Protein 1X6M (pdb70)

InterPro domains:
  IPR006913 CENP-V/GFA domain [PF04828] (30-122)
  IPR006913 CENP-V/GFA domain [PS51891] (24-171)
  IPR011057 Mss4-like superfamily [SSF51316] (2-192)
  IPR014185 Glutathione-dependent formaldehyde-activating enzyme [MF_00723] (1-194)
  IPR014185 Glutathione-dependent formaldehyde-activating enzyme [PIRSF033318] (7-192)
  IPR014185 Glutathione-dependent formaldehyde-activating enzyme [TIGR02820] (8-188)

Sequence (780 aa):
GHMVDTSGVKIHPAVDNGIKPAQPGFAGGTLHCKCSTNPVRVAVRAQTAHNHVCGCTKCWKPEGAIFSQVAVVGRDALEVLEGAEKLEIVNAEAPIQRHRCRDCGVHMYGRIENRDHPFYGLDFVHTELSDEDGWSAPEFAAFVSSIIESGVDPSRMEAIRARLRELGLEPYDALSPPLMDAIATHIAKRSGALAAGHMVDTSGVKIHPAVDNGIKPAQPGFAGGTLHCKCSTNPVRVAVRAQTAHNHVCGCTKCWKPEGAIFSQVAVVGRDALEVLEGAEKLEIVNAEAPIQRHRCRDCGVHMYGRIENRDHPFYGLDFVHTELSDEDGWSAPEFAAFVSSIIESGVDPSRMEAIRARLRELGLEPYDALSPPLMDAIATHIAKRSGALAAMVDTSGVKIHPAVDNGIKPAQPGFAGGTLHCKCSTNPVRVAVRAQTAHNHVCGCTKCWKPEGAIFSQVAVVGRDALEVLEGAEKLEIVNAEAPIQRHRCRDCGVHMYGRIENRDHPFYGLDFVHTELSDEDGWSAPEFAAFVSSIIESGVDPSRMEAIRARLRELGLEPYDALSPPLMDAIATHIAKRSGALAAMVDTSGVKIHPAVDNGIKPAQPGFAGGTLHCKCSTNPVRVAVRAQTAHNHVCGCTKCWKPEGAIFSQVAVVGRDALEVLEGAEKLEIVNAEAPIQRHRCRDCGVHMYGRIENRDHPFYGLDFVHTELSDEDGWSAPEFAAFVSSIIESGVDPSRMEAIRARLRELGLEPYDALSPPLMDAIATHIAKRSGALAA

Foldseek 3Di:
DDDDDQPPDAAAPCLRPDPFAADPPDQWAWFWDDDPPQTWIKTQGGAWPQWAWEQAPPDDGPPPHRTATKTKDFPVRMGTDTCPVQWDFPDPPDQWTWTARVPRGHTAKTAGPDPLALRHRMIMGRCVSGPDGNHHTHQAYALLVNSVVVPDDPVCSVSNQVVRVVSNHHYDNHGDVVVVVSRVVSVCPVVVNDDD/DDDDDLPPDAAAPCQRPDHFAADPPDQWAWFWAPDPPFTWIKTQGGAWPQWAWEQAPPADGDPPHNIATKTKHFCVRMGTDTDPVQWDFPDPPDQWTFIAGNPRGHTAKTAGPDPLQLRHRIIMGRCVSGPDTNHHTHQAYALLVNSVVVPDDVVCSVSNQRNCVVSNHHYDNHGDPVVVVSRVVSVCCVVVVDPD/DQDQPPDAAAPCAPVFKFAADPVDQFAWFWDDDPPFTWIKTQGHAWPQWAWEQADPADGPPPHNTATKTKHQPVSIDTDTDPVQWDFPDPVDQWTFTARNPRGHGAKTAGDDPLQLQHRMIMGRCVRGPDHRHHMHQAYALLVNSVVVVPDPVCRVNNQVVRVVSNHHYDNHGPPVVVVSRVVSVCCVVVVDDD/DDDQPPDAAAVCDPVFKAAAAPPDQWFWFWDDDPPQTWIKTQGHAWAQWAWEQAPPADGPPPHRTATKTKGQPVRIDTDTDPVQWDFPDPPDQFTFTAGNPRGHGAKTAHPDPLQLCHRMIMGRCVSGPDDRHHIHQAYALLVNSVVVPDDPVCSVNNQVNCVVSNHHDDNHGPPVVVVSRVVSVCCVVVVDPD

Solvent-accessible surface area: 36746 Å² total; per-residue (Å²): 132,110,187,43,104,20,95,66,12,125,0,1,80,33,1,28,134,52,56,134,80,52,93,132,81,37,78,15,20,41,0,54,0,116,25,116,105,122,15,0,82,0,4,0,145,34,59,6,46,75,2,11,0,5,0,27,60,139,9,30,41,19,190,74,18,35,0,0,10,4,0,12,5,20,71,134,14,18,86,47,78,93,15,67,137,29,16,52,73,63,73,62,158,32,87,31,26,27,23,72,0,137,99,44,28,3,17,0,21,3,38,2,87,76,184,90,41,41,34,84,21,58,1,20,0,6,8,46,2,12,120,70,88,2,17,18,31,13,98,10,0,0,67,0,2,19,1,0,48,67,27,12,68,42,95,90,5,122,25,0,26,18,49,0,126,72,39,56,2,72,13,60,14,10,17,10,30,96,22,33,18,53,36,3,24,56,51,0,108,128,78,57,48,18,87,131,132,109,184,41,110,20,97,74,9,120,0,1,82,30,0,23,128,54,56,132,83,47,97,129,84,36,74,17,20,42,0,60,2,120,22,124,95,107,15,0,84,0,4,0,140,36,59,8,46,72,4,9,0,5,0,20,68,131,9,32,39,18,177,79,20,39,0,0,10,3,0,13,6,28,66,147,16,19,84,45,82,86,12,68,138,29,17,52,78,67,79,61,160,20,83,30,24,27,24,72,0,142,101,45,28,2,15,0,21,1,44,1,87,91,195,81,39,40,29,84,25,57,0,22,0,5,7,50,3,14,116,68,88,2,18,17,29,13,98,10,0,0,70,0,7,17,1,0,53,64,31,15,63,46,93,89,5,126,22,0,24,14,48,0,127,73,36,54,2,73,12,62,20,12,21,10,29,96,19,33,21,54,40,3,23,43,68,0,104,132,84,58,50,22,100,120,221,53,106,22,95,65,24,132,0,1,81,18,0,27,151,25,56,104,104,45,97,60,77,24,80,16,17,37,0,42,7,126,24,124,101,107,34,0,84,0,8,1,133,39,59,6,40,72,2,11,0,5,0,20,72,136,11,31,39,14,184,75,18,26,0,0,12,4,0,6,4,34,72,144,12,20,85,38,84,77,9,61,135,24,27,48,68,65,76,77,163,23,90,29,20,30,27,66,0,127,100,46,30,4,18,0,18,3,44,2,98,87,189,72,35,41,23,88,30,59,1,24,0,6,7,55,8,12,125,73,99,6,19,19,26,12,95,8,0,0,64,0,3,18,0,0,57,58,29,4,64,45,97,119,5,122,21,2,26,18,40,0,122,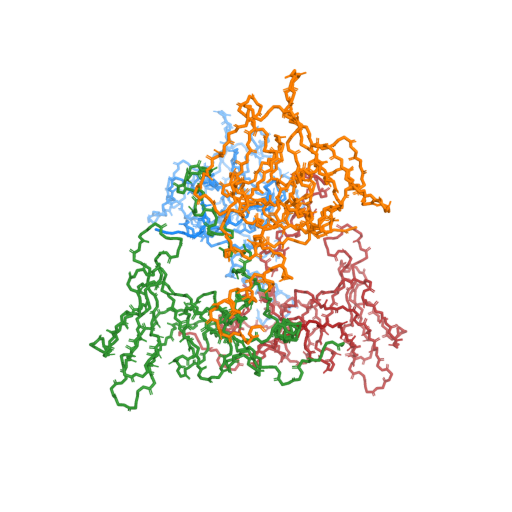79,23,41,1,69,15,60,17,13,22,11,30,96,18,29,18,58,32,3,25,57,55,0,93,124,80,63,41,24,96,119,230,55,112,24,88,71,22,122,0,1,74,19,0,21,146,27,59,102,107,45,96,63,78,23,82,17,19,46,0,67,2,131,25,119,112,82,31,0,94,0,7,0,129,37,59,6,42,67,4,10,0,6,0,22,72,116,13,28,44,18,178,83,17,35,0,0,11,8,1,8,3,33,62,143,12,17,84,39,72,58,11,60,115,20,23,53,72,60,68,69,153,10,83,25,23,35,26,66,0,128,99,48,28,2,17,0,20,2,37,2,100,90,189,69,38,41,26,90,27,60,0,35,0,6,9,55,6,15,124,67,104,8,20,17,23,12,92,9,0,0,69,0,4,19,0,0,50,62,31,10,60,40,96,116,5,103,21,4,26,20,44,0,111,74,22,40,1,76,16,60,18,9,20,10,28,97,17,35,18,54,37,3,24,58,54,0,84,125,81,60,39,25,92,121

B-factor: mean 38.04, std 10.77, range [8.4, 84.96]

Secondary structure (DSSP, 8-state):
--SS--TT----HHHHTB-PPP-TT---EEEE-S-SSS--EEEE-S--EEEEEE--SSS---TT-SSEEEEEEEGGGEEEEE-GGGEEES-TTSSEEEEEETTT--EEEEEE--TTSTTTTEEEE-GGGBS---PPPP-EEESGGGGGGGT--GGGHHHHHHHHHHHT-EE-SSS-HHHHHHHHHHHHHHHSSS--/--SS--TT----HHHHTB-PPP-TT---EEEE-S-SSS--EEEE-S--EEEEEE--SSS---TT-SSEEEEEEEGGGEEEEE-GGGEEES-TTSSSEEEEETTT--EEEEE---TTSTTTTEEEE-GGGBS---PPPP-EEESGGGGGGGT--GGGHHHHHHHHHHTT-EE-SSS-HHHHHHHHHHHHHHTTSS--/----TT--S-TTTTT-PPPPPTT---EEEE-S-SSS--EEEE-S--EEEEEE--SSS---TT-SSEEEEEEEGGGEEEEE-GGGEEES-SSSSEEEEEETTT--EEEEEE--TTSTTTTEEEE-GGGBS---PPPEEEEE-GGGGTTTT--GGGHHHHHHHHHHTT-EE-SSS-HHHHHHHHHHHHHHHTSS--/----TT--S-HHHHT-PPPPPTT---EEEE-S-SSS--EEEE-S--EEEEEE--TTS---TT-SSEEEEEEEGGGEEEEE-GGGEEES-TTSSEEEEEETTT--EEEEEE--TTSTTTTEEEE-GGGSS---PPPP-EEESGGGGGGGT--GGGHHHHHHHHHHHT-EE-SSS-HHHHHHHHHHHHHHHTSS--

Nearest PDB structures (foldseek):
  1xa8-assembly1_A  TM=1.003E+00  e=2.327E-39  Paracoccus denitrificans
  8ajq-assembly2_C  TM=7.511E-01  e=5.308E-05  Pseudomonas aeruginosa PAO1
  2kv1-assembly1_A  TM=3.961E-01  e=2.934E-01  Mus musculus
  4wac-assembly1_A  TM=6.730E-01  e=8.372E+00  Staphylococcus aureus
  1xa8-assembly1_A  TM=9.984E-01  e=4.823E-39  Paracoccus denitrificans

Structure (mmCIF, N/CA/C/O backbone):
data_1X6M
#
_entry.id   1X6M
#
_cell.length_a   53.360
_cell.length_b   118.860
_cell.length_c   95.990
_cell.angle_alpha   90.00
_cell.angle_beta   97.48
_cell.angle_gamma   90.00
#
_symmetry.space_group_name_H-M   'P 1 21 1'
#
loop_
_entity.id
_entity.type
_entity.pdbx_description
1 polymer 'Glutathione-dependent formaldehyde-activating enzyme'
2 non-polymer 'ZINC ION'
3 non-polymer 'SULFATE ION'
4 non-polymer GLYCEROL
5 water water
#
loop_
_atom_site.group_PDB
_atom_site.id
_atom_site.type_symbol
_atom_site.label_atom_id
_atom_site.label_alt_id
_atom_site.label_comp_id
_atom_site.label_asym_id
_atom_site.label_entity_id
_atom_site.label_seq_id
_atom_site.pdbx_PDB_ins_code
_atom_site.Cartn_x
_atom_site.Cartn_y
_atom_site.Cartn_z
_atom_site.occupancy
_atom_site.B_iso_or_equiv
_atom_site.auth_seq_id
_atom_site.auth_comp_id
_atom_site.auth_asym_id
_atom_site.auth_atom_id
_atom_site.pdbx_PDB_model_num
ATOM 1 N N . GLY A 1 1 ? 4.616 88.424 -14.755 1.00 46.86 1 GLY A N 1
ATOM 2 C CA . GLY A 1 1 ? 3.170 88.312 -15.147 1.00 47.90 1 GLY A CA 1
ATOM 3 C C . GLY A 1 1 ? 2.907 86.854 -15.456 1.00 48.51 1 GLY A C 1
ATOM 4 O O . GLY A 1 1 ? 3.907 86.121 -15.610 1.00 49.40 1 GLY A O 1
ATOM 5 N N . HIS A 1 2 ? 1.611 86.459 -15.620 1.00 47.60 2 HIS A N 1
ATOM 6 C CA . HIS A 1 2 ? 1.058 85.112 -15.270 1.00 46.18 2 HIS A CA 1
ATOM 7 C C . HIS A 1 2 ? -0.472 84.959 -15.577 1.00 45.79 2 HIS A C 1
ATOM 8 O O . HIS A 1 2 ? -1.262 85.906 -15.328 1.00 45.38 2 HIS A O 1
ATOM 15 N N . MET A 1 3 ? -0.893 83.764 -16.029 1.00 43.63 3 MET A N 1
ATOM 16 C CA . MET A 1 3 ? -2.278 83.508 -16.449 1.00 43.20 3 MET A CA 1
ATOM 17 C C . MET A 1 3 ? -3.186 82.687 -15.469 1.00 41.18 3 MET A C 1
ATOM 18 O O . MET A 1 3 ? -4.392 82.977 -15.306 1.00 39.50 3 MET A O 1
ATOM 23 N N . VAL A 1 4 ? -2.582 81.698 -14.809 1.00 38.67 4 VAL A N 1
ATOM 24 C CA . VAL A 1 4 ? -3.251 80.886 -13.818 1.00 36.34 4 VAL A CA 1
ATOM 25 C C . VAL A 1 4 ? -2.575 81.116 -12.496 1.00 36.31 4 VAL A C 1
ATOM 26 O O . VAL A 1 4 ? -1.362 81.154 -12.431 1.00 36.13 4 VAL A O 1
ATOM 30 N N . ASP A 1 5 ? -3.369 81.246 -11.438 1.00 36.03 5 ASP A N 1
ATOM 31 C CA . ASP A 1 5 ? -2.888 81.407 -10.080 1.00 36.00 5 ASP A CA 1
ATOM 32 C C . ASP A 1 5 ? -2.477 80.075 -9.480 1.00 35.64 5 ASP A C 1
ATOM 33 O O . ASP A 1 5 ? -3.270 79.157 -9.278 1.00 35.99 5 ASP A O 1
ATOM 38 N N . THR A 1 6 ? -1.241 80.043 -9.047 1.00 34.89 6 THR A N 1
ATOM 39 C CA . THR A 1 6 ? -0.558 78.820 -8.765 1.00 33.99 6 THR A CA 1
ATOM 40 C C . THR A 1 6 ? -0.147 78.865 -7.283 1.00 33.58 6 THR A C 1
ATOM 41 O O . THR A 1 6 ? 0.505 77.957 -6.773 1.00 33.72 6 THR A O 1
ATOM 45 N N . SER A 1 7 ? -0.530 79.924 -6.581 1.00 33.03 7 SER A N 1
ATOM 46 C CA . SER A 1 7 ? -0.075 80.093 -5.182 1.00 33.72 7 SER A CA 1
ATOM 47 C C . SER A 1 7 ? -0.742 79.080 -4.242 1.00 32.92 7 SER A C 1
ATOM 48 O O . SER A 1 7 ? -1.908 78.728 -4.453 1.00 32.23 7 SER A O 1
ATOM 51 N N . GLY A 1 8 ? 0.010 78.598 -3.241 1.00 31.36 8 GLY A N 1
ATOM 52 C CA . GLY A 1 8 ? -0.484 77.535 -2.407 1.00 30.79 8 GLY A CA 1
ATOM 53 C C . GLY A 1 8 ? -0.397 76.093 -2.947 1.00 30.07 8 GLY A C 1
ATOM 54 O O . GLY A 1 8 ? -0.610 75.155 -2.174 1.00 30.27 8 GLY A O 1
ATOM 55 N N . VAL A 1 9 ? -0.130 75.897 -4.251 1.00 28.59 9 VAL A N 1
ATOM 56 C CA . VAL A 1 9 ? 0.000 74.546 -4.843 1.00 26.46 9 VAL A CA 1
ATOM 57 C C . VAL A 1 9 ? 1.319 73.865 -4.393 1.00 26.82 9 VAL A C 1
ATOM 58 O O . VAL A 1 9 ? 2.437 74.320 -4.702 1.00 26.48 9 VAL A O 1
ATOM 62 N N . LYS A 1 10 ? 1.157 72.775 -3.644 1.00 26.97 10 LYS A N 1
ATOM 63 C CA . LYS A 1 10 ? 2.224 71.928 -3.184 1.00 26.52 10 LYS A CA 1
ATOM 64 C C . LYS A 1 10 ? 2.160 70.632 -4.017 1.00 27.63 10 LYS A C 1
ATOM 65 O O . LYS A 1 10 ? 1.093 70.027 -4.166 1.00 29.53 10 LYS A O 1
ATOM 74 N N . ILE A 1 11 ? 3.305 70.209 -4.564 1.00 27.68 11 ILE A N 1
ATOM 75 C CA . ILE A 1 11 ? 3.449 68.995 -5.395 1.00 24.87 11 ILE A CA 1
ATOM 76 C C . ILE A 1 11 ? 4.132 67.868 -4.590 1.00 25.69 11 ILE A C 1
ATOM 77 O O . ILE A 1 11 ? 3.510 66.871 -4.239 1.00 26.19 11 ILE A O 1
ATOM 82 N N . HIS A 1 12 ? 5.411 68.069 -4.271 1.00 25.81 12 HIS A N 1
ATOM 83 C CA . HIS A 1 12 ? 6.255 67.161 -3.496 1.00 24.37 12 HIS A CA 1
ATOM 84 C C . HIS A 1 12 ? 7.359 68.076 -2.862 1.00 24.36 12 HIS A C 1
ATOM 85 O O . HIS A 1 12 ? 7.896 68.948 -3.536 1.00 22.88 12 HIS A O 1
ATOM 92 N N . PRO A 1 13 ? 7.670 67.902 -1.554 1.00 24.27 13 PRO A N 1
ATOM 93 C CA . PRO A 1 13 ? 8.688 68.682 -0.835 1.00 23.92 13 PRO A CA 1
ATOM 94 C C . PRO A 1 13 ? 10.019 68.854 -1.592 1.00 24.92 13 PRO A C 1
ATOM 95 O O . PRO A 1 13 ? 10.750 69.872 -1.371 1.00 23.99 13 PRO A O 1
ATOM 99 N N . ALA A 1 14 ? 10.347 67.848 -2.403 1.00 23.93 14 ALA A N 1
ATOM 100 C CA . ALA A 1 14 ? 11.589 67.773 -3.156 1.00 25.62 14 ALA A CA 1
ATOM 101 C C . ALA A 1 14 ? 11.593 68.662 -4.413 1.00 26.09 14 ALA A C 1
ATOM 102 O O . ALA A 1 14 ? 12.654 68.819 -5.051 1.00 26.57 14 ALA A O 1
ATOM 104 N N . VAL A 1 15 ? 10.408 69.160 -4.806 1.00 26.09 15 VAL A N 1
ATOM 105 C CA . VAL A 1 15 ? 10.244 70.146 -5.901 1.00 26.07 15 VAL A CA 1
ATOM 106 C C . VAL A 1 15 ? 9.622 71.471 -5.445 1.00 26.90 15 VAL A C 1
ATOM 107 O O . VAL A 1 15 ? 9.671 72.446 -6.195 1.00 27.75 15 VAL A O 1
ATOM 111 N N . ASP A 1 16 ? 9.062 71.529 -4.232 1.00 27.92 16 ASP A N 1
ATOM 112 C CA . ASP A 1 16 ? 8.283 72.694 -3.823 1.00 29.80 16 ASP A CA 1
ATOM 113 C C . ASP A 1 16 ? 9.181 73.878 -3.538 1.00 29.84 16 ASP A C 1
ATOM 114 O O . ASP A 1 16 ? 8.806 75.011 -3.762 1.00 29.74 16 ASP A O 1
ATOM 119 N N . ASN A 1 17 ? 10.361 73.607 -2.998 1.00 30.38 17 ASN A N 1
ATOM 120 C CA . ASN A 1 17 ? 11.232 74.681 -2.538 1.00 29.38 17 ASN A CA 1
ATOM 121 C C . ASN A 1 17 ? 12.606 74.529 -3.102 1.00 28.24 17 ASN A C 1
ATOM 122 O O . ASN A 1 17 ? 13.573 74.571 -2.348 1.00 27.44 17 ASN A O 1
ATOM 127 N N . GLY A 1 18 ? 12.686 74.379 -4.423 1.00 27.48 18 GLY A N 1
ATOM 128 C CA . GLY A 1 18 ? 13.945 74.218 -5.105 1.00 27.29 18 GLY A CA 1
ATOM 129 C C . GLY A 1 18 ? 14.090 72.775 -5.558 1.00 27.89 18 GLY A C 1
ATOM 130 O O . GLY A 1 18 ? 13.711 71.851 -4.841 1.00 28.85 18 GLY A O 1
ATOM 131 N N . ILE A 1 19 ? 14.574 72.574 -6.773 1.00 27.30 19 ILE A N 1
ATOM 132 C CA . ILE A 1 19 ? 14.855 71.248 -7.270 1.00 27.62 19 ILE A CA 1
ATOM 133 C C . ILE A 1 19 ? 16.365 71.131 -7.326 1.00 28.55 19 ILE A C 1
ATOM 134 O O . ILE A 1 19 ? 17.003 71.797 -8.164 1.00 29.68 19 ILE A O 1
ATOM 139 N N . LYS A 1 20 ? 16.922 70.277 -6.470 1.00 28.58 20 LYS A N 1
ATOM 140 C CA . LYS A 1 20 ? 18.346 69.973 -6.459 1.00 29.07 20 LYS A CA 1
ATOM 141 C C . LYS A 1 20 ? 18.786 69.322 -7.763 1.00 28.24 20 LYS A C 1
ATOM 142 O O . LYS A 1 20 ? 18.139 68.444 -8.245 1.00 29.37 20 LYS A O 1
ATOM 148 N N . PRO A 1 21 ? 19.871 69.815 -8.374 1.00 28.04 21 PRO A N 1
ATOM 149 C CA . PRO A 1 21 ? 20.304 69.198 -9.616 1.00 27.67 21 PRO A CA 1
ATOM 150 C C . PRO A 1 21 ? 21.175 67.899 -9.443 1.00 26.85 21 PRO A C 1
ATOM 151 O O . PRO A 1 21 ? 21.719 67.624 -8.385 1.00 26.74 21 PRO A O 1
ATOM 155 N N . ALA A 1 22 ? 21.310 67.145 -10.517 1.00 27.58 22 ALA A N 1
ATOM 156 C CA . ALA A 1 22 ? 22.327 66.108 -10.648 1.00 28.65 22 ALA A CA 1
ATOM 157 C C . ALA A 1 22 ? 23.704 66.737 -10.399 1.00 29.09 22 ALA A C 1
ATOM 158 O O . ALA A 1 22 ? 23.829 67.960 -10.483 1.00 30.51 22 ALA A O 1
ATOM 160 N N . GLN A 1 23 ? 24.697 65.962 -9.959 1.00 29.65 23 GLN A N 1
ATOM 161 C CA . GLN A 1 23 ? 26.073 66.496 -9.764 1.00 29.70 23 GLN A CA 1
ATOM 162 C C . GLN A 1 23 ? 27.006 65.535 -10.488 1.00 30.91 23 GLN A C 1
ATOM 163 O O . GLN A 1 23 ? 26.673 64.372 -10.598 1.00 30.81 23 GLN A O 1
ATOM 169 N N . PRO A 1 24 ? 28.147 66.025 -11.041 1.00 32.59 24 PRO A N 1
ATOM 170 C CA . PRO A 1 24 ? 28.793 65.177 -12.043 1.00 33.65 24 PRO A CA 1
ATOM 171 C C . PRO A 1 24 ? 29.492 63.935 -11.477 1.00 34.02 24 PRO A C 1
ATOM 172 O O . PRO A 1 24 ? 29.958 63.941 -10.338 1.00 33.79 24 PRO A O 1
ATOM 176 N N . GLY A 1 25 ? 29.476 62.860 -12.274 1.00 34.48 25 GLY A N 1
ATOM 177 C CA . GLY A 1 25 ? 29.961 61.553 -11.841 1.00 34.52 25 GLY A CA 1
ATOM 178 C C . GLY A 1 25 ? 29.363 61.067 -10.526 1.00 34.73 25 GLY A C 1
ATOM 179 O O . GLY A 1 25 ? 30.043 60.324 -9.767 1.00 36.00 25 GLY A O 1
ATOM 180 N N . PHE A 1 26 ? 28.123 61.484 -10.219 1.00 32.77 26 PHE A N 1
ATOM 181 C CA . PHE A 1 26 ? 27.392 60.897 -9.099 1.00 31.07 26 PHE A CA 1
ATOM 182 C C . PHE A 1 26 ? 27.306 59.399 -9.278 1.00 30.85 26 PHE A C 1
ATOM 183 O O . PHE A 1 26 ? 26.982 58.909 -10.357 1.00 31.86 26 PHE A O 1
ATOM 191 N N . ALA A 1 27 ? 27.636 58.662 -8.237 1.00 29.98 27 ALA A N 1
ATOM 192 C CA . ALA A 1 27 ? 27.783 57.234 -8.366 1.00 29.52 27 ALA A CA 1
ATOM 193 C C . ALA A 1 27 ? 26.793 56.523 -7.497 1.00 29.29 27 ALA A C 1
ATOM 194 O O . ALA A 1 27 ? 26.904 55.318 -7.372 1.00 29.59 27 ALA A O 1
ATOM 196 N N . GLY A 1 28 ? 25.857 57.225 -6.846 1.00 27.87 28 GLY A N 1
ATOM 197 C CA . GLY A 1 28 ? 24.887 56.519 -6.030 1.00 27.11 28 GLY A CA 1
ATOM 198 C C . GLY A 1 28 ? 24.909 56.845 -4.559 1.00 27.44 28 GLY A C 1
ATOM 199 O O . GLY A 1 28 ? 25.502 57.835 -4.126 1.00 27.69 28 GLY A O 1
ATOM 200 N N . GLY A 1 29 ? 24.243 56.018 -3.774 1.00 26.55 29 GLY A N 1
ATOM 201 C CA . GLY A 1 29 ? 24.173 56.235 -2.337 1.00 25.89 29 GLY A CA 1
ATOM 202 C C . GLY A 1 29 ? 23.283 55.198 -1.680 1.00 26.12 29 GLY A C 1
ATOM 203 O O . GLY A 1 29 ? 23.133 54.091 -2.196 1.00 26.36 29 GLY A O 1
ATOM 204 N N . THR A 1 30 ? 22.673 55.584 -0.561 1.00 26.91 30 THR A N 1
ATOM 205 C CA . THR A 1 30 ? 21.893 54.700 0.326 1.00 27.15 30 THR A CA 1
ATOM 206 C C . THR A 1 30 ? 20.543 55.316 0.622 1.00 27.48 30 THR A C 1
ATOM 207 O O . THR A 1 30 ? 20.453 56.471 1.028 1.00 26.70 30 THR A O 1
ATOM 211 N N . LEU A 1 31 ? 19.501 54.496 0.479 1.00 27.75 31 LEU A N 1
ATOM 212 C CA . LEU A 1 31 ? 18.132 54.899 0.788 1.00 28.39 31 LEU A CA 1
ATOM 213 C C . LEU A 1 31 ? 17.850 54.377 2.169 1.00 28.84 31 LEU A C 1
ATOM 214 O O . LEU A 1 31 ? 18.233 53.275 2.458 1.00 29.93 31 LEU A O 1
ATOM 219 N N . HIS A 1 32 ? 17.271 55.171 3.053 1.00 29.13 32 HIS A N 1
ATOM 220 C CA . HIS A 1 32 ? 16.878 54.657 4.342 1.00 30.50 32 HIS A CA 1
ATOM 221 C C . HIS A 1 32 ? 15.350 54.845 4.554 1.00 31.42 32 HIS A C 1
ATOM 222 O O . HIS A 1 32 ? 14.786 55.822 4.120 1.00 31.74 32 HIS A O 1
ATOM 235 N N . CYS A 1 33 ? 14.679 53.911 5.209 1.00 32.33 33 CYS A N 1
ATOM 236 C CA . CYS A 1 33 ? 13.273 54.131 5.559 1.00 33.87 33 CYS A CA 1
ATOM 237 C C . CYS A 1 33 ? 13.179 55.167 6.692 1.00 35.00 33 CYS A C 1
ATOM 238 O O . CYS A 1 33 ? 14.192 55.758 7.082 1.00 36.29 33 CYS A O 1
ATOM 241 N N . LYS A 1 34 ? 11.991 55.401 7.211 1.00 36.41 34 LYS A N 1
ATOM 242 C CA . LYS A 1 34 ? 11.769 56.450 8.196 1.00 38.30 34 LYS A CA 1
ATOM 243 C C . LYS A 1 34 ? 11.696 56.003 9.682 1.00 39.12 34 LYS A C 1
ATOM 244 O O . LYS A 1 34 ? 11.353 56.791 10.572 1.00 38.86 34 LYS A O 1
ATOM 250 N N . CYS A 1 35 ? 12.050 54.745 9.936 1.00 40.12 35 CYS A N 1
ATOM 251 C CA . CYS A 1 35 ? 12.184 54.197 11.276 1.00 40.83 35 CYS A CA 1
ATOM 252 C C . CYS A 1 35 ? 13.308 54.839 12.013 1.00 42.61 35 CYS A C 1
ATOM 253 O O . CYS A 1 35 ? 14.429 54.899 11.520 1.00 42.77 35 CYS A O 1
ATOM 256 N N . SER A 1 36 ? 13.002 55.325 13.207 1.00 45.10 36 SER A N 1
ATOM 257 C CA . SER A 1 36 ? 13.986 56.098 13.974 1.00 47.29 36 SER A CA 1
ATOM 258 C C . SER A 1 36 ? 15.162 55.227 14.426 1.00 48.02 36 SER A C 1
ATOM 259 O O . SER A 1 36 ? 16.282 55.729 14.671 1.00 49.37 36 SER A O 1
ATOM 262 N N . THR A 1 37 ? 14.931 53.923 14.503 1.00 47.71 37 THR A N 1
ATOM 263 C CA . THR A 1 37 ? 16.006 53.027 14.878 1.00 47.37 37 THR A CA 1
ATOM 264 C C . THR A 1 37 ? 15.879 51.722 14.120 1.00 46.80 37 THR A C 1
ATOM 265 O O . THR A 1 37 ? 14.780 51.187 13.962 1.00 46.50 37 THR A O 1
ATOM 269 N N . ASN A 1 38 ? 17.025 51.205 13.677 1.00 46.24 38 ASN A N 1
ATOM 270 C CA . ASN A 1 38 ? 17.087 50.030 12.827 1.00 45.40 38 ASN A CA 1
ATOM 271 C C . ASN A 1 38 ? 16.332 50.183 11.494 1.00 43.38 38 ASN A C 1
ATOM 272 O O . ASN A 1 38 ? 15.634 49.267 11.094 1.00 43.85 38 ASN A O 1
ATOM 277 N N . PRO A 1 39 ? 16.498 51.315 10.789 1.00 41.26 39 PRO A N 1
ATOM 278 C CA . PRO A 1 39 ? 15.802 51.441 9.493 1.00 39.59 39 PRO A CA 1
ATOM 279 C C . PRO A 1 39 ? 16.193 50.402 8.452 1.00 36.83 39 PRO A C 1
ATOM 280 O O . PRO A 1 39 ? 17.261 49.877 8.502 1.00 38.26 39 PRO A O 1
ATOM 284 N N . VAL A 1 40 ? 15.302 50.051 7.545 1.00 34.96 40 VAL A N 1
ATOM 285 C CA . VAL A 1 40 ? 15.735 49.431 6.295 1.00 31.70 40 VAL A CA 1
ATOM 286 C C . VAL A 1 40 ? 16.722 50.377 5.609 1.00 30.89 40 VAL A C 1
ATOM 287 O O . VAL A 1 40 ? 16.469 51.578 5.503 1.00 30.78 40 VAL A O 1
ATOM 291 N N . ARG A 1 41 ? 17.854 49.836 5.165 1.00 29.67 41 ARG A N 1
ATOM 292 C CA . ARG A 1 41 ? 18.807 50.564 4.346 1.00 28.57 41 ARG A CA 1
ATOM 293 C C . ARG A 1 41 ? 18.966 49.816 3.055 1.00 27.49 41 ARG A C 1
ATOM 294 O O . ARG A 1 41 ? 19.159 48.613 3.067 1.00 27.87 41 ARG A O 1
ATOM 302 N N . VAL A 1 42 ? 18.856 50.524 1.940 1.00 26.92 42 VAL A N 1
ATOM 303 C CA . VAL A 1 42 ? 19.197 49.993 0.625 1.00 26.39 42 VAL A CA 1
ATOM 304 C C . VAL A 1 42 ? 20.254 50.811 -0.101 1.00 26.76 42 VAL A C 1
ATOM 305 O O . VAL A 1 42 ? 20.180 52.014 -0.110 1.00 27.53 42 VAL A O 1
ATOM 309 N N . ALA A 1 43 ? 21.288 50.152 -0.612 1.00 26.60 43 ALA A N 1
ATOM 310 C CA . ALA A 1 43 ? 22.294 50.793 -1.423 1.00 26.81 43 ALA A CA 1
ATOM 311 C C . ALA A 1 43 ? 21.804 50.924 -2.842 1.00 27.21 43 ALA A C 1
ATOM 312 O O . ALA A 1 43 ? 21.269 49.936 -3.387 1.00 27.93 43 ALA A O 1
ATOM 314 N N . VAL A 1 44 ? 21.996 52.120 -3.446 1.00 27.25 44 VAL A N 1
ATOM 315 C CA . VAL A 1 44 ? 21.802 52.308 -4.904 1.00 27.00 44 VAL A CA 1
ATOM 316 C C . VAL A 1 44 ? 23.136 52.778 -5.467 1.00 28.15 44 VAL A C 1
ATOM 317 O O . VAL A 1 44 ? 23.553 53.928 -5.303 1.00 28.19 44 VAL A O 1
ATOM 321 N N . ARG A 1 45 ? 23.828 51.858 -6.128 1.00 29.73 45 ARG A N 1
ATOM 322 C CA . ARG A 1 45 ? 25.229 52.044 -6.465 1.00 30.12 45 ARG A CA 1
ATOM 323 C C . ARG A 1 45 ? 25.372 52.508 -7.896 1.00 29.51 45 ARG A C 1
ATOM 324 O O . ARG A 1 45 ? 26.311 52.139 -8.582 1.00 30.46 45 ARG A O 1
ATOM 332 N N . ALA A 1 46 ? 24.426 53.297 -8.351 1.00 29.20 46 ALA A N 1
ATOM 333 C CA . ALA A 1 46 ? 24.504 53.962 -9.658 1.00 29.63 46 ALA A CA 1
ATOM 334 C C . ALA A 1 46 ? 23.646 55.220 -9.584 1.00 29.52 46 ALA A C 1
ATOM 335 O O . ALA A 1 46 ? 22.916 55.442 -8.635 1.00 30.85 46 ALA A O 1
ATOM 337 N N . GLN A 1 47 ? 23.790 56.042 -10.589 1.00 29.78 47 GLN A N 1
ATOM 338 C CA . GLN A 1 47 ? 23.017 57.223 -10.766 1.00 29.79 47 GLN A CA 1
ATOM 339 C C . GLN A 1 47 ? 21.711 56.722 -11.365 1.00 29.55 47 GLN A C 1
ATOM 340 O O . GLN A 1 47 ? 21.716 55.801 -12.186 1.00 30.53 47 GLN A O 1
ATOM 346 N N . THR A 1 48 ? 20.591 57.321 -10.971 1.00 28.42 48 THR A N 1
ATOM 347 C CA . THR A 1 48 ? 19.299 56.965 -11.535 1.00 26.82 48 THR A CA 1
ATOM 348 C C . THR A 1 48 ? 19.011 57.612 -12.905 1.00 27.34 48 THR A C 1
ATOM 349 O O . THR A 1 48 ? 19.771 58.441 -13.400 1.00 28.19 48 THR A O 1
ATOM 353 N N . ALA A 1 49 ? 17.913 57.225 -13.540 1.00 27.30 49 ALA A N 1
ATOM 354 C CA . ALA A 1 49 ? 17.489 57.889 -14.776 1.00 27.52 49 ALA A CA 1
ATOM 355 C C . ALA A 1 49 ? 15.982 58.078 -14.656 1.00 27.65 49 ALA A C 1
ATOM 356 O O . ALA A 1 49 ? 15.346 57.475 -13.794 1.00 28.87 49 ALA A O 1
ATOM 358 N N . HIS A 1 50 ? 15.432 58.969 -15.460 1.00 27.80 50 HIS A N 1
ATOM 359 C CA . HIS A 1 50 ? 13.979 59.133 -15.598 1.00 28.86 50 HIS A CA 1
ATOM 360 C C . HIS A 1 50 ? 13.263 59.392 -14.269 1.00 27.85 50 HIS A C 1
ATOM 361 O O . HIS A 1 50 ? 12.247 58.757 -13.979 1.00 27.63 50 HIS A O 1
ATOM 368 N N . ASN A 1 51 ? 13.822 60.282 -13.465 1.00 26.94 51 ASN A N 1
ATOM 369 C CA . ASN A 1 51 ? 13.205 60.670 -12.228 1.00 26.30 51 ASN A CA 1
ATOM 370 C C . ASN A 1 51 ? 12.071 61.576 -12.667 1.00 26.18 51 ASN A C 1
ATOM 371 O O . ASN A 1 51 ? 12.189 62.306 -13.618 1.00 25.49 51 ASN A O 1
ATOM 376 N N . HIS A 1 52 ? 10.932 61.458 -12.019 1.00 25.99 52 HIS A N 1
ATOM 377 C CA . HIS A 1 52 ? 9.786 62.186 -12.441 1.00 26.17 52 HIS A CA 1
ATOM 378 C C . HIS A 1 52 ? 8.949 62.246 -11.191 1.00 25.82 52 HIS A C 1
ATOM 379 O O . HIS A 1 52 ? 9.261 61.568 -10.233 1.00 26.96 52 HIS A O 1
ATOM 386 N N . VAL A 1 53 ? 7.984 63.157 -11.135 1.00 25.48 53 VAL A N 1
ATOM 387 C CA . VAL A 1 53 ? 6.948 63.064 -10.097 1.00 23.43 53 VAL A CA 1
ATOM 388 C C . VAL A 1 53 ? 5.742 62.337 -10.745 1.00 22.73 53 VAL A C 1
ATOM 389 O O . VAL A 1 53 ? 5.537 62.380 -11.956 1.00 22.38 53 VAL A O 1
ATOM 393 N N . CYS A 1 54 ? 4.961 61.661 -9.944 1.00 22.92 54 CYS A N 1
ATOM 394 C CA . CYS A 1 54 ? 3.960 60.734 -10.431 1.00 21.80 54 CYS A CA 1
ATOM 395 C C . CYS A 1 54 ? 2.735 60.834 -9.539 1.00 20.93 54 CYS A C 1
ATOM 396 O O . CYS A 1 54 ? 2.821 60.923 -8.273 1.00 18.15 54 CYS A O 1
ATOM 399 N N . GLY A 1 55 ? 1.601 60.961 -10.196 1.00 20.52 55 GLY A N 1
ATOM 400 C CA . GLY A 1 55 ? 0.356 61.058 -9.489 1.00 21.74 55 GLY A CA 1
ATOM 401 C C . GLY A 1 55 ? -0.371 59.739 -9.260 1.00 23.05 55 GLY A C 1
ATOM 402 O O . GLY A 1 55 ? -1.380 59.710 -8.583 1.00 24.51 55 GLY A O 1
ATOM 403 N N . CYS A 1 56 ? 0.092 58.621 -9.789 1.00 23.74 56 CYS A N 1
ATOM 404 C CA . CYS A 1 56 ? -0.641 57.389 -9.529 1.00 25.51 56 CYS A CA 1
ATOM 405 C C . CYS A 1 56 ? -0.807 57.083 -8.028 1.00 26.04 56 CYS A C 1
ATOM 406 O O . CYS A 1 56 ? -0.086 57.592 -7.179 1.00 25.64 56 CYS A O 1
ATOM 409 N N . THR A 1 57 ? -1.761 56.208 -7.756 1.00 28.57 57 THR A N 1
ATOM 410 C CA . THR A 1 57 ? -2.275 55.881 -6.425 1.00 31.45 57 THR A CA 1
ATOM 411 C C . THR A 1 57 ? -1.436 54.778 -5.725 1.00 31.99 57 THR A C 1
ATOM 412 O O . THR A 1 57 ? -1.507 54.635 -4.516 1.00 33.26 57 THR A O 1
ATOM 416 N N . LYS A 1 58 ? -0.633 54.062 -6.504 1.00 32.15 58 LYS A N 1
ATOM 417 C CA . LYS A 1 58 ? 0.258 52.977 -6.063 1.00 32.50 58 LYS A CA 1
ATOM 418 C C . LYS A 1 58 ? 1.656 53.374 -5.543 1.00 32.39 58 LYS A C 1
ATOM 419 O O . LYS A 1 58 ? 2.291 52.563 -4.837 1.00 33.47 58 LYS A O 1
ATOM 425 N N . CYS A 1 59 ? 2.158 54.561 -5.896 1.00 31.54 59 CYS A N 1
ATOM 426 C CA . CYS A 1 59 ? 3.490 55.028 -5.442 1.00 30.97 59 CYS A CA 1
ATOM 427 C C . CYS A 1 59 ? 3.496 55.651 -4.074 1.00 30.01 59 CYS A C 1
ATOM 428 O O . CYS A 1 59 ? 2.594 56.436 -3.739 1.00 30.51 59 CYS A O 1
ATOM 431 N N . TRP A 1 60 ? 4.589 55.450 -3.351 1.00 27.58 60 TRP A N 1
ATOM 432 C CA . TRP A 1 60 ? 4.767 56.102 -2.085 1.00 25.89 60 TRP A CA 1
ATOM 433 C C . TRP A 1 60 ? 5.047 57.620 -2.192 1.00 26.44 60 TRP A C 1
ATOM 434 O O . TRP A 1 60 ? 5.793 58.083 -3.066 1.00 25.71 60 TRP A O 1
ATOM 445 N N . LYS A 1 61 ? 4.439 58.367 -1.253 1.00 26.11 61 LYS A N 1
ATOM 446 C CA . LYS A 1 61 ? 4.447 59.811 -1.218 1.00 26.09 61 LYS A CA 1
ATOM 447 C C . LYS A 1 61 ? 4.662 60.165 0.219 1.00 26.67 61 LYS A C 1
ATOM 448 O O . LYS A 1 61 ? 4.022 59.597 1.075 1.00 27.17 61 LYS A O 1
ATOM 458 N N . PRO A 1 62 ? 5.547 61.126 0.504 1.00 28.32 62 PRO A N 1
ATOM 459 C CA . PRO A 1 62 ? 5.657 61.563 1.875 1.00 29.93 62 PRO A CA 1
ATOM 460 C C . PRO A 1 62 ? 4.371 62.230 2.409 1.00 32.65 62 PRO A C 1
ATOM 461 O O . PRO A 1 62 ? 3.576 62.771 1.646 1.00 32.50 62 PRO A O 1
ATOM 465 N N . GLU A 1 63 ? 4.148 62.142 3.715 1.00 36.47 63 GLU A N 1
ATOM 466 C CA . GLU A 1 63 ? 2.971 62.758 4.331 1.00 39.97 63 GLU A CA 1
ATOM 467 C C . GLU A 1 63 ? 2.730 64.180 3.855 1.00 39.88 63 GLU A C 1
ATOM 468 O O . GLU A 1 63 ? 3.647 65.042 3.868 1.00 40.41 63 GLU A O 1
ATOM 474 N N . GLY A 1 64 ? 1.495 64.392 3.391 1.00 39.87 64 GLY A N 1
ATOM 475 C CA . GLY A 1 64 ? 1.071 65.676 2.841 1.00 38.68 64 GLY A CA 1
ATOM 476 C C . GLY A 1 64 ? 1.075 65.700 1.318 1.00 37.52 64 GLY A C 1
ATOM 477 O O . GLY A 1 64 ? 0.168 66.290 0.715 1.00 38.50 64 GLY A O 1
ATOM 478 N N . ALA A 1 65 ? 2.086 65.069 0.711 1.00 34.85 65 ALA A N 1
ATOM 479 C CA . ALA A 1 65 ? 2.382 65.233 -0.694 1.00 32.72 65 ALA A CA 1
ATOM 480 C C . ALA A 1 65 ? 1.291 64.628 -1.604 1.00 31.37 65 ALA A C 1
ATOM 481 O O . ALA A 1 65 ? 0.719 63.554 -1.346 1.00 32.50 65 ALA A O 1
ATOM 483 N N . ILE A 1 66 ? 1.040 65.316 -2.690 1.00 29.49 66 ILE A N 1
ATOM 484 C CA . ILE A 1 66 ? 0.090 64.898 -3.687 1.00 28.66 66 ILE A CA 1
ATOM 485 C C . ILE A 1 66 ? 0.749 64.120 -4.812 1.00 26.80 66 ILE A C 1
ATOM 486 O O . ILE A 1 66 ? 0.095 63.342 -5.506 1.00 28.51 66 ILE A O 1
ATOM 491 N N . PHE A 1 67 ? 2.052 64.291 -5.019 1.00 26.01 67 PHE A N 1
ATOM 492 C CA . PHE A 1 67 ? 2.791 63.439 -5.973 1.00 23.46 67 PHE A CA 1
ATOM 493 C C . PHE A 1 67 ? 3.855 62.641 -5.234 1.00 23.57 67 PHE A C 1
ATOM 494 O O . PHE A 1 67 ? 4.238 62.970 -4.149 1.00 24.93 67 PHE A O 1
ATOM 502 N N . SER A 1 68 ? 4.281 61.532 -5.792 1.00 24.46 68 SER A N 1
ATOM 503 C CA . SER A 1 68 ? 5.494 60.872 -5.338 1.00 24.66 68 SER A CA 1
ATOM 504 C C . SER A 1 68 ? 6.616 61.295 -6.289 1.00 24.05 68 SER A C 1
ATOM 505 O O . SER A 1 68 ? 6.362 61.806 -7.364 1.00 25.33 68 SER A O 1
ATOM 508 N N . GLN A 1 69 ? 7.855 61.115 -5.882 1.00 24.24 69 GLN A N 1
ATOM 509 C CA . GLN A 1 69 ? 8.973 61.298 -6.778 1.00 24.12 69 GLN A CA 1
ATOM 510 C C . GLN A 1 69 ? 9.662 59.940 -6.920 1.00 24.14 69 GLN A C 1
ATOM 511 O O . GLN A 1 69 ? 10.052 59.360 -5.928 1.00 24.28 69 GLN A O 1
ATOM 517 N N . VAL A 1 70 ? 9.797 59.426 -8.141 1.00 24.36 70 VAL A N 1
ATOM 518 C CA . VAL A 1 70 ? 10.285 58.088 -8.313 1.00 25.27 70 VAL A CA 1
ATOM 519 C C . VAL A 1 70 ? 11.207 58.029 -9.527 1.00 26.55 70 VAL A C 1
ATOM 520 O O . VAL A 1 70 ? 10.932 58.634 -10.530 1.00 25.29 70 VAL A O 1
ATOM 524 N N . ALA A 1 71 ? 12.303 57.271 -9.410 1.00 27.50 71 ALA A N 1
ATOM 525 C CA . ALA A 1 71 ? 13.334 57.183 -10.437 1.00 28.23 71 ALA A CA 1
ATOM 526 C C . ALA A 1 71 ? 13.580 55.734 -10.706 1.00 29.61 71 ALA A C 1
ATOM 527 O O . ALA A 1 71 ? 13.042 54.853 -10.022 1.00 30.37 71 ALA A O 1
ATOM 529 N N . VAL A 1 72 ? 14.415 55.483 -11.694 1.00 30.42 72 VAL A N 1
ATOM 530 C CA . VAL A 1 72 ? 14.612 54.146 -12.175 1.00 31.11 72 VAL A CA 1
ATOM 531 C C . VAL A 1 72 ? 16.120 53.861 -12.191 1.00 31.52 72 VAL A C 1
ATOM 532 O O . VAL A 1 72 ? 16.952 54.722 -12.510 1.00 31.96 72 VAL A O 1
ATOM 536 N N . VAL A 1 73 ? 16.489 52.666 -11.751 1.00 32.33 73 VAL A N 1
ATOM 537 C CA . VAL A 1 73 ? 17.882 52.218 -11.763 1.00 29.89 73 VAL A CA 1
ATOM 538 C C . VAL A 1 73 ? 17.954 50.757 -12.202 1.00 30.33 73 VAL A C 1
ATOM 539 O O . VAL A 1 73 ? 17.039 49.994 -11.940 1.00 30.21 73 VAL A O 1
ATOM 543 N N . GLY A 1 74 ? 19.012 50.360 -12.908 1.00 31.27 74 GLY A N 1
ATOM 544 C CA . GLY A 1 74 ? 19.275 48.915 -13.150 1.00 31.25 74 GLY A CA 1
ATOM 545 C C . GLY A 1 74 ? 19.204 48.084 -11.864 1.00 31.85 74 GLY A C 1
ATOM 546 O O . GLY A 1 74 ? 19.730 48.492 -10.820 1.00 30.78 74 GLY A O 1
ATOM 547 N N . ARG A 1 75 ? 18.539 46.928 -11.918 1.00 32.72 75 ARG A N 1
ATOM 548 C CA . ARG A 1 75 ? 18.337 46.141 -10.712 1.00 34.32 75 ARG A CA 1
ATOM 549 C C . ARG A 1 75 ? 19.658 45.617 -10.101 1.00 35.53 75 ARG A C 1
ATOM 550 O O . ARG A 1 75 ? 19.782 45.472 -8.842 1.00 35.54 75 ARG A O 1
ATOM 558 N N . ASP A 1 76 ? 20.620 45.392 -10.999 1.00 35.59 76 ASP A N 1
ATOM 559 C CA . ASP A 1 76 ? 22.046 45.154 -10.733 1.00 37.61 76 ASP A CA 1
ATOM 560 C C . ASP A 1 76 ? 22.726 46.109 -9.727 1.00 36.65 76 ASP A C 1
ATOM 561 O O . ASP A 1 76 ? 23.723 45.792 -9.127 1.00 36.94 76 ASP A O 1
ATOM 566 N N . ALA A 1 77 ? 22.212 47.308 -9.566 1.00 36.23 77 ALA A N 1
ATOM 567 C CA . ALA A 1 77 ? 22.886 48.290 -8.759 1.00 35.02 77 ALA A CA 1
ATOM 568 C C . ALA A 1 77 ? 22.223 48.465 -7.396 1.00 34.57 77 ALA A C 1
ATOM 569 O O . ALA A 1 77 ? 22.584 49.354 -6.662 1.00 35.11 77 ALA A O 1
ATOM 571 N N . LEU A 1 78 ? 21.242 47.625 -7.078 1.00 34.63 78 LEU A N 1
ATOM 572 C CA . LEU A 1 78 ? 20.357 47.841 -5.925 1.00 34.49 78 LEU A CA 1
ATOM 573 C C . LEU A 1 78 ? 20.503 46.663 -4.962 1.00 33.54 78 LEU A C 1
ATOM 574 O O . LEU A 1 78 ? 20.452 45.505 -5.374 1.00 32.64 78 LEU A O 1
ATOM 579 N N . GLU A 1 79 ? 20.737 46.973 -3.687 1.00 32.71 79 GLU A N 1
ATOM 580 C CA . GLU A 1 79 ? 21.018 45.959 -2.681 1.00 32.56 79 GLU A CA 1
ATOM 581 C C . GLU A 1 79 ? 20.411 46.329 -1.324 1.00 30.97 79 GLU A C 1
ATOM 582 O O . GLU A 1 79 ? 20.633 47.397 -0.823 1.00 31.04 79 GLU A O 1
ATOM 588 N N . VAL A 1 80 ? 19.653 45.446 -0.712 1.00 31.02 80 VAL A N 1
ATOM 589 C CA . VAL A 1 80 ? 19.141 45.693 0.632 1.00 30.04 80 VAL A CA 1
ATOM 590 C C . VAL A 1 80 ? 20.234 45.372 1.640 1.00 31.51 80 VAL A C 1
ATOM 591 O O . VAL A 1 80 ? 20.712 44.227 1.703 1.00 31.84 80 VAL A O 1
ATOM 595 N N . LEU A 1 81 ? 20.585 46.361 2.459 1.00 31.75 81 LEU A N 1
ATOM 596 C CA . LEU A 1 81 ? 21.694 46.259 3.376 1.00 33.06 81 LEU A CA 1
ATOM 597 C C . LEU A 1 81 ? 21.315 45.894 4.825 1.00 34.85 81 LEU A C 1
ATOM 598 O O . LEU A 1 81 ? 22.006 45.124 5.472 1.00 35.31 81 LEU A O 1
ATOM 603 N N . GLU A 1 82 ? 20.258 46.503 5.355 1.00 36.04 82 GLU A N 1
ATOM 604 C CA . GLU A 1 82 ? 19.809 46.210 6.710 1.00 37.32 82 GLU A CA 1
ATOM 605 C C . GLU A 1 82 ? 18.293 46.086 6.590 1.00 35.52 82 GLU A C 1
ATOM 606 O O . GLU A 1 82 ? 17.744 46.641 5.675 1.00 35.15 82 GLU A O 1
ATOM 612 N N . GLY A 1 83 ? 17.645 45.275 7.422 1.00 34.37 83 GLY A N 1
ATOM 613 C CA . GLY A 1 83 ? 16.199 45.254 7.523 1.00 32.46 83 GLY A CA 1
ATOM 614 C C . GLY A 1 83 ? 15.377 44.562 6.429 1.00 32.84 83 GLY A C 1
ATOM 615 O O . GLY A 1 83 ? 14.235 44.928 6.211 1.00 32.29 83 GLY A O 1
ATOM 616 N N . ALA A 1 84 ? 15.901 43.529 5.778 1.00 32.85 84 ALA A N 1
ATOM 617 C CA . ALA A 1 84 ? 15.082 42.753 4.858 1.00 33.44 84 ALA A CA 1
ATOM 618 C C . ALA A 1 84 ? 13.831 42.161 5.530 1.00 33.50 84 ALA A C 1
ATOM 619 O O . ALA A 1 84 ? 12.798 42.047 4.870 1.00 34.21 84 ALA A O 1
ATOM 621 N N . GLU A 1 85 ? 13.916 41.814 6.820 1.00 32.93 85 GLU A N 1
ATOM 622 C CA . GLU A 1 85 ? 12.776 41.275 7.582 1.00 33.09 85 GLU A CA 1
ATOM 623 C C . GLU A 1 85 ? 11.637 42.284 7.895 1.00 32.54 85 GLU A C 1
ATOM 624 O O . GLU A 1 85 ? 10.520 41.900 8.232 1.00 31.80 85 GLU A O 1
ATOM 630 N N . LYS A 1 86 ? 11.932 43.577 7.800 1.00 32.67 86 LYS A N 1
ATOM 631 C CA . LYS A 1 86 ? 10.915 44.601 7.983 1.00 31.84 86 LYS A CA 1
ATOM 632 C C . LYS A 1 86 ? 10.192 44.938 6.674 1.00 31.01 86 LYS A C 1
ATOM 633 O O . LYS A 1 86 ? 9.181 45.628 6.693 1.00 32.11 86 LYS A O 1
ATOM 639 N N . LEU A 1 87 ? 10.660 44.406 5.560 1.00 29.51 87 LEU A N 1
ATOM 640 C CA . LEU A 1 87 ? 10.003 44.634 4.297 1.00 28.99 87 LEU A CA 1
ATOM 641 C C . LEU A 1 87 ? 8.886 43.646 4.028 1.00 29.48 87 LEU A C 1
ATOM 642 O O . LEU A 1 87 ? 8.997 42.488 4.378 1.00 30.81 87 LEU A O 1
ATOM 647 N N . GLU A 1 88 ? 7.826 44.089 3.349 1.00 29.76 88 GLU A N 1
ATOM 648 C CA . GLU A 1 88 ? 6.758 43.229 2.877 1.00 29.57 88 GLU A CA 1
ATOM 649 C C . GLU A 1 88 ? 6.402 43.703 1.470 1.00 30.22 88 GLU A C 1
ATOM 650 O O . GLU A 1 88 ? 6.533 44.883 1.178 1.00 31.81 88 GLU A O 1
ATOM 656 N N . ILE A 1 89 ? 5.979 42.817 0.588 1.00 30.61 89 ILE A N 1
ATOM 657 C CA . ILE A 1 89 ? 5.477 43.214 -0.763 1.00 30.98 89 ILE A CA 1
ATOM 658 C C . ILE A 1 89 ? 4.043 43.768 -0.610 1.00 31.62 89 ILE A C 1
ATOM 659 O O . ILE A 1 89 ? 3.203 43.128 0.014 1.00 30.92 89 ILE A O 1
ATOM 664 N N . VAL A 1 90 ? 3.792 44.979 -1.126 1.00 31.73 90 VAL A N 1
ATOM 665 C CA . VAL A 1 90 ? 2.485 45.611 -0.982 1.00 31.95 90 VAL A CA 1
ATOM 666 C C . VAL A 1 90 ? 1.405 44.763 -1.677 1.00 32.21 90 VAL A C 1
ATOM 667 O O . VAL A 1 90 ? 0.412 44.388 -1.055 1.00 32.34 90 VAL A O 1
ATOM 671 N N . ASN A 1 91 ? 1.654 44.436 -2.945 1.00 32.30 91 ASN A N 1
ATOM 672 C CA . ASN A 1 91 ? 0.734 43.661 -3.799 1.00 32.87 91 ASN A CA 1
ATOM 673 C C . ASN A 1 91 ? 1.630 42.831 -4.697 1.00 33.49 91 ASN A C 1
ATOM 674 O O . ASN A 1 91 ? 2.255 43.338 -5.588 1.00 32.65 91 ASN A O 1
ATOM 679 N N . ALA A 1 92 ? 1.702 41.540 -4.417 1.00 35.28 92 ALA A N 1
ATOM 680 C CA . ALA A 1 92 ? 2.598 40.686 -5.149 1.00 36.91 92 ALA A CA 1
ATOM 681 C C . ALA A 1 92 ? 2.068 40.424 -6.537 1.00 37.61 92 ALA A C 1
ATOM 682 O O . ALA A 1 92 ? 2.773 39.862 -7.342 1.00 38.73 92 ALA A O 1
ATOM 684 N N . GLU A 1 93 ? 0.838 40.845 -6.819 1.00 38.78 93 GLU A N 1
ATOM 685 C CA . GLU A 1 93 ? 0.255 40.727 -8.174 1.00 39.93 93 GLU A CA 1
ATOM 686 C C . GLU A 1 93 ? 0.443 41.926 -9.085 1.00 38.70 93 GLU A C 1
ATOM 687 O O . GLU A 1 93 ? 0.110 41.832 -10.260 1.00 38.56 93 GLU A O 1
ATOM 693 N N . ALA A 1 94 ? 0.916 43.060 -8.563 1.00 37.21 94 ALA A N 1
ATOM 694 C CA . ALA A 1 94 ? 1.162 44.205 -9.447 1.00 36.68 94 ALA A CA 1
ATOM 695 C C . ALA A 1 94 ? 2.344 43.907 -10.411 1.00 36.24 94 ALA A C 1
ATOM 696 O O . ALA A 1 94 ? 3.181 43.061 -10.121 1.00 36.30 94 ALA A O 1
ATOM 698 N N . PRO A 1 95 ? 2.390 44.549 -11.595 1.00 36.38 95 PRO A N 1
ATOM 699 C CA . PRO A 1 95 ? 3.626 44.417 -12.394 1.00 35.35 95 PRO A CA 1
ATOM 700 C C . PRO A 1 95 ? 4.922 44.926 -11.654 1.00 34.73 95 PRO A C 1
ATOM 701 O O . PRO A 1 95 ? 6.009 44.318 -11.760 1.00 34.03 95 PRO A O 1
ATOM 705 N N . ILE A 1 96 ? 4.777 46.004 -10.885 1.00 32.67 96 ILE A N 1
ATOM 706 C CA . ILE A 1 96 ? 5.831 46.460 -10.043 1.00 30.87 96 ILE A CA 1
ATOM 707 C C . ILE A 1 96 ? 5.545 46.028 -8.581 1.00 31.13 96 ILE A C 1
ATOM 708 O O . ILE A 1 96 ? 4.573 46.468 -7.963 1.00 31.15 96 ILE A O 1
ATOM 713 N N . GLN A 1 97 ? 6.368 45.135 -8.051 1.00 29.54 97 GLN A N 1
ATOM 714 C CA . GLN A 1 97 ? 6.209 44.737 -6.674 1.00 29.92 97 GLN A CA 1
ATOM 715 C C . GLN A 1 97 ? 6.934 45.735 -5.804 1.00 30.36 97 GLN A C 1
ATOM 716 O O . GLN A 1 97 ? 8.164 45.915 -5.947 1.00 31.01 97 GLN A O 1
ATOM 722 N N . ARG A 1 98 ? 6.183 46.385 -4.919 1.00 28.94 98 ARG A N 1
ATOM 723 C CA . ARG A 1 98 ? 6.723 47.434 -4.118 1.00 28.44 98 ARG A CA 1
ATOM 724 C C . ARG A 1 98 ? 7.006 46.877 -2.755 1.00 27.70 98 ARG A C 1
ATOM 725 O O . ARG A 1 98 ? 6.154 46.257 -2.138 1.00 27.15 98 ARG A O 1
ATOM 733 N N . HIS A 1 99 ? 8.240 47.062 -2.305 1.00 26.93 99 HIS A N 1
ATOM 734 C CA . HIS A 1 99 ? 8.687 46.528 -1.031 1.00 26.61 99 HIS A CA 1
ATOM 735 C C . HIS A 1 99 ? 8.700 47.633 -0.028 1.00 26.66 99 HIS A C 1
ATOM 736 O O . HIS A 1 99 ? 9.410 48.586 -0.176 1.00 27.74 99 HIS A O 1
ATOM 743 N N . ARG A 1 100 ? 7.920 47.499 1.011 1.00 27.62 100 ARG A N 1
ATOM 744 C CA . ARG A 1 100 ? 7.613 48.635 1.841 1.00 28.85 100 ARG A CA 1
ATOM 745 C C . ARG A 1 100 ? 7.976 48.249 3.258 1.00 29.22 100 ARG A C 1
ATOM 746 O O . ARG A 1 100 ? 7.774 47.120 3.647 1.00 29.81 100 ARG A O 1
ATOM 754 N N . CYS A 1 101 ? 8.549 49.155 4.031 1.00 30.87 101 CYS A N 1
ATOM 755 C CA . CYS A 1 101 ? 8.818 48.809 5.413 1.00 32.00 101 CYS A CA 1
ATOM 756 C C . CYS A 1 101 ? 7.468 48.651 6.122 1.00 33.70 101 CYS A C 1
ATOM 757 O O . CYS A 1 101 ? 6.660 49.602 6.189 1.00 33.40 101 CYS A O 1
ATOM 760 N N . ARG A 1 102 ? 7.221 47.446 6.649 1.00 35.23 102 ARG A N 1
ATOM 761 C CA . ARG A 1 102 ? 6.019 47.231 7.462 1.00 36.34 102 ARG A CA 1
ATOM 762 C C . ARG A 1 102 ? 5.877 48.168 8.653 1.00 37.08 102 ARG A C 1
ATOM 763 O O . ARG A 1 102 ? 4.759 48.365 9.132 1.00 38.39 102 ARG A O 1
ATOM 771 N N . ASP A 1 103 ? 6.956 48.805 9.113 1.00 37.65 103 ASP A N 1
ATOM 772 C CA . ASP A 1 103 ? 6.793 49.734 10.267 1.00 38.09 103 ASP A CA 1
ATOM 773 C C . ASP A 1 103 ? 6.527 51.194 9.967 1.00 36.97 103 ASP A C 1
ATOM 774 O O . ASP A 1 103 ? 5.711 51.818 10.644 1.00 37.55 103 ASP A O 1
ATOM 779 N N . CYS A 1 104 ? 7.208 51.768 8.998 1.00 34.71 104 CYS A N 1
ATOM 780 C CA . CYS A 1 104 ? 6.976 53.175 8.768 1.00 33.33 104 CYS A CA 1
ATOM 781 C C . CYS A 1 104 ? 6.157 53.414 7.504 1.00 32.14 104 CYS A C 1
ATOM 782 O O . CYS A 1 104 ? 5.649 54.521 7.356 1.00 31.99 104 CYS A O 1
ATOM 785 N N . GLY A 1 105 ? 6.067 52.420 6.608 1.00 28.94 105 GLY A N 1
ATOM 786 C CA . GLY A 1 105 ? 5.147 52.497 5.496 1.00 27.64 105 GLY A CA 1
ATOM 787 C C . GLY A 1 105 ? 5.861 52.908 4.222 1.00 26.80 105 GLY A C 1
ATOM 788 O O . GLY A 1 105 ? 5.281 52.934 3.138 1.00 25.74 105 GLY A O 1
ATOM 789 N N . VAL A 1 106 ? 7.151 53.194 4.360 1.00 26.86 106 VAL A N 1
ATOM 790 C CA . VAL A 1 106 ? 7.969 53.725 3.257 1.00 25.89 106 VAL A CA 1
ATOM 791 C C . VAL A 1 106 ? 8.318 52.580 2.338 1.00 25.49 106 VAL A C 1
ATOM 792 O O . VAL A 1 106 ? 8.687 51.523 2.808 1.00 25.27 106 VAL A O 1
ATOM 796 N N . HIS A 1 107 ? 8.153 52.793 1.030 1.00 25.88 107 HIS A N 1
ATOM 797 C CA . HIS A 1 107 ? 8.548 51.828 0.002 1.00 26.12 107 HIS A CA 1
ATOM 798 C C . HIS A 1 107 ? 10.016 51.983 -0.272 1.00 27.26 107 HIS A C 1
ATOM 799 O O . HIS A 1 107 ? 10.482 53.046 -0.707 1.00 28.96 107 HIS A O 1
ATOM 806 N N . MET A 1 108 ? 10.746 50.903 -0.104 1.00 27.46 108 MET A N 1
ATOM 807 C CA . MET A 1 108 ? 12.185 50.967 -0.247 1.00 27.02 108 MET A CA 1
ATOM 808 C C . MET A 1 108 ? 12.638 50.712 -1.662 1.00 26.99 108 MET A C 1
ATOM 809 O O . MET A 1 108 ? 13.678 51.255 -2.060 1.00 27.60 108 MET A O 1
ATOM 814 N N . TYR A 1 109 ? 11.872 49.910 -2.418 1.00 26.79 109 TYR A N 1
ATOM 815 C CA . TYR A 1 109 ? 12.096 49.749 -3.861 1.00 27.12 109 TYR A CA 1
ATOM 816 C C . TYR A 1 109 ? 10.954 49.099 -4.586 1.00 27.71 109 TYR A C 1
ATOM 817 O O . TYR A 1 109 ? 10.181 48.428 -3.984 1.00 29.98 109 TYR A O 1
ATOM 826 N N . GLY A 1 110 ? 10.869 49.238 -5.893 1.00 28.38 110 GLY A N 1
ATOM 827 C CA . GLY A 1 110 ? 9.869 48.534 -6.654 1.00 29.05 110 GLY A CA 1
ATOM 828 C C . GLY A 1 110 ? 10.553 47.707 -7.704 1.00 30.14 110 GLY A C 1
ATOM 829 O O . GLY A 1 110 ? 11.377 48.207 -8.420 1.00 30.35 110 GLY A O 1
ATOM 830 N N . ARG A 1 111 ? 10.195 46.430 -7.817 1.00 31.67 111 ARG A N 1
ATOM 831 C CA . ARG A 1 111 ? 10.918 45.507 -8.677 1.00 31.77 111 ARG A CA 1
ATOM 832 C C . ARG A 1 111 ? 9.934 44.830 -9.602 1.00 32.68 111 ARG A C 1
ATOM 833 O O . ARG A 1 111 ? 8.841 44.430 -9.173 1.00 32.56 111 ARG A O 1
ATOM 841 N N . ILE A 1 112 ? 10.303 44.735 -10.873 1.00 33.36 112 ILE A N 1
ATOM 842 C CA . ILE A 1 112 ? 9.521 44.023 -11.862 1.00 35.08 112 ILE A CA 1
ATOM 843 C C . ILE A 1 112 ? 10.017 42.554 -11.986 1.00 37.31 112 ILE A C 1
ATOM 844 O O . ILE A 1 112 ? 11.183 42.293 -12.324 1.00 37.37 112 ILE A O 1
ATOM 849 N N . GLU A 1 113 ? 9.138 41.604 -11.681 1.00 40.35 113 GLU A N 1
ATOM 850 C CA . GLU A 1 113 ? 9.485 40.182 -11.752 1.00 43.56 113 GLU A CA 1
ATOM 851 C C . GLU A 1 113 ? 9.112 39.478 -13.078 1.00 45.35 113 GLU A C 1
ATOM 852 O O . GLU A 1 113 ? 9.674 38.424 -13.378 1.00 46.06 113 GLU A O 1
ATOM 858 N N . ASN A 1 114 ? 8.209 40.070 -13.867 1.00 47.16 114 ASN A N 1
ATOM 859 C CA . ASN A 1 114 ? 7.879 39.595 -15.238 1.00 49.17 114 ASN A CA 1
ATOM 860 C C . ASN A 1 114 ? 8.943 39.917 -16.272 1.00 49.76 114 ASN A C 1
ATOM 861 O O . ASN A 1 114 ? 9.161 41.093 -16.606 1.00 50.20 114 ASN A O 1
ATOM 866 N N . ARG A 1 115 ? 9.572 38.874 -16.806 1.00 50.33 115 ARG A N 1
ATOM 867 C CA . ARG A 1 115 ? 10.651 39.016 -17.786 1.00 52.06 115 ARG A CA 1
ATOM 868 C C . ARG A 1 115 ? 10.220 39.676 -19.105 1.00 51.05 115 ARG A C 1
ATOM 869 O O . ARG A 1 115 ? 11.070 40.150 -19.855 1.00 51.06 115 ARG A O 1
ATOM 877 N N . ASP A 1 116 ? 8.910 39.722 -19.370 1.00 50.49 116 ASP A N 1
ATOM 878 C CA . ASP A 1 116 ? 8.361 40.268 -20.629 1.00 50.19 116 ASP A CA 1
ATOM 879 C C . ASP A 1 116 ? 7.961 41.736 -20.553 1.00 48.54 116 ASP A C 1
ATOM 880 O O . ASP A 1 116 ? 7.664 42.357 -21.568 1.00 48.64 116 ASP A O 1
ATOM 885 N N . HIS A 1 117 ? 7.950 42.278 -19.344 1.00 46.25 117 HIS A N 1
ATOM 886 C CA . HIS A 1 117 ? 7.591 43.661 -19.100 1.00 43.66 117 HIS A CA 1
ATOM 887 C C . HIS A 1 117 ? 8.603 44.662 -19.723 1.00 42.90 117 HIS A C 1
ATOM 888 O O . HIS A 1 117 ? 9.813 44.412 -19.689 1.00 42.73 117 HIS A O 1
ATOM 895 N N . PRO A 1 118 ? 8.120 45.795 -20.298 1.00 42.21 118 PRO A N 1
ATOM 896 C CA . PRO A 1 118 ? 9.025 46.788 -20.956 1.00 41.70 118 PRO A CA 1
ATOM 897 C C . PRO A 1 118 ? 10.182 47.283 -20.118 1.00 41.28 118 PRO A C 1
ATOM 898 O O . PRO A 1 118 ? 11.234 47.630 -20.651 1.00 40.99 118 PRO A O 1
ATOM 902 N N . PHE A 1 119 ? 9.968 47.331 -18.812 1.00 41.26 119 PHE A N 1
ATOM 903 C CA . PHE A 1 119 ? 10.912 47.888 -17.861 1.00 41.33 119 PHE A CA 1
ATOM 904 C C . PHE A 1 119 ? 11.646 46.833 -17.054 1.00 39.68 119 PHE A C 1
ATOM 905 O O . PHE A 1 119 ? 12.276 47.166 -16.066 1.00 39.70 119 PHE A O 1
ATOM 913 N N . TYR A 1 120 ? 11.547 45.562 -17.432 1.00 39.02 120 TYR A N 1
ATOM 914 C CA . TYR A 1 120 ? 12.247 44.496 -16.687 1.00 38.12 120 TYR A CA 1
ATOM 915 C C . TYR A 1 120 ? 13.771 44.779 -16.559 1.00 36.80 120 TYR A C 1
ATOM 916 O O . TYR A 1 120 ? 14.438 45.174 -17.538 1.00 36.47 120 TYR A O 1
ATOM 925 N N . GLY A 1 121 ? 14.314 44.617 -15.358 1.00 34.73 121 GLY A N 1
ATOM 926 C CA . GLY A 1 121 ? 15.736 44.880 -15.150 1.00 34.02 121 GLY A CA 1
ATOM 927 C C . GLY A 1 121 ? 16.016 46.258 -14.593 1.00 33.96 121 GLY A C 1
ATOM 928 O O . GLY A 1 121 ? 17.179 46.610 -14.367 1.00 33.98 121 GLY A O 1
ATOM 929 N N . LEU A 1 122 ? 14.937 47.024 -14.364 1.00 33.65 122 LEU A N 1
ATOM 930 C CA . LEU A 1 122 ? 14.942 48.366 -13.793 1.00 32.59 122 LEU A CA 1
ATOM 931 C C . LEU A 1 122 ? 14.187 48.305 -12.450 1.00 32.07 122 LEU A C 1
ATOM 932 O O . LEU A 1 122 ? 13.043 47.856 -12.395 1.00 31.82 122 LEU A O 1
ATOM 937 N N . ASP A 1 123 ? 14.829 48.697 -11.358 1.00 30.44 123 ASP A N 1
ATOM 938 C CA . ASP A 1 123 ? 14.101 48.937 -10.121 1.00 28.90 123 ASP A CA 1
ATOM 939 C C . ASP A 1 123 ? 13.654 50.421 -10.045 1.00 27.51 123 ASP A C 1
ATOM 940 O O . ASP A 1 123 ? 14.318 51.317 -10.592 1.00 26.99 123 ASP A O 1
ATOM 945 N N . PHE A 1 124 ? 12.572 50.647 -9.304 1.00 25.51 124 PHE A N 1
ATOM 946 C CA . PHE A 1 124 ? 12.005 51.942 -8.996 1.00 25.59 124 PHE A CA 1
ATOM 947 C C . PHE A 1 124 ? 12.375 52.318 -7.572 1.00 25.23 124 PHE A C 1
ATOM 948 O O . PHE A 1 124 ? 12.292 51.494 -6.686 1.00 25.30 124 PHE A O 1
ATOM 956 N N . VAL A 1 125 ? 12.820 53.553 -7.371 1.00 23.97 125 VAL A N 1
ATOM 957 C CA . VAL A 1 125 ? 13.395 53.983 -6.105 1.00 23.58 125 VAL A CA 1
ATOM 958 C C . VAL A 1 125 ? 12.976 55.443 -5.813 1.00 23.85 125 VAL A C 1
ATOM 959 O O . VAL A 1 125 ? 12.854 56.280 -6.713 1.00 24.16 125 VAL A O 1
ATOM 963 N N . HIS A 1 126 ? 12.684 55.722 -4.563 1.00 23.47 126 HIS A N 1
ATOM 964 C CA . HIS A 1 126 ? 12.448 57.094 -4.129 1.00 23.78 126 HIS A CA 1
ATOM 965 C C . HIS A 1 126 ? 13.743 57.702 -3.567 1.00 23.22 126 HIS A C 1
ATOM 966 O O . HIS A 1 126 ? 14.023 57.603 -2.404 1.00 22.56 126 HIS A O 1
ATOM 973 N N . THR A 1 127 ? 14.514 58.355 -4.417 1.00 24.45 127 THR A N 1
ATOM 974 C CA . THR A 1 127 ? 15.837 58.904 -4.050 1.00 24.24 127 THR A CA 1
ATOM 975 C C . THR A 1 127 ? 15.779 60.034 -3.031 1.00 25.89 127 THR A C 1
ATOM 976 O O . THR A 1 127 ? 16.819 60.393 -2.496 1.00 25.35 127 THR A O 1
ATOM 980 N N . GLU A 1 128 ? 14.563 60.532 -2.707 1.00 25.83 128 GLU A N 1
ATOM 981 C CA . GLU A 1 128 ? 14.407 61.441 -1.583 1.00 25.97 128 GLU A CA 1
ATOM 982 C C . GLU A 1 128 ? 14.715 60.758 -0.263 1.00 25.87 128 GLU A C 1
ATOM 983 O O . GLU A 1 128 ? 14.866 61.425 0.779 1.00 26.07 128 GLU A O 1
ATOM 989 N N . LEU A 1 129 ? 14.726 59.422 -0.274 1.00 26.36 129 LEU A N 1
ATOM 990 C CA . LEU A 1 129 ? 15.096 58.633 0.897 1.00 26.75 129 LEU A CA 1
ATOM 991 C C . LEU A 1 129 ? 16.626 58.586 1.097 1.00 27.63 129 LEU A C 1
ATOM 992 O O . LEU A 1 129 ? 17.112 57.973 2.027 1.00 28.13 129 LEU A O 1
ATOM 997 N N . SER A 1 130 ? 17.373 59.222 0.207 1.00 29.56 130 SER A N 1
ATOM 998 C CA . SER A 1 130 ? 18.796 59.368 0.366 1.00 32.51 130 SER A CA 1
ATOM 999 C C . SER A 1 130 ? 19.094 60.729 0.970 1.00 34.72 130 SER A C 1
ATOM 1000 O O . SER A 1 130 ? 18.505 61.743 0.607 1.00 33.49 130 SER A O 1
ATOM 1003 N N . ASP A 1 131 ? 20.035 60.730 1.901 1.00 38.10 131 ASP A N 1
ATOM 1004 C CA . ASP A 1 131 ? 20.522 61.960 2.540 1.00 40.68 131 ASP A CA 1
ATOM 1005 C C . ASP A 1 131 ? 21.645 62.585 1.702 1.00 40.46 131 ASP A C 1
ATOM 1006 O O . ASP A 1 131 ? 22.087 63.654 2.030 1.00 41.70 131 ASP A O 1
ATOM 1011 N N . GLU A 1 132 ? 22.098 61.913 0.635 1.00 41.01 132 GLU A N 1
ATOM 1012 C CA . GLU A 1 132 ? 23.008 62.496 -0.390 1.00 40.61 132 GLU A CA 1
ATOM 1013 C C . GLU A 1 132 ? 22.245 63.306 -1.504 1.00 40.43 132 GLU A C 1
ATOM 1014 O O . GLU A 1 132 ? 21.156 62.933 -1.952 1.00 39.79 132 GLU A O 1
ATOM 1020 N N . ASP A 1 133 ? 22.843 64.398 -1.970 1.00 40.48 133 ASP A N 1
ATOM 1021 C CA . ASP A 1 133 ? 22.368 65.166 -3.141 1.00 39.94 133 ASP A CA 1
ATOM 1022 C C . ASP A 1 133 ? 23.173 64.735 -4.362 1.00 37.77 133 ASP A C 1
ATOM 1023 O O . ASP A 1 133 ? 24.278 64.245 -4.226 1.00 39.34 133 ASP A O 1
ATOM 1028 N N . GLY A 1 134 ? 22.656 64.926 -5.562 1.00 35.03 134 GLY A N 1
ATOM 1029 C CA . GLY A 1 134 ? 23.425 64.577 -6.724 1.00 30.02 134 GLY A CA 1
ATOM 1030 C C . GLY A 1 134 ? 22.692 63.640 -7.610 1.00 28.20 134 GLY A C 1
ATOM 1031 O O . GLY A 1 134 ? 23.138 63.385 -8.723 1.00 27.60 134 GLY A O 1
ATOM 1032 N N . TRP A 1 135 ? 21.529 63.174 -7.142 1.00 26.75 135 TRP A N 1
ATOM 1033 C CA . TRP A 1 135 ? 20.650 62.295 -7.919 1.00 24.40 135 TRP A CA 1
ATOM 1034 C C . TRP A 1 135 ? 20.098 62.970 -9.151 1.00 24.62 135 TRP A C 1
ATOM 1035 O O . TRP A 1 135 ? 19.917 64.194 -9.180 1.00 24.50 135 TRP A O 1
ATOM 1046 N N . SER A 1 136 ? 19.803 62.196 -10.176 1.00 25.09 136 SER A N 1
ATOM 1047 C CA . SER A 1 136 ? 19.032 62.757 -11.282 1.00 27.15 136 SER A CA 1
ATOM 1048 C C . SER A 1 136 ? 17.739 63.467 -10.777 1.00 28.73 136 SER A C 1
ATOM 1049 O O . SER A 1 136 ? 16.979 62.942 -9.893 1.00 28.90 136 SER A O 1
ATOM 1052 N N . ALA A 1 137 ? 17.550 64.665 -11.328 1.00 28.68 137 ALA A N 1
ATOM 1053 C CA . ALA A 1 137 ? 16.432 65.555 -11.044 1.00 28.55 137 ALA A CA 1
ATOM 1054 C C . ALA A 1 137 ? 15.190 65.095 -11.781 1.00 27.43 137 ALA A C 1
ATOM 1055 O O . ALA A 1 137 ? 15.302 64.563 -12.888 1.00 26.26 137 ALA A O 1
ATOM 1057 N N . PRO A 1 138 ? 13.986 65.370 -11.209 1.00 27.34 138 PRO A N 1
ATOM 1058 C CA . PRO A 1 138 ? 12.716 64.982 -11.861 1.00 26.82 138 PRO A CA 1
ATOM 1059 C C . PRO A 1 138 ? 12.628 65.658 -13.186 1.00 25.79 138 PRO A C 1
ATOM 1060 O O . PRO A 1 138 ? 13.089 66.760 -13.299 1.00 25.29 138 PRO A O 1
ATOM 1064 N N . GLU A 1 139 ? 12.034 65.011 -14.171 1.00 26.63 139 GLU A N 1
ATOM 1065 C CA . GLU A 1 139 ? 12.068 65.495 -15.562 1.00 28.01 139 GLU A CA 1
ATOM 1066 C C . GLU A 1 139 ? 10.709 65.841 -16.085 1.00 27.34 139 GLU A C 1
ATOM 1067 O O . GLU A 1 139 ? 10.590 66.665 -17.012 1.00 27.36 139 GLU A O 1
ATOM 1073 N N . PHE A 1 140 ? 9.673 65.235 -15.502 1.00 25.81 140 PHE A N 1
ATOM 1074 C CA . PHE A 1 140 ? 8.297 65.492 -15.941 1.00 24.63 140 PHE A CA 1
ATOM 1075 C C . PHE A 1 140 ? 7.397 65.056 -14.821 1.00 24.67 140 PHE A C 1
ATOM 1076 O O . PHE A 1 140 ? 7.901 64.612 -13.763 1.00 23.93 140 PHE A O 1
ATOM 1084 N N . ALA A 1 141 ? 6.087 65.127 -15.085 1.00 24.07 141 ALA A N 1
ATOM 1085 C CA . ALA A 1 141 ? 5.037 64.647 -14.179 1.00 23.93 141 ALA A CA 1
ATOM 1086 C C . ALA A 1 141 ? 4.224 63.616 -14.912 1.00 23.58 141 ALA A C 1
ATOM 1087 O O . ALA A 1 141 ? 3.790 63.867 -16.031 1.00 23.93 141 ALA A O 1
ATOM 1089 N N . ALA A 1 142 ? 4.000 62.468 -14.293 1.00 22.93 142 ALA A N 1
ATOM 1090 C CA . ALA A 1 142 ? 3.287 61.413 -14.945 1.00 23.07 142 ALA A CA 1
ATOM 1091 C C . ALA A 1 142 ? 2.004 61.081 -14.182 1.00 23.78 142 ALA A C 1
ATOM 1092 O O . ALA A 1 142 ? 1.899 61.359 -12.954 1.00 22.23 142 ALA A O 1
ATOM 1094 N N . PHE A 1 143 ? 1.038 60.494 -14.914 1.00 22.21 143 PHE A N 1
ATOM 1095 C CA . PHE A 1 143 ? -0.215 60.054 -14.325 1.00 22.77 143 PHE A CA 1
ATOM 1096 C C . PHE A 1 143 ? -0.872 61.195 -13.525 1.00 23.31 143 PHE A C 1
ATOM 1097 O O . PHE A 1 143 ? -1.349 60.992 -12.425 1.00 24.51 143 PHE A O 1
ATOM 1105 N N . VAL A 1 144 ? -0.909 62.387 -14.110 1.00 23.27 144 VAL A N 1
ATOM 1106 C CA . VAL A 1 144 ? -1.368 63.583 -13.419 1.00 23.66 144 VAL A CA 1
ATOM 1107 C C . VAL A 1 144 ? -2.822 63.541 -12.968 1.00 24.73 144 VAL A C 1
ATOM 1108 O O . VAL A 1 144 ? -3.123 63.896 -11.787 1.00 25.19 144 VAL A O 1
ATOM 1112 N N . SER A 1 145 ? -3.719 63.124 -13.872 1.00 24.70 145 SER A N 1
ATOM 1113 C CA . SER A 1 145 ? -5.163 63.053 -13.560 1.00 25.84 145 SER A CA 1
ATOM 1114 C C . SER A 1 145 ? -5.465 62.030 -12.440 1.00 26.19 145 SER A C 1
ATOM 1115 O O . SER A 1 145 ? -6.477 62.135 -11.745 1.00 27.25 145 SER A O 1
ATOM 1118 N N . SER A 1 146 ? -4.550 61.084 -12.235 1.00 25.93 146 SER A N 1
ATOM 1119 C CA . SER A 1 146 ? -4.677 60.028 -11.227 1.00 25.79 146 SER A CA 1
ATOM 1120 C C . SER A 1 146 ? -4.659 60.529 -9.745 1.00 26.11 146 SER A C 1
ATOM 1121 O O . SER A 1 146 ? -5.108 59.816 -8.816 1.00 27.02 146 SER A O 1
ATOM 1124 N N . ILE A 1 147 ? -4.265 61.776 -9.541 1.00 25.67 147 ILE A N 1
ATOM 1125 C CA . ILE A 1 147 ? -4.242 62.382 -8.208 1.00 25.53 147 ILE A CA 1
ATOM 1126 C C . ILE A 1 147 ? -5.685 62.597 -7.761 1.00 26.64 147 ILE A C 1
ATOM 1127 O O . ILE A 1 147 ? -5.960 62.642 -6.565 1.00 27.38 147 ILE A O 1
ATOM 1132 N N . ILE A 1 148 ? -6.613 62.681 -8.712 1.00 26.98 148 ILE A N 1
ATOM 1133 C CA . ILE A 1 148 ? -8.066 62.700 -8.361 1.00 27.40 148 ILE A CA 1
ATOM 1134 C C . ILE A 1 148 ? -8.553 61.434 -7.621 1.00 28.46 148 ILE A C 1
ATOM 1135 O O . ILE A 1 148 ? -9.349 61.527 -6.655 1.00 28.06 148 ILE A O 1
ATOM 1140 N N . GLU A 1 149 ? -8.028 60.269 -8.022 1.00 29.11 149 GLU A N 1
ATOM 1141 C CA . GLU A 1 149 ? -8.293 59.012 -7.339 1.00 30.24 149 GLU A CA 1
ATOM 1142 C C . GLU A 1 149 ? -7.839 58.905 -5.855 1.00 32.06 149 GLU A C 1
ATOM 1143 O O . GLU A 1 149 ? -8.390 58.062 -5.098 1.00 31.35 149 GLU A O 1
ATOM 1149 N N . SER A 1 150 ? -6.892 59.775 -5.449 1.00 32.44 150 SER A N 1
ATOM 1150 C CA . SER A 1 150 ? -6.433 59.908 -4.072 1.00 33.87 150 SER A CA 1
ATOM 1151 C C . SER A 1 150 ? -7.166 61.043 -3.366 1.00 34.74 150 SER A C 1
ATOM 1152 O O . SER A 1 150 ? -6.823 61.413 -2.229 1.00 35.38 150 SER A O 1
ATOM 1155 N N . GLY A 1 151 ? -8.154 61.637 -4.030 1.00 34.43 151 GLY A N 1
ATOM 1156 C CA . GLY A 1 151 ? -8.986 62.611 -3.342 1.00 33.66 151 GLY A CA 1
ATOM 1157 C C . GLY A 1 151 ? -8.779 64.085 -3.573 1.00 33.93 151 GLY A C 1
ATOM 1158 O O . GLY A 1 151 ? -9.501 64.873 -2.979 1.00 35.96 151 GLY A O 1
ATOM 1159 N N . VAL A 1 152 ? -7.830 64.474 -4.421 1.00 33.20 152 VAL A N 1
ATOM 1160 C CA . VAL A 1 152 ? -7.704 65.846 -4.895 1.00 32.48 152 VAL A CA 1
ATOM 1161 C C . VAL A 1 152 ? -8.957 66.264 -5.666 1.00 33.91 152 VAL A C 1
ATOM 1162 O O . VAL A 1 152 ? -9.359 65.573 -6.611 1.00 34.52 152 VAL A O 1
ATOM 1166 N N . ASP A 1 153 ? -9.573 67.394 -5.306 1.00 34.15 153 ASP A N 1
ATOM 1167 C CA . ASP A 1 153 ? -10.727 67.865 -6.066 1.00 34.47 153 ASP A CA 1
ATOM 1168 C C . ASP A 1 153 ? -10.346 68.216 -7.498 1.00 33.60 153 ASP A C 1
ATOM 1169 O O . ASP A 1 153 ? -9.378 68.958 -7.679 1.00 33.99 153 ASP A O 1
ATOM 1174 N N . PRO A 1 154 ? -11.117 67.718 -8.511 1.00 32.56 154 PRO A N 1
ATOM 1175 C CA . PRO A 1 154 ? -10.849 68.073 -9.921 1.00 31.85 154 PRO A CA 1
ATOM 1176 C C . PRO A 1 154 ? -10.835 69.576 -10.255 1.00 32.11 154 PRO A C 1
ATOM 1177 O O . PRO A 1 154 ? -10.260 69.996 -11.284 1.00 32.24 154 PRO A O 1
ATOM 1181 N N . SER A 1 155 ? -11.431 70.399 -9.403 1.00 32.55 155 SER A N 1
ATOM 1182 C CA . SER A 1 155 ? -11.357 71.859 -9.587 1.00 32.86 155 SER A CA 1
ATOM 1183 C C . SER A 1 155 ? -9.903 72.373 -9.410 1.00 33.05 155 SER A C 1
ATOM 1184 O O . SER A 1 155 ? -9.545 73.460 -9.898 1.00 31.55 155 SER A O 1
ATOM 1187 N N . ARG A 1 156 ? -9.068 71.569 -8.735 1.00 33.47 156 ARG A N 1
ATOM 1188 C CA . ARG A 1 156 ? -7.657 71.922 -8.481 1.00 34.62 156 ARG A CA 1
ATOM 1189 C C . ARG A 1 156 ? -6.735 71.668 -9.642 1.00 34.00 156 ARG A C 1
ATOM 1190 O O . ARG A 1 156 ? -5.681 72.254 -9.722 1.00 35.18 156 ARG A O 1
ATOM 1198 N N . MET A 1 157 ? -7.182 70.879 -10.601 1.00 33.59 157 MET A N 1
ATOM 1199 C CA . MET A 1 157 ? -6.332 70.371 -11.667 1.00 32.48 157 MET A CA 1
ATOM 1200 C C . MET A 1 157 ? -5.583 71.434 -12.497 1.00 32.42 157 MET A C 1
ATOM 1201 O O . MET A 1 157 ? -4.389 71.255 -12.858 1.00 31.43 157 MET A O 1
ATOM 1206 N N . GLU A 1 158 ? -6.277 72.519 -12.811 1.00 32.45 158 GLU A N 1
ATOM 1207 C CA . GLU A 1 158 ? -5.712 73.559 -13.675 1.00 34.10 158 GLU A CA 1
ATOM 1208 C C . GLU A 1 158 ? -4.539 74.287 -12.994 1.00 32.10 158 GLU A C 1
ATOM 1209 O O . GLU A 1 158 ? -3.538 74.597 -13.655 1.00 32.74 158 GLU A O 1
ATOM 1215 N N . ALA A 1 159 ? -4.698 74.589 -11.699 1.00 30.20 159 ALA A N 1
ATOM 1216 C CA . ALA A 1 159 ? -3.650 75.224 -10.873 1.00 27.86 159 ALA A CA 1
ATOM 1217 C C . ALA A 1 159 ? -2.462 74.262 -10.662 1.00 26.15 159 ALA A C 1
ATOM 1218 O O . ALA A 1 159 ? -1.303 74.653 -10.787 1.00 27.58 159 ALA A O 1
ATOM 1220 N N . ILE A 1 160 ? -2.769 73.015 -10.328 1.00 24.33 160 ILE A N 1
ATOM 1221 C CA . ILE A 1 160 ? -1.818 71.942 -10.251 1.00 23.32 160 ILE A CA 1
ATOM 1222 C C . ILE A 1 160 ? -1.032 71.748 -11.534 1.00 24.04 160 ILE A C 1
ATOM 1223 O O . ILE A 1 160 ? 0.167 71.643 -11.456 1.00 25.88 160 ILE A O 1
ATOM 1228 N N . ARG A 1 161 ? -1.672 71.718 -12.707 1.00 24.12 161 ARG A N 1
ATOM 1229 C CA . ARG A 1 161 ? -0.944 71.604 -13.991 1.00 23.83 161 ARG A CA 1
ATOM 1230 C C . ARG A 1 161 ? -0.114 72.784 -14.354 1.00 24.61 161 ARG A C 1
ATOM 1231 O O . ARG A 1 161 ? 0.904 72.622 -14.993 1.00 26.13 161 ARG A O 1
ATOM 1239 N N . ALA A 1 162 ? -0.576 73.985 -13.996 1.00 25.20 162 ALA A N 1
ATOM 1240 C CA . ALA A 1 162 ? 0.101 75.202 -14.312 1.00 24.13 162 ALA A CA 1
ATOM 1241 C C . ALA A 1 162 ? 1.379 75.232 -13.499 1.00 24.50 162 ALA A C 1
ATOM 1242 O O . ALA A 1 162 ? 2.391 75.666 -14.005 1.00 24.83 162 ALA A O 1
ATOM 1244 N N . ARG A 1 163 ? 1.289 74.816 -12.231 1.00 24.13 163 ARG A N 1
ATOM 1245 C CA . ARG A 1 163 ? 2.376 74.815 -11.299 1.00 24.24 163 ARG A CA 1
ATOM 1246 C C . ARG A 1 163 ? 3.437 73.795 -11.659 1.00 24.86 163 ARG A C 1
ATOM 1247 O O . ARG A 1 163 ? 4.635 74.083 -11.523 1.00 25.49 163 ARG A O 1
ATOM 1255 N N . LEU A 1 164 ? 3.020 72.616 -12.127 1.00 24.83 164 LEU A N 1
ATOM 1256 C CA . LEU A 1 164 ? 3.975 71.664 -12.689 1.00 24.98 164 LEU A CA 1
ATOM 1257 C C . LEU A 1 164 ? 4.753 72.316 -13.849 1.00 26.21 164 LEU A C 1
ATOM 1258 O O . LEU A 1 164 ? 5.990 72.257 -13.850 1.00 26.89 164 LEU A O 1
ATOM 1263 N N . ARG A 1 165 ? 4.061 72.925 -14.816 1.00 26.13 165 ARG A N 1
ATOM 1264 C CA . ARG A 1 165 ? 4.755 73.599 -15.949 1.00 27.03 165 ARG A CA 1
ATOM 1265 C C . ARG A 1 165 ? 5.749 74.727 -15.528 1.00 27.81 165 ARG A C 1
ATOM 1266 O O . ARG A 1 165 ? 6.724 75.001 -16.240 1.00 28.77 165 ARG A O 1
ATOM 1274 N N . GLU A 1 166 ? 5.452 75.406 -14.429 1.00 27.78 166 GLU A N 1
ATOM 1275 C CA . GLU A 1 166 ? 6.346 76.414 -13.827 1.00 29.45 166 GLU A CA 1
ATOM 1276 C C . GLU A 1 166 ? 7.602 75.819 -13.265 1.00 28.81 166 GLU A C 1
ATOM 1277 O O . GLU A 1 166 ? 8.620 76.487 -13.213 1.00 30.43 166 GLU A O 1
ATOM 1283 N N . LEU A 1 167 ? 7.507 74.594 -12.778 1.00 29.05 167 LEU A N 1
ATOM 1284 C CA . LEU A 1 167 ? 8.689 73.817 -12.353 1.00 28.14 167 LEU A CA 1
ATOM 1285 C C . LEU A 1 167 ? 9.473 73.143 -13.493 1.00 28.00 167 LEU A C 1
ATOM 1286 O O . LEU A 1 167 ? 10.548 72.621 -13.280 1.00 28.60 167 LEU A O 1
ATOM 1291 N N . GLY A 1 168 ? 8.932 73.138 -14.702 1.00 29.00 168 GLY A N 1
ATOM 1292 C CA . GLY A 1 168 ? 9.575 72.454 -15.823 1.00 28.91 168 GLY A CA 1
ATOM 1293 C C . GLY A 1 168 ? 9.205 70.986 -15.841 1.00 29.78 168 GLY A C 1
ATOM 1294 O O . GLY A 1 168 ? 9.880 70.155 -16.494 1.00 30.79 168 GLY A O 1
ATOM 1295 N N . LEU A 1 169 ? 8.130 70.637 -15.145 1.00 28.63 169 LEU A N 1
ATOM 1296 C CA . LEU A 1 169 ? 7.709 69.246 -15.109 1.00 27.30 169 LEU A CA 1
ATOM 1297 C C . LEU A 1 169 ? 6.502 69.091 -16.014 1.00 27.61 169 LEU A C 1
ATOM 1298 O O . LEU A 1 169 ? 5.379 69.213 -15.572 1.00 28.54 169 LEU A O 1
ATOM 1303 N N . GLU A 1 170 ? 6.722 68.863 -17.300 1.00 27.54 170 GLU A N 1
ATOM 1304 C CA . GLU A 1 170 ? 5.594 68.795 -18.203 1.00 28.32 170 GLU A CA 1
ATOM 1305 C C . GLU A 1 170 ? 4.611 67.751 -17.696 1.00 27.72 170 GLU A C 1
ATOM 1306 O O . GLU A 1 170 ? 5.023 66.619 -17.421 1.00 29.33 170 GLU A O 1
ATOM 1312 N N . PRO A 1 171 ? 3.327 68.128 -17.511 1.00 27.62 171 PRO A N 1
ATOM 1313 C CA . PRO A 1 171 ? 2.345 67.118 -17.029 1.00 26.32 171 PRO A CA 1
ATOM 1314 C C . PRO A 1 171 ? 1.793 66.255 -18.135 1.00 25.78 171 PRO A C 1
ATOM 1315 O O . PRO A 1 171 ? 1.370 66.752 -19.158 1.00 26.61 171 PRO A O 1
ATOM 1319 N N . TYR A 1 172 ? 1.761 64.952 -17.904 1.00 26.24 172 TYR A N 1
ATOM 1320 C CA . TYR A 1 172 ? 1.146 63.970 -18.793 1.00 24.81 172 TYR A CA 1
ATOM 1321 C C . TYR A 1 172 ? 0.244 63.145 -17.939 1.00 24.62 172 TYR A C 1
ATOM 1322 O O . TYR A 1 172 ? 0.487 62.961 -16.740 1.00 22.68 172 TYR A O 1
ATOM 1331 N N . ASP A 1 173 ? -0.806 62.630 -18.570 1.00 25.52 173 ASP A N 1
ATOM 1332 C CA . ASP A 1 173 ? -1.732 61.736 -17.866 1.00 26.77 173 ASP A CA 1
ATOM 1333 C C . ASP A 1 173 ? -1.308 60.283 -17.950 1.00 26.87 173 ASP A C 1
ATOM 1334 O O . ASP A 1 173 ? -1.917 59.439 -17.317 1.00 27.08 173 ASP A O 1
ATOM 1339 N N . ALA A 1 174 ? -0.242 60.024 -18.702 1.00 26.35 174 ALA A N 1
ATOM 1340 C CA . ALA A 1 174 ? 0.443 58.756 -18.690 1.00 26.60 174 ALA A CA 1
ATOM 1341 C C . ALA A 1 174 ? 1.927 59.033 -18.365 1.00 26.01 174 ALA A C 1
ATOM 1342 O O . ALA A 1 174 ? 2.254 59.912 -17.574 1.00 25.54 174 ALA A O 1
ATOM 1344 N N . LEU A 1 175 ? 2.843 58.318 -18.991 1.00 27.55 175 LEU A N 1
ATOM 1345 C CA . LEU A 1 175 ? 4.265 58.641 -18.888 1.00 27.25 175 LEU A CA 1
ATOM 1346 C C . LEU A 1 175 ? 4.561 59.685 -19.942 1.00 27.99 175 LEU A C 1
ATOM 1347 O O . LEU A 1 175 ? 3.648 60.139 -20.622 1.00 28.79 175 LEU A O 1
ATOM 1352 N N . SER A 1 176 ? 5.823 60.046 -20.134 1.00 28.42 176 SER A N 1
ATOM 1353 C CA . SER A 1 176 ? 6.162 61.023 -21.153 1.00 28.75 176 SER A CA 1
ATOM 1354 C C . SER A 1 176 ? 6.148 60.361 -22.543 1.00 29.83 176 SER A C 1
ATOM 1355 O O . SER A 1 176 ? 6.263 59.138 -22.634 1.00 30.12 176 SER A O 1
ATOM 1358 N N . PRO A 1 177 ? 6.046 61.159 -23.627 1.00 30.28 177 PRO A N 1
ATOM 1359 C CA . PRO A 1 177 ? 6.003 60.495 -24.933 1.00 31.09 177 PRO A CA 1
ATOM 1360 C C . PRO A 1 177 ? 7.205 59.580 -25.228 1.00 31.77 177 PRO A C 1
ATOM 1361 O O . PRO A 1 177 ? 6.980 58.475 -25.674 1.00 33.17 177 PRO A O 1
ATOM 1365 N N . PRO A 1 178 ? 8.454 59.983 -24.907 1.00 32.80 178 PRO A N 1
ATOM 1366 C CA . PRO A 1 178 ? 9.537 59.002 -25.171 1.00 33.38 178 PRO A CA 1
ATOM 1367 C C . PRO A 1 178 ? 9.357 57.636 -24.457 1.00 33.54 178 PRO A C 1
ATOM 1368 O O . PRO A 1 178 ? 9.563 56.596 -25.077 1.00 34.34 178 PRO A O 1
ATOM 1372 N N . LEU A 1 179 ? 8.959 57.645 -23.179 1.00 33.88 179 LEU A N 1
ATOM 1373 C CA . LEU A 1 179 ? 8.746 56.445 -22.399 1.00 33.22 179 LEU A CA 1
ATOM 1374 C C . LEU A 1 179 ? 7.555 55.699 -22.937 1.00 34.21 179 LEU A C 1
ATOM 1375 O O . LEU A 1 179 ? 7.548 54.438 -22.990 1.00 34.49 179 LEU A O 1
ATOM 1380 N N . MET A 1 180 ? 6.551 56.459 -23.382 1.00 34.11 180 MET A N 1
ATOM 1381 C CA . MET A 1 180 ? 5.364 55.829 -23.961 1.00 34.11 180 MET A CA 1
ATOM 1382 C C . MET A 1 180 ? 5.626 55.165 -25.293 1.00 34.32 180 MET A C 1
ATOM 1383 O O . MET A 1 180 ? 5.082 54.101 -25.538 1.00 35.30 180 MET A O 1
ATOM 1388 N N . ASP A 1 181 ? 6.437 55.788 -26.137 1.00 35.56 181 ASP A N 1
ATOM 1389 C CA . ASP A 1 181 ? 6.858 55.204 -27.407 1.00 37.56 181 ASP A CA 1
ATOM 1390 C C . ASP A 1 181 ? 7.793 54.014 -27.202 1.00 38.25 181 ASP A C 1
ATOM 1391 O O . ASP A 1 181 ? 7.714 53.063 -27.966 1.00 39.23 181 ASP A O 1
ATOM 1396 N N . ALA A 1 182 ? 8.644 54.050 -26.170 1.00 38.90 182 ALA A N 1
ATOM 1397 C CA . ALA A 1 182 ? 9.487 52.898 -25.795 1.00 38.27 182 ALA A CA 1
ATOM 1398 C C . ALA A 1 182 ? 8.661 51.726 -25.339 1.00 37.71 182 ALA A C 1
ATOM 1399 O O . ALA A 1 182 ? 8.994 50.609 -25.648 1.00 39.35 182 ALA A O 1
ATOM 1401 N N . ILE A 1 183 ? 7.587 51.952 -24.600 1.00 37.22 183 ILE A N 1
ATOM 1402 C CA . ILE A 1 183 ? 6.748 50.839 -24.094 1.00 35.99 183 ILE A CA 1
ATOM 1403 C C . ILE A 1 183 ? 6.010 50.207 -25.266 1.00 36.38 183 ILE A C 1
ATOM 1404 O O . ILE A 1 183 ? 5.813 48.990 -25.344 1.00 36.89 183 ILE A O 1
ATOM 1409 N N . ALA A 1 184 ? 5.601 51.066 -26.185 1.00 36.27 184 ALA A N 1
ATOM 1410 C CA . ALA A 1 184 ? 4.896 50.657 -27.360 1.00 35.58 184 ALA A CA 1
ATOM 1411 C C . ALA A 1 184 ? 5.813 49.832 -28.278 1.00 35.29 184 ALA A C 1
ATOM 1412 O O . ALA A 1 184 ? 5.393 48.777 -28.754 1.00 34.18 184 ALA A O 1
ATOM 1414 N N . THR A 1 185 ? 7.026 50.347 -28.546 1.00 35.93 185 THR A N 1
ATOM 1415 C CA . THR A 1 185 ? 8.081 49.648 -29.325 1.00 36.64 185 THR A CA 1
ATOM 1416 C C . THR A 1 185 ? 8.389 48.253 -28.753 1.00 37.25 185 THR A C 1
ATOM 1417 O O . THR A 1 185 ? 8.336 47.272 -29.468 1.00 37.78 185 THR A O 1
ATOM 1421 N N . HIS A 1 186 ? 8.660 48.163 -27.455 1.00 38.22 186 HIS A N 1
ATOM 1422 C CA . HIS A 1 186 ? 8.673 46.878 -26.772 1.00 38.84 186 HIS A CA 1
ATOM 1423 C C . HIS A 1 186 ? 7.479 45.975 -27.162 1.00 39.41 186 HIS A C 1
ATOM 1424 O O . HIS A 1 186 ? 7.687 44.888 -27.717 1.00 38.91 186 HIS A O 1
ATOM 1431 N N . ILE A 1 187 ? 6.249 46.421 -26.888 1.00 39.84 187 ILE A N 1
ATOM 1432 C CA . ILE A 1 187 ? 5.033 45.615 -27.148 1.00 40.62 187 ILE A CA 1
ATOM 1433 C C . ILE A 1 187 ? 4.875 45.164 -28.622 1.00 42.28 187 ILE A C 1
ATOM 1434 O O . ILE A 1 187 ? 4.421 44.029 -28.901 1.00 41.56 187 ILE A O 1
ATOM 1439 N N . ALA A 1 188 ? 5.236 46.054 -29.548 1.00 43.06 188 ALA A N 1
ATOM 1440 C CA . ALA A 1 188 ? 5.089 45.778 -30.959 1.00 44.26 188 ALA A CA 1
ATOM 1441 C C . ALA A 1 188 ? 6.074 44.679 -31.389 1.00 45.58 188 ALA A C 1
ATOM 1442 O O . ALA A 1 188 ? 5.658 43.692 -31.987 1.00 45.49 188 ALA A O 1
ATOM 1444 N N . LYS A 1 189 ? 7.362 44.862 -31.068 1.00 47.33 189 LYS A N 1
ATOM 1445 C CA . LYS A 1 189 ? 8.455 43.880 -31.327 1.00 48.81 189 LYS A CA 1
ATOM 1446 C C . LYS A 1 189 ? 8.223 42.423 -30.850 1.00 50.45 189 LYS A C 1
ATOM 1447 O O . LYS A 1 189 ? 8.673 41.463 -31.507 1.00 51.02 189 LYS A O 1
ATOM 1453 N N . ARG A 1 190 ? 7.540 42.288 -29.716 1.00 51.75 190 ARG A N 1
ATOM 1454 C CA . ARG A 1 190 ? 7.112 41.025 -29.172 1.00 53.45 190 ARG A CA 1
ATOM 1455 C C . ARG A 1 190 ? 5.914 40.454 -29.919 1.00 54.05 190 ARG A C 1
ATOM 1456 O O . ARG A 1 190 ? 5.785 39.248 -30.041 1.00 54.99 190 ARG A O 1
ATOM 1464 N N . SER A 1 191 ? 5.008 41.300 -30.385 1.00 54.85 191 SER A N 1
ATOM 1465 C CA . SER A 1 191 ? 3.710 40.820 -30.853 1.00 55.34 191 SER A CA 1
ATOM 1466 C C . SER A 1 191 ? 3.761 40.430 -32.327 1.00 56.37 191 SER A C 1
ATOM 1467 O O . SER A 1 191 ? 2.791 39.865 -32.868 1.00 56.62 191 SER A O 1
ATOM 1470 N N . GLY A 1 192 ? 4.892 40.726 -32.965 1.00 56.96 192 GLY A N 1
ATOM 1471 C CA . GLY A 1 192 ? 5.021 40.557 -34.388 1.00 58.06 192 GLY A CA 1
ATOM 1472 C C . GLY A 1 192 ? 5.120 41.909 -35.049 1.00 59.10 192 GLY A C 1
ATOM 1473 O O . GLY A 1 192 ? 6.083 42.162 -35.763 1.00 59.02 192 GLY A O 1
ATOM 1474 N N . ALA A 1 193 ? 4.149 42.784 -34.735 1.00 60.33 193 ALA A N 1
ATOM 1475 C CA . ALA A 1 193 ? 3.850 44.064 -35.430 1.00 60.92 193 ALA A CA 1
ATOM 1476 C C . ALA A 1 193 ? 5.011 44.941 -35.837 1.00 61.59 193 ALA A C 1
ATOM 1477 O O . ALA A 1 193 ? 4.882 45.738 -36.757 1.00 61.46 193 ALA A O 1
ATOM 1479 N N . LEU A 1 194 ? 6.150 44.807 -35.176 1.00 63.52 194 LEU A N 1
ATOM 1480 C CA . LEU A 1 194 ? 7.304 45.628 -35.544 1.00 65.21 194 LEU A CA 1
ATOM 1481 C C . LEU A 1 194 ? 8.574 44.769 -35.652 1.00 66.90 194 LEU A C 1
ATOM 1482 O O . LEU A 1 194 ? 8.830 43.908 -34.810 1.00 66.80 194 LEU A O 1
ATOM 1487 N N . ALA A 1 195 ? 9.339 45.010 -36.719 1.00 69.05 195 ALA A N 1
ATOM 1488 C CA . ALA A 1 195 ? 10.401 44.104 -37.167 1.00 70.92 195 ALA A CA 1
ATOM 1489 C C . ALA A 1 195 ? 11.558 43.842 -36.168 1.00 72.04 195 ALA A C 1
ATOM 1490 O O . ALA A 1 195 ? 11.935 44.725 -35.367 1.00 72.17 195 ALA A O 1
ATOM 1492 N N . ALA A 1 196 ? 12.088 42.609 -36.239 1.00 72.97 196 ALA A N 1
ATOM 1493 C CA . ALA A 1 196 ? 13.332 42.158 -35.569 1.00 73.60 196 ALA A CA 1
ATOM 1494 C C . ALA A 1 196 ? 13.305 42.232 -34.032 1.00 73.80 196 ALA A C 1
ATOM 1495 O O . ALA A 1 196 ? 12.945 43.257 -33.451 1.00 73.88 196 ALA A O 1
ATOM 1497 N N . GLY B 1 1 ? -31.063 63.270 -14.385 1.00 50.51 1 GLY B N 1
ATOM 1498 C CA . GLY B 1 1 ? -29.614 63.384 -14.732 1.00 51.24 1 GLY B CA 1
ATOM 1499 C C . GLY B 1 1 ? -29.369 64.818 -15.156 1.00 51.78 1 GLY B C 1
ATOM 1500 O O . GLY B 1 1 ? -30.317 65.464 -15.632 1.00 52.72 1 GLY B O 1
ATOM 1501 N N . HIS B 1 2 ? -28.107 65.276 -15.024 1.00 51.63 2 HIS B N 1
ATOM 1502 C CA . HIS B 1 2 ? -27.672 66.695 -14.918 1.00 51.03 2 HIS B CA 1
ATOM 1503 C C . HIS B 1 2 ? -26.215 66.884 -15.452 1.00 51.20 2 HIS B C 1
ATOM 1504 O O . HIS B 1 2 ? -25.371 65.987 -15.290 1.00 51.69 2 HIS B O 1
ATOM 1511 N N . MET B 1 3 ? -25.912 68.056 -16.024 1.00 50.21 3 MET B N 1
ATOM 1512 C CA . MET B 1 3 ? -24.541 68.438 -16.446 1.00 49.24 3 MET B CA 1
ATOM 1513 C C . MET B 1 3 ? -23.675 69.248 -15.428 1.00 46.25 3 MET B C 1
ATOM 1514 O O . MET B 1 3 ? -22.482 69.027 -15.320 1.00 45.27 3 MET B O 1
ATOM 1519 N N . VAL B 1 4 ? -24.250 70.214 -14.724 1.00 43.03 4 VAL B N 1
ATOM 1520 C CA . VAL B 1 4 ? -23.478 70.926 -13.716 1.00 39.77 4 VAL B CA 1
ATOM 1521 C C . VAL B 1 4 ? -24.131 70.838 -12.364 1.00 38.30 4 VAL B C 1
ATOM 1522 O O . VAL B 1 4 ? -25.349 70.933 -12.278 1.00 36.98 4 VAL B O 1
ATOM 1526 N N . ASP B 1 5 ? -23.301 70.578 -11.334 1.00 36.86 5 ASP B N 1
ATOM 1527 C CA . ASP B 1 5 ? -23.727 70.491 -9.920 1.00 36.01 5 ASP B CA 1
ATOM 1528 C C . ASP B 1 5 ? -24.141 71.829 -9.351 1.00 34.96 5 ASP B C 1
ATOM 1529 O O . ASP B 1 5 ? -23.341 72.774 -9.225 1.00 35.84 5 ASP B O 1
ATOM 1534 N N . THR B 1 6 ? -25.393 71.873 -8.954 1.00 33.51 6 THR B N 1
ATOM 1535 C CA . THR B 1 6 ? -26.098 73.093 -8.720 1.00 32.67 6 THR B CA 1
ATOM 1536 C C . THR B 1 6 ? -26.462 73.058 -7.239 1.00 32.27 6 THR B C 1
ATOM 1537 O O . THR B 1 6 ? -27.102 73.940 -6.729 1.00 32.26 6 THR B O 1
ATOM 1541 N N . SER B 1 7 ? -25.969 72.036 -6.548 1.00 32.52 7 SER B N 1
ATOM 1542 C CA . SER B 1 7 ? -26.297 71.772 -5.134 1.00 33.90 7 SER B CA 1
ATOM 1543 C C . SER B 1 7 ? -25.857 72.947 -4.302 1.00 33.36 7 SER B C 1
ATOM 1544 O O . SER B 1 7 ? -24.700 73.356 -4.408 1.00 33.41 7 SER B O 1
ATOM 1547 N N . GLY B 1 8 ? -26.748 73.430 -3.440 1.00 32.57 8 GLY B N 1
ATOM 1548 C CA . GLY B 1 8 ? -26.395 74.461 -2.472 1.00 31.06 8 GLY B CA 1
ATOM 1549 C C . GLY B 1 8 ? -26.336 75.886 -2.971 1.00 29.97 8 GLY B C 1
ATOM 1550 O O . GLY B 1 8 ? -26.068 76.793 -2.181 1.00 29.73 8 GLY B O 1
ATOM 1551 N N . VAL B 1 9 ? -26.579 76.073 -4.282 1.00 30.29 9 VAL B N 1
ATOM 1552 C CA . VAL B 1 9 ? -26.671 77.391 -4.926 1.00 28.52 9 VAL B CA 1
ATOM 1553 C C . VAL B 1 9 ? -28.001 78.053 -4.543 1.00 29.09 9 VAL B C 1
ATOM 1554 O O . VAL B 1 9 ? -29.116 77.636 -4.902 1.00 29.06 9 VAL B O 1
ATOM 1558 N N . LYS B 1 10 ? -27.837 79.114 -3.803 1.00 29.20 10 LYS B N 1
ATOM 1559 C CA . LYS B 1 10 ? -28.912 79.975 -3.377 1.00 28.54 10 LYS B CA 1
ATOM 1560 C C . LYS B 1 10 ? -28.866 81.257 -4.255 1.00 28.62 10 LYS B C 1
ATOM 1561 O O . LYS B 1 10 ? -27.783 81.809 -4.510 1.00 29.81 10 LYS B O 1
ATOM 1572 N N . ILE B 1 11 ? -30.030 81.690 -4.755 1.00 27.83 11 ILE B N 1
ATOM 1573 C CA . ILE B 1 11 ? -30.176 82.921 -5.575 1.00 24.50 11 ILE B CA 1
ATOM 1574 C C . ILE B 1 11 ? -30.810 84.112 -4.800 1.00 24.67 11 ILE B C 1
ATOM 1575 O O . ILE B 1 11 ? -30.215 85.202 -4.697 1.00 24.07 11 ILE B O 1
ATOM 1580 N N . HIS B 1 12 ? -31.982 83.868 -4.206 1.00 24.89 12 HIS B N 1
ATOM 1581 C CA . HIS B 1 12 ? -32.846 84.859 -3.541 1.00 24.14 12 HIS B CA 1
ATOM 1582 C C . HIS B 1 12 ? -33.966 84.020 -2.971 1.00 25.37 12 HIS B C 1
ATOM 1583 O O . HIS B 1 12 ? -34.485 83.141 -3.683 1.00 25.24 12 HIS B O 1
ATOM 1590 N N . PRO B 1 13 ? -34.344 84.264 -1.679 1.00 25.83 13 PRO B N 1
ATOM 1591 C CA . PRO B 1 13 ? -35.392 83.485 -0.992 1.00 25.55 13 PRO B CA 1
ATOM 1592 C C . PRO B 1 13 ? -36.729 83.388 -1.736 1.00 25.94 13 PRO B C 1
ATOM 1593 O O . PRO B 1 13 ? -37.465 82.439 -1.514 1.00 27.52 13 PRO B O 1
ATOM 1597 N N . ALA B 1 14 ? -37.049 84.347 -2.588 1.00 26.05 14 ALA B N 1
ATOM 1598 C CA . ALA B 1 14 ? -38.272 84.326 -3.405 1.00 26.46 14 ALA B CA 1
ATOM 1599 C C . ALA B 1 14 ? -38.241 83.362 -4.580 1.00 27.12 14 ALA B C 1
ATOM 1600 O O . ALA B 1 14 ? -39.276 83.181 -5.284 1.00 27.53 14 ALA B O 1
ATOM 1602 N N . VAL B 1 15 ? -37.050 82.833 -4.878 1.00 27.03 15 VAL B N 1
ATOM 1603 C CA . VAL B 1 15 ? -36.915 81.861 -5.974 1.00 26.22 15 VAL B CA 1
ATOM 1604 C C . VAL B 1 15 ? -36.281 80.521 -5.561 1.00 26.53 15 VAL B C 1
ATOM 1605 O O . VAL B 1 15 ? -36.306 79.594 -6.337 1.00 27.43 15 VAL B O 1
ATOM 1609 N N . ASP B 1 16 ? -35.740 80.428 -4.346 1.00 27.85 16 ASP B N 1
ATOM 1610 C CA . ASP B 1 16 ? -34.919 79.282 -3.876 1.00 28.87 16 ASP B CA 1
ATOM 1611 C C . ASP B 1 16 ? -35.801 78.105 -3.461 1.00 30.09 16 ASP B C 1
ATOM 1612 O O . ASP B 1 16 ? -35.383 76.965 -3.527 1.00 31.52 16 ASP B O 1
ATOM 1617 N N . ASN B 1 17 ? -37.007 78.385 -2.972 1.00 30.27 17 ASN B N 1
ATOM 1618 C CA . ASN B 1 17 ? -37.922 77.337 -2.561 1.00 29.65 17 ASN B CA 1
ATOM 1619 C C . ASN B 1 17 ? -39.308 77.482 -3.177 1.00 29.35 17 ASN B C 1
ATOM 1620 O O . ASN B 1 17 ? -40.312 77.405 -2.468 1.00 28.66 17 ASN B O 1
ATOM 1625 N N . GLY B 1 18 ? -39.355 77.612 -4.508 1.00 29.31 18 GLY B N 1
ATOM 1626 C CA . GLY B 1 18 ? -40.613 77.787 -5.217 1.00 29.69 18 GLY B CA 1
ATOM 1627 C C . GLY B 1 18 ? -40.797 79.267 -5.546 1.00 30.79 18 GLY B C 1
ATOM 1628 O O . GLY B 1 18 ? -40.492 80.134 -4.740 1.00 31.89 18 GLY B O 1
ATOM 1629 N N . ILE B 1 19 ? -41.247 79.551 -6.757 1.00 29.81 19 ILE B N 1
ATOM 1630 C CA . ILE B 1 19 ? -41.535 80.883 -7.187 1.00 30.39 19 ILE B CA 1
ATOM 1631 C C . ILE B 1 19 ? -43.085 80.931 -7.146 1.00 30.44 19 ILE B C 1
ATOM 1632 O O . ILE B 1 19 ? -43.750 80.043 -7.639 1.00 31.66 19 ILE B O 1
ATOM 1637 N N . LYS B 1 20 ? -43.665 81.930 -6.511 1.00 29.89 20 LYS B N 1
ATOM 1638 C CA . LYS B 1 20 ? -45.108 82.116 -6.559 1.00 28.68 20 LYS B CA 1
ATOM 1639 C C . LYS B 1 20 ? -45.522 82.731 -7.895 1.00 28.57 20 LYS B C 1
ATOM 1640 O O . LYS B 1 20 ? -44.913 83.679 -8.323 1.00 29.60 20 LYS B O 1
ATOM 1646 N N . PRO B 1 21 ? -46.506 82.136 -8.619 1.00 28.44 21 PRO B N 1
ATOM 1647 C CA . PRO B 1 21 ? -46.989 82.798 -9.833 1.00 28.32 21 PRO B CA 1
ATOM 1648 C C . PRO B 1 21 ? -47.857 84.052 -9.523 1.00 27.90 21 PRO B C 1
ATOM 1649 O O . PRO B 1 21 ? -48.279 84.281 -8.378 1.00 27.35 21 PRO B O 1
ATOM 1653 N N . ALA B 1 22 ? -48.032 84.865 -10.549 1.00 27.51 22 ALA B N 1
ATOM 1654 C CA . ALA B 1 22 ? -49.024 85.848 -10.628 1.00 29.70 22 ALA B CA 1
ATOM 1655 C C . ALA B 1 22 ? -50.399 85.175 -10.431 1.00 31.58 22 ALA B C 1
ATOM 1656 O O . ALA B 1 22 ? -50.563 83.957 -10.683 1.00 32.84 22 ALA B O 1
ATOM 1658 N N . GLN B 1 23 ? -51.375 85.936 -9.944 1.00 32.44 23 GLN B N 1
ATOM 1659 C CA . GLN B 1 23 ? -52.769 85.488 -9.933 1.00 32.72 23 GLN B CA 1
ATOM 1660 C C . GLN B 1 23 ? -53.597 86.488 -10.787 1.00 34.55 23 GLN B C 1
ATOM 1661 O O . GLN B 1 23 ? -53.112 87.597 -11.051 1.00 34.30 23 GLN B O 1
ATOM 1667 N N . PRO B 1 24 ? -54.814 86.079 -11.274 1.00 36.60 24 PRO B N 1
ATOM 1668 C CA . PRO B 1 24 ? -55.567 86.910 -12.222 1.00 36.69 24 PRO B CA 1
ATOM 1669 C C . PRO B 1 24 ? -56.269 88.092 -11.549 1.00 37.34 24 PRO B C 1
ATOM 1670 O O . PRO B 1 24 ? -56.710 88.003 -10.374 1.00 37.21 24 PRO B O 1
ATOM 1674 N N . GLY B 1 25 ? -56.367 89.206 -12.273 1.00 37.37 25 GLY B N 1
ATOM 1675 C CA . GLY B 1 25 ? -56.997 90.391 -11.682 1.00 37.08 25 GLY B CA 1
ATOM 1676 C C . GLY B 1 25 ? -56.295 90.957 -10.446 1.00 36.68 25 GLY B C 1
ATOM 1677 O O . GLY B 1 25 ? -56.869 91.812 -9.762 1.00 36.44 25 GLY B O 1
ATOM 1678 N N . PHE B 1 26 ? -55.061 90.492 -10.172 1.00 35.28 26 PHE B N 1
ATOM 1679 C CA . PHE B 1 26 ? -54.179 91.123 -9.182 1.00 33.86 26 PHE B CA 1
ATOM 1680 C C . PHE B 1 26 ? -53.977 92.633 -9.431 1.00 34.80 26 PHE B C 1
ATOM 1681 O O . PHE B 1 26 ? -53.511 93.073 -10.513 1.00 35.29 26 PHE B O 1
ATOM 1689 N N . ALA B 1 27 ? -54.324 93.440 -8.435 1.00 35.04 27 ALA B N 1
ATOM 1690 C CA . ALA B 1 27 ? -54.293 94.895 -8.661 1.00 35.06 27 ALA B CA 1
ATOM 1691 C C . ALA B 1 27 ? -53.419 95.605 -7.631 1.00 34.49 27 ALA B C 1
ATOM 1692 O O . ALA B 1 27 ? -53.568 96.820 -7.412 1.00 34.67 27 ALA B O 1
ATOM 1694 N N . GLY B 1 28 ? -52.535 94.846 -6.984 1.00 32.35 28 GLY B N 1
ATOM 1695 C CA . GLY B 1 28 ? -51.514 95.471 -6.183 1.00 30.93 28 GLY B CA 1
ATOM 1696 C C . GLY B 1 28 ? -51.649 95.266 -4.687 1.00 29.47 28 GLY B C 1
ATOM 1697 O O . GLY B 1 28 ? -52.320 94.352 -4.211 1.00 28.82 28 GLY B O 1
ATOM 1698 N N . GLY B 1 29 ? -50.982 96.127 -3.948 1.00 27.90 29 GLY B N 1
ATOM 1699 C CA . GLY B 1 29 ? -50.862 95.920 -2.522 1.00 27.75 29 GLY B CA 1
ATOM 1700 C C . GLY B 1 29 ? -49.938 96.927 -1.893 1.00 26.74 29 GLY B C 1
ATOM 1701 O O . GLY B 1 29 ? -49.733 98.031 -2.417 1.00 26.47 29 GLY B O 1
ATOM 1702 N N . THR B 1 30 ? -49.372 96.501 -0.786 1.00 27.44 30 THR B N 1
ATOM 1703 C CA . THR B 1 30 ? -48.586 97.331 0.103 1.00 28.82 30 THR B CA 1
ATOM 1704 C C . THR B 1 30 ? -47.217 96.733 0.367 1.00 28.53 30 THR B C 1
ATOM 1705 O O . THR B 1 30 ? -47.084 95.592 0.774 1.00 28.20 30 THR B O 1
ATOM 1709 N N . LEU B 1 31 ? -46.196 97.552 0.158 1.00 28.80 31 LEU B N 1
ATOM 1710 C CA . LEU B 1 31 ? -44.852 97.166 0.480 1.00 27.88 31 LEU B CA 1
ATOM 1711 C C . LEU B 1 31 ? -44.542 97.760 1.838 1.00 28.27 31 LEU B C 1
ATOM 1712 O O . LEU B 1 31 ? -44.890 98.906 2.095 1.00 28.94 31 LEU B O 1
ATOM 1717 N N . HIS B 1 32 ? -43.965 96.963 2.728 1.00 28.43 32 HIS B N 1
ATOM 1718 C CA . HIS B 1 32 ? -43.560 97.426 4.048 1.00 29.36 32 HIS B CA 1
ATOM 1719 C C . HIS B 1 32 ? -42.027 97.237 4.302 1.00 30.24 32 HIS B C 1
ATOM 1720 O O . HIS B 1 32 ? -41.408 96.262 3.887 1.00 30.58 32 HIS B O 1
ATOM 1733 N N . CYS B 1 33 ? -41.392 98.177 4.966 1.00 30.83 33 CYS B N 1
ATOM 1734 C CA . CYS B 1 33 ? -39.985 97.977 5.291 1.00 31.82 33 CYS B CA 1
ATOM 1735 C C . CYS B 1 33 ? -39.862 96.979 6.493 1.00 31.76 33 CYS B C 1
ATOM 1736 O O . CYS B 1 33 ? -40.876 96.512 6.988 1.00 32.19 33 CYS B O 1
ATOM 1739 N N . LYS B 1 34 ? -38.650 96.667 6.962 1.00 32.11 34 LYS B N 1
ATOM 1740 C CA . LYS B 1 34 ? -38.453 95.649 8.012 1.00 33.91 34 LYS B CA 1
ATOM 1741 C C . LYS B 1 34 ? -38.372 96.120 9.483 1.00 34.90 34 LYS B C 1
ATOM 1742 O O . LYS B 1 34 ? -37.939 95.384 10.362 1.00 36.19 34 LYS B O 1
ATOM 1748 N N . CYS B 1 35 ? -38.841 97.324 9.754 1.00 36.78 35 CYS B N 1
ATOM 1749 C CA . CYS B 1 35 ? -38.866 97.874 11.081 1.00 38.22 35 CYS B CA 1
ATOM 1750 C C . CYS B 1 35 ? -40.013 97.266 11.903 1.00 40.87 35 CYS B C 1
ATOM 1751 O O . CYS B 1 35 ? -41.156 97.231 11.466 1.00 40.78 35 CYS B O 1
ATOM 1754 N N . SER B 1 36 ? -39.693 96.806 13.108 1.00 43.43 36 SER B N 1
ATOM 1755 C CA . SER B 1 36 ? -40.688 96.349 14.083 1.00 45.48 36 SER B CA 1
ATOM 1756 C C . SER B 1 36 ? -41.835 97.318 14.380 1.00 46.48 36 SER B C 1
ATOM 1757 O O . SER B 1 36 ? -42.961 96.887 14.689 1.00 47.17 36 SER B O 1
ATOM 1760 N N . THR B 1 37 ? -41.537 98.616 14.325 1.00 47.12 37 THR B N 1
ATOM 1761 C CA . THR B 1 37 ? -42.421 99.662 14.838 1.00 47.24 37 THR B CA 1
ATOM 1762 C C . THR B 1 37 ? -42.391 100.744 13.819 1.00 46.46 37 THR B C 1
ATOM 1763 O O . THR B 1 37 ? -41.321 101.186 13.420 1.00 46.81 37 THR B O 1
ATOM 1767 N N . ASN B 1 38 ? -43.576 101.169 13.407 1.00 45.76 38 ASN B N 1
ATOM 1768 C CA . ASN B 1 38 ? -43.737 102.259 12.478 1.00 44.39 38 ASN B CA 1
ATOM 1769 C C . ASN B 1 38 ? -43.038 102.028 11.117 1.00 42.05 38 ASN B C 1
ATOM 1770 O O . ASN B 1 38 ? -42.238 102.857 10.683 1.00 42.51 38 ASN B O 1
ATOM 1775 N N . PRO B 1 39 ? -43.301 100.886 10.454 1.00 40.06 39 PRO B N 1
ATOM 1776 C CA . PRO B 1 39 ? -42.626 100.721 9.137 1.00 38.16 39 PRO B CA 1
ATOM 1777 C C . PRO B 1 39 ? -42.965 101.761 8.055 1.00 35.86 39 PRO B C 1
ATOM 1778 O O . PRO B 1 39 ? -44.040 102.341 8.043 1.00 35.73 39 PRO B O 1
ATOM 1782 N N . VAL B 1 40 ? -42.042 102.001 7.143 1.00 33.71 40 VAL B N 1
ATOM 1783 C CA . VAL B 1 40 ? -42.450 102.693 5.936 1.00 31.56 40 VAL B CA 1
ATOM 1784 C C . VAL B 1 40 ? -43.503 101.806 5.252 1.00 30.38 40 VAL B C 1
ATOM 1785 O O . VAL B 1 40 ? -43.322 100.611 5.202 1.00 30.40 40 VAL B O 1
ATOM 1789 N N . ARG B 1 41 ? -44.613 102.366 4.790 1.00 29.30 41 ARG B N 1
ATOM 1790 C CA . ARG B 1 41 ? -45.559 101.585 4.024 1.00 29.44 41 ARG B CA 1
ATOM 1791 C C . ARG B 1 41 ? -45.701 102.291 2.705 1.00 29.56 41 ARG B C 1
ATOM 1792 O O . ARG B 1 41 ? -45.814 103.512 2.669 1.00 30.42 41 ARG B O 1
ATOM 1800 N N . VAL B 1 42 ? -45.596 101.558 1.606 1.00 29.81 42 VAL B N 1
ATOM 1801 C CA . VAL B 1 42 ? -45.853 102.136 0.286 1.00 29.76 42 VAL B CA 1
ATOM 1802 C C . VAL B 1 42 ? -46.861 101.270 -0.474 1.00 29.98 42 VAL B C 1
ATOM 1803 O O . VAL B 1 42 ? -46.709 100.057 -0.571 1.00 30.47 42 VAL B O 1
ATOM 1807 N N . ALA B 1 43 ? -47.929 101.901 -0.917 1.00 29.84 43 ALA B N 1
ATOM 1808 C CA . ALA B 1 43 ? -48.961 101.266 -1.716 1.00 30.96 43 ALA B CA 1
ATOM 1809 C C . ALA B 1 43 ? -48.473 101.164 -3.135 1.00 30.66 43 ALA B C 1
ATOM 1810 O O . ALA B 1 43 ? -47.882 102.118 -3.660 1.00 32.25 43 ALA B O 1
ATOM 1812 N N . VAL B 1 44 ? -48.750 100.032 -3.760 1.00 29.89 44 VAL B N 1
ATOM 1813 C CA . VAL B 1 44 ? -48.437 99.811 -5.181 1.00 29.28 44 VAL B CA 1
ATOM 1814 C C . VAL B 1 44 ? -49.748 99.262 -5.742 1.00 29.39 44 VAL B C 1
ATOM 1815 O O . VAL B 1 44 ? -50.239 98.193 -5.354 1.00 29.09 44 VAL B O 1
ATOM 1819 N N . ARG B 1 45 ? -50.365 100.044 -6.604 1.00 30.23 45 ARG B N 1
ATOM 1820 C CA . ARG B 1 45 ? -51.803 99.876 -6.837 1.00 29.97 45 ARG B CA 1
ATOM 1821 C C . ARG B 1 45 ? -51.971 99.454 -8.247 1.00 30.35 45 ARG B C 1
ATOM 1822 O O . ARG B 1 45 ? -52.897 99.890 -8.893 1.00 31.48 45 ARG B O 1
ATOM 1830 N N . ALA B 1 46 ? -51.030 98.672 -8.759 1.00 30.40 46 ALA B N 1
ATOM 1831 C CA . ALA B 1 46 ? -51.225 97.961 -10.004 1.00 29.99 46 ALA B CA 1
ATOM 1832 C C . ALA B 1 46 ? -50.334 96.712 -9.981 1.00 30.34 46 ALA B C 1
ATOM 1833 O O . ALA B 1 46 ? -49.463 96.575 -9.134 1.00 30.97 46 ALA B O 1
ATOM 1835 N N . GLN B 1 47 ? -50.581 95.793 -10.901 1.00 29.53 47 GLN B N 1
ATOM 1836 C CA . GLN B 1 47 ? -49.737 94.640 -11.106 1.00 29.17 47 GLN B CA 1
ATOM 1837 C C . GLN B 1 47 ? -48.416 95.222 -11.578 1.00 28.44 47 GLN B C 1
ATOM 1838 O O . GLN B 1 47 ? -48.421 96.296 -12.114 1.00 28.50 47 GLN B O 1
ATOM 1844 N N . THR B 1 48 ? -47.293 94.549 -11.319 1.00 27.85 48 THR B N 1
ATOM 1845 C CA . THR B 1 48 ? -45.983 94.985 -11.797 1.00 26.77 48 THR B CA 1
ATOM 1846 C C . THR B 1 48 ? -45.682 94.308 -13.142 1.00 26.79 48 THR B C 1
ATOM 1847 O O . THR B 1 48 ? -46.459 93.489 -13.580 1.00 26.54 48 THR B O 1
ATOM 1851 N N . ALA B 1 49 ? -44.597 94.693 -13.820 1.00 26.54 49 ALA B N 1
ATOM 1852 C CA . ALA B 1 49 ? -44.182 94.048 -15.056 1.00 26.89 49 ALA B CA 1
ATOM 1853 C C . ALA B 1 49 ? -42.700 93.860 -14.893 1.00 27.22 49 ALA B C 1
ATOM 1854 O O . ALA B 1 49 ? -42.127 94.503 -14.034 1.00 28.95 49 ALA B O 1
ATOM 1856 N N . HIS B 1 50 ? -42.096 92.963 -15.667 1.00 26.74 50 HIS B N 1
ATOM 1857 C CA . HIS B 1 50 ? -40.643 92.770 -15.702 1.00 27.21 50 HIS B CA 1
ATOM 1858 C C . HIS B 1 50 ? -39.982 92.506 -14.353 1.00 26.25 50 HIS B C 1
ATOM 1859 O O . HIS B 1 50 ? -38.934 93.097 -14.042 1.00 25.78 50 HIS B O 1
ATOM 1866 N N . ASN B 1 51 ? -40.627 91.674 -13.543 1.00 24.57 51 ASN B N 1
ATOM 1867 C CA . ASN B 1 51 ? -39.995 91.165 -12.356 1.00 24.21 51 ASN B CA 1
ATOM 1868 C C . ASN B 1 51 ? -38.836 90.274 -12.827 1.00 25.17 51 ASN B C 1
ATOM 1869 O O . ASN B 1 51 ? -38.847 89.674 -13.946 1.00 25.09 51 ASN B O 1
ATOM 1874 N N . HIS B 1 52 ? -37.798 90.258 -11.999 1.00 24.36 52 HIS B N 1
ATOM 1875 C CA . HIS B 1 52 ? -36.557 89.731 -12.422 1.00 23.41 52 HIS B CA 1
ATOM 1876 C C . HIS B 1 52 ? -35.650 89.694 -11.246 1.00 22.63 52 HIS B C 1
ATOM 1877 O O . HIS B 1 52 ? -35.832 90.436 -10.332 1.00 24.01 52 HIS B O 1
ATOM 1884 N N . VAL B 1 53 ? -34.752 88.716 -11.218 1.00 22.82 53 VAL B N 1
ATOM 1885 C CA . VAL B 1 53 ? -33.633 88.783 -10.310 1.00 21.93 53 VAL B CA 1
ATOM 1886 C C . VAL B 1 53 ? -32.475 89.599 -10.953 1.00 22.69 53 VAL B C 1
ATOM 1887 O O . VAL B 1 53 ? -32.289 89.646 -12.210 1.00 22.65 53 VAL B O 1
ATOM 1891 N N . CYS B 1 54 ? -31.770 90.319 -10.104 1.00 23.03 54 CYS B N 1
ATOM 1892 C CA . CYS B 1 54 ? -30.762 91.255 -10.557 1.00 23.38 54 CYS B CA 1
ATOM 1893 C C . CYS B 1 54 ? -29.521 91.150 -9.688 1.00 23.01 54 CYS B C 1
ATOM 1894 O O . CYS B 1 54 ? -29.609 91.165 -8.461 1.00 21.88 54 CYS B O 1
ATOM 1897 N N . GLY B 1 55 ? -28.372 90.943 -10.306 1.00 23.45 55 GLY B N 1
ATOM 1898 C CA . GLY B 1 55 ? -27.158 90.923 -9.504 1.00 25.35 55 GLY B CA 1
ATOM 1899 C C . GLY B 1 55 ? -26.325 92.191 -9.378 1.00 26.69 55 GLY B C 1
ATOM 1900 O O . GLY B 1 55 ? -25.222 92.169 -8.837 1.00 27.71 55 GLY B O 1
ATOM 1901 N N . CYS B 1 56 ? -26.824 93.316 -9.838 1.00 28.57 56 CYS B N 1
ATOM 1902 C CA . CYS B 1 56 ? -26.091 94.562 -9.627 1.00 30.91 56 CYS B CA 1
ATOM 1903 C C . CYS B 1 56 ? -25.898 94.943 -8.159 1.00 30.95 56 CYS B C 1
ATOM 1904 O O . CYS B 1 56 ? -26.572 94.458 -7.257 1.00 31.94 56 CYS B O 1
ATOM 1907 N N . THR B 1 57 ? -24.889 95.762 -7.931 1.00 32.09 57 THR B N 1
ATOM 1908 C CA . THR B 1 57 ? -24.457 96.176 -6.612 1.00 32.90 57 THR B CA 1
ATOM 1909 C C . THR B 1 57 ? -25.389 97.279 -6.041 1.00 33.23 57 THR B C 1
ATOM 1910 O O . THR B 1 57 ? -25.409 97.532 -4.861 1.00 33.80 57 THR B O 1
ATOM 1914 N N . LYS B 1 58 ? -26.182 97.904 -6.895 1.00 33.63 58 LYS B N 1
ATOM 1915 C CA . LYS B 1 58 ? -27.115 98.929 -6.458 1.00 33.38 58 LYS B CA 1
ATOM 1916 C C . LYS B 1 58 ? -28.450 98.481 -5.892 1.00 33.18 58 LYS B C 1
ATOM 1917 O O . LYS B 1 58 ? -29.047 99.254 -5.156 1.00 33.52 58 LYS B O 1
ATOM 1923 N N . CYS B 1 59 ? -28.963 97.288 -6.226 1.00 32.84 59 CYS B N 1
ATOM 1924 C CA . CYS B 1 59 ? -30.311 96.906 -5.664 1.00 31.35 59 CYS B CA 1
ATOM 1925 C C . CYS B 1 59 ? -30.201 96.376 -4.290 1.00 29.51 59 CYS B C 1
ATOM 1926 O O . CYS B 1 59 ? -29.201 95.776 -3.948 1.00 30.94 59 CYS B O 1
ATOM 1929 N N . TRP B 1 60 ? -31.265 96.555 -3.526 1.00 27.67 60 TRP B N 1
ATOM 1930 C CA . TRP B 1 60 ? -31.414 95.972 -2.200 1.00 26.03 60 TRP B CA 1
ATOM 1931 C C . TRP B 1 60 ? -31.729 94.463 -2.320 1.00 25.76 60 TRP B C 1
ATOM 1932 O O . TRP B 1 60 ? -32.409 94.040 -3.277 1.00 26.38 60 TRP B O 1
ATOM 1943 N N . LYS B 1 61 ? -31.186 93.684 -1.368 1.00 25.45 61 LYS B N 1
ATOM 1944 C CA . LYS B 1 61 ? -31.196 92.227 -1.337 1.00 26.06 61 LYS B CA 1
ATOM 1945 C C . LYS B 1 61 ? -31.403 91.864 0.105 1.00 27.36 61 LYS B C 1
ATOM 1946 O O . LYS B 1 61 ? -30.755 92.426 0.985 1.00 27.24 61 LYS B O 1
ATOM 1952 N N . PRO B 1 62 ? -32.313 90.914 0.372 1.00 28.73 62 PRO B N 1
ATOM 1953 C CA . PRO B 1 62 ? -32.442 90.484 1.742 1.00 30.30 62 PRO B CA 1
ATOM 1954 C C . PRO B 1 62 ? -31.102 89.889 2.132 1.00 32.90 62 PRO B C 1
ATOM 1955 O O . PRO B 1 62 ? -30.318 89.478 1.271 1.00 32.96 62 PRO B O 1
ATOM 1959 N N . GLU B 1 63 ? -30.786 89.857 3.411 1.00 35.70 63 GLU B N 1
ATOM 1960 C CA . GLU B 1 63 ? -29.467 89.389 3.765 1.00 37.93 63 GLU B CA 1
ATOM 1961 C C . GLU B 1 63 ? -29.366 87.882 3.525 1.00 38.15 63 GLU B C 1
ATOM 1962 O O . GLU B 1 63 ? -30.352 87.137 3.625 1.00 38.46 63 GLU B O 1
ATOM 1968 N N . GLY B 1 64 ? -28.175 87.434 3.155 1.00 37.86 64 GLY B N 1
ATOM 1969 C CA . GLY B 1 64 ? -28.074 86.103 2.584 1.00 37.01 64 GLY B CA 1
ATOM 1970 C C . GLY B 1 64 ? -27.977 86.218 1.061 1.00 35.76 64 GLY B C 1
ATOM 1971 O O . GLY B 1 64 ? -27.028 85.735 0.475 1.00 35.89 64 GLY B O 1
ATOM 1972 N N . ALA B 1 65 ? -28.947 86.898 0.449 1.00 33.98 65 ALA B N 1
ATOM 1973 C CA . ALA B 1 65 ? -29.229 86.796 -0.967 1.00 31.73 65 ALA B CA 1
ATOM 1974 C C . ALA B 1 65 ? -28.038 87.348 -1.764 1.00 31.34 65 ALA B C 1
ATOM 1975 O O . ALA B 1 65 ? -27.518 88.443 -1.451 1.00 32.10 65 ALA B O 1
ATOM 1977 N N . ILE B 1 66 ? -27.594 86.614 -2.780 1.00 30.15 66 ILE B N 1
ATOM 1978 C CA . ILE B 1 66 ? -26.660 87.228 -3.736 1.00 30.35 66 ILE B CA 1
ATOM 1979 C C . ILE B 1 66 ? -27.394 87.942 -4.865 1.00 29.16 66 ILE B C 1
ATOM 1980 O O . ILE B 1 66 ? -26.810 88.695 -5.634 1.00 30.21 66 ILE B O 1
ATOM 1985 N N . PHE B 1 67 ? -28.674 87.683 -5.026 1.00 28.87 67 PHE B N 1
ATOM 1986 C CA . PHE B 1 67 ? -29.404 88.419 -6.090 1.00 27.19 67 PHE B CA 1
ATOM 1987 C C . PHE B 1 67 ? -30.474 89.242 -5.416 1.00 26.97 67 PHE B C 1
ATOM 1988 O O . PHE B 1 67 ? -30.908 88.979 -4.301 1.00 26.44 67 PHE B O 1
ATOM 1996 N N . SER B 1 68 ? -30.894 90.252 -6.123 1.00 27.26 68 SER B N 1
ATOM 1997 C CA . SER B 1 68 ? -32.016 91.078 -5.712 1.00 27.09 68 SER B CA 1
ATOM 1998 C C . SER B 1 68 ? -33.224 90.671 -6.600 1.00 27.27 68 SER B C 1
ATOM 1999 O O . SER B 1 68 ? -33.040 90.187 -7.762 1.00 28.80 68 SER B O 1
ATOM 2002 N N . GLN B 1 69 ? -34.427 90.796 -6.063 1.00 24.90 69 GLN B N 1
ATOM 2003 C CA . GLN B 1 69 ? -35.632 90.640 -6.856 1.00 24.06 69 GLN B CA 1
ATOM 2004 C C . GLN B 1 69 ? -36.333 91.995 -7.051 1.00 22.80 69 GLN B C 1
ATOM 2005 O O . GLN B 1 69 ? -36.726 92.598 -6.106 1.00 22.56 69 GLN B O 1
ATOM 2011 N N . VAL B 1 70 ? -36.511 92.452 -8.281 1.00 22.53 70 VAL B N 1
ATOM 2012 C CA . VAL B 1 70 ? -36.968 93.782 -8.508 1.00 23.75 70 VAL B CA 1
ATOM 2013 C C . VAL B 1 70 ? -37.878 93.894 -9.766 1.00 25.24 70 VAL B C 1
ATOM 2014 O O . VAL B 1 70 ? -37.558 93.370 -10.834 1.00 24.60 70 VAL B O 1
ATOM 2018 N N . ALA B 1 71 ? -39.023 94.586 -9.626 1.00 26.18 71 ALA B N 1
ATOM 2019 C CA . ALA B 1 71 ? -39.980 94.773 -10.722 1.00 25.78 71 ALA B CA 1
ATOM 2020 C C . ALA B 1 71 ? -40.215 96.240 -10.939 1.00 27.67 71 ALA B C 1
ATOM 2021 O O . ALA B 1 71 ? -39.688 97.082 -10.210 1.00 28.34 71 ALA B O 1
ATOM 2023 N N . VAL B 1 72 ? -41.077 96.544 -11.900 1.00 28.34 72 VAL B N 1
ATOM 2024 C CA . VAL B 1 72 ? -41.315 97.891 -12.366 1.00 28.41 72 VAL B CA 1
ATOM 2025 C C . VAL B 1 72 ? -42.850 98.105 -12.358 1.00 28.95 72 VAL B C 1
ATOM 2026 O O . VAL B 1 72 ? -43.634 97.180 -12.632 1.00 29.25 72 VAL B O 1
ATOM 2030 N N . VAL B 1 73 ? -43.275 99.320 -12.026 1.00 28.09 73 VAL B N 1
ATOM 2031 C CA . VAL B 1 73 ? -44.663 99.702 -12.002 1.00 27.21 73 VAL B CA 1
ATOM 2032 C C . VAL B 1 73 ? -44.684 101.174 -12.478 1.00 28.27 73 VAL B C 1
ATOM 2033 O O . VAL B 1 73 ? -43.730 101.915 -12.262 1.00 28.26 73 VAL B O 1
ATOM 2037 N N . GLY B 1 74 ? -45.721 101.585 -13.203 1.00 29.14 74 GLY B N 1
ATOM 2038 C CA . GLY B 1 74 ? -45.906 103.024 -13.519 1.00 29.25 74 GLY B CA 1
ATOM 2039 C C . GLY B 1 74 ? -45.932 103.825 -12.242 1.00 29.53 74 GLY B C 1
ATOM 2040 O O . GLY B 1 74 ? -46.612 103.458 -11.288 1.00 28.34 74 GLY B O 1
ATOM 2041 N N . ARG B 1 75 ? -45.172 104.905 -12.208 1.00 31.50 75 ARG B N 1
ATOM 2042 C CA . ARG B 1 75 ? -45.030 105.708 -10.969 1.00 34.17 75 ARG B CA 1
ATOM 2043 C C . ARG B 1 75 ? -46.361 106.281 -10.440 1.00 35.69 75 ARG B C 1
ATOM 2044 O O . ARG B 1 75 ? -46.527 106.492 -9.227 1.00 36.91 75 ARG B O 1
ATOM 2052 N N . ASP B 1 76 ? -47.322 106.504 -11.330 1.00 36.79 76 ASP B N 1
ATOM 2053 C CA . ASP B 1 76 ? -48.591 107.034 -10.880 1.00 38.84 76 ASP B CA 1
ATOM 2054 C C . ASP B 1 76 ? -49.411 105.987 -10.068 1.00 37.93 76 ASP B C 1
ATOM 2055 O O . ASP B 1 76 ? -50.405 106.325 -9.421 1.00 37.61 76 ASP B O 1
ATOM 2060 N N . ALA B 1 77 ? -48.953 104.729 -10.071 1.00 37.18 77 ALA B N 1
ATOM 2061 C CA . ALA B 1 77 ? -49.524 103.680 -9.230 1.00 36.15 77 ALA B CA 1
ATOM 2062 C C . ALA B 1 77 ? -48.845 103.560 -7.861 1.00 36.23 77 ALA B C 1
ATOM 2063 O O . ALA B 1 77 ? -49.273 102.776 -7.037 1.00 36.77 77 ALA B O 1
ATOM 2065 N N . LEU B 1 78 ? -47.820 104.360 -7.596 1.00 36.43 78 LEU B N 1
ATOM 2066 C CA . LEU B 1 78 ? -47.013 104.183 -6.383 1.00 36.49 78 LEU B CA 1
ATOM 2067 C C . LEU B 1 78 ? -47.269 105.302 -5.351 1.00 35.33 78 LEU B C 1
ATOM 2068 O O . LEU B 1 78 ? -47.240 106.473 -5.691 1.00 33.62 78 LEU B O 1
ATOM 2073 N N . GLU B 1 79 ? -47.483 104.946 -4.086 1.00 34.73 79 GLU B N 1
ATOM 2074 C CA . GLU B 1 79 ? -47.695 105.987 -3.079 1.00 35.61 79 GLU B CA 1
ATOM 2075 C C . GLU B 1 79 ? -47.125 105.659 -1.711 1.00 34.12 79 GLU B C 1
ATOM 2076 O O . GLU B 1 79 ? -47.411 104.621 -1.193 1.00 34.89 79 GLU B O 1
ATOM 2082 N N . VAL B 1 80 ? -46.346 106.554 -1.106 1.00 34.05 80 VAL B N 1
ATOM 2083 C CA . VAL B 1 80 ? -45.882 106.356 0.276 1.00 33.50 80 VAL B CA 1
ATOM 2084 C C . VAL B 1 80 ? -47.011 106.686 1.266 1.00 33.95 80 VAL B C 1
ATOM 2085 O O . VAL B 1 80 ? -47.590 107.752 1.210 1.00 34.21 80 VAL B O 1
ATOM 2089 N N . LEU B 1 81 ? -47.300 105.782 2.184 1.00 34.05 81 LEU B N 1
ATOM 2090 C CA . LEU B 1 81 ? -48.480 105.907 3.015 1.00 34.81 81 LEU B CA 1
ATOM 2091 C C . LEU B 1 81 ? -48.140 106.294 4.446 1.00 36.84 81 LEU B C 1
ATOM 2092 O O . LEU B 1 81 ? -48.890 107.049 5.060 1.00 37.31 81 LEU B O 1
ATOM 2097 N N . GLU B 1 82 ? -47.048 105.726 4.970 1.00 38.09 82 GLU B N 1
ATOM 2098 C CA . GLU B 1 82 ? -46.452 106.089 6.244 1.00 40.65 82 GLU B CA 1
ATOM 2099 C C . GLU B 1 82 ? -44.931 106.139 6.132 1.00 39.09 82 GLU B C 1
ATOM 2100 O O . GLU B 1 82 ? -44.375 105.664 5.185 1.00 38.86 82 GLU B O 1
ATOM 2106 N N . GLY B 1 83 ? -44.272 106.722 7.122 1.00 38.96 83 GLY B N 1
ATOM 2107 C CA . GLY B 1 83 ? -42.828 106.696 7.227 1.00 38.06 83 GLY B CA 1
ATOM 2108 C C . GLY B 1 83 ? -42.087 107.440 6.134 1.00 37.79 83 GLY B C 1
ATOM 2109 O O . GLY B 1 83 ? -40.988 107.052 5.781 1.00 39.09 83 GLY B O 1
ATOM 2110 N N . ALA B 1 84 ? -42.625 108.526 5.594 1.00 36.85 84 ALA B N 1
ATOM 2111 C CA . ALA B 1 84 ? -41.842 109.272 4.569 1.00 35.57 84 ALA B CA 1
ATOM 2112 C C . ALA B 1 84 ? -40.633 109.965 5.185 1.00 34.60 84 ALA B C 1
ATOM 2113 O O . ALA B 1 84 ? -39.652 110.163 4.518 1.00 34.29 84 ALA B O 1
ATOM 2115 N N . GLU B 1 85 ? -40.726 110.346 6.459 1.00 33.86 85 GLU B N 1
ATOM 2116 C CA . GLU B 1 85 ? -39.584 110.894 7.192 1.00 32.93 85 GLU B CA 1
ATOM 2117 C C . GLU B 1 85 ? -38.419 109.885 7.417 1.00 31.78 85 GLU B C 1
ATOM 2118 O O . GLU B 1 85 ? -37.289 110.274 7.590 1.00 31.98 85 GLU B O 1
ATOM 2124 N N . LYS B 1 86 ? -38.716 108.596 7.428 1.00 30.79 86 LYS B N 1
ATOM 2125 C CA . LYS B 1 86 ? -37.732 107.573 7.599 1.00 29.57 86 LYS B CA 1
ATOM 2126 C C . LYS B 1 86 ? -37.009 107.278 6.321 1.00 29.15 86 LYS B C 1
ATOM 2127 O O . LYS B 1 86 ? -36.049 106.568 6.329 1.00 30.56 86 LYS B O 1
ATOM 2133 N N . LEU B 1 87 ? -37.462 107.766 5.191 1.00 28.77 87 LEU B N 1
ATOM 2134 C CA . LEU B 1 87 ? -36.733 107.470 3.997 1.00 28.60 87 LEU B CA 1
ATOM 2135 C C . LEU B 1 87 ? -35.633 108.455 3.713 1.00 28.95 87 LEU B C 1
ATOM 2136 O O . LEU B 1 87 ? -35.745 109.636 4.018 1.00 29.36 87 LEU B O 1
ATOM 2141 N N . GLU B 1 88 ? -34.587 107.967 3.045 1.00 29.69 88 GLU B N 1
ATOM 2142 C CA . GLU B 1 88 ? -33.495 108.795 2.542 1.00 29.20 88 GLU B CA 1
ATOM 2143 C C . GLU B 1 88 ? -33.179 108.308 1.109 1.00 28.79 88 GLU B C 1
ATOM 2144 O O . GLU B 1 88 ? -33.411 107.159 0.816 1.00 29.56 88 GLU B O 1
ATOM 2150 N N . ILE B 1 89 ? -32.706 109.168 0.214 1.00 29.15 89 ILE B N 1
ATOM 2151 C CA . ILE B 1 89 ? -32.294 108.763 -1.149 1.00 30.69 89 ILE B CA 1
ATOM 2152 C C . ILE B 1 89 ? -30.856 108.313 -1.013 1.00 31.16 89 ILE B C 1
ATOM 2153 O O . ILE B 1 89 ? -30.077 109.005 -0.403 1.00 32.06 89 ILE B O 1
ATOM 2158 N N . VAL B 1 90 ? -30.523 107.126 -1.504 1.00 30.97 90 VAL B N 1
ATOM 2159 C CA . VAL B 1 90 ? -29.198 106.538 -1.298 1.00 30.82 90 VAL B CA 1
ATOM 2160 C C . VAL B 1 90 ? -28.095 107.394 -2.022 1.00 31.67 90 VAL B C 1
ATOM 2161 O O . VAL B 1 90 ? -27.117 107.871 -1.396 1.00 30.46 90 VAL B O 1
ATOM 2165 N N . ASN B 1 91 ? -28.341 107.588 -3.320 1.00 31.30 91 ASN B N 1
ATOM 2166 C CA . ASN B 1 91 ? -27.509 108.305 -4.236 1.00 32.17 91 ASN B CA 1
ATOM 2167 C C . ASN B 1 91 ? -28.424 109.057 -5.216 1.00 33.27 91 ASN B C 1
ATOM 2168 O O . ASN B 1 91 ? -29.040 108.450 -6.108 1.00 33.97 91 ASN B O 1
ATOM 2173 N N . ALA B 1 92 ? -28.515 110.379 -5.012 1.00 35.42 92 ALA B N 1
ATOM 2174 C CA . ALA B 1 92 ? -29.316 111.329 -5.802 1.00 37.03 92 ALA B CA 1
ATOM 2175 C C . ALA B 1 92 ? -28.801 111.582 -7.197 1.00 38.76 92 ALA B C 1
ATOM 2176 O O . ALA B 1 92 ? -29.505 112.210 -8.002 1.00 39.96 92 ALA B O 1
ATOM 2178 N N . GLU B 1 93 ? -27.580 111.136 -7.493 1.00 39.95 93 GLU B N 1
ATOM 2179 C CA . GLU B 1 93 ? -27.031 111.291 -8.851 1.00 41.14 93 GLU B CA 1
ATOM 2180 C C . GLU B 1 93 ? -27.134 110.004 -9.649 1.00 40.42 93 GLU B C 1
ATOM 2181 O O . GLU B 1 93 ? -26.716 109.963 -10.803 1.00 40.75 93 GLU B O 1
ATOM 2187 N N . ALA B 1 94 ? -27.665 108.937 -9.059 1.00 39.16 94 ALA B N 1
ATOM 2188 C CA . ALA B 1 94 ? -27.866 107.760 -9.859 1.00 37.87 94 ALA B CA 1
ATOM 2189 C C . ALA B 1 94 ? -29.064 108.039 -10.729 1.00 37.19 94 ALA B C 1
ATOM 2190 O O . ALA B 1 94 ? -29.983 108.755 -10.299 1.00 37.13 94 ALA B O 1
ATOM 2192 N N . PRO B 1 95 ? -29.075 107.462 -11.956 1.00 36.12 95 PRO B N 1
ATOM 2193 C CA . PRO B 1 95 ? -30.258 107.524 -12.835 1.00 34.52 95 PRO B CA 1
ATOM 2194 C C . PRO B 1 95 ? -31.567 107.012 -12.141 1.00 32.81 95 PRO B C 1
ATOM 2195 O O . PRO B 1 95 ? -32.628 107.551 -12.398 1.00 32.22 95 PRO B O 1
ATOM 2199 N N . ILE B 1 96 ? -31.455 105.989 -11.278 1.00 31.78 96 ILE B N 1
ATOM 2200 C CA . ILE B 1 96 ? -32.525 105.489 -10.421 1.00 29.42 96 ILE B CA 1
ATOM 2201 C C . ILE B 1 96 ? -32.164 105.836 -9.001 1.00 29.63 96 ILE B C 1
ATOM 2202 O O . ILE B 1 96 ? -31.124 105.392 -8.481 1.00 29.26 96 ILE B O 1
ATOM 2207 N N . GLN B 1 97 ? -33.035 106.628 -8.372 1.00 28.62 97 GLN B N 1
ATOM 2208 C CA . GLN B 1 97 ? -32.827 107.146 -7.064 1.00 28.41 97 GLN B CA 1
ATOM 2209 C C . GLN B 1 97 ? -33.506 106.191 -6.131 1.00 28.42 97 GLN B C 1
ATOM 2210 O O . GLN B 1 97 ? -34.737 106.073 -6.136 1.00 29.36 97 GLN B O 1
ATOM 2216 N N . ARG B 1 98 ? -32.723 105.523 -5.308 1.00 26.79 98 ARG B N 1
ATOM 2217 C CA . ARG B 1 98 ? -33.282 104.526 -4.466 1.00 26.70 98 ARG B CA 1
ATOM 2218 C C . ARG B 1 98 ? -33.649 105.158 -3.127 1.00 26.48 98 ARG B C 1
ATOM 2219 O O . ARG B 1 98 ? -32.843 105.847 -2.528 1.00 24.29 98 ARG B O 1
ATOM 2227 N N . HIS B 1 99 ? -34.904 104.945 -2.708 1.00 26.30 99 HIS B N 1
ATOM 2228 C CA . HIS B 1 99 ? -35.395 105.504 -1.452 1.00 26.14 99 HIS B CA 1
ATOM 2229 C C . HIS B 1 99 ? -35.357 104.384 -0.471 1.00 26.05 99 HIS B C 1
ATOM 2230 O O . HIS B 1 99 ? -35.932 103.378 -0.702 1.00 26.32 99 HIS B O 1
ATOM 2237 N N . ARG B 1 100 ? -34.693 104.590 0.645 1.00 26.47 100 ARG B N 1
ATOM 2238 C CA . ARG B 1 100 ? -34.332 103.513 1.522 1.00 27.74 100 ARG B CA 1
ATOM 2239 C C . ARG B 1 100 ? -34.648 103.931 2.927 1.00 28.55 100 ARG B C 1
ATOM 2240 O O . ARG B 1 100 ? -34.441 105.085 3.292 1.00 29.73 100 ARG B O 1
ATOM 2248 N N . CYS B 1 101 ? -35.126 103.007 3.742 1.00 29.07 101 CYS B N 1
ATOM 2249 C CA . CYS B 1 101 ? -35.369 103.350 5.126 1.00 30.09 101 CYS B CA 1
ATOM 2250 C C . CYS B 1 101 ? -34.085 103.510 5.898 1.00 30.91 101 CYS B C 1
ATOM 2251 O O . CYS B 1 101 ? -33.251 102.599 5.942 1.00 30.58 101 CYS B O 1
ATOM 2254 N N . ARG B 1 102 ? -33.934 104.663 6.531 1.00 32.36 102 ARG B N 1
ATOM 2255 C CA . ARG B 1 102 ? -32.773 104.874 7.400 1.00 34.29 102 ARG B CA 1
ATOM 2256 C C . ARG B 1 102 ? -32.570 103.913 8.547 1.00 34.65 102 ARG B C 1
ATOM 2257 O O . ARG B 1 102 ? -31.419 103.675 8.898 1.00 35.46 102 ARG B O 1
ATOM 2265 N N . ASP B 1 103 ? -33.632 103.339 9.116 1.00 35.08 103 ASP B N 1
ATOM 2266 C CA . ASP B 1 103 ? -33.486 102.479 10.307 1.00 35.26 103 ASP B CA 1
ATOM 2267 C C . ASP B 1 103 ? -33.255 100.989 10.051 1.00 34.60 103 ASP B C 1
ATOM 2268 O O . ASP B 1 103 ? -32.585 100.327 10.872 1.00 35.40 103 ASP B O 1
ATOM 2273 N N . CYS B 1 104 ? -33.810 100.462 8.961 1.00 31.60 104 CYS B N 1
ATOM 2274 C CA . CYS B 1 104 ? -33.646 99.061 8.637 1.00 30.82 104 CYS B CA 1
ATOM 2275 C C . CYS B 1 104 ? -32.883 98.849 7.325 1.00 30.44 104 CYS B C 1
ATOM 2276 O O . CYS B 1 104 ? -32.458 97.717 7.077 1.00 30.62 104 CYS B O 1
ATOM 2279 N N . GLY B 1 105 ? -32.739 99.888 6.487 1.00 28.69 105 GLY B N 1
ATOM 2280 C CA . GLY B 1 105 ? -31.909 99.783 5.260 1.00 27.95 105 GLY B CA 1
ATOM 2281 C C . GLY B 1 105 ? -32.599 99.284 3.998 1.00 26.63 105 GLY B C 1
ATOM 2282 O O . GLY B 1 105 ? -32.032 99.253 2.921 1.00 27.61 105 GLY B O 1
ATOM 2283 N N . VAL B 1 106 ? -33.844 98.896 4.138 1.00 25.89 106 VAL B N 1
ATOM 2284 C CA . VAL B 1 106 ? -34.675 98.378 3.058 1.00 25.34 106 VAL B CA 1
ATOM 2285 C C . VAL B 1 106 ? -35.058 99.472 2.092 1.00 25.22 106 VAL B C 1
ATOM 2286 O O . VAL B 1 106 ? -35.461 100.523 2.547 1.00 25.81 106 VAL B O 1
ATOM 2290 N N . HIS B 1 107 ? -34.953 99.210 0.782 1.00 24.31 107 HIS B N 1
ATOM 2291 C CA . HIS B 1 107 ? -35.282 100.181 -0.274 1.00 25.72 107 HIS B CA 1
ATOM 2292 C C . HIS B 1 107 ? -36.734 99.993 -0.582 1.00 26.14 107 HIS B C 1
ATOM 2293 O O . HIS B 1 107 ? -37.142 98.881 -0.913 1.00 27.45 107 HIS B O 1
ATOM 2300 N N . MET B 1 108 ? -37.501 101.072 -0.526 1.00 26.46 108 MET B N 1
ATOM 2301 C CA . MET B 1 108 ? -38.964 101.031 -0.670 1.00 25.16 108 MET B CA 1
ATOM 2302 C C . MET B 1 108 ? -39.398 101.307 -2.080 1.00 25.54 108 MET B C 1
ATOM 2303 O O . MET B 1 108 ? -40.348 100.696 -2.560 1.00 26.69 108 MET B O 1
ATOM 2308 N N . TYR B 1 109 ? -38.649 102.141 -2.782 1.00 24.97 109 TYR B N 1
ATOM 2309 C CA . TYR B 1 109 ? -38.750 102.208 -4.213 1.00 24.34 109 TYR B CA 1
ATOM 2310 C C . TYR B 1 109 ? -37.539 102.905 -4.798 1.00 24.16 109 TYR B C 1
ATOM 2311 O O . TYR B 1 109 ? -36.644 103.294 -4.087 1.00 24.16 109 TYR B O 1
ATOM 2320 N N . GLY B 1 110 ? -37.562 103.097 -6.105 1.00 24.55 110 GLY B N 1
ATOM 2321 C CA . GLY B 1 110 ? -36.514 103.686 -6.865 1.00 25.67 110 GLY B CA 1
ATOM 2322 C C . GLY B 1 110 ? -37.204 104.423 -8.007 1.00 27.51 110 GLY B C 1
ATOM 2323 O O . GLY B 1 110 ? -37.946 103.838 -8.786 1.00 26.94 110 GLY B O 1
ATOM 2324 N N . ARG B 1 111 ? -36.927 105.710 -8.115 1.00 28.56 111 ARG B N 1
ATOM 2325 C CA . ARG B 1 111 ? -37.602 106.569 -9.045 1.00 30.41 111 ARG B CA 1
ATOM 2326 C C . ARG B 1 111 ? -36.656 107.179 -10.097 1.00 30.43 111 ARG B C 1
ATOM 2327 O O . ARG B 1 111 ? -35.566 107.601 -9.768 1.00 31.29 111 ARG B O 1
ATOM 2335 N N . ILE B 1 112 ? -37.081 107.242 -11.348 1.00 31.44 112 ILE B N 1
ATOM 2336 C CA . ILE B 1 112 ? -36.297 107.866 -12.406 1.00 32.49 112 ILE B CA 1
ATOM 2337 C C . ILE B 1 112 ? -36.724 109.346 -12.593 1.00 34.61 112 ILE B C 1
ATOM 2338 O O . ILE B 1 112 ? -37.818 109.616 -13.090 1.00 36.14 112 ILE B O 1
ATOM 2343 N N . GLU B 1 113 ? -35.884 110.299 -12.211 1.00 36.27 113 GLU B N 1
ATOM 2344 C CA . GLU B 1 113 ? -36.245 111.721 -12.291 1.00 38.81 113 GLU B CA 1
ATOM 2345 C C . GLU B 1 113 ? -35.975 112.373 -13.654 1.00 39.66 113 GLU B C 1
ATOM 2346 O O . GLU B 1 113 ? -36.658 113.327 -14.038 1.00 40.30 113 GLU B O 1
ATOM 2352 N N . ASN B 1 114 ? -34.997 111.855 -14.380 1.00 40.36 114 ASN B N 1
ATOM 2353 C CA . ASN B 1 114 ? -34.641 112.364 -15.691 1.00 41.46 114 ASN B CA 1
ATOM 2354 C C . ASN B 1 114 ? -35.680 111.933 -16.736 1.00 42.24 114 ASN B C 1
ATOM 2355 O O . ASN B 1 114 ? -35.847 110.717 -17.038 1.00 41.54 114 ASN B O 1
ATOM 2360 N N . ARG B 1 115 ? -36.402 112.928 -17.256 1.00 42.71 115 ARG B N 1
ATOM 2361 C CA . ARG B 1 115 ? -37.390 112.732 -18.316 1.00 44.47 115 ARG B CA 1
ATOM 2362 C C . ARG B 1 115 ? -36.865 112.059 -19.614 1.00 44.01 115 ARG B C 1
ATOM 2363 O O . ARG B 1 115 ? -37.656 111.514 -20.372 1.00 44.12 115 ARG B O 1
ATOM 2371 N N . ASP B 1 116 ? -35.555 112.055 -19.853 1.00 44.10 116 ASP B N 1
ATOM 2372 C CA . ASP B 1 116 ? -35.018 111.408 -21.057 1.00 44.97 116 ASP B CA 1
ATOM 2373 C C . ASP B 1 116 ? -34.461 109.968 -20.874 1.00 44.22 116 ASP B C 1
ATOM 2374 O O . ASP B 1 116 ? -34.113 109.289 -21.839 1.00 44.65 116 ASP B O 1
ATOM 2379 N N . HIS B 1 117 ? -34.417 109.495 -19.639 1.00 43.34 117 HIS B N 1
ATOM 2380 C CA . HIS B 1 117 ? -34.175 108.082 -19.347 1.00 42.24 117 HIS B CA 1
ATOM 2381 C C . HIS B 1 117 ? -35.236 107.169 -20.027 1.00 41.82 117 HIS B C 1
ATOM 2382 O O . HIS B 1 117 ? -36.436 107.424 -19.886 1.00 41.28 117 HIS B O 1
ATOM 2389 N N . PRO B 1 118 ? -34.795 106.114 -20.781 1.00 41.57 118 PRO B N 1
ATOM 2390 C CA . PRO B 1 118 ? -35.759 105.188 -21.433 1.00 41.00 118 PRO B CA 1
ATOM 2391 C C . PRO B 1 118 ? -36.855 104.596 -20.529 1.00 40.31 118 PRO B C 1
ATOM 2392 O O . PRO B 1 118 ? -37.910 104.204 -21.052 1.00 41.19 118 PRO B O 1
ATOM 2396 N N . PHE B 1 119 ? -36.620 104.557 -19.212 1.00 39.28 119 PHE B N 1
ATOM 2397 C CA . PHE B 1 119 ? -37.564 104.024 -18.217 1.00 38.82 119 PHE B CA 1
ATOM 2398 C C . PHE B 1 119 ? -38.216 105.100 -17.385 1.00 37.49 119 PHE B C 1
ATOM 2399 O O . PHE B 1 119 ? -38.812 104.793 -16.349 1.00 36.15 119 PHE B O 1
ATOM 2407 N N . TYR B 1 120 ? -38.058 106.359 -17.803 1.00 37.02 120 TYR B N 1
ATOM 2408 C CA . TYR B 1 120 ? -38.788 107.463 -17.196 1.00 36.40 120 TYR B CA 1
ATOM 2409 C C . TYR B 1 120 ? -40.265 107.099 -17.083 1.00 35.06 120 TYR B C 1
ATOM 2410 O O . TYR B 1 120 ? -40.866 106.724 -18.057 1.00 34.18 120 TYR B O 1
ATOM 2419 N N . GLY B 1 121 ? -40.848 107.212 -15.892 1.00 34.92 121 GLY B N 1
ATOM 2420 C CA . GLY B 1 121 ? -42.267 106.910 -15.732 1.00 34.64 121 GLY B CA 1
ATOM 2421 C C . GLY B 1 121 ? -42.532 105.526 -15.147 1.00 34.70 121 GLY B C 1
ATOM 2422 O O . GLY B 1 121 ? -43.679 105.196 -14.849 1.00 34.60 121 GLY B O 1
ATOM 2423 N N . LEU B 1 122 ? -41.484 104.711 -15.008 1.00 34.56 122 LEU B N 1
ATOM 2424 C CA . LEU B 1 122 ? -41.561 103.473 -14.226 1.00 34.46 122 LEU B CA 1
ATOM 2425 C C . LEU B 1 122 ? -40.813 103.657 -12.881 1.00 34.01 122 LEU B C 1
ATOM 2426 O O . LEU B 1 122 ? -39.703 104.215 -12.853 1.00 32.88 122 LEU B O 1
ATOM 2431 N N . ASP B 1 123 ? -41.449 103.247 -11.774 1.00 33.50 123 ASP B N 1
ATOM 2432 C CA . ASP B 1 123 ? -40.756 102.992 -10.504 1.00 32.49 123 ASP B CA 1
ATOM 2433 C C . ASP B 1 123 ? -40.296 101.517 -10.410 1.00 31.24 123 ASP B C 1
ATOM 2434 O O . ASP B 1 123 ? -40.868 100.642 -11.065 1.00 31.29 123 ASP B O 1
ATOM 2439 N N . PHE B 1 124 ? -39.280 101.271 -9.572 1.00 28.99 124 PHE B N 1
ATOM 2440 C CA . PHE B 1 124 ? -38.703 99.969 -9.319 1.00 27.27 124 PHE B CA 1
ATOM 2441 C C . PHE B 1 124 ? -39.046 99.638 -7.906 1.00 26.28 124 PHE B C 1
ATOM 2442 O O . PHE B 1 124 ? -38.883 100.485 -7.042 1.00 25.03 124 PHE B O 1
ATOM 2450 N N . VAL B 1 125 ? -39.564 98.422 -7.686 1.00 24.25 125 VAL B N 1
ATOM 2451 C CA . VAL B 1 125 ? -40.015 97.997 -6.367 1.00 23.04 125 VAL B CA 1
ATOM 2452 C C . VAL B 1 125 ? -39.657 96.531 -6.114 1.00 22.80 125 VAL B C 1
ATOM 2453 O O . VAL B 1 125 ? -39.593 95.703 -7.067 1.00 21.26 125 VAL B O 1
ATOM 2457 N N . HIS B 1 126 ? -39.413 96.235 -4.832 1.00 22.03 126 HIS B N 1
ATOM 2458 C CA . HIS B 1 126 ? -39.172 94.897 -4.313 1.00 22.29 126 HIS B CA 1
ATOM 2459 C C . HIS B 1 126 ? -40.453 94.242 -3.773 1.00 22.37 126 HIS B C 1
ATOM 2460 O O . HIS B 1 126 ? -40.755 94.288 -2.585 1.00 23.09 126 HIS B O 1
ATOM 2467 N N . THR B 1 127 ? -41.177 93.568 -4.644 1.00 23.34 127 THR B N 1
ATOM 2468 C CA . THR B 1 127 ? -42.525 93.088 -4.291 1.00 23.96 127 THR B CA 1
ATOM 2469 C C . THR B 1 127 ? -42.439 92.029 -3.244 1.00 25.09 127 THR B C 1
ATOM 2470 O O . THR B 1 127 ? -43.437 91.726 -2.603 1.00 27.11 127 THR B O 1
ATOM 2474 N N . GLU B 1 128 ? -41.242 91.511 -2.990 1.00 25.01 128 GLU B N 1
ATOM 2475 C CA . GLU B 1 128 ? -41.043 90.697 -1.786 1.00 26.14 128 GLU B CA 1
ATOM 2476 C C . GLU B 1 128 ? -41.362 91.377 -0.440 1.00 26.60 128 GLU B C 1
ATOM 2477 O O . GLU B 1 128 ? -41.448 90.704 0.594 1.00 27.00 128 GLU B O 1
ATOM 2483 N N . LEU B 1 129 ? -41.429 92.708 -0.429 1.00 27.79 129 LEU B N 1
ATOM 2484 C CA . LEU B 1 129 ? -41.736 93.481 0.783 1.00 28.31 129 LEU B CA 1
ATOM 2485 C C . LEU B 1 129 ? -43.262 93.495 1.058 1.00 30.63 129 LEU B C 1
ATOM 2486 O O . LEU B 1 129 ? -43.714 94.015 2.087 1.00 29.69 129 LEU B O 1
ATOM 2491 N N . SER B 1 130 ? -44.050 92.942 0.122 1.00 32.97 130 SER B N 1
ATOM 2492 C CA . SER B 1 130 ? -45.472 92.823 0.326 1.00 35.51 130 SER B CA 1
ATOM 2493 C C . SER B 1 130 ? -45.810 91.504 0.962 1.00 37.69 130 SER B C 1
ATOM 2494 O O . SER B 1 130 ? -45.144 90.499 0.751 1.00 37.49 130 SER B O 1
ATOM 2497 N N . ASP B 1 131 ? -46.871 91.520 1.756 1.00 40.76 131 ASP B N 1
ATOM 2498 C CA . ASP B 1 131 ? -47.415 90.314 2.377 1.00 42.75 131 ASP B CA 1
ATOM 2499 C C . ASP B 1 131 ? -48.406 89.545 1.497 1.00 42.58 131 ASP B C 1
ATOM 2500 O O . ASP B 1 131 ? -48.661 88.373 1.728 1.00 43.54 131 ASP B O 1
ATOM 2505 N N . GLU B 1 132 ? -48.913 90.202 0.461 1.00 42.45 132 GLU B N 1
ATOM 2506 C CA . GLU B 1 132 ? -49.763 89.573 -0.544 1.00 41.20 132 GLU B CA 1
ATOM 2507 C C . GLU B 1 132 ? -48.920 88.806 -1.593 1.00 40.21 132 GLU B C 1
ATOM 2508 O O . GLU B 1 132 ? -47.787 89.172 -1.907 1.00 39.53 132 GLU B O 1
ATOM 2514 N N . ASP B 1 133 ? -49.495 87.741 -2.143 1.00 39.39 133 ASP B N 1
ATOM 2515 C CA . ASP B 1 133 ? -48.948 87.024 -3.292 1.00 38.09 133 ASP B CA 1
ATOM 2516 C C . ASP B 1 133 ? -49.814 87.335 -4.513 1.00 35.90 133 ASP B C 1
ATOM 2517 O O . ASP B 1 133 ? -50.892 87.843 -4.365 1.00 37.10 133 ASP B O 1
ATOM 2522 N N . GLY B 1 134 ? -49.321 87.094 -5.713 1.00 33.36 134 GLY B N 1
ATOM 2523 C CA . GLY B 1 134 ? -50.084 87.285 -6.919 1.00 29.79 134 GLY B CA 1
ATOM 2524 C C . GLY B 1 134 ? -49.363 88.286 -7.751 1.00 29.10 134 GLY B C 1
ATOM 2525 O O . GLY B 1 134 ? -49.763 88.586 -8.875 1.00 27.08 134 GLY B O 1
ATOM 2526 N N . TRP B 1 135 ? -48.273 88.808 -7.176 1.00 28.68 135 TRP B N 1
ATOM 2527 C CA . TRP B 1 135 ? -47.356 89.718 -7.870 1.00 27.50 135 TRP B CA 1
ATOM 2528 C C . TRP B 1 135 ? -46.804 89.012 -9.052 1.00 28.59 135 TRP B C 1
ATOM 2529 O O . TRP B 1 135 ? -46.630 87.788 -9.034 1.00 29.74 135 TRP B O 1
ATOM 2540 N N . SER B 1 136 ? -46.552 89.763 -10.109 1.00 28.49 136 SER B N 1
ATOM 2541 C CA . SER B 1 136 ? -46.048 89.177 -11.303 1.00 29.69 136 SER B CA 1
ATOM 2542 C C . SER B 1 136 ? -44.637 88.559 -11.005 1.00 30.20 136 SER B C 1
ATOM 2543 O O . SER B 1 136 ? -43.908 89.047 -10.092 1.00 30.36 136 SER B O 1
ATOM 2546 N N . ALA B 1 137 ? -44.286 87.459 -11.690 1.00 29.04 137 ALA B N 1
ATOM 2547 C CA . ALA B 1 137 ? -43.197 86.580 -11.230 1.00 28.34 137 ALA B CA 1
ATOM 2548 C C . ALA B 1 137 ? -41.887 86.889 -11.960 1.00 27.59 137 ALA B C 1
ATOM 2549 O O . ALA B 1 137 ? -41.922 87.358 -13.083 1.00 26.33 137 ALA B O 1
ATOM 2551 N N . PRO B 1 138 ? -40.718 86.589 -11.344 1.00 28.57 138 PRO B N 1
ATOM 2552 C CA . PRO B 1 138 ? -39.437 86.925 -12.062 1.00 29.14 138 PRO B CA 1
ATOM 2553 C C . PRO B 1 138 ? -39.335 86.173 -13.372 1.00 29.93 138 PRO B C 1
ATOM 2554 O O . PRO B 1 138 ? -39.783 85.043 -13.443 1.00 31.48 138 PRO B O 1
ATOM 2558 N N . GLU B 1 139 ? -38.742 86.767 -14.395 1.00 30.56 139 GLU B N 1
ATOM 2559 C CA . GLU B 1 139 ? -38.778 86.163 -15.725 1.00 31.51 139 GLU B CA 1
ATOM 2560 C C . GLU B 1 139 ? -37.386 85.877 -16.235 1.00 30.02 139 GLU B C 1
ATOM 2561 O O . GLU B 1 139 ? -37.213 85.095 -17.186 1.00 30.08 139 GLU B O 1
ATOM 2567 N N . PHE B 1 140 ? -36.397 86.522 -15.621 1.00 27.75 140 PHE B N 1
ATOM 2568 C CA . PHE B 1 140 ? -35.035 86.400 -16.079 1.00 24.89 140 PHE B CA 1
ATOM 2569 C C . PHE B 1 140 ? -34.123 86.890 -15.015 1.00 23.71 140 PHE B C 1
ATOM 2570 O O . PHE B 1 140 ? -34.574 87.365 -13.938 1.00 22.75 140 PHE B O 1
ATOM 2578 N N . ALA B 1 141 ? -32.826 86.762 -15.310 1.00 23.35 141 ALA B N 1
ATOM 2579 C CA . ALA B 1 141 ? -31.779 87.241 -14.434 1.00 23.75 141 ALA B CA 1
ATOM 2580 C C . ALA B 1 141 ? -30.979 88.281 -15.137 1.00 23.66 141 ALA B C 1
ATOM 2581 O O . ALA B 1 141 ? -30.503 88.071 -16.266 1.00 24.21 141 ALA B O 1
ATOM 2583 N N . ALA B 1 142 ? -30.799 89.407 -14.465 1.00 24.44 142 ALA B N 1
ATOM 2584 C CA . ALA B 1 142 ? -30.089 90.538 -15.060 1.00 25.53 142 ALA B CA 1
ATOM 2585 C C . ALA B 1 142 ? -28.769 90.759 -14.350 1.00 25.35 142 ALA B C 1
ATOM 2586 O O . ALA B 1 142 ? -28.608 90.407 -13.181 1.00 25.69 142 ALA B O 1
ATOM 2588 N N . PHE B 1 143 ? -27.835 91.374 -15.053 1.00 25.91 143 PHE B N 1
ATOM 2589 C CA . PHE B 1 143 ? -26.532 91.785 -14.460 1.00 26.32 143 PHE B CA 1
ATOM 2590 C C . PHE B 1 143 ? -25.855 90.684 -13.624 1.00 26.12 143 PHE B C 1
ATOM 2591 O O . PHE B 1 143 ? -25.380 90.896 -12.534 1.00 28.07 143 PHE B O 1
ATOM 2599 N N . VAL B 1 144 ? -25.843 89.494 -14.174 1.00 25.95 144 VAL B N 1
ATOM 2600 C CA . VAL B 1 144 ? -25.376 88.323 -13.480 1.00 25.27 144 VAL B CA 1
ATOM 2601 C C . VAL B 1 144 ? -23.902 88.387 -13.084 1.00 25.38 144 VAL B C 1
ATOM 2602 O O . VAL B 1 144 ? -23.591 88.073 -11.938 1.00 24.77 144 VAL B O 1
ATOM 2606 N N . SER B 1 145 ? -23.030 88.821 -14.009 1.00 25.66 145 SER B N 1
ATOM 2607 C CA . SER B 1 145 ? -21.578 88.913 -13.778 1.00 26.23 145 SER B CA 1
ATOM 2608 C C . SER B 1 145 ? -21.264 89.911 -12.652 1.00 27.46 145 SER B C 1
ATOM 2609 O O . SER B 1 145 ? -20.187 89.836 -12.037 1.00 26.88 145 SER B O 1
ATOM 2612 N N . SER B 1 146 ? -22.241 90.796 -12.358 1.00 27.34 146 SER B N 1
ATOM 2613 C CA . SER B 1 146 ? -22.053 91.895 -11.426 1.00 27.48 146 SER B CA 1
ATOM 2614 C C . SER B 1 146 ? -22.027 91.432 -10.009 1.00 27.02 146 SER B C 1
ATOM 2615 O O . SER B 1 146 ? -21.687 92.196 -9.105 1.00 27.94 146 SER B O 1
ATOM 2618 N N . ILE B 1 147 ? -22.356 90.162 -9.812 1.00 26.66 147 ILE B N 1
ATOM 2619 C CA . ILE B 1 147 ? -22.448 89.624 -8.466 1.00 24.63 147 ILE B CA 1
ATOM 2620 C C . ILE B 1 147 ? -21.040 89.434 -7.988 1.00 25.38 147 ILE B C 1
ATOM 2621 O O . ILE B 1 147 ? -20.827 89.361 -6.791 1.00 25.54 147 ILE B O 1
ATOM 2626 N N . ILE B 1 148 ? -20.084 89.337 -8.927 1.00 25.36 148 ILE B N 1
ATOM 2627 C CA . ILE B 1 148 ? -18.687 89.272 -8.569 1.00 25.16 148 ILE B CA 1
ATOM 2628 C C . ILE B 1 148 ? -18.179 90.533 -7.892 1.00 27.81 148 ILE B C 1
ATOM 2629 O O . ILE B 1 148 ? -17.371 90.455 -6.937 1.00 28.54 148 ILE B O 1
ATOM 2634 N N . GLU B 1 149 ? -18.649 91.694 -8.360 1.00 29.36 149 GLU B N 1
ATOM 2635 C CA . GLU B 1 149 ? -18.367 92.956 -7.712 1.00 30.25 149 GLU B CA 1
ATOM 2636 C C . GLU B 1 149 ? -18.918 93.071 -6.294 1.00 31.04 149 GLU B C 1
ATOM 2637 O O . GLU B 1 149 ? -18.529 93.964 -5.582 1.00 31.65 149 GLU B O 1
ATOM 2643 N N . SER B 1 150 ? -19.840 92.208 -5.895 1.00 31.97 150 SER B N 1
ATOM 2644 C CA . SER B 1 150 ? -20.304 92.120 -4.518 1.00 33.66 150 SER B CA 1
ATOM 2645 C C . SER B 1 150 ? -19.579 91.036 -3.702 1.00 33.73 150 SER B C 1
ATOM 2646 O O . SER B 1 150 ? -20.021 90.689 -2.598 1.00 34.82 150 SER B O 1
ATOM 2649 N N . GLY B 1 151 ? -18.503 90.463 -4.243 1.00 33.13 151 GLY B N 1
ATOM 2650 C CA . GLY B 1 151 ? -17.702 89.568 -3.471 1.00 32.18 151 GLY B CA 1
ATOM 2651 C C . GLY B 1 151 ? -17.932 88.111 -3.752 1.00 33.49 151 GLY B C 1
ATOM 2652 O O . GLY B 1 151 ? -17.346 87.269 -3.051 1.00 34.87 151 GLY B O 1
ATOM 2653 N N . VAL B 1 152 ? -18.729 87.771 -4.778 1.00 32.33 152 VAL B N 1
ATOM 2654 C CA . VAL B 1 152 ? -18.881 86.363 -5.185 1.00 30.69 152 VAL B CA 1
ATOM 2655 C C . VAL B 1 152 ? -17.662 85.834 -6.013 1.00 31.61 152 VAL B C 1
ATOM 2656 O O . VAL B 1 152 ? -17.215 86.487 -6.955 1.00 29.23 152 VAL B O 1
ATOM 2660 N N . ASP B 1 153 ? -17.146 84.654 -5.662 1.00 31.43 153 ASP B N 1
ATOM 2661 C CA . ASP B 1 153 ? -15.997 84.150 -6.351 1.00 32.86 153 ASP B CA 1
ATOM 2662 C C . ASP B 1 153 ? -16.367 83.813 -7.790 1.00 32.54 153 ASP B C 1
ATOM 2663 O O . ASP B 1 153 ? -17.432 83.250 -7.972 1.00 33.89 153 ASP B O 1
ATOM 2668 N N . PRO B 1 154 ? -15.539 84.213 -8.801 1.00 31.14 154 PRO B N 1
ATOM 2669 C CA . PRO B 1 154 ? -15.848 83.878 -10.192 1.00 31.34 154 PRO B CA 1
ATOM 2670 C C . PRO B 1 154 ? -15.912 82.388 -10.453 1.00 32.24 154 PRO B C 1
ATOM 2671 O O . PRO B 1 154 ? -16.452 81.953 -11.496 1.00 32.49 154 PRO B O 1
ATOM 2675 N N . SER B 1 155 ? -15.343 81.606 -9.540 1.00 32.36 155 SER B N 1
ATOM 2676 C CA . SER B 1 155 ? -15.394 80.149 -9.671 1.00 32.71 155 SER B CA 1
ATOM 2677 C C . SER B 1 155 ? -16.789 79.608 -9.349 1.00 32.26 155 SER B C 1
ATOM 2678 O O . SER B 1 155 ? -17.102 78.478 -9.682 1.00 31.96 155 SER B O 1
ATOM 2681 N N . ARG B 1 156 ? -17.624 80.413 -8.701 1.00 32.05 156 ARG B N 1
ATOM 2682 C CA . ARG B 1 156 ? -19.019 80.035 -8.459 1.00 33.78 156 ARG B CA 1
ATOM 2683 C C . ARG B 1 156 ? -19.945 80.253 -9.698 1.00 32.28 156 ARG B C 1
ATOM 2684 O O . ARG B 1 156 ? -21.077 79.816 -9.723 1.00 32.76 156 ARG B O 1
ATOM 2692 N N . MET B 1 157 ? -19.444 80.901 -10.738 1.00 31.19 157 MET B N 1
ATOM 2693 C CA . MET B 1 157 ? -20.309 81.466 -11.734 1.00 29.76 157 MET B CA 1
ATOM 2694 C C . MET B 1 157 ? -21.059 80.476 -12.593 1.00 29.13 157 MET B C 1
ATOM 2695 O O . MET B 1 157 ? -22.200 80.700 -12.980 1.00 29.18 157 MET B O 1
ATOM 2700 N N . GLU B 1 158 ? -20.412 79.361 -12.856 1.00 29.01 158 GLU B N 1
ATOM 2701 C CA . GLU B 1 158 ? -20.969 78.274 -13.622 1.00 29.02 158 GLU B CA 1
ATOM 2702 C C . GLU B 1 158 ? -22.182 77.588 -13.012 1.00 26.88 158 GLU B C 1
ATOM 2703 O O . GLU B 1 158 ? -23.131 77.302 -13.709 1.00 25.85 158 GLU B O 1
ATOM 2709 N N . ALA B 1 159 ? -22.074 77.236 -11.738 1.00 25.43 159 ALA B N 1
ATOM 2710 C CA . ALA B 1 159 ? -23.168 76.676 -10.974 1.00 24.69 159 ALA B CA 1
ATOM 2711 C C . ALA B 1 159 ? -24.281 77.718 -10.786 1.00 23.13 159 ALA B C 1
ATOM 2712 O O . ALA B 1 159 ? -25.457 77.387 -10.881 1.00 22.81 159 ALA B O 1
ATOM 2714 N N . ILE B 1 160 ? -23.906 78.984 -10.593 1.00 23.22 160 ILE B N 1
ATOM 2715 C CA . ILE B 1 160 ? -24.874 80.050 -10.454 1.00 22.46 160 ILE B CA 1
ATOM 2716 C C . ILE B 1 160 ? -25.717 80.238 -11.692 1.00 24.18 160 ILE B C 1
ATOM 2717 O O . ILE B 1 160 ? -26.922 80.260 -11.548 1.00 27.62 160 ILE B O 1
ATOM 2722 N N . ARG B 1 161 ? -25.132 80.354 -12.881 1.00 23.02 161 ARG B N 1
ATOM 2723 C CA . ARG B 1 161 ? -25.887 80.391 -14.146 1.00 22.56 161 ARG B CA 1
ATOM 2724 C C . ARG B 1 161 ? -26.687 79.159 -14.497 1.00 22.48 161 ARG B C 1
ATOM 2725 O O . ARG B 1 161 ? -27.699 79.264 -15.210 1.00 22.57 161 ARG B O 1
ATOM 2733 N N . ALA B 1 162 ? -26.155 77.993 -14.118 1.00 22.13 162 ALA B N 1
ATOM 2734 C CA . ALA B 1 162 ? -26.804 76.718 -14.272 1.00 22.00 162 ALA B CA 1
ATOM 2735 C C . ALA B 1 162 ? -28.068 76.704 -13.428 1.00 22.83 162 ALA B C 1
ATOM 2736 O O . ALA B 1 162 ? -29.154 76.395 -13.946 1.00 24.49 162 ALA B O 1
ATOM 2738 N N . ARG B 1 163 ? -27.912 77.023 -12.143 1.00 22.55 163 ARG B N 1
ATOM 2739 C CA . ARG B 1 163 ? -29.014 77.131 -11.221 1.00 23.72 163 ARG B CA 1
ATOM 2740 C C . ARG B 1 163 ? -30.089 78.123 -11.675 1.00 24.07 163 ARG B C 1
ATOM 2741 O O . ARG B 1 163 ? -31.287 77.854 -11.490 1.00 25.05 163 ARG B O 1
ATOM 2749 N N . LEU B 1 164 ? -29.688 79.259 -12.253 1.00 23.19 164 LEU B N 1
ATOM 2750 C CA . LEU B 1 164 ? -30.661 80.201 -12.819 1.00 22.98 164 LEU B CA 1
ATOM 2751 C C . LEU B 1 164 ? -31.431 79.633 -14.041 1.00 23.60 164 LEU B C 1
ATOM 2752 O O . LEU B 1 164 ? -32.615 79.865 -14.204 1.00 22.25 164 LEU B O 1
ATOM 2757 N N . ARG B 1 165 ? -30.767 78.913 -14.918 1.00 24.90 165 ARG B N 1
ATOM 2758 C CA . ARG B 1 165 ? -31.520 78.281 -16.006 1.00 27.54 165 ARG B CA 1
ATOM 2759 C C . ARG B 1 165 ? -32.453 77.196 -15.449 1.00 27.98 165 ARG B C 1
ATOM 2760 O O . ARG B 1 165 ? -33.525 77.016 -15.982 1.00 28.94 165 ARG B O 1
ATOM 2768 N N . GLU B 1 166 ? -32.056 76.479 -14.386 1.00 28.46 166 GLU B N 1
ATOM 2769 C CA . GLU B 1 166 ? -32.934 75.451 -13.815 1.00 29.15 166 GLU B CA 1
ATOM 2770 C C . GLU B 1 166 ? -34.180 76.054 -13.271 1.00 28.07 166 GLU B C 1
ATOM 2771 O O . GLU B 1 166 ? -35.178 75.376 -13.228 1.00 28.70 166 GLU B O 1
ATOM 2777 N N . LEU B 1 167 ? -34.095 77.281 -12.774 1.00 26.98 167 LEU B N 1
ATOM 2778 C CA . LEU B 1 167 ? -35.241 78.007 -12.259 1.00 26.03 167 LEU B CA 1
ATOM 2779 C C . LEU B 1 167 ? -36.038 78.712 -13.358 1.00 25.94 167 LEU B C 1
ATOM 2780 O O . LEU B 1 167 ? -37.083 79.275 -13.077 1.00 25.83 167 LEU B O 1
ATOM 2785 N N . GLY B 1 168 ? -35.544 78.689 -14.596 1.00 25.66 168 GLY B N 1
ATOM 2786 C CA . GLY B 1 168 ? -36.222 79.357 -15.683 1.00 26.54 168 GLY B CA 1
ATOM 2787 C C . GLY B 1 168 ? -35.894 80.837 -15.781 1.00 27.34 168 GLY B C 1
ATOM 2788 O O . GLY B 1 168 ? -36.566 81.588 -16.507 1.00 28.52 168 GLY B O 1
ATOM 2789 N N . LEU B 1 169 ? -34.864 81.273 -15.065 1.00 27.02 169 LEU B N 1
ATOM 2790 C CA . LEU B 1 169 ? -34.454 82.677 -15.071 1.00 26.05 169 LEU B CA 1
ATOM 2791 C C . LEU B 1 169 ? -33.201 82.764 -15.957 1.00 25.94 169 LEU B C 1
ATOM 2792 O O . LEU B 1 169 ? -32.095 82.597 -15.471 1.00 27.21 169 LEU B O 1
ATOM 2797 N N . GLU B 1 170 ? -33.369 82.981 -17.254 1.00 25.80 170 GLU B N 1
ATOM 2798 C CA . GLU B 1 170 ? -32.246 82.917 -18.200 1.00 26.57 170 GLU B CA 1
ATOM 2799 C C . GLU B 1 170 ? -31.238 83.999 -17.797 1.00 26.12 170 GLU B C 1
ATOM 2800 O O . GLU B 1 170 ? -31.628 85.140 -17.680 1.00 27.25 170 GLU B O 1
ATOM 2806 N N . PRO B 1 171 ? -29.979 83.634 -17.501 1.00 26.12 171 PRO B N 1
ATOM 2807 C CA . PRO B 1 171 ? -28.990 84.666 -17.048 1.00 25.77 171 PRO B CA 1
ATOM 2808 C C . PRO B 1 171 ? -28.493 85.575 -18.163 1.00 25.38 171 PRO B C 1
ATOM 2809 O O . PRO B 1 171 ? -28.015 85.092 -19.164 1.00 26.37 171 PRO B O 1
ATOM 2813 N N . TYR B 1 172 ? -28.575 86.885 -17.963 1.00 25.75 172 TYR B N 1
ATOM 2814 C CA . TYR B 1 172 ? -27.975 87.875 -18.865 1.00 25.19 172 TYR B CA 1
ATOM 2815 C C . TYR B 1 172 ? -27.005 88.733 -18.042 1.00 25.73 172 TYR B C 1
ATOM 2816 O O . TYR B 1 172 ? -27.188 88.895 -16.817 1.00 26.29 172 TYR B O 1
ATOM 2825 N N . ASP B 1 173 ? -25.974 89.269 -18.691 1.00 26.63 173 ASP B N 1
ATOM 2826 C CA . ASP B 1 173 ? -24.989 90.170 -18.038 1.00 28.59 173 ASP B CA 1
ATOM 2827 C C . ASP B 1 173 ? -25.342 91.633 -18.076 1.00 29.28 173 ASP B C 1
ATOM 2828 O O . ASP B 1 173 ? -24.643 92.437 -17.421 1.00 29.02 173 ASP B O 1
ATOM 2833 N N . ALA B 1 174 ? -26.421 91.941 -18.828 1.00 29.54 174 ALA B N 1
ATOM 2834 C CA . ALA B 1 174 ? -27.135 93.217 -18.816 1.00 29.85 174 ALA B CA 1
ATOM 2835 C C . ALA B 1 174 ? -28.619 92.903 -18.523 1.00 30.07 174 ALA B C 1
ATOM 2836 O O . ALA B 1 174 ? -28.885 92.139 -17.568 1.00 30.82 174 ALA B O 1
ATOM 2838 N N . LEU B 1 175 ? -29.571 93.478 -19.289 1.00 28.78 175 LEU B N 1
ATOM 2839 C CA . LEU B 1 175 ? -30.995 93.139 -19.130 1.00 28.61 175 LEU B CA 1
ATOM 2840 C C . LEU B 1 175 ? -31.365 92.133 -20.176 1.00 29.03 175 LEU B C 1
ATOM 2841 O O . LEU B 1 175 ? -30.498 91.702 -20.923 1.00 30.42 175 LEU B O 1
ATOM 2846 N N . SER B 1 176 ? -32.642 91.775 -20.274 1.00 28.80 176 SER B N 1
ATOM 2847 C CA . SER B 1 176 ? -33.078 90.768 -21.259 1.00 29.44 176 SER B CA 1
ATOM 2848 C C . SER B 1 176 ? -32.969 91.403 -22.611 1.00 29.99 176 SER B C 1
ATOM 2849 O O . SER B 1 176 ? -32.938 92.637 -22.682 1.00 29.77 176 SER B O 1
ATOM 2852 N N . PRO B 1 177 ? -32.882 90.583 -23.689 1.00 30.86 177 PRO B N 1
ATOM 2853 C CA . PRO B 1 177 ? -32.832 91.198 -24.997 1.00 31.17 177 PRO B CA 1
ATOM 2854 C C . PRO B 1 177 ? -34.007 92.167 -25.313 1.00 32.35 177 PRO B C 1
ATOM 2855 O O . PRO B 1 177 ? -33.719 93.264 -25.817 1.00 32.84 177 PRO B O 1
ATOM 2859 N N . PRO B 1 178 ? -35.302 91.790 -25.047 1.00 32.72 178 PRO B N 1
ATOM 2860 C CA . PRO B 1 178 ? -36.406 92.752 -25.224 1.00 33.03 178 PRO B CA 1
ATOM 2861 C C . PRO B 1 178 ? -36.169 94.154 -24.644 1.00 33.68 178 PRO B C 1
ATOM 2862 O O . PRO B 1 178 ? -36.333 95.154 -25.373 1.00 34.59 178 PRO B O 1
ATOM 2866 N N . LEU B 1 179 ? -35.786 94.197 -23.361 1.00 32.79 179 LEU B N 1
ATOM 2867 C CA . LEU B 1 179 ? -35.470 95.403 -22.628 1.00 32.25 179 LEU B CA 1
ATOM 2868 C C . LEU B 1 179 ? -34.250 96.090 -23.152 1.00 32.68 179 LEU B C 1
ATOM 2869 O O . LEU B 1 179 ? -34.272 97.278 -23.235 1.00 33.63 179 LEU B O 1
ATOM 2874 N N . MET B 1 180 ? -33.187 95.382 -23.523 1.00 32.89 180 MET B N 1
ATOM 2875 C CA . MET B 1 180 ? -32.071 96.043 -24.194 1.00 32.87 180 MET B CA 1
ATOM 2876 C C . MET B 1 180 ? -32.416 96.655 -25.545 1.00 34.07 180 MET B C 1
ATOM 2877 O O . MET B 1 180 ? -31.871 97.705 -25.884 1.00 35.13 180 MET B O 1
ATOM 2882 N N . ASP B 1 181 ? -33.265 95.996 -26.341 1.00 34.93 181 ASP B N 1
ATOM 2883 C CA . ASP B 1 181 ? -33.734 96.558 -27.625 1.00 35.55 181 ASP B CA 1
ATOM 2884 C C . ASP B 1 181 ? -34.636 97.777 -27.363 1.00 35.78 181 ASP B C 1
ATOM 2885 O O . ASP B 1 181 ? -34.443 98.819 -28.018 1.00 35.72 181 ASP B O 1
ATOM 2890 N N . ALA B 1 182 ? -35.572 97.666 -26.393 1.00 34.94 182 ALA B N 1
ATOM 2891 C CA . ALA B 1 182 ? -36.358 98.825 -25.933 1.00 33.89 182 ALA B CA 1
ATOM 2892 C C . ALA B 1 182 ? -35.479 100.003 -25.545 1.00 34.16 182 ALA B C 1
ATOM 2893 O O . ALA B 1 182 ? -35.702 101.114 -26.050 1.00 35.39 182 ALA B O 1
ATOM 2895 N N . ILE B 1 183 ? -34.461 99.797 -24.699 1.00 32.91 183 ILE B N 1
ATOM 2896 C CA . ILE B 1 183 ? -33.507 100.880 -24.397 1.00 33.22 183 ILE B CA 1
ATOM 2897 C C . ILE B 1 183 ? -32.810 101.455 -25.671 1.00 33.69 183 ILE B C 1
ATOM 2898 O O . ILE B 1 183 ? -32.651 102.653 -25.775 1.00 33.84 183 ILE B O 1
ATOM 2903 N N . ALA B 1 184 ? -32.397 100.609 -26.618 1.00 33.98 184 ALA B N 1
ATOM 2904 C CA . ALA B 1 184 ? -31.643 101.080 -27.802 1.00 34.22 184 ALA B CA 1
ATOM 2905 C C . ALA B 1 184 ? -32.514 101.921 -28.778 1.00 34.56 184 ALA B C 1
ATOM 2906 O O . ALA B 1 184 ? -32.049 102.915 -29.302 1.00 33.56 184 ALA B O 1
ATOM 2908 N N . THR B 1 185 ? -33.738 101.446 -29.030 1.00 36.31 185 THR B N 1
ATOM 2909 C CA . THR B 1 185 ? -34.872 102.176 -29.626 1.00 38.15 185 THR B CA 1
ATOM 2910 C C . THR B 1 185 ? -35.080 103.631 -29.086 1.00 39.37 185 THR B C 1
ATOM 2911 O O . THR B 1 185 ? -35.051 104.594 -29.854 1.00 40.54 185 THR B O 1
ATOM 2915 N N . HIS B 1 186 ? -35.253 103.781 -27.780 1.00 40.74 186 HIS B N 1
ATOM 2916 C CA . HIS B 1 186 ? -35.312 105.080 -27.149 1.00 41.52 186 HIS B CA 1
ATOM 2917 C C . HIS B 1 186 ? -34.120 105.942 -27.526 1.00 42.30 186 HIS B C 1
ATOM 2918 O O . HIS B 1 186 ? -34.283 107.045 -28.048 1.00 42.95 186 HIS B O 1
ATOM 2925 N N . ILE B 1 187 ? -32.922 105.444 -27.253 1.00 43.03 187 ILE B N 1
ATOM 2926 C CA . ILE B 1 187 ? -31.703 106.116 -27.674 1.00 43.43 187 ILE B CA 1
ATOM 2927 C C . ILE B 1 187 ? -31.725 106.493 -29.164 1.00 44.35 187 ILE B C 1
ATOM 2928 O O . ILE B 1 187 ? -31.397 107.623 -29.503 1.00 44.35 187 ILE B O 1
ATOM 2933 N N . ALA B 1 188 ? -32.114 105.567 -30.040 1.00 45.39 188 ALA B N 1
ATOM 2934 C CA . ALA B 1 188 ? -32.048 105.791 -31.492 1.00 47.19 188 ALA B CA 1
ATOM 2935 C C . ALA B 1 188 ? -33.106 106.795 -31.988 1.00 48.22 188 ALA B C 1
ATOM 2936 O O . ALA B 1 188 ? -32.818 107.592 -32.862 1.00 47.56 188 ALA B O 1
ATOM 2938 N N . LYS B 1 189 ? -34.322 106.733 -31.435 1.00 50.00 189 LYS B N 1
ATOM 2939 C CA . LYS B 1 189 ? -35.368 107.755 -31.679 1.00 51.42 189 LYS B CA 1
ATOM 2940 C C . LYS B 1 189 ? -34.963 109.165 -31.134 1.00 52.45 189 LYS B C 1
ATOM 2941 O O . LYS B 1 189 ? -35.158 110.173 -31.798 1.00 52.37 189 LYS B O 1
ATOM 2947 N N . ARG B 1 190 ? -34.371 109.208 -29.941 1.00 53.63 190 ARG B N 1
ATOM 2948 C CA . ARG B 1 190 ? -33.899 110.445 -29.343 1.00 55.42 190 ARG B CA 1
ATOM 2949 C C . ARG B 1 190 ? -32.712 111.069 -30.095 1.00 55.27 190 ARG B C 1
ATOM 2950 O O . ARG B 1 190 ? -32.563 112.276 -30.088 1.00 56.81 190 ARG B O 1
ATOM 2958 N N . SER B 1 191 ? -31.856 110.277 -30.738 1.00 55.37 191 SER B N 1
ATOM 2959 C CA . SER B 1 191 ? -30.676 110.823 -31.456 1.00 54.17 191 SER B CA 1
ATOM 2960 C C . SER B 1 191 ? -30.993 110.974 -32.940 1.00 54.18 191 SER B C 1
ATOM 2961 O O . SER B 1 191 ? -30.157 111.411 -33.751 1.00 53.49 191 SER B O 1
ATOM 2964 N N . GLY B 1 192 ? -32.208 110.579 -33.298 1.00 54.25 192 GLY B N 1
ATOM 2965 C CA . GLY B 1 192 ? -32.668 110.718 -34.663 1.00 54.50 192 GLY B CA 1
ATOM 2966 C C . GLY B 1 192 ? -32.143 109.673 -35.610 1.00 54.65 192 GLY B C 1
ATOM 2967 O O . GLY B 1 192 ? -32.477 109.710 -36.782 1.00 55.53 192 GLY B O 1
ATOM 2968 N N . ALA B 1 193 ? -31.342 108.729 -35.109 1.00 54.83 193 ALA B N 1
ATOM 2969 C CA . ALA B 1 193 ? -30.797 107.641 -35.930 1.00 54.61 193 ALA B CA 1
ATOM 2970 C C . ALA B 1 193 ? -31.911 106.705 -36.447 1.00 54.36 193 ALA B C 1
ATOM 2971 O O . ALA B 1 193 ? -31.770 106.090 -37.499 1.00 54.09 193 ALA B O 1
ATOM 2973 N N . LEU B 1 194 ? -33.015 106.661 -35.712 1.00 54.43 194 LEU B N 1
ATOM 2974 C CA . LEU B 1 194 ? -34.240 105.958 -36.077 1.00 56.01 194 LEU B CA 1
ATOM 2975 C C . LEU B 1 194 ? -35.413 106.949 -36.183 1.00 57.15 194 LEU B C 1
ATOM 2976 O O . LEU B 1 194 ? -35.610 107.824 -35.313 1.00 56.42 194 LEU B O 1
ATOM 2981 N N . ALA B 1 195 ? -36.201 106.775 -37.243 1.00 58.63 195 ALA B N 1
ATOM 2982 C CA . ALA B 1 195 ? -37.366 107.619 -37.491 1.00 59.91 195 ALA B CA 1
ATOM 2983 C C . ALA B 1 195 ? -38.385 107.550 -36.326 1.00 60.39 195 ALA B C 1
ATOM 2984 O O . ALA B 1 195 ? -38.977 106.491 -36.059 1.00 60.30 195 ALA B O 1
ATOM 2986 N N . ALA B 1 196 ? -38.550 108.688 -35.634 1.00 61.09 196 ALA B N 1
ATOM 2987 C CA . ALA B 1 196 ? -39.362 108.823 -34.396 1.00 61.38 196 ALA B CA 1
ATOM 2988 C C . ALA B 1 196 ? -40.512 107.812 -34.174 1.00 61.75 196 ALA B C 1
ATOM 2989 O O . ALA B 1 196 ? -41.428 107.667 -34.999 1.00 61.62 196 ALA B O 1
ATOM 2991 N N . MET C 1 3 ? -38.140 78.399 -39.082 1.00 73.04 3 MET C N 1
ATOM 2992 C CA . MET C 1 3 ? -39.249 79.278 -38.610 1.00 73.33 3 MET C CA 1
ATOM 2993 C C . MET C 1 3 ? -38.969 80.762 -38.959 1.00 72.19 3 MET C C 1
ATOM 2994 O O . MET C 1 3 ? -39.644 81.349 -39.842 1.00 72.21 3 MET C O 1
ATOM 2999 N N . VAL C 1 4 ? -37.984 81.344 -38.256 1.00 70.21 4 VAL C N 1
ATOM 3000 C CA . VAL C 1 4 ? -37.504 82.718 -38.472 1.00 67.94 4 VAL C CA 1
ATOM 3001 C C . VAL C 1 4 ? -36.718 82.783 -39.788 1.00 66.46 4 VAL C C 1
ATOM 3002 O O . VAL C 1 4 ? -35.823 81.970 -40.025 1.00 66.27 4 VAL C O 1
ATOM 3006 N N . ASP C 1 5 ? -37.069 83.713 -40.666 1.00 64.49 5 ASP C N 1
ATOM 3007 C CA . ASP C 1 5 ? -36.399 83.742 -41.969 1.00 63.00 5 ASP C CA 1
ATOM 3008 C C . ASP C 1 5 ? -35.111 84.559 -41.876 1.00 61.30 5 ASP C C 1
ATOM 3009 O O . ASP C 1 5 ? -35.117 85.713 -41.446 1.00 60.90 5 ASP C O 1
ATOM 3014 N N . THR C 1 6 ? -34.016 83.943 -42.296 1.00 59.54 6 THR C N 1
ATOM 3015 C CA . THR C 1 6 ? -32.674 84.488 -42.129 1.00 57.48 6 THR C CA 1
ATOM 3016 C C . THR C 1 6 ? -32.085 84.985 -43.462 1.00 57.27 6 THR C C 1
ATOM 3017 O O . THR C 1 6 ? -31.058 85.682 -43.479 1.00 56.90 6 THR C O 1
ATOM 3021 N N . SER C 1 7 ? -32.769 84.649 -44.568 1.00 56.81 7 SER C N 1
ATOM 3022 C CA . SER C 1 7 ? -32.415 85.099 -45.938 1.00 55.97 7 SER C CA 1
ATOM 3023 C C . SER C 1 7 ? -31.997 86.551 -46.028 1.00 55.05 7 SER C C 1
ATOM 3024 O O . SER C 1 7 ? -32.678 87.460 -45.506 1.00 54.66 7 SER C O 1
ATOM 3027 N N . GLY C 1 8 ? -30.853 86.753 -46.673 1.00 53.61 8 GLY C N 1
ATOM 3028 C CA . GLY C 1 8 ? -30.344 88.085 -46.916 1.00 52.12 8 GLY C CA 1
ATOM 3029 C C . GLY C 1 8 ? -29.951 88.890 -45.698 1.00 51.41 8 GLY C C 1
ATOM 3030 O O . GLY C 1 8 ? -29.811 90.103 -45.815 1.00 51.53 8 GLY C O 1
ATOM 3031 N N . VAL C 1 9 ? -29.780 88.243 -44.534 1.00 50.07 9 VAL C N 1
ATOM 3032 C CA . VAL C 1 9 ? -29.234 88.939 -43.355 1.00 48.64 9 VAL C CA 1
ATOM 3033 C C . VAL C 1 9 ? -27.716 88.982 -43.401 1.00 47.69 9 VAL C C 1
ATOM 3034 O O . VAL C 1 9 ? -27.056 87.937 -43.422 1.00 47.19 9 VAL C O 1
ATOM 3038 N N . LYS C 1 10 ? -27.189 90.214 -43.426 1.00 46.86 10 LYS C N 1
ATOM 3039 C CA . LYS C 1 10 ? -25.752 90.511 -43.414 1.00 45.64 10 LYS C CA 1
ATOM 3040 C C . LYS C 1 10 ? -25.315 91.043 -42.028 1.00 43.82 10 LYS C C 1
ATOM 3041 O O . LYS C 1 10 ? -25.908 91.967 -41.482 1.00 43.72 10 LYS C O 1
ATOM 3047 N N . ILE C 1 11 ? -24.251 90.454 -41.487 1.00 41.89 11 ILE C N 1
ATOM 3048 C CA . ILE C 1 11 ? -23.673 90.816 -40.178 1.00 39.37 11 ILE C CA 1
ATOM 3049 C C . ILE C 1 11 ? -22.379 91.597 -40.409 1.00 38.74 11 ILE C C 1
ATOM 3050 O O . ILE C 1 11 ? -22.270 92.770 -40.040 1.00 38.50 11 ILE C O 1
ATOM 3055 N N . HIS C 1 12 ? -21.414 90.934 -41.041 1.00 37.70 12 HIS C N 1
ATOM 3056 C CA . HIS C 1 12 ? -20.143 91.516 -41.384 1.00 37.35 12 HIS C CA 1
ATOM 3057 C C . HIS C 1 12 ? -19.599 90.667 -42.531 1.00 37.57 12 HIS C C 1
ATOM 3058 O O . HIS C 1 12 ? -19.844 89.472 -42.543 1.00 36.67 12 HIS C O 1
ATOM 3065 N N . PRO C 1 13 ? -18.843 91.277 -43.485 1.00 38.24 13 PRO C N 1
ATOM 3066 C CA . PRO C 1 13 ? -18.274 90.556 -44.622 1.00 38.94 13 PRO C CA 1
ATOM 3067 C C . PRO C 1 13 ? -17.254 89.434 -44.288 1.00 39.92 13 PRO C C 1
ATOM 3068 O O . PRO C 1 13 ? -17.075 88.546 -45.092 1.00 40.32 13 PRO C O 1
ATOM 3072 N N . ALA C 1 14 ? -16.569 89.490 -43.145 1.00 40.87 14 ALA C N 1
ATOM 3073 C CA . ALA C 1 14 ? -15.682 88.405 -42.726 1.00 40.91 14 ALA C CA 1
ATOM 3074 C C . ALA C 1 14 ? -16.423 87.116 -42.382 1.00 41.47 14 ALA C C 1
ATOM 3075 O O . ALA C 1 14 ? -15.877 86.021 -42.546 1.00 42.24 14 ALA C O 1
ATOM 3077 N N . VAL C 1 15 ? -17.668 87.247 -41.923 1.00 41.86 15 VAL C N 1
ATOM 3078 C CA . VAL C 1 15 ? -18.471 86.120 -41.436 1.00 42.04 15 VAL C CA 1
ATOM 3079 C C . VAL C 1 15 ? -19.719 85.779 -42.284 1.00 43.14 15 VAL C C 1
ATOM 3080 O O . VAL C 1 15 ? -20.364 84.769 -42.059 1.00 43.17 15 VAL C O 1
ATOM 3084 N N . ASP C 1 16 ? -20.045 86.582 -43.285 1.00 44.60 16 ASP C N 1
ATOM 3085 C CA . ASP C 1 16 ? -21.285 86.348 -44.025 1.00 46.35 16 ASP C CA 1
ATOM 3086 C C . ASP C 1 16 ? -21.375 84.981 -44.716 1.00 46.90 16 ASP C C 1
ATOM 3087 O O . ASP C 1 16 ? -22.423 84.343 -44.677 1.00 47.08 16 ASP C O 1
ATOM 3092 N N . ASN C 1 17 ? -20.275 84.514 -45.299 1.00 48.23 17 ASN C N 1
ATOM 3093 C CA . ASN C 1 17 ? -20.199 83.129 -45.783 1.00 48.96 17 ASN C CA 1
ATOM 3094 C C . ASN C 1 17 ? -19.503 82.227 -44.772 1.00 48.78 17 ASN C C 1
ATOM 3095 O O . ASN C 1 17 ? -18.641 81.415 -45.133 1.00 48.81 17 ASN C O 1
ATOM 3100 N N . GLY C 1 18 ? -19.905 82.351 -43.500 1.00 48.52 18 GLY C N 1
ATOM 3101 C CA . GLY C 1 18 ? -19.283 81.578 -42.409 1.00 47.43 18 GLY C CA 1
ATOM 3102 C C . GLY C 1 18 ? -17.918 82.050 -41.911 1.00 45.76 18 GLY C C 1
ATOM 3103 O O . GLY C 1 18 ? -17.356 83.015 -42.408 1.00 45.64 18 GLY C O 1
ATOM 3104 N N . ILE C 1 19 ? -17.394 81.301 -40.951 1.00 45.05 19 ILE C N 1
ATOM 3105 C CA . ILE C 1 19 ? -16.308 81.685 -40.067 1.00 43.85 19 ILE C CA 1
ATOM 3106 C C . ILE C 1 19 ? -15.020 81.015 -40.499 1.00 43.72 19 ILE C C 1
ATOM 3107 O O . ILE C 1 19 ? -14.953 79.763 -40.628 1.00 43.64 19 ILE C O 1
ATOM 3112 N N . LYS C 1 20 ? -13.986 81.829 -40.731 1.00 42.92 20 LYS C N 1
ATOM 3113 C CA . LYS C 1 20 ? -12.670 81.271 -41.102 1.00 42.00 20 LYS C CA 1
ATOM 3114 C C . LYS C 1 20 ? -11.912 80.828 -39.842 1.00 40.82 20 LYS C C 1
ATOM 3115 O O . LYS C 1 20 ? -11.795 81.575 -38.865 1.00 40.94 20 LYS C O 1
ATOM 3121 N N . PRO C 1 21 ? -11.396 79.603 -39.862 1.00 40.46 21 PRO C N 1
ATOM 3122 C CA . PRO C 1 21 ? -10.717 79.093 -38.691 1.00 40.12 21 PRO C CA 1
ATOM 3123 C C . PRO C 1 21 ? -9.319 79.685 -38.539 1.00 40.11 21 PRO C C 1
ATOM 3124 O O . PRO C 1 21 ? -8.688 80.045 -39.523 1.00 41.06 21 PRO C O 1
ATOM 3128 N N . ALA C 1 22 ? -8.843 79.796 -37.311 1.00 39.17 22 ALA C N 1
ATOM 3129 C CA . ALA C 1 22 ? -7.453 80.112 -37.065 1.00 38.73 22 ALA C CA 1
ATOM 3130 C C . ALA C 1 22 ? -6.524 79.042 -37.650 1.00 39.19 22 ALA C C 1
ATOM 3131 O O . ALA C 1 22 ? -6.907 77.906 -37.846 1.00 40.35 22 ALA C O 1
ATOM 3133 N N . GLN C 1 23 ? -5.288 79.422 -37.923 1.00 39.53 23 GLN C N 1
ATOM 3134 C CA . GLN C 1 23 ? -4.227 78.500 -38.220 1.00 39.88 23 GLN C CA 1
ATOM 3135 C C . GLN C 1 23 ? -3.422 78.243 -36.919 1.00 39.96 23 GLN C C 1
ATOM 3136 O O . GLN C 1 23 ? -2.967 79.209 -36.254 1.00 38.59 23 GLN C O 1
ATOM 3142 N N . PRO C 1 24 ? -3.266 76.953 -36.531 1.00 39.85 24 PRO C N 1
ATOM 3143 C CA . PRO C 1 24 ? -2.355 76.611 -35.429 1.00 39.78 24 PRO C CA 1
ATOM 3144 C C . PRO C 1 24 ? -0.900 76.997 -35.795 1.00 40.54 24 PRO C C 1
ATOM 3145 O O . PRO C 1 24 ? -0.439 76.750 -36.923 1.00 39.74 24 PRO C O 1
ATOM 3149 N N . GLY C 1 25 ? -0.206 77.635 -34.856 1.00 40.52 25 GLY C N 1
ATOM 3150 C CA . GLY C 1 25 ? 1.125 78.149 -35.103 1.00 41.44 25 GLY C CA 1
ATOM 3151 C C . GLY C 1 25 ? 1.190 79.575 -35.635 1.00 42.54 25 GLY C C 1
ATOM 3152 O O . GLY C 1 25 ? 2.297 80.120 -35.805 1.00 42.92 25 GLY C O 1
ATOM 3153 N N . PHE C 1 26 ? 0.025 80.184 -35.904 1.00 42.11 26 PHE C N 1
ATOM 3154 C CA . PHE C 1 26 ? -0.028 81.484 -36.538 1.00 41.68 26 PHE C CA 1
ATOM 3155 C C . PHE C 1 26 ? 0.705 82.415 -35.605 1.00 42.68 26 PHE C C 1
ATOM 3156 O O . PHE C 1 26 ? 0.431 82.436 -34.403 1.00 43.18 26 PHE C O 1
ATOM 3164 N N . ALA C 1 27 ? 1.666 83.143 -36.173 1.00 43.10 27 ALA C N 1
ATOM 3165 C CA . ALA C 1 27 ? 2.565 84.006 -35.445 1.00 43.64 27 ALA C CA 1
ATOM 3166 C C . ALA C 1 27 ? 2.296 85.492 -35.715 1.00 44.18 27 ALA C C 1
ATOM 3167 O O . ALA C 1 27 ? 3.086 86.352 -35.314 1.00 45.05 27 ALA C O 1
ATOM 3169 N N . GLY C 1 28 ? 1.203 85.806 -36.388 1.00 44.48 28 GLY C N 1
ATOM 3170 C CA . GLY C 1 28 ? 0.900 87.198 -36.643 1.00 45.53 28 GLY C CA 1
ATOM 3171 C C . GLY C 1 28 ? 0.967 87.583 -38.109 1.00 45.78 28 GLY C C 1
ATOM 3172 O O . GLY C 1 28 ? 0.990 86.731 -38.989 1.00 46.45 28 GLY C O 1
ATOM 3173 N N . GLY C 1 29 ? 1.012 88.882 -38.371 1.00 45.53 29 GLY C N 1
ATOM 3174 C CA . GLY C 1 29 ? 0.952 89.382 -39.729 1.00 45.10 29 GLY C CA 1
ATOM 3175 C C . GLY C 1 29 ? 0.889 90.889 -39.728 1.00 44.76 29 GLY C C 1
ATOM 3176 O O . GLY C 1 29 ? 1.282 91.522 -38.759 1.00 43.76 29 GLY C O 1
ATOM 3177 N N . THR C 1 30 ? 0.377 91.474 -40.805 1.00 45.34 30 THR C N 1
ATOM 3178 C CA . THR C 1 30 ? 0.406 92.933 -40.894 1.00 46.19 30 THR C CA 1
ATOM 3179 C C . THR C 1 30 ? -0.902 93.615 -41.347 1.00 46.45 30 THR C C 1
ATOM 3180 O O . THR C 1 30 ? -1.473 93.293 -42.383 1.00 47.16 30 THR C O 1
ATOM 3184 N N . LEU C 1 31 ? -1.369 94.544 -40.520 1.00 46.68 31 LEU C N 1
ATOM 3185 C CA . LEU C 1 31 ? -2.543 95.375 -40.815 1.00 47.06 31 LEU C CA 1
ATOM 3186 C C . LEU C 1 31 ? -2.152 96.610 -41.640 1.00 47.89 31 LEU C C 1
ATOM 3187 O O . LEU C 1 31 ? -1.162 97.277 -41.319 1.00 47.73 31 LEU C O 1
ATOM 3192 N N . HIS C 1 32 ? -2.895 96.894 -42.711 1.00 48.89 32 HIS C N 1
ATOM 3193 C CA . HIS C 1 32 ? -2.832 98.231 -43.365 1.00 50.09 32 HIS C CA 1
ATOM 3194 C C . HIS C 1 32 ? -4.190 98.879 -43.558 1.00 49.58 32 HIS C C 1
ATOM 3195 O O . HIS C 1 32 ? -5.186 98.198 -43.832 1.00 49.09 32 HIS C O 1
ATOM 3202 N N . CYS C 1 33 ? -4.200 100.206 -43.411 1.00 49.72 33 CYS C N 1
ATOM 3203 C CA . CYS C 1 33 ? -5.332 101.068 -43.784 1.00 49.95 33 CYS C CA 1
ATOM 3204 C C . CYS C 1 33 ? -5.738 100.977 -45.268 1.00 50.36 33 CYS C C 1
ATOM 3205 O O . CYS C 1 33 ? -5.139 100.241 -46.059 1.00 50.30 33 CYS C O 1
ATOM 3208 N N . LYS C 1 34 ? -6.754 101.747 -45.644 1.00 51.35 34 LYS C N 1
ATOM 3209 C CA . LYS C 1 34 ? -7.389 101.582 -46.951 1.00 52.47 34 LYS C CA 1
ATOM 3210 C C . LYS C 1 34 ? -6.867 102.535 -48.060 1.00 53.17 34 LYS C C 1
ATOM 3211 O O . LYS C 1 34 ? -7.272 102.432 -49.192 1.00 53.47 34 LYS C O 1
ATOM 3217 N N . CYS C 1 35 ? -5.930 103.415 -47.696 1.00 54.47 35 CYS C N 1
ATOM 3218 C CA . CYS C 1 35 ? -5.209 104.331 -48.584 1.00 54.97 35 CYS C CA 1
ATOM 3219 C C . CYS C 1 35 ? -4.463 103.630 -49.686 1.00 56.19 35 CYS C C 1
ATOM 3220 O O . CYS C 1 35 ? -3.771 102.664 -49.438 1.00 56.42 35 CYS C O 1
ATOM 3223 N N . SER C 1 36 ? -4.586 104.177 -50.897 1.00 57.78 36 SER C N 1
ATOM 3224 C CA . SER C 1 36 ? -3.972 103.669 -52.133 1.00 58.49 36 SER C CA 1
ATOM 3225 C C . SER C 1 36 ? -2.463 103.953 -52.208 1.00 58.97 36 SER C C 1
ATOM 3226 O O . SER C 1 36 ? -1.708 103.226 -52.867 1.00 59.03 36 SER C O 1
ATOM 3229 N N . THR C 1 37 ? -2.017 105.014 -51.543 1.00 59.27 37 THR C N 1
ATOM 3230 C CA . THR C 1 37 ? -0.592 105.338 -51.518 1.00 59.48 37 THR C CA 1
ATOM 3231 C C . THR C 1 37 ? -0.126 105.683 -50.107 1.00 59.35 37 THR C C 1
ATOM 3232 O O . THR C 1 37 ? -0.791 106.428 -49.393 1.00 59.55 37 THR C O 1
ATOM 3236 N N . ASN C 1 38 ? 1.027 105.140 -49.725 1.00 59.75 38 ASN C N 1
ATOM 3237 C CA . ASN C 1 38 ? 1.569 105.248 -48.352 1.00 60.09 38 ASN C CA 1
ATOM 3238 C C . ASN C 1 38 ? 0.545 104.888 -47.259 1.00 58.84 38 ASN C C 1
ATOM 3239 O O . ASN C 1 38 ? 0.120 105.759 -46.478 1.00 59.03 38 ASN C O 1
ATOM 3244 N N . PRO C 1 39 ? 0.158 103.599 -47.189 1.00 57.46 39 PRO C N 1
ATOM 3245 C CA . PRO C 1 39 ? -0.853 103.250 -46.194 1.00 55.98 39 PRO C CA 1
ATOM 3246 C C . PRO C 1 39 ? -0.229 103.234 -44.789 1.00 54.68 39 PRO C C 1
ATOM 3247 O O . PRO C 1 39 ? 1.000 103.041 -44.649 1.00 54.17 39 PRO C O 1
ATOM 3251 N N . VAL C 1 40 ? -1.053 103.434 -43.765 1.00 52.69 40 VAL C N 1
ATOM 3252 C CA . VAL C 1 40 ? -0.618 103.077 -42.425 1.00 51.39 40 VAL C CA 1
ATOM 3253 C C . VAL C 1 40 ? -0.380 101.551 -42.386 1.00 50.77 40 VAL C C 1
ATOM 3254 O O . VAL C 1 40 ? -1.244 100.781 -42.827 1.00 49.96 40 VAL C O 1
ATOM 3258 N N . ARG C 1 41 ? 0.818 101.136 -41.942 1.00 49.45 41 ARG C N 1
ATOM 3259 C CA . ARG C 1 41 ? 1.116 99.713 -41.781 1.00 48.69 41 ARG C CA 1
ATOM 3260 C C . ARG C 1 41 ? 1.443 99.372 -40.322 1.00 47.94 41 ARG C C 1
ATOM 3261 O O . ARG C 1 41 ? 2.362 99.951 -39.724 1.00 46.72 41 ARG C O 1
ATOM 3269 N N . VAL C 1 42 ? 0.662 98.437 -39.766 1.00 47.08 42 VAL C N 1
ATOM 3270 C CA . VAL C 1 42 ? 0.820 98.027 -38.377 1.00 47.06 42 VAL C CA 1
ATOM 3271 C C . VAL C 1 42 ? 1.275 96.563 -38.272 1.00 46.57 42 VAL C C 1
ATOM 3272 O O . VAL C 1 42 ? 0.641 95.644 -38.807 1.00 47.11 42 VAL C O 1
ATOM 3276 N N . ALA C 1 43 ? 2.379 96.332 -37.579 1.00 45.51 43 ALA C N 1
ATOM 3277 C CA . ALA C 1 43 ? 2.804 94.957 -37.379 1.00 44.23 43 ALA C CA 1
ATOM 3278 C C . ALA C 1 43 ? 2.135 94.421 -36.110 1.00 43.29 43 ALA C C 1
ATOM 3279 O O . ALA C 1 43 ? 2.042 95.112 -35.093 1.00 43.03 43 ALA C O 1
ATOM 3281 N N . VAL C 1 44 ? 1.615 93.205 -36.222 1.00 42.16 44 VAL C N 1
ATOM 3282 C CA . VAL C 1 44 ? 1.014 92.456 -35.125 1.00 40.38 44 VAL C CA 1
ATOM 3283 C C . VAL C 1 44 ? 1.790 91.139 -35.105 1.00 39.96 44 VAL C C 1
ATOM 3284 O O . VAL C 1 44 ? 1.648 90.309 -36.005 1.00 39.58 44 VAL C O 1
ATOM 3288 N N . ARG C 1 45 ? 2.647 90.975 -34.108 1.00 39.45 45 ARG C N 1
ATOM 3289 C CA . ARG C 1 45 ? 3.558 89.833 -34.104 1.00 40.02 45 ARG C CA 1
ATOM 3290 C C . ARG C 1 45 ? 3.166 88.838 -33.030 1.00 39.77 45 ARG C C 1
ATOM 3291 O O . ARG C 1 45 ? 4.043 88.312 -32.323 1.00 39.89 45 ARG C O 1
ATOM 3299 N N . ALA C 1 46 ? 1.852 88.649 -32.860 1.00 38.92 46 ALA C N 1
ATOM 3300 C CA . ALA C 1 46 ? 1.284 87.533 -32.116 1.00 37.88 46 ALA C CA 1
ATOM 3301 C C . ALA C 1 46 ? -0.128 87.199 -32.664 1.00 38.03 46 ALA C C 1
ATOM 3302 O O . ALA C 1 46 ? -0.733 87.960 -33.435 1.00 38.64 46 ALA C O 1
ATOM 3304 N N . GLN C 1 47 ? -0.596 86.009 -32.332 1.00 37.42 47 GLN C N 1
ATOM 3305 C CA . GLN C 1 47 ? -1.951 85.615 -32.585 1.00 36.44 47 GLN C CA 1
ATOM 3306 C C . GLN C 1 47 ? -2.867 86.506 -31.712 1.00 36.90 47 GLN C C 1
ATOM 3307 O O . GLN C 1 47 ? -2.438 86.982 -30.620 1.00 36.40 47 GLN C O 1
ATOM 3313 N N . THR C 1 48 ? -4.084 86.771 -32.228 1.00 35.59 48 THR C N 1
ATOM 3314 C CA . THR C 1 48 ? -5.070 87.616 -31.534 1.00 34.90 48 THR C CA 1
ATOM 3315 C C . THR C 1 48 ? -5.901 86.763 -30.554 1.00 34.35 48 THR C C 1
ATOM 3316 O O . THR C 1 48 ? -5.748 85.558 -30.531 1.00 33.62 48 THR C O 1
ATOM 3320 N N . ALA C 1 49 ? -6.756 87.370 -29.729 1.00 33.74 49 ALA C N 1
ATOM 3321 C CA . ALA C 1 49 ? -7.667 86.567 -28.903 1.00 33.27 49 ALA C CA 1
ATOM 3322 C C . ALA C 1 49 ? -9.017 87.278 -28.820 1.00 33.27 49 ALA C C 1
ATOM 3323 O O . ALA C 1 49 ? -9.090 88.463 -29.085 1.00 34.17 49 ALA C O 1
ATOM 3325 N N . HIS C 1 50 ? -10.069 86.565 -28.435 1.00 32.08 50 HIS C N 1
ATOM 3326 C CA . HIS C 1 50 ? -11.395 87.122 -28.285 1.00 31.56 50 HIS C CA 1
ATOM 3327 C C . HIS C 1 50 ? -11.893 87.880 -29.505 1.00 32.12 50 HIS C C 1
ATOM 3328 O O . HIS C 1 50 ? -12.454 88.949 -29.359 1.00 32.63 50 HIS C O 1
ATOM 3335 N N . ASN C 1 51 ? -11.656 87.350 -30.701 1.00 31.13 51 ASN C N 1
ATOM 3336 C CA . ASN C 1 51 ? -12.176 87.975 -31.898 1.00 30.99 51 ASN C CA 1
ATOM 3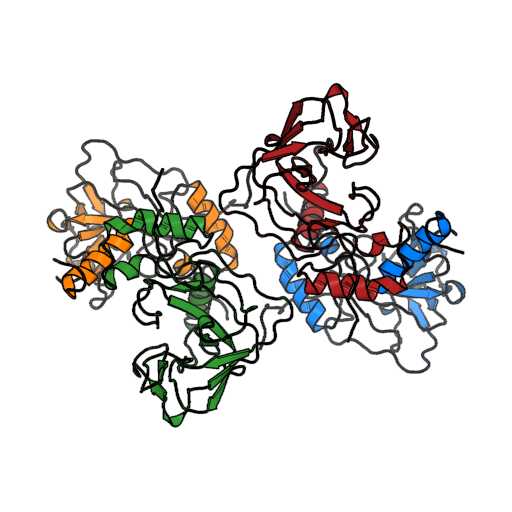337 C C . ASN C 1 51 ? -13.691 87.779 -31.891 1.00 30.99 51 ASN C C 1
ATOM 3338 O O . ASN C 1 51 ? -14.188 86.720 -31.547 1.00 31.45 51 ASN C O 1
ATOM 3343 N N . HIS C 1 52 ? -14.446 88.819 -32.211 1.00 30.79 52 HIS C N 1
ATOM 3344 C CA . HIS C 1 52 ? -15.885 88.718 -32.170 1.00 29.13 52 HIS C CA 1
ATOM 3345 C C . HIS C 1 52 ? -16.434 89.776 -33.129 1.00 29.77 52 HIS C C 1
ATOM 3346 O O . HIS C 1 52 ? -15.662 90.589 -33.642 1.00 28.60 52 HIS C O 1
ATOM 3353 N N . VAL C 1 53 ? -17.740 89.721 -33.417 1.00 29.97 53 VAL C N 1
ATOM 3354 C CA . VAL C 1 53 ? -18.416 90.831 -34.070 1.00 30.51 53 VAL C CA 1
ATOM 3355 C C . VAL C 1 53 ? -19.055 91.724 -33.017 1.00 31.67 53 VAL C C 1
ATOM 3356 O O . VAL C 1 53 ? -19.593 91.263 -32.010 1.00 32.34 53 VAL C O 1
ATOM 3360 N N . CYS C 1 54 ? -18.949 93.019 -33.222 1.00 33.23 54 CYS C N 1
ATOM 3361 C CA . CYS C 1 54 ? -19.370 93.974 -32.197 1.00 34.41 54 CYS C CA 1
ATOM 3362 C C . CYS C 1 54 ? -20.358 94.981 -32.781 1.00 35.34 54 CYS C C 1
ATOM 3363 O O . CYS C 1 54 ? -20.123 95.562 -33.850 1.00 35.75 54 CYS C O 1
ATOM 3366 N N . GLY C 1 55 ? -21.484 95.118 -32.105 1.00 36.00 55 GLY C N 1
ATOM 3367 C CA . GLY C 1 55 ? -22.540 95.959 -32.561 1.00 38.05 55 GLY C CA 1
ATOM 3368 C C . GLY C 1 55 ? -22.524 97.349 -31.971 1.00 39.70 55 GLY C C 1
ATOM 3369 O O . GLY C 1 55 ? -23.390 98.153 -32.286 1.00 41.24 55 GLY C O 1
ATOM 3370 N N . CYS C 1 56 ? -21.569 97.644 -31.105 1.00 40.99 56 CYS C N 1
ATOM 3371 C CA . CYS C 1 56 ? -21.465 98.972 -30.506 1.00 42.76 56 CYS C CA 1
ATOM 3372 C C . CYS C 1 56 ? -21.103 100.017 -31.573 1.00 42.97 56 CYS C C 1
ATOM 3373 O O . CYS C 1 56 ? -20.596 99.678 -32.661 1.00 43.87 56 CYS C O 1
ATOM 3376 N N . THR C 1 57 ? -21.410 101.275 -31.274 1.00 43.48 57 THR C N 1
ATOM 3377 C CA . THR C 1 57 ? -21.284 102.375 -32.232 1.00 43.50 57 THR C CA 1
ATOM 3378 C C . THR C 1 57 ? -19.846 102.910 -32.361 1.00 43.81 57 THR C C 1
ATOM 3379 O O . THR C 1 57 ? -19.469 103.437 -33.411 1.00 44.15 57 THR C O 1
ATOM 3383 N N . LYS C 1 58 ? -19.050 102.761 -31.305 1.00 43.83 58 LYS C N 1
ATOM 3384 C CA . LYS C 1 58 ? -17.692 103.316 -31.251 1.00 44.27 58 LYS C CA 1
ATOM 3385 C C . LYS C 1 58 ? -16.748 102.702 -32.258 1.00 44.01 58 LYS C C 1
ATOM 3386 O O . LYS C 1 58 ? -15.828 103.389 -32.696 1.00 44.46 58 LYS C O 1
ATOM 3392 N N . CYS C 1 59 ? -16.921 101.422 -32.634 1.00 43.72 59 CYS C N 1
ATOM 3393 C CA . CYS C 1 59 ? -15.863 100.834 -33.466 1.00 43.60 59 CYS C CA 1
ATOM 3394 C C . CYS C 1 59 ? -15.943 100.902 -35.014 1.00 42.83 59 CYS C C 1
ATOM 3395 O O . CYS C 1 59 ? -17.005 101.102 -35.558 1.00 43.93 59 CYS C O 1
ATOM 3398 N N . TRP C 1 60 ? -14.804 100.789 -35.698 1.00 41.04 60 TRP C N 1
ATOM 3399 C CA . TRP C 1 60 ? -14.749 100.774 -37.159 1.00 39.75 60 TRP C CA 1
ATOM 3400 C C . TRP C 1 60 ? -15.454 99.582 -37.838 1.00 39.58 60 TRP C C 1
ATOM 3401 O O . TRP C 1 60 ? -15.100 98.421 -37.631 1.00 39.37 60 TRP C O 1
ATOM 3412 N N . LYS C 1 61 ? -16.429 99.878 -38.691 1.00 39.63 61 LYS C N 1
ATOM 3413 C CA . LYS C 1 61 ? -17.050 98.846 -39.517 1.00 39.85 61 LYS C CA 1
ATOM 3414 C C . LYS C 1 61 ? -16.744 99.128 -40.988 1.00 39.91 61 LYS C C 1
ATOM 3415 O O . LYS C 1 61 ? -16.738 100.285 -41.387 1.00 39.89 61 LYS C O 1
ATOM 3421 N N . PRO C 1 62 ? -16.495 98.084 -41.804 1.00 40.46 62 PRO C N 1
ATOM 3422 C CA . PRO C 1 62 ? -16.392 98.342 -43.232 1.00 41.72 62 PRO C CA 1
ATOM 3423 C C . PRO C 1 62 ? -17.738 98.795 -43.823 1.00 43.56 62 PRO C C 1
ATOM 3424 O O . PRO C 1 62 ? -18.811 98.480 -43.278 1.00 43.75 62 PRO C O 1
ATOM 3428 N N . GLU C 1 63 ? -17.683 99.535 -44.924 1.00 45.46 63 GLU C N 1
ATOM 3429 C CA . GLU C 1 63 ? -18.879 100.153 -45.475 1.00 47.39 63 GLU C CA 1
ATOM 3430 C C . GLU C 1 63 ? -20.047 99.195 -45.746 1.00 47.23 63 GLU C C 1
ATOM 3431 O O . GLU C 1 63 ? -19.874 98.131 -46.360 1.00 47.71 63 GLU C O 1
ATOM 3437 N N . GLY C 1 64 ? -21.216 99.579 -45.217 1.00 46.87 64 GLY C N 1
ATOM 3438 C CA . GLY C 1 64 ? -22.403 98.749 -45.224 1.00 46.41 64 GLY C CA 1
ATOM 3439 C C . GLY C 1 64 ? -22.644 97.796 -44.047 1.00 46.52 64 GLY C C 1
ATOM 3440 O O . GLY C 1 64 ? -23.817 97.609 -43.644 1.00 46.81 64 GLY C O 1
ATOM 3441 N N . ALA C 1 65 ? -21.574 97.170 -43.516 1.00 45.61 65 ALA C N 1
ATOM 3442 C CA . ALA C 1 65 ? -21.672 96.153 -42.442 1.00 44.15 65 ALA C CA 1
ATOM 3443 C C . ALA C 1 65 ? -22.297 96.764 -41.188 1.00 43.91 65 ALA C C 1
ATOM 3444 O O . ALA C 1 65 ? -21.839 97.854 -40.759 1.00 45.14 65 ALA C O 1
ATOM 3446 N N . ILE C 1 66 ? -23.327 96.113 -40.607 1.00 42.29 66 ILE C N 1
ATOM 3447 C CA . ILE C 1 66 ? -23.854 96.534 -39.260 1.00 41.08 66 ILE C CA 1
ATOM 3448 C C . ILE C 1 66 ? -22.997 96.193 -38.051 1.00 38.33 66 ILE C C 1
ATOM 3449 O O . ILE C 1 66 ? -23.229 96.723 -36.966 1.00 38.91 66 ILE C O 1
ATOM 3454 N N . PHE C 1 67 ? -22.052 95.282 -38.226 1.00 35.48 67 PHE C N 1
ATOM 3455 C CA . PHE C 1 67 ? -21.210 94.824 -37.140 1.00 33.08 67 PHE C CA 1
ATOM 3456 C C . PHE C 1 67 ? -19.751 95.097 -37.444 1.00 33.24 67 PHE C C 1
ATOM 3457 O O . PHE C 1 67 ? -19.297 95.084 -38.605 1.00 33.24 67 PHE C O 1
ATOM 3465 N N . SER C 1 68 ? -19.025 95.328 -36.359 1.00 33.07 68 SER C N 1
ATOM 3466 C CA . SER C 1 68 ? -17.600 95.406 -36.339 1.00 32.91 68 SER C CA 1
ATOM 3467 C C . SER C 1 68 ? -17.104 93.974 -36.160 1.00 33.43 68 SER C C 1
ATOM 3468 O O . SER C 1 68 ? -17.832 93.150 -35.580 1.00 34.70 68 SER C O 1
ATOM 3471 N N . GLN C 1 69 ? -15.917 93.651 -36.682 1.00 33.03 69 GLN C N 1
ATOM 3472 C CA . GLN C 1 69 ? -15.166 92.456 -36.286 1.00 32.40 69 GLN C CA 1
ATOM 3473 C C . GLN C 1 69 ? -13.876 92.902 -35.592 1.00 32.21 69 GLN C C 1
ATOM 3474 O O . GLN C 1 69 ? -12.954 93.388 -36.255 1.00 33.35 69 GLN C O 1
ATOM 3480 N N . VAL C 1 70 ? -13.827 92.791 -34.259 1.00 31.50 70 VAL C N 1
ATOM 3481 C CA . VAL C 1 70 ? -12.677 93.272 -33.474 1.00 29.86 70 VAL C CA 1
ATOM 3482 C C . VAL C 1 70 ? -12.043 92.161 -32.635 1.00 30.02 70 VAL C C 1
ATOM 3483 O O . VAL C 1 70 ? -12.692 91.203 -32.269 1.00 29.96 70 VAL C O 1
ATOM 3487 N N . ALA C 1 71 ? -10.744 92.253 -32.419 1.00 30.98 71 ALA C N 1
ATOM 3488 C CA . ALA C 1 71 ? -10.004 91.307 -31.568 1.00 31.43 71 ALA C CA 1
ATOM 3489 C C . ALA C 1 71 ? -9.036 92.071 -30.685 1.00 31.40 71 ALA C C 1
ATOM 3490 O O . ALA C 1 71 ? -8.860 93.286 -30.816 1.00 30.74 71 ALA C O 1
ATOM 3492 N N . VAL C 1 72 ? -8.348 91.309 -29.866 1.00 30.80 72 VAL C N 1
ATOM 3493 C CA . VAL C 1 72 ? -7.481 91.845 -28.878 1.00 31.82 72 VAL C CA 1
ATOM 3494 C C . VAL C 1 72 ? -6.067 91.254 -29.056 1.00 31.87 72 VAL C C 1
ATOM 3495 O O . VAL C 1 72 ? -5.890 90.078 -29.407 1.00 32.97 72 VAL C O 1
ATOM 3499 N N . VAL C 1 73 ? -5.047 92.056 -28.832 1.00 32.09 73 VAL C N 1
ATOM 3500 C CA . VAL C 1 73 ? -3.678 91.516 -28.793 1.00 33.12 73 VAL C CA 1
ATOM 3501 C C . VAL C 1 73 ? -2.881 92.126 -27.609 1.00 34.56 73 VAL C C 1
ATOM 3502 O O . VAL C 1 73 ? -3.191 93.213 -27.147 1.00 34.23 73 VAL C O 1
ATOM 3506 N N . GLY C 1 74 ? -1.870 91.428 -27.111 1.00 36.40 74 GLY C N 1
ATOM 3507 C CA . GLY C 1 74 ? -0.954 92.036 -26.146 1.00 39.48 74 GLY C CA 1
ATOM 3508 C C . GLY C 1 74 ? -0.296 93.264 -26.771 1.00 40.97 74 GLY C C 1
ATOM 3509 O O . GLY C 1 74 ? 0.269 93.176 -27.867 1.00 41.83 74 GLY C O 1
ATOM 3510 N N . ARG C 1 75 ? -0.421 94.404 -26.094 1.00 42.10 75 ARG C N 1
ATOM 3511 C CA . ARG C 1 75 ? 0.115 95.695 -26.518 1.00 44.17 75 ARG C CA 1
ATOM 3512 C C . ARG C 1 75 ? 1.560 95.666 -27.116 1.00 45.14 75 ARG C C 1
ATOM 3513 O O . ARG C 1 75 ? 1.852 96.369 -28.089 1.00 44.89 75 ARG C O 1
ATOM 3521 N N . ASP C 1 76 ? 2.473 94.867 -26.579 1.00 45.64 76 ASP C N 1
ATOM 3522 C CA . ASP C 1 76 ? 3.782 94.879 -27.237 1.00 46.85 76 ASP C CA 1
ATOM 3523 C C . ASP C 1 76 ? 4.005 93.884 -28.389 1.00 46.23 76 ASP C C 1
ATOM 3524 O O . ASP C 1 76 ? 5.123 93.601 -28.747 1.00 45.68 76 ASP C O 1
ATOM 3529 N N . ALA C 1 77 ? 2.928 93.365 -28.958 1.00 46.52 77 ALA C N 1
ATOM 3530 C CA . ALA C 1 77 ? 2.998 92.655 -30.223 1.00 46.97 77 ALA C CA 1
ATOM 3531 C C . ALA C 1 77 ? 2.757 93.645 -31.351 1.00 46.93 77 ALA C C 1
ATOM 3532 O O . ALA C 1 77 ? 2.884 93.301 -32.539 1.00 47.45 77 ALA C O 1
ATOM 3534 N N . LEU C 1 78 ? 2.430 94.880 -30.976 1.00 46.85 78 LEU C N 1
ATOM 3535 C CA . LEU C 1 78 ? 2.020 95.869 -31.954 1.00 47.86 78 LEU C CA 1
ATOM 3536 C C . LEU C 1 78 ? 2.991 97.051 -32.131 1.00 48.63 78 LEU C C 1
ATOM 3537 O O . LEU C 1 78 ? 3.407 97.709 -31.170 1.00 47.90 78 LEU C O 1
ATOM 3542 N N . GLU C 1 79 ? 3.366 97.267 -33.389 1.00 49.31 79 GLU C N 1
ATOM 3543 C CA . GLU C 1 79 ? 4.312 98.297 -33.785 1.00 50.76 79 GLU C CA 1
ATOM 3544 C C . GLU C 1 79 ? 3.808 98.944 -35.069 1.00 50.09 79 GLU C C 1
ATOM 3545 O O . GLU C 1 79 ? 3.579 98.242 -36.068 1.00 50.07 79 GLU C O 1
ATOM 3551 N N . VAL C 1 80 ? 3.619 100.262 -35.057 1.00 50.01 80 VAL C N 1
ATOM 3552 C CA . VAL C 1 80 ? 3.325 100.954 -36.321 1.00 50.28 80 VAL C CA 1
ATOM 3553 C C . VAL C 1 80 ? 4.604 101.008 -37.157 1.00 50.47 80 VAL C C 1
ATOM 3554 O O . VAL C 1 80 ? 5.632 101.524 -36.720 1.00 49.77 80 VAL C O 1
ATOM 3558 N N . LEU C 1 81 ? 4.548 100.429 -38.343 1.00 51.37 81 LEU C N 1
ATOM 3559 C CA . LEU C 1 81 ? 5.718 100.408 -39.197 1.00 52.21 81 LEU C CA 1
ATOM 3560 C C . LEU C 1 81 ? 5.847 101.739 -39.926 1.00 53.94 81 LEU C C 1
ATOM 3561 O O . LEU C 1 81 ? 6.857 102.453 -39.776 1.00 54.36 81 LEU C O 1
ATOM 3566 N N . GLU C 1 82 ? 4.816 102.107 -40.673 1.00 55.01 82 GLU C N 1
ATOM 3567 C CA . GLU C 1 82 ? 4.865 103.345 -41.432 1.00 56.75 82 GLU C CA 1
ATOM 3568 C C . GLU C 1 82 ? 3.510 104.055 -41.392 1.00 56.72 82 GLU C C 1
ATOM 3569 O O . GLU C 1 82 ? 2.450 103.419 -41.295 1.00 57.32 82 GLU C O 1
ATOM 3575 N N . GLY C 1 83 ? 3.541 105.372 -41.472 1.00 56.84 83 GLY C N 1
ATOM 3576 C CA . GLY C 1 83 ? 2.319 106.140 -41.567 1.00 56.77 83 GLY C CA 1
ATOM 3577 C C . GLY C 1 83 ? 1.797 106.524 -40.204 1.00 57.22 83 GLY C C 1
ATOM 3578 O O . GLY C 1 83 ? 0.642 106.908 -40.090 1.00 56.93 83 GLY C O 1
ATOM 3579 N N . ALA C 1 84 ? 2.646 106.426 -39.176 1.00 57.84 84 ALA C N 1
ATOM 3580 C CA . ALA C 1 84 ? 2.316 106.943 -37.843 1.00 58.85 84 ALA C CA 1
ATOM 3581 C C . ALA C 1 84 ? 1.938 108.414 -37.887 1.00 59.61 84 ALA C C 1
ATOM 3582 O O . ALA C 1 84 ? 1.102 108.863 -37.105 1.00 60.07 84 ALA C O 1
ATOM 3584 N N . GLU C 1 85 ? 2.545 109.171 -38.805 1.00 60.15 85 GLU C N 1
ATOM 3585 C CA . GLU C 1 85 ? 2.241 110.594 -38.937 1.00 59.77 85 GLU C CA 1
ATOM 3586 C C . GLU C 1 85 ? 0.812 110.852 -39.396 1.00 58.78 85 GLU C C 1
ATOM 3587 O O . GLU C 1 85 ? 0.274 111.925 -39.090 1.00 58.74 85 GLU C O 1
ATOM 3593 N N . LYS C 1 86 ? 0.189 109.874 -40.087 1.00 57.64 86 LYS C N 1
ATOM 3594 C CA . LYS C 1 86 ? -1.246 109.977 -40.515 1.00 56.60 86 LYS C CA 1
ATOM 3595 C C . LYS C 1 86 ? -2.314 109.580 -39.451 1.00 56.06 86 LYS C C 1
ATOM 3596 O O . LYS C 1 86 ? -3.522 109.661 -39.707 1.00 56.42 86 LYS C O 1
ATOM 3602 N N . LEU C 1 87 ? -1.875 109.192 -38.259 1.00 55.12 87 LEU C N 1
ATOM 3603 C CA . LEU C 1 87 ? -2.784 108.692 -37.240 1.00 54.64 87 LEU C CA 1
ATOM 3604 C C . LEU C 1 87 ? -3.290 109.787 -36.321 1.00 54.95 87 LEU C C 1
ATOM 3605 O O . LEU C 1 87 ? -2.530 110.628 -35.855 1.00 55.01 87 LEU C O 1
ATOM 3610 N N . GLU C 1 88 ? -4.592 109.785 -36.080 1.00 55.62 88 GLU C N 1
ATOM 3611 C CA . GLU C 1 88 ? -5.183 110.634 -35.063 1.00 56.45 88 GLU C CA 1
ATOM 3612 C C . GLU C 1 88 ? -6.095 109.795 -34.194 1.00 56.53 88 GLU C C 1
ATOM 3613 O O . GLU C 1 88 ? -6.599 108.778 -34.628 1.00 57.15 88 GLU C O 1
ATOM 3619 N N . ILE C 1 89 ? -6.263 110.212 -32.952 1.00 56.96 89 ILE C N 1
ATOM 3620 C CA . ILE C 1 89 ? -7.196 109.593 -32.030 1.00 57.14 89 ILE C CA 1
ATOM 3621 C C . ILE C 1 89 ? -8.564 110.136 -32.358 1.00 57.00 89 ILE C C 1
ATOM 3622 O O . ILE C 1 89 ? -8.694 111.331 -32.634 1.00 57.47 89 ILE C O 1
ATOM 3627 N N . VAL C 1 90 ? -9.567 109.259 -32.385 1.00 56.85 90 VAL C N 1
ATOM 3628 C CA . VAL C 1 90 ? -10.931 109.659 -32.698 1.00 56.69 90 VAL C CA 1
ATOM 3629 C C . VAL C 1 90 ? -11.462 110.427 -31.498 1.00 57.19 90 VAL C C 1
ATOM 3630 O O . VAL C 1 90 ? -12.015 111.501 -31.654 1.00 57.86 90 VAL C O 1
ATOM 3634 N N . ASN C 1 91 ? -11.272 109.896 -30.298 1.00 57.53 91 ASN C N 1
ATOM 3635 C CA . ASN C 1 91 ? -11.739 110.566 -29.086 1.00 57.53 91 ASN C CA 1
ATOM 3636 C C . ASN C 1 91 ? -10.763 110.304 -27.940 1.00 57.34 91 ASN C C 1
ATOM 3637 O O . ASN C 1 91 ? -10.590 109.146 -27.490 1.00 57.27 91 ASN C O 1
ATOM 3642 N N . ALA C 1 92 ? -10.101 111.377 -27.498 1.00 56.93 92 ALA C N 1
ATOM 3643 C CA . ALA C 1 92 ? -9.096 111.291 -26.427 1.00 56.95 92 ALA C CA 1
ATOM 3644 C C . ALA C 1 92 ? -9.726 111.118 -25.045 1.00 56.83 92 ALA C C 1
ATOM 3645 O O . ALA C 1 92 ? -9.053 110.748 -24.094 1.00 56.71 92 ALA C O 1
ATOM 3647 N N . GLU C 1 93 ? -11.013 111.398 -24.933 1.00 56.86 93 GLU C N 1
ATOM 3648 C CA . GLU C 1 93 ? -11.703 111.250 -23.668 1.00 57.77 93 GLU C CA 1
ATOM 3649 C C . GLU C 1 93 ? -12.024 109.772 -23.452 1.00 56.95 93 GLU C C 1
ATOM 3650 O O . GLU C 1 93 ? -12.020 109.290 -22.319 1.00 57.60 93 GLU C O 1
ATOM 3656 N N . ALA C 1 94 ? -12.281 109.069 -24.557 1.00 55.94 94 ALA C N 1
ATOM 3657 C CA . ALA C 1 94 ? -12.746 107.669 -24.580 1.00 54.37 94 ALA C CA 1
ATOM 3658 C C . ALA C 1 94 ? -11.772 106.705 -23.883 1.00 53.95 94 ALA C C 1
ATOM 3659 O O . ALA C 1 94 ? -10.551 106.835 -24.095 1.00 53.98 94 ALA C O 1
ATOM 3661 N N . PRO C 1 95 ? -12.307 105.743 -23.053 1.00 53.21 95 PRO C N 1
ATOM 3662 C CA . PRO C 1 95 ? -11.510 104.671 -22.369 1.00 52.11 95 PRO C CA 1
ATOM 3663 C C . PRO C 1 95 ? -10.619 103.837 -23.324 1.00 50.52 95 PRO C C 1
ATOM 3664 O O . PRO C 1 95 ? -9.486 103.501 -22.973 1.00 50.48 95 PRO C O 1
ATOM 3668 N N . ILE C 1 96 ? -11.120 103.515 -24.512 1.00 48.84 96 ILE C N 1
ATOM 3669 C CA . ILE C 1 96 ? -10.285 102.937 -25.550 1.00 47.25 96 ILE C CA 1
ATOM 3670 C C . ILE C 1 96 ? -10.040 104.028 -26.575 1.00 46.98 96 ILE C C 1
ATOM 3671 O O . ILE C 1 96 ? -10.985 104.479 -27.197 1.00 47.62 96 ILE C O 1
ATOM 3676 N N . GLN C 1 97 ? -8.784 104.442 -26.744 1.00 45.85 97 GLN C N 1
ATOM 3677 C CA . GLN C 1 97 ? -8.406 105.466 -27.710 1.00 45.14 97 GLN C CA 1
ATOM 3678 C C . GLN C 1 97 ? -8.153 104.881 -29.072 1.00 44.81 97 GLN C C 1
ATOM 3679 O O . GLN C 1 97 ? -7.184 104.130 -29.266 1.00 43.79 97 GLN C O 1
ATOM 3685 N N . ARG C 1 98 ? -9.005 105.261 -30.025 1.00 44.65 98 ARG C N 1
ATOM 3686 C CA . ARG C 1 98 ? -8.972 104.683 -31.355 1.00 45.42 98 ARG C CA 1
ATOM 3687 C C . ARG C 1 98 ? -8.093 105.449 -32.347 1.00 46.03 98 ARG C C 1
ATOM 3688 O O . ARG C 1 98 ? -8.427 106.575 -32.750 1.00 45.77 98 ARG C O 1
ATOM 3696 N N . HIS C 1 99 ? -6.949 104.858 -32.708 1.00 45.83 99 HIS C N 1
ATOM 3697 C CA . HIS C 1 99 ? -6.071 105.512 -33.660 1.00 46.78 99 HIS C CA 1
ATOM 3698 C C . HIS C 1 99 ? -6.556 105.235 -35.075 1.00 47.01 99 HIS C C 1
ATOM 3699 O O . HIS C 1 99 ? -6.619 104.103 -35.519 1.00 46.87 99 HIS C O 1
ATOM 3706 N N . ARG C 1 100 ? -6.959 106.299 -35.746 1.00 47.98 100 ARG C N 1
ATOM 3707 C CA . ARG C 1 100 ? -7.648 106.212 -37.020 1.00 50.09 100 ARG C CA 1
ATOM 3708 C C . ARG C 1 100 ? -6.830 106.893 -38.103 1.00 51.48 100 ARG C C 1
ATOM 3709 O O . ARG C 1 100 ? -6.289 107.971 -37.860 1.00 52.68 100 ARG C O 1
ATOM 3717 N N . CYS C 1 101 ? -6.737 106.296 -39.291 1.00 52.58 101 CYS C N 1
ATOM 3718 C CA . CYS C 1 101 ? -6.083 107.006 -40.378 1.00 53.82 101 CYS C CA 1
ATOM 3719 C C . CYS C 1 101 ? -6.861 108.244 -40.787 1.00 54.62 101 CYS C C 1
ATOM 3720 O O . CYS C 1 101 ? -8.045 108.153 -41.130 1.00 54.34 101 CYS C O 1
ATOM 3723 N N . ARG C 1 102 ? -6.155 109.383 -40.768 1.00 55.77 102 ARG C N 1
ATOM 3724 C CA . ARG C 1 102 ? -6.736 110.719 -40.974 1.00 56.75 102 ARG C CA 1
ATOM 3725 C C . ARG C 1 102 ? -7.334 110.908 -42.374 1.00 55.96 102 ARG C C 1
ATOM 3726 O O . ARG C 1 102 ? -8.247 111.716 -42.564 1.00 55.91 102 ARG C O 1
ATOM 3734 N N . ASP C 1 103 ? -6.841 110.107 -43.319 1.00 55.30 103 ASP C N 1
ATOM 3735 C CA . ASP C 1 103 ? -7.176 110.218 -44.721 1.00 54.73 103 ASP C CA 1
ATOM 3736 C C . ASP C 1 103 ? -8.215 109.245 -45.205 1.00 54.09 103 ASP C C 1
ATOM 3737 O O . ASP C 1 103 ? -8.989 109.587 -46.095 1.00 54.36 103 ASP C O 1
ATOM 3742 N N . CYS C 1 104 ? -8.235 108.024 -44.674 1.00 52.82 104 CYS C N 1
ATOM 3743 C CA . CYS C 1 104 ? -9.194 107.036 -45.207 1.00 51.43 104 CYS C CA 1
ATOM 3744 C C . CYS C 1 104 ? -10.217 106.640 -44.171 1.00 50.50 104 CYS C C 1
ATOM 3745 O O . CYS C 1 104 ? -11.188 105.943 -44.507 1.00 50.18 104 CYS C O 1
ATOM 3748 N N . GLY C 1 105 ? -9.954 107.057 -42.922 1.00 49.18 105 GLY C N 1
ATOM 3749 C CA . GLY C 1 105 ? -10.862 106.902 -41.783 1.00 47.71 105 GLY C CA 1
ATOM 3750 C C . GLY C 1 105 ? -10.879 105.573 -41.040 1.00 46.83 105 GLY C C 1
ATOM 3751 O O . GLY C 1 105 ? -11.670 105.387 -40.085 1.00 47.09 105 GLY C O 1
ATOM 3752 N N . VAL C 1 106 ? -10.036 104.640 -41.481 1.00 45.73 106 VAL C N 1
ATOM 3753 C CA . VAL C 1 106 ? -9.964 103.296 -40.898 1.00 43.99 106 VAL C CA 1
ATOM 3754 C C . VAL C 1 106 ? -9.279 103.329 -39.521 1.00 43.80 106 VAL C C 1
ATOM 3755 O O . VAL C 1 106 ? -8.211 103.931 -39.382 1.00 43.59 106 VAL C O 1
ATOM 3759 N N . HIS C 1 107 ? -9.890 102.700 -38.507 1.00 43.00 107 HIS C N 1
ATOM 3760 C CA . HIS C 1 107 ? -9.236 102.532 -37.205 1.00 42.41 107 HIS C CA 1
ATOM 3761 C C . HIS C 1 107 ? -8.173 101.449 -37.251 1.00 42.99 107 HIS C C 1
ATOM 3762 O O . HIS C 1 107 ? -8.457 100.282 -37.512 1.00 43.04 107 HIS C O 1
ATOM 3769 N N . MET C 1 108 ? -6.948 101.864 -36.969 1.00 43.36 108 MET C N 1
ATOM 3770 C CA . MET C 1 108 ? -5.765 101.034 -37.087 1.00 43.59 108 MET C CA 1
ATOM 3771 C C . MET C 1 108 ? -5.464 100.215 -35.834 1.00 43.18 108 MET C C 1
ATOM 3772 O O . MET C 1 108 ? -4.997 99.097 -35.959 1.00 42.18 108 MET C O 1
ATOM 3777 N N . TYR C 1 109 ? -5.747 100.775 -34.648 1.00 43.42 109 TYR C N 1
ATOM 3778 C CA . TYR C 1 109 ? -5.686 100.045 -33.381 1.00 43.47 109 TYR C CA 1
ATOM 3779 C C . TYR C 1 109 ? -6.387 100.838 -32.279 1.00 43.63 109 TYR C C 1
ATOM 3780 O O . TYR C 1 109 ? -6.574 102.037 -32.410 1.00 43.65 109 TYR C O 1
ATOM 3789 N N . GLY C 1 110 ? -6.804 100.164 -31.211 1.00 42.92 110 GLY C N 1
ATOM 3790 C CA . GLY C 1 110 ? -7.393 100.848 -30.072 1.00 42.77 110 GLY C CA 1
ATOM 3791 C C . GLY C 1 110 ? -6.508 100.641 -28.860 1.00 42.74 110 GLY C C 1
ATOM 3792 O O . GLY C 1 110 ? -6.044 99.543 -28.601 1.00 42.95 110 GLY C O 1
ATOM 3793 N N . ARG C 1 111 ? -6.263 101.690 -28.105 1.00 43.25 111 ARG C N 1
ATOM 3794 C CA . ARG C 1 111 ? -5.315 101.598 -27.009 1.00 43.97 111 ARG C CA 1
ATOM 3795 C C . ARG C 1 111 ? -5.888 102.015 -25.647 1.00 43.43 111 ARG C C 1
ATOM 3796 O O . ARG C 1 111 ? -6.644 102.975 -25.510 1.00 43.45 111 ARG C O 1
ATOM 3804 N N . ILE C 1 112 ? -5.539 101.264 -24.630 1.00 43.31 112 ILE C N 1
ATOM 3805 C CA . ILE C 1 112 ? -5.998 101.604 -23.316 1.00 43.40 112 ILE C CA 1
ATOM 3806 C C . ILE C 1 112 ? -4.832 102.202 -22.549 1.00 44.54 112 ILE C C 1
ATOM 3807 O O . ILE C 1 112 ? -3.755 101.597 -22.399 1.00 43.33 112 ILE C O 1
ATOM 3812 N N . GLU C 1 113 ? -5.092 103.426 -22.095 1.00 46.09 113 GLU 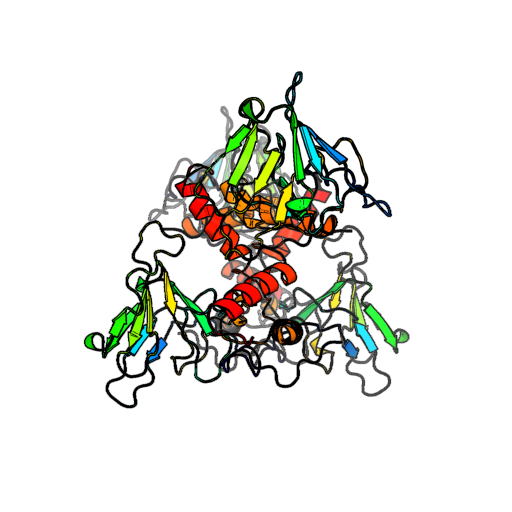C N 1
ATOM 3813 C CA . GLU C 1 113 ? -4.085 104.315 -21.576 1.00 48.09 113 GLU C CA 1
ATOM 3814 C C . GLU C 1 113 ? -4.006 104.177 -20.061 1.00 48.32 113 GLU C C 1
ATOM 3815 O O . GLU C 1 113 ? -2.911 104.247 -19.470 1.00 48.52 113 GLU C O 1
ATOM 3821 N N . ASN C 1 114 ? -5.183 103.934 -19.478 1.00 48.38 114 ASN C N 1
ATOM 3822 C CA . ASN C 1 114 ? -5.440 103.964 -18.054 1.00 48.02 114 ASN C CA 1
ATOM 3823 C C . ASN C 1 114 ? -5.054 102.616 -17.501 1.00 47.03 114 ASN C C 1
ATOM 3824 O O . ASN C 1 114 ? -5.682 101.624 -17.804 1.00 46.93 114 ASN C O 1
ATOM 3829 N N . ARG C 1 115 ? -3.977 102.611 -16.723 1.00 46.38 115 ARG C N 1
ATOM 3830 C CA . ARG C 1 115 ? -3.360 101.429 -16.129 1.00 46.22 115 ARG C CA 1
ATOM 3831 C C . ARG C 1 115 ? -4.308 100.561 -15.254 1.00 45.31 115 ARG C C 1
ATOM 3832 O O . ARG C 1 115 ? -4.029 99.395 -14.982 1.00 45.01 115 ARG C O 1
ATOM 3840 N N . ASP C 1 116 ? -5.427 101.139 -14.827 1.00 45.00 116 ASP C N 1
ATOM 3841 C CA . ASP C 1 116 ? -6.418 100.442 -13.989 1.00 44.01 116 ASP C CA 1
ATOM 3842 C C . ASP C 1 116 ? -7.632 99.908 -14.748 1.00 41.82 116 ASP C C 1
ATOM 3843 O O . ASP C 1 116 ? -8.454 99.265 -14.144 1.00 41.72 116 ASP C O 1
ATOM 3848 N N . HIS C 1 117 ? -7.725 100.181 -16.053 1.00 39.67 117 HIS C N 1
ATOM 3849 C CA . HIS C 1 117 ? -8.785 99.685 -16.923 1.00 37.59 117 HIS C CA 1
ATOM 3850 C C . HIS C 1 117 ? -8.586 98.166 -17.060 1.00 37.29 117 HIS C C 1
ATOM 3851 O O . HIS C 1 117 ? -7.429 97.709 -17.128 1.00 36.79 117 HIS C O 1
ATOM 3858 N N . PRO C 1 118 ? -9.693 97.367 -17.026 1.00 36.29 118 PRO C N 1
ATOM 3859 C CA . PRO C 1 118 ? -9.615 95.880 -17.150 1.00 36.18 118 PRO C CA 1
ATOM 3860 C C . PRO C 1 118 ? -8.859 95.311 -18.358 1.00 35.98 118 PRO C C 1
ATOM 3861 O O . PRO C 1 118 ? -8.274 94.229 -18.238 1.00 35.54 118 PRO C O 1
ATOM 3865 N N . PHE C 1 119 ? -8.875 96.030 -19.494 1.00 36.22 119 PHE C N 1
ATOM 3866 C CA . PHE C 1 119 ? -8.216 95.588 -20.718 1.00 36.31 119 PHE C CA 1
ATOM 3867 C C . PHE C 1 119 ? -6.931 96.334 -20.980 1.00 36.88 119 PHE C C 1
ATOM 3868 O O . PHE C 1 119 ? -6.444 96.344 -22.116 1.00 36.58 119 PHE C O 1
ATOM 3876 N N . TYR C 1 120 ? -6.375 96.974 -19.949 1.00 37.56 120 TYR C N 1
ATOM 3877 C CA . TYR C 1 120 ? -5.061 97.554 -20.072 1.00 37.67 120 TYR C CA 1
ATOM 3878 C C . TYR C 1 120 ? -4.016 96.456 -20.330 1.00 38.29 120 TYR C C 1
ATOM 3879 O O . TYR C 1 120 ? -4.020 95.402 -19.672 1.00 39.10 120 TYR C O 1
ATOM 3888 N N . GLY C 1 121 ? -3.108 96.704 -21.276 1.00 38.54 121 GLY C N 1
ATOM 3889 C CA . GLY C 1 121 ? -2.124 95.695 -21.664 1.00 37.21 121 GLY C CA 1
ATOM 3890 C C . GLY C 1 121 ? -2.533 95.151 -23.015 1.00 37.77 121 GLY C C 1
ATOM 3891 O O . GLY C 1 121 ? -1.772 94.433 -23.673 1.00 38.41 121 GLY C O 1
ATOM 3892 N N . LEU C 1 122 ? -3.740 95.504 -23.442 1.00 36.89 122 LEU C N 1
ATOM 3893 C CA . LEU C 1 122 ? -4.348 94.874 -24.591 1.00 36.67 122 LEU C CA 1
ATOM 3894 C C . LEU C 1 122 ? -4.793 95.919 -25.580 1.00 36.95 122 LEU C C 1
ATOM 3895 O O . LEU C 1 122 ? -5.521 96.867 -25.231 1.00 37.40 122 LEU C O 1
ATOM 3900 N N . ASP C 1 123 ? -4.341 95.728 -26.811 1.00 36.93 123 ASP C N 1
ATOM 3901 C CA . ASP C 1 123 ? -4.721 96.566 -27.931 1.00 37.49 123 ASP C CA 1
ATOM 3902 C C . ASP C 1 123 ? -5.878 95.899 -28.609 1.00 35.87 123 ASP C C 1
ATOM 3903 O O . ASP C 1 123 ? -5.895 94.702 -28.711 1.00 36.01 123 ASP C O 1
ATOM 3908 N N . PHE C 1 124 ? -6.827 96.687 -29.088 1.00 35.28 124 PHE C N 1
ATOM 3909 C CA . PHE C 1 124 ? -7.881 96.220 -29.969 1.00 34.66 124 PHE C CA 1
ATOM 3910 C C . PHE C 1 124 ? -7.533 96.392 -31.460 1.00 33.60 124 PHE C C 1
ATOM 3911 O O . PHE C 1 124 ? -7.063 97.431 -31.872 1.00 34.05 124 PHE C O 1
ATOM 3919 N N . VAL C 1 125 ? -7.788 95.374 -32.272 1.00 32.53 125 VAL C N 1
ATOM 3920 C CA . VAL C 1 125 ? -7.429 95.411 -33.700 1.00 30.95 125 VAL C CA 1
ATOM 3921 C C . VAL C 1 125 ? -8.468 94.788 -34.670 1.00 30.22 125 VAL C C 1
ATOM 3922 O O . VAL C 1 125 ? -9.188 93.855 -34.335 1.00 29.61 125 VAL C O 1
ATOM 3926 N N . HIS C 1 126 ? -8.539 95.301 -35.886 1.00 30.31 126 HIS C N 1
ATOM 3927 C CA . HIS C 1 126 ? -9.478 94.771 -36.876 1.00 30.87 126 HIS C CA 1
ATOM 3928 C C . HIS C 1 126 ? -8.701 93.928 -37.851 1.00 31.64 126 HIS C C 1
ATOM 3929 O O . HIS C 1 126 ? -8.005 94.458 -38.693 1.00 33.67 126 HIS C O 1
ATOM 3936 N N . THR C 1 127 ? -8.746 92.609 -37.714 1.00 31.89 127 THR C N 1
ATOM 3937 C CA . THR C 1 127 ? -7.785 91.773 -38.442 1.00 31.66 127 THR C CA 1
ATOM 3938 C C . THR C 1 127 ? -8.212 91.574 -39.894 1.00 32.75 127 THR C C 1
ATOM 3939 O O . THR C 1 127 ? -7.446 91.066 -40.702 1.00 32.95 127 THR C O 1
ATOM 3943 N N . GLU C 1 128 ? -9.428 91.992 -40.238 1.00 33.25 128 GLU C N 1
ATOM 3944 C CA . GLU C 1 128 ? -9.832 92.068 -41.631 1.00 34.44 128 GLU C CA 1
ATOM 3945 C C . GLU C 1 128 ? -8.913 93.022 -42.409 1.00 35.83 128 GLU C C 1
ATOM 3946 O O . GLU C 1 128 ? -8.891 92.988 -43.648 1.00 35.98 128 GLU C O 1
ATOM 3952 N N . LEU C 1 129 ? -8.151 93.855 -41.679 1.00 36.20 129 LEU C N 1
ATOM 3953 C CA . LEU C 1 129 ? -7.215 94.779 -42.307 1.00 37.09 129 LEU C CA 1
ATOM 3954 C C . LEU C 1 129 ? -5.934 94.101 -42.809 1.00 39.04 129 LEU C C 1
ATOM 3955 O O . LEU C 1 129 ? -5.090 94.735 -43.422 1.00 40.35 129 LEU C O 1
ATOM 3960 N N . SER C 1 130 ? -5.835 92.795 -42.596 1.00 40.73 130 SER C N 1
ATOM 3961 C CA . SER C 1 130 ? -4.661 92.002 -42.944 1.00 41.83 130 SER C CA 1
ATOM 3962 C C . SER C 1 130 ? -5.065 91.228 -44.177 1.00 42.84 130 SER C C 1
ATOM 3963 O O . SER C 1 130 ? -6.218 90.866 -44.285 1.00 42.88 130 SER C O 1
ATOM 3966 N N . ASP C 1 131 ? -4.144 91.030 -45.119 1.00 44.78 131 ASP C N 1
ATOM 3967 C CA . ASP C 1 131 ? -4.415 90.273 -46.364 1.00 47.31 131 ASP C CA 1
ATOM 3968 C C . ASP C 1 131 ? -4.400 88.740 -46.137 1.00 47.19 131 ASP C C 1
ATOM 3969 O O . ASP C 1 131 ? -4.859 87.959 -46.984 1.00 47.28 131 ASP C O 1
ATOM 3974 N N . GLU C 1 132 ? -3.869 88.327 -44.992 1.00 47.22 132 GLU C N 1
ATOM 3975 C CA . GLU C 1 132 ? -3.642 86.906 -44.698 1.00 47.74 132 GLU C CA 1
ATOM 3976 C C . GLU C 1 132 ? -4.695 86.303 -43.764 1.00 46.80 132 GLU C C 1
ATOM 3977 O O . GLU C 1 132 ? -5.333 87.009 -42.971 1.00 47.04 132 GLU C O 1
ATOM 3983 N N . ASP C 1 133 ? -4.870 84.994 -43.881 1.00 46.02 133 ASP C N 1
ATOM 3984 C CA . ASP C 1 133 ? -5.802 84.241 -43.045 1.00 45.33 133 ASP C CA 1
ATOM 3985 C C . ASP C 1 133 ? -5.080 83.519 -41.915 1.00 43.65 133 ASP C C 1
ATOM 3986 O O . ASP C 1 133 ? -3.857 83.392 -41.928 1.00 44.81 133 ASP C O 1
ATOM 3991 N N . GLY C 1 134 ? -5.818 83.060 -40.926 1.00 41.63 134 GLY C N 1
ATOM 3992 C CA . GLY C 1 134 ? -5.193 82.299 -39.851 1.00 39.22 134 GLY C CA 1
ATOM 3993 C C . GLY C 1 134 ? -5.269 83.033 -38.544 1.00 37.54 134 GLY C C 1
ATOM 3994 O O . GLY C 1 134 ? -4.792 82.551 -37.509 1.00 38.50 134 GLY C O 1
ATOM 3995 N N . TRP C 1 135 ? -5.884 84.210 -38.589 1.00 36.24 135 TRP C N 1
ATOM 3996 C CA . TRP C 1 135 ? -6.174 85.003 -37.383 1.00 34.16 135 TRP C CA 1
ATOM 3997 C C . TRP C 1 135 ? -7.153 84.297 -36.483 1.00 33.37 135 TRP C C 1
ATOM 3998 O O . TRP C 1 135 ? -7.960 83.494 -36.935 1.00 30.99 135 TRP C O 1
ATOM 4009 N N . SER C 1 136 ? -7.057 84.592 -35.190 1.00 33.97 136 SER C N 1
ATOM 4010 C CA . SER C 1 136 ? -8.023 84.050 -34.239 1.00 34.79 136 SER C CA 1
ATOM 4011 C C . SER C 1 136 ? -9.451 84.278 -34.768 1.00 33.48 136 SER C C 1
ATOM 4012 O O . SER C 1 136 ? -9.797 85.385 -35.157 1.00 32.77 136 SER C O 1
ATOM 4015 N N . ALA C 1 137 ? -10.234 83.206 -34.795 1.00 32.64 137 ALA C N 1
ATOM 4016 C CA . ALA C 1 137 ? -11.569 83.209 -35.348 1.00 32.53 137 ALA C CA 1
ATOM 4017 C C . ALA C 1 137 ? -12.560 83.959 -34.444 1.00 32.82 137 ALA C C 1
ATOM 4018 O O . ALA C 1 137 ? -12.365 84.041 -33.201 1.00 31.85 137 ALA C O 1
ATOM 4020 N N . PRO C 1 138 ? -13.589 84.563 -35.068 1.00 32.99 138 PRO C N 1
ATOM 4021 C CA . PRO C 1 138 ? -14.653 85.233 -34.307 1.00 33.05 138 PRO C CA 1
ATOM 4022 C C . PRO C 1 138 ? -15.537 84.278 -33.469 1.00 32.65 138 PRO C C 1
ATOM 4023 O O . PRO C 1 138 ? -16.028 83.305 -33.974 1.00 33.02 138 PRO C O 1
ATOM 4027 N N . GLU C 1 139 ? -15.711 84.574 -32.184 1.00 32.33 139 GLU C N 1
ATOM 4028 C CA . GLU C 1 139 ? -16.277 83.620 -31.221 1.00 32.36 139 GLU C CA 1
ATOM 4029 C C . GLU C 1 139 ? -17.717 83.883 -30.762 1.00 30.88 139 GLU C C 1
ATOM 4030 O O . GLU C 1 139 ? -18.378 82.974 -30.268 1.00 30.49 139 GLU C O 1
ATOM 4036 N N . PHE C 1 140 ? -18.174 85.131 -30.888 1.00 28.62 140 PHE C N 1
ATOM 4037 C CA . PHE C 1 140 ? -19.458 85.562 -30.386 1.00 26.86 140 PHE C CA 1
ATOM 4038 C C . PHE C 1 140 ? -19.747 86.905 -31.003 1.00 26.84 140 PHE C C 1
ATOM 4039 O O . PHE C 1 140 ? -18.945 87.430 -31.762 1.00 26.63 140 PHE C O 1
ATOM 4047 N N . ALA C 1 141 ? -20.924 87.427 -30.685 1.00 27.25 141 ALA C N 1
ATOM 4048 C CA . ALA C 1 141 ? -21.427 88.747 -31.098 1.00 27.44 141 ALA C CA 1
ATOM 4049 C C . ALA C 1 141 ? -21.612 89.529 -29.829 1.00 27.43 141 ALA C C 1
ATOM 4050 O O . ALA C 1 141 ? -22.221 89.020 -28.892 1.00 28.48 141 ALA C O 1
ATOM 4052 N N . ALA C 1 142 ? -21.041 90.721 -29.776 1.00 27.39 142 ALA C N 1
ATOM 4053 C CA . ALA C 1 142 ? -21.142 91.605 -28.609 1.00 28.55 142 ALA C CA 1
ATOM 4054 C C . ALA C 1 142 ? -22.036 92.767 -28.965 1.00 28.57 142 ALA C C 1
ATOM 4055 O O . ALA C 1 142 ? -22.078 93.193 -30.130 1.00 27.67 142 ALA C O 1
ATOM 4057 N N . PHE C 1 143 ? -22.674 93.303 -27.930 1.00 29.23 143 PHE C N 1
ATOM 4058 C CA . PHE C 1 143 ? -23.521 94.496 -27.989 1.00 29.99 143 PHE C CA 1
ATOM 4059 C C . PHE C 1 143 ? -24.565 94.412 -29.117 1.00 30.41 143 PHE C C 1
ATOM 4060 O O . PHE C 1 143 ? -24.803 95.364 -29.832 1.00 30.88 143 PHE C O 1
ATOM 4068 N N . VAL C 1 144 ? -25.199 93.263 -29.260 1.00 30.96 144 VAL C N 1
ATOM 4069 C CA . VAL C 1 144 ? -26.125 93.086 -30.351 1.00 31.66 144 VAL C CA 1
ATOM 4070 C C . VAL C 1 144 ? -27.191 94.196 -30.392 1.00 32.40 144 VAL C C 1
ATOM 4071 O O . VAL C 1 144 ? -27.462 94.750 -31.432 1.00 32.46 144 VAL C O 1
ATOM 4075 N N . SER C 1 145 ? -27.765 94.555 -29.252 1.00 34.24 145 SER C N 1
ATOM 4076 C CA . SER C 1 145 ? -28.897 95.495 -29.219 1.00 34.52 145 SER C CA 1
ATOM 4077 C C . SER C 1 145 ? -28.496 96.941 -29.628 1.00 34.90 145 SER C C 1
ATOM 4078 O O . SER C 1 145 ? -29.353 97.734 -30.036 1.00 34.54 145 SER C O 1
ATOM 4081 N N . SER C 1 146 ? -27.199 97.255 -29.544 1.00 35.13 146 SER C N 1
ATOM 4082 C CA . SER C 1 146 ? -26.659 98.581 -29.867 1.00 34.99 146 SER C CA 1
ATOM 4083 C C . SER C 1 146 ? -26.588 98.894 -31.329 1.00 35.11 146 SER C C 1
ATOM 4084 O O . SER C 1 146 ? -26.204 99.994 -31.697 1.00 35.68 146 SER C O 1
ATOM 4087 N N . ILE C 1 147 ? -26.953 97.946 -32.179 1.00 35.66 147 ILE C N 1
ATOM 4088 C CA . ILE C 1 147 ? -27.063 98.233 -33.603 1.00 35.07 147 ILE C CA 1
ATOM 4089 C C . ILE C 1 147 ? -28.361 98.941 -33.914 1.00 36.47 147 ILE C C 1
ATOM 4090 O O . ILE C 1 147 ? -28.559 99.390 -35.033 1.00 36.82 147 ILE C O 1
ATOM 4095 N N . ILE C 1 148 ? -29.280 98.991 -32.953 1.00 36.48 148 ILE C N 1
ATOM 4096 C CA . ILE C 1 148 ? -30.460 99.831 -33.141 1.00 37.12 148 ILE C CA 1
ATOM 4097 C C . ILE C 1 148 ? -30.064 101.326 -33.164 1.00 38.33 148 ILE C C 1
ATOM 4098 O O . ILE C 1 148 ? -30.560 102.079 -33.991 1.00 38.66 148 ILE C O 1
ATOM 4103 N N . GLU C 1 149 ? -29.142 101.715 -32.284 1.00 39.33 149 GLU C N 1
ATOM 4104 C CA . GLU C 1 149 ? -28.507 103.021 -32.289 1.00 41.07 149 GLU C CA 1
ATOM 4105 C C . GLU C 1 149 ? -27.817 103.370 -33.623 1.00 42.09 149 GLU C C 1
ATOM 4106 O O . GLU C 1 149 ? -27.687 104.520 -33.975 1.00 42.89 149 GLU C O 1
ATOM 4112 N N . SER C 1 150 ? -27.367 102.368 -34.356 1.00 44.22 150 SER C N 1
ATOM 4113 C CA . SER C 1 150 ? -26.828 102.532 -35.716 1.00 45.45 150 SER C CA 1
ATOM 4114 C C . SER C 1 150 ? -27.928 102.802 -36.736 1.00 45.12 150 SER C C 1
ATOM 4115 O O . SER C 1 150 ? -27.622 103.120 -37.885 1.00 46.16 150 SER C O 1
ATOM 4118 N N . GLY C 1 151 ? -29.181 102.575 -36.351 1.00 44.45 151 GLY C N 1
ATOM 4119 C CA . GLY C 1 151 ? -30.321 102.860 -37.188 1.00 43.93 151 GLY C CA 1
ATOM 4120 C C . GLY C 1 151 ? -30.926 101.618 -37.770 1.00 44.28 151 GLY C C 1
ATOM 4121 O O . GLY C 1 151 ? -31.682 101.690 -38.732 1.00 44.67 151 GLY C O 1
ATOM 4122 N N . VAL C 1 152 ? -30.564 100.468 -37.217 1.00 43.95 152 VAL C N 1
ATOM 4123 C CA . VAL C 1 152 ? -31.169 99.204 -37.587 1.00 43.24 152 VAL C CA 1
ATOM 4124 C C . VAL C 1 152 ? -32.584 99.189 -37.006 1.00 44.02 152 VAL C C 1
ATOM 4125 O O . VAL C 1 152 ? -32.779 99.507 -35.828 1.00 44.00 152 VAL C O 1
ATOM 4129 N N . ASP C 1 153 ? -33.578 98.847 -37.829 1.00 44.36 153 ASP C N 1
ATOM 4130 C CA . ASP C 1 153 ? -34.940 98.791 -37.314 1.00 45.21 153 ASP C CA 1
ATOM 4131 C C . ASP C 1 153 ? -35.108 97.663 -36.308 1.00 45.03 153 ASP C C 1
ATOM 4132 O O . ASP C 1 153 ? -34.741 96.536 -36.585 1.00 45.79 153 ASP C O 1
ATOM 4137 N N . PRO C 1 154 ? -35.671 97.971 -35.131 1.00 45.18 154 PRO C N 1
ATOM 4138 C CA . PRO C 1 154 ? -35.995 96.991 -34.100 1.00 44.63 154 PRO C CA 1
ATOM 4139 C C . PRO C 1 154 ? -36.703 95.710 -34.572 1.00 44.76 154 PRO C C 1
ATOM 4140 O O . PRO C 1 154 ? -36.557 94.667 -33.933 1.00 45.38 154 PRO C O 1
ATOM 4144 N N . SER C 1 155 ? -37.459 95.751 -35.661 1.00 44.34 155 SER C N 1
ATOM 4145 C CA . SER C 1 155 ? -38.098 94.519 -36.133 1.00 43.96 155 SER C CA 1
ATOM 4146 C C . SER C 1 155 ? -37.171 93.577 -36.958 1.00 44.07 155 SER C C 1
ATOM 4147 O O . SER C 1 155 ? -37.581 92.460 -37.332 1.00 43.38 155 SER C O 1
ATOM 4150 N N . ARG C 1 156 ? -35.930 94.016 -37.215 1.00 42.97 156 ARG C N 1
ATOM 4151 C CA . ARG C 1 156 ? -34.955 93.196 -37.884 1.00 42.88 156 ARG C CA 1
ATOM 4152 C C . ARG C 1 156 ? -34.141 92.266 -36.953 1.00 42.51 156 ARG C C 1
ATOM 4153 O O . ARG C 1 156 ? -33.293 91.486 -37.419 1.00 41.59 156 ARG C O 1
ATOM 4161 N N . MET C 1 157 ? -34.434 92.346 -35.648 1.00 41.27 157 MET C N 1
ATOM 4162 C CA . MET C 1 157 ? -33.603 91.816 -34.590 1.00 40.91 157 MET C CA 1
ATOM 4163 C C . MET C 1 157 ? -33.700 90.301 -34.426 1.00 41.44 157 MET C C 1
ATOM 4164 O O . MET C 1 157 ? -32.681 89.623 -34.272 1.00 41.98 157 MET C O 1
ATOM 4169 N N . GLU C 1 158 ? -34.918 89.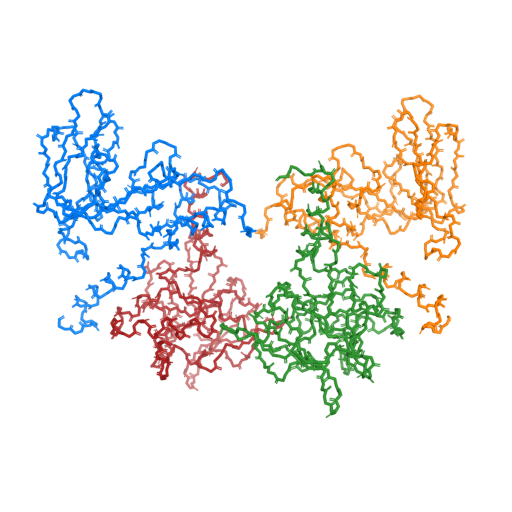778 -34.439 1.00 41.08 158 GLU C N 1
ATOM 4170 C CA . GLU C 1 158 ? -35.156 88.362 -34.362 1.00 41.59 158 GLU C CA 1
ATOM 4171 C C . GLU C 1 158 ? -34.336 87.613 -35.450 1.00 40.64 158 GLU C C 1
ATOM 4172 O O . GLU C 1 158 ? -33.775 86.536 -35.195 1.00 41.16 158 GLU C O 1
ATOM 4178 N N . ALA C 1 159 ? -34.238 88.222 -36.638 1.00 39.53 159 ALA C N 1
ATOM 4179 C CA . ALA C 1 159 ? -33.531 87.680 -37.802 1.00 38.85 159 ALA C CA 1
ATOM 4180 C C . ALA C 1 159 ? -32.022 87.922 -37.732 1.00 38.89 159 ALA C C 1
ATOM 4181 O O . ALA C 1 159 ? -31.226 87.197 -38.368 1.00 39.74 159 ALA C O 1
ATOM 4183 N N . ILE C 1 160 ? -31.618 88.953 -36.995 1.00 38.02 160 ILE C N 1
ATOM 4184 C CA . ILE C 1 160 ? -30.202 89.207 -36.852 1.00 36.75 160 ILE C CA 1
ATOM 4185 C C . ILE C 1 160 ? -29.589 88.247 -35.838 1.00 35.98 160 ILE C C 1
ATOM 4186 O O . ILE C 1 160 ? -28.522 87.728 -36.090 1.00 36.58 160 ILE C O 1
ATOM 4191 N N . ARG C 1 161 ? -30.272 88.010 -34.717 1.00 35.13 161 ARG C N 1
ATOM 4192 C CA . ARG C 1 161 ? -29.844 87.020 -33.707 1.00 34.49 161 ARG C CA 1
ATOM 4193 C C . ARG C 1 161 ? -29.917 85.530 -34.146 1.00 34.80 161 ARG C C 1
ATOM 4194 O O . ARG C 1 161 ? -29.119 84.710 -33.666 1.00 35.37 161 ARG C O 1
ATOM 4202 N N . ALA C 1 162 ? -30.877 85.200 -35.031 1.00 34.80 162 ALA C N 1
ATOM 4203 C CA . ALA C 1 162 ? -31.037 83.885 -35.639 1.00 34.25 162 ALA C CA 1
ATOM 4204 C C . ALA C 1 162 ? -29.939 83.628 -36.664 1.00 34.43 162 ALA C C 1
ATOM 4205 O O . ALA C 1 162 ? -29.387 82.519 -36.742 1.00 34.45 162 ALA C O 1
ATOM 4207 N N . ARG C 1 163 ? -29.603 84.642 -37.448 1.00 33.91 163 ARG C N 1
ATOM 4208 C CA . ARG C 1 163 ? -28.468 84.502 -38.367 1.00 33.82 163 ARG C CA 1
ATOM 4209 C C . ARG C 1 163 ? -27.104 84.428 -37.639 1.00 33.45 163 ARG C C 1
ATOM 4210 O O . ARG C 1 163 ? -26.227 83.593 -38.005 1.00 33.82 163 ARG C O 1
ATOM 4218 N N . LEU C 1 164 ? -26.920 85.291 -36.624 1.00 31.76 164 LEU C N 1
ATOM 4219 C CA . LEU C 1 164 ? -25.768 85.177 -35.759 1.00 30.38 164 LEU C CA 1
ATOM 4220 C C . LEU C 1 164 ? -25.702 83.802 -35.132 1.00 30.95 164 LEU C C 1
ATOM 4221 O O . LEU C 1 164 ? -24.623 83.270 -35.015 1.00 31.64 164 LEU C O 1
ATOM 4226 N N . ARG C 1 165 ? -26.826 83.243 -34.695 1.00 31.75 165 ARG C N 1
ATOM 4227 C CA . ARG C 1 165 ? -26.835 81.903 -34.061 1.00 33.42 165 ARG C CA 1
ATOM 4228 C C . ARG C 1 165 ? -26.576 80.754 -35.045 1.00 34.69 165 ARG C C 1
ATOM 4229 O O . ARG C 1 165 ? -25.900 79.763 -34.713 1.00 34.80 165 ARG C O 1
ATOM 4237 N N . GLU C 1 166 ? -27.123 80.905 -36.250 1.00 35.18 166 GLU C N 1
ATOM 4238 C CA . GLU C 1 166 ? -26.819 80.078 -37.391 1.00 36.16 166 GLU C CA 1
ATOM 4239 C C . GLU C 1 166 ? -25.328 80.075 -37.737 1.00 35.78 166 GLU C C 1
ATOM 4240 O O . GLU C 1 166 ? -24.786 79.086 -38.253 1.00 35.32 166 GLU C O 1
ATOM 4246 N N . LEU C 1 167 ? -24.669 81.191 -37.474 1.00 35.66 167 LEU C N 1
ATOM 4247 C CA . LEU C 1 167 ? -23.230 81.270 -37.697 1.00 35.72 167 LEU C CA 1
ATOM 4248 C C . LEU C 1 167 ? -22.466 80.661 -36.527 1.00 35.42 167 LEU C C 1
ATOM 4249 O O . LEU C 1 167 ? -21.280 80.372 -36.642 1.00 36.14 167 LEU C O 1
ATOM 4254 N N . GLY C 1 168 ? -23.161 80.444 -35.424 1.00 35.31 168 GLY C N 1
ATOM 4255 C CA . GLY C 1 168 ? -22.553 79.964 -34.170 1.00 35.25 168 GLY C CA 1
ATOM 4256 C C . GLY C 1 168 ? -21.813 81.039 -33.417 1.00 35.61 168 GLY C C 1
ATOM 4257 O O . GLY C 1 168 ? -20.818 80.763 -32.752 1.00 36.30 168 GLY C O 1
ATOM 4258 N N . LEU C 1 169 ? -22.279 82.281 -33.563 1.00 35.60 169 LEU C N 1
ATOM 4259 C CA . LEU C 1 169 ? -21.790 83.417 -32.811 1.00 34.08 169 LEU C CA 1
ATOM 4260 C C . LEU C 1 169 ? -22.946 83.749 -31.895 1.00 34.04 169 LEU C C 1
ATOM 4261 O O . LEU C 1 169 ? -23.968 84.226 -32.334 1.00 35.12 169 LEU C O 1
ATOM 4266 N N . GLU C 1 170 ? -22.802 83.466 -30.614 1.00 34.13 170 GLU C N 1
ATOM 4267 C CA . GLU C 1 170 ? -23.857 83.706 -29.680 1.00 32.65 170 GLU C CA 1
ATOM 4268 C C . GLU C 1 170 ? -24.017 85.207 -29.503 1.00 31.88 170 GLU C C 1
ATOM 4269 O O . GLU C 1 170 ? -23.037 85.902 -29.182 1.00 31.16 170 GLU C O 1
ATOM 4275 N N . PRO C 1 171 ? -25.251 85.710 -29.719 1.00 30.94 171 PRO C N 1
ATOM 4276 C CA . PRO C 1 171 ? -25.596 87.103 -29.518 1.00 31.08 171 PRO C CA 1
ATOM 4277 C C . PRO C 1 171 ? -25.601 87.528 -28.020 1.00 31.69 171 PRO C C 1
ATOM 4278 O O . PRO C 1 171 ? -26.209 86.863 -27.186 1.00 33.31 171 PRO C O 1
ATOM 4282 N N . TYR C 1 172 ? -24.884 88.599 -27.678 1.00 31.43 172 TYR C N 1
ATOM 4283 C CA . TYR C 1 172 ? -24.917 89.145 -26.325 1.00 30.36 172 TYR C CA 1
ATOM 4284 C C . TYR C 1 172 ? -25.124 90.622 -26.447 1.00 30.05 172 TYR C C 1
ATOM 4285 O O . TYR C 1 172 ? -24.679 91.216 -27.429 1.00 29.27 172 TYR C O 1
ATOM 4294 N N . ASP C 1 173 ? -25.806 91.206 -25.463 1.00 30.00 173 ASP C N 1
ATOM 4295 C CA . ASP C 1 173 ? -26.061 92.646 -25.441 1.00 30.68 173 ASP C CA 1
ATOM 4296 C C . ASP C 1 173 ? -24.997 93.423 -24.696 1.00 30.24 173 ASP C C 1
ATOM 4297 O O . ASP C 1 173 ? -25.081 94.679 -24.598 1.00 29.82 173 ASP C O 1
ATOM 4302 N N . ALA C 1 174 ? -23.995 92.657 -24.224 1.00 29.58 174 ALA C N 1
ATOM 4303 C CA . ALA C 1 174 ? -22.746 93.105 -23.597 1.00 28.83 174 ALA C CA 1
ATOM 4304 C C . ALA C 1 174 ? -21.619 92.256 -24.230 1.00 28.55 174 ALA C C 1
ATOM 4305 O O . ALA C 1 174 ? -21.709 91.878 -25.399 1.00 29.31 174 ALA C O 1
ATOM 4307 N N . LEU C 1 175 ? -20.563 91.951 -23.483 1.00 28.04 175 LEU C N 1
ATOM 4308 C CA . LEU C 1 175 ? -19.558 90.983 -23.971 1.00 28.86 175 LEU C CA 1
ATOM 4309 C C . LEU C 1 175 ? -20.010 89.548 -23.650 1.00 27.56 175 LEU C C 1
ATOM 4310 O O . LEU C 1 175 ? -21.065 89.364 -23.059 1.00 26.89 175 LEU C O 1
ATOM 4315 N N . SER C 1 176 ? -19.229 88.533 -24.036 1.00 27.45 176 SER C N 1
ATOM 4316 C CA . SER C 1 176 ? -19.520 87.158 -23.603 1.00 26.86 176 SER C CA 1
ATOM 4317 C C . SER C 1 176 ? -19.400 86.986 -22.059 1.00 27.44 176 SER C C 1
ATOM 4318 O O . SER C 1 176 ? -18.634 87.739 -21.378 1.00 28.09 176 SER C O 1
ATOM 4321 N N . PRO C 1 177 ? -20.137 86.000 -21.474 1.00 27.25 177 PRO C N 1
ATOM 4322 C CA . PRO C 1 177 ? -20.047 85.809 -20.004 1.00 26.29 177 PRO C CA 1
ATOM 4323 C C . PRO C 1 177 ? -18.633 85.697 -19.373 1.00 26.36 177 PRO C C 1
ATOM 4324 O O . PRO C 1 177 ? -18.465 86.188 -18.240 1.00 25.38 177 PRO C O 1
ATOM 4328 N N . PRO C 1 178 ? -17.657 84.993 -20.031 1.00 26.39 178 PRO C N 1
ATOM 4329 C CA . PRO C 1 178 ? -16.257 84.972 -19.560 1.00 26.19 178 PRO C CA 1
ATOM 4330 C C . PRO C 1 178 ? -15.539 86.314 -19.577 1.00 26.55 178 PRO C C 1
ATOM 4331 O O . PRO C 1 178 ? -14.835 86.646 -18.605 1.00 27.70 178 PRO C O 1
ATOM 4335 N N . LEU C 1 179 ? -15.682 87.083 -20.647 1.00 25.92 179 LEU C N 1
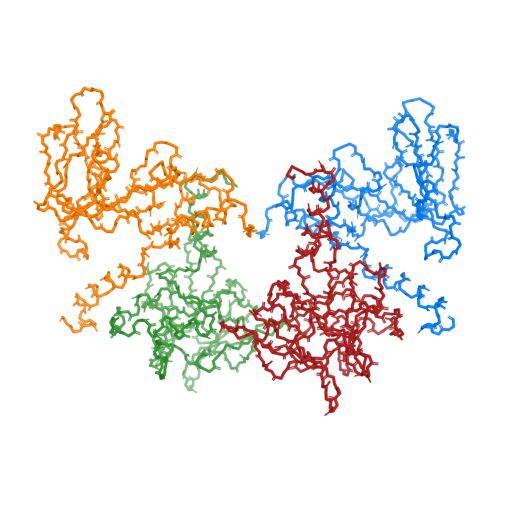ATOM 4336 C CA . LEU C 1 179 ? -15.136 88.430 -20.658 1.00 26.60 179 LEU C CA 1
ATOM 4337 C C . LEU C 1 179 ? -15.818 89.324 -19.593 1.00 26.74 179 LEU C C 1
ATOM 4338 O O . LEU C 1 179 ? -15.180 90.180 -18.952 1.00 27.73 179 LEU C O 1
ATOM 4343 N N . MET C 1 180 ? -17.118 89.136 -19.383 1.00 25.53 180 MET C N 1
ATOM 4344 C CA . MET C 1 180 ? -17.826 89.999 -18.442 1.00 24.77 180 MET C CA 1
ATOM 4345 C C . MET C 1 180 ? -17.457 89.639 -17.005 1.00 23.37 180 MET C C 1
ATOM 4346 O O . MET C 1 180 ? -17.413 90.511 -16.147 1.00 22.40 180 MET C O 1
ATOM 4351 N N . ASP C 1 181 ? -17.206 88.351 -16.764 1.00 23.91 181 ASP C N 1
ATOM 4352 C CA . ASP C 1 181 ? -16.758 87.820 -15.451 1.00 26.22 181 ASP C CA 1
ATOM 4353 C C . ASP C 1 181 ? -15.311 88.225 -15.118 1.00 25.92 181 ASP C C 1
ATOM 4354 O O . ASP C 1 181 ? -14.993 88.538 -13.974 1.00 26.41 181 ASP C O 1
ATOM 4359 N N . ALA C 1 182 ? -14.442 88.224 -16.121 1.00 26.62 182 ALA C N 1
ATOM 4360 C CA . ALA C 1 182 ? -13.078 88.786 -15.995 1.00 26.89 182 ALA C CA 1
ATOM 4361 C C . ALA C 1 182 ? -13.111 90.296 -15.682 1.00 26.79 182 ALA C C 1
ATOM 4362 O O . ALA C 1 182 ? -12.362 90.775 -14.821 1.00 28.37 182 ALA C O 1
ATOM 4364 N N . ILE C 1 183 ? -14.008 91.048 -16.312 1.00 27.03 183 ILE C N 1
ATOM 4365 C CA . ILE C 1 183 ? -14.132 92.514 -16.009 1.00 26.09 183 ILE C CA 1
ATOM 4366 C C . ILE C 1 183 ? -14.588 92.734 -14.556 1.00 25.57 183 ILE C C 1
ATOM 4367 O O . ILE C 1 183 ? -13.973 93.517 -13.832 1.00 25.45 183 ILE C O 1
ATOM 4372 N N . ALA C 1 184 ? -15.637 92.025 -14.122 1.00 24.44 184 ALA C N 1
ATOM 4373 C CA . ALA C 1 184 ? -16.131 92.163 -12.748 1.00 23.47 184 ALA C CA 1
ATOM 4374 C C . ALA C 1 184 ? -15.123 91.704 -11.679 1.00 23.31 184 ALA C C 1
ATOM 4375 O O . ALA C 1 184 ? -15.076 92.297 -10.638 1.00 22.61 184 ALA C O 1
ATOM 4377 N N . THR C 1 185 ? -14.360 90.638 -11.938 1.00 25.22 185 THR C N 1
ATOM 4378 C CA . THR C 1 185 ? -13.238 90.182 -11.059 1.00 26.23 185 THR C CA 1
ATOM 4379 C C . THR C 1 185 ? -12.147 91.297 -10.933 1.00 27.60 185 THR C C 1
ATOM 4380 O O . THR C 1 185 ? -11.658 91.613 -9.840 1.00 28.27 185 THR C O 1
ATOM 4384 N N . HIS C 1 186 ? -11.763 91.875 -12.060 1.00 28.01 186 HIS C N 1
ATOM 4385 C CA . HIS C 1 186 ? -10.871 93.023 -12.073 1.00 29.97 186 HIS C CA 1
ATOM 4386 C C . HIS C 1 186 ? -11.394 94.227 -11.245 1.00 30.05 186 HIS C C 1
ATOM 4387 O O . HIS C 1 186 ? -10.705 94.744 -10.369 1.00 30.39 186 HIS C O 1
ATOM 4394 N N . ILE C 1 187 ? -12.628 94.657 -11.509 1.00 30.10 187 ILE C N 1
ATOM 4395 C CA . ILE C 1 187 ? -13.269 95.705 -10.710 1.00 28.22 187 ILE C CA 1
ATOM 4396 C C . ILE C 1 187 ? -13.294 95.312 -9.246 1.00 28.55 187 ILE C C 1
ATOM 4397 O O . ILE C 1 187 ? -12.948 96.128 -8.392 1.00 29.26 187 ILE C O 1
ATOM 4402 N N . ALA C 1 188 ? -13.640 94.065 -8.944 1.00 28.65 188 ALA C N 1
ATOM 4403 C CA . ALA C 1 188 ? -13.784 93.619 -7.567 1.00 29.93 188 ALA C CA 1
ATOM 4404 C C . ALA C 1 188 ? -12.455 93.489 -6.746 1.00 31.16 188 ALA C C 1
ATOM 4405 O O . ALA C 1 188 ? -12.425 93.737 -5.542 1.00 31.11 188 ALA C O 1
ATOM 4407 N N . LYS C 1 189 ? -11.385 93.048 -7.397 1.00 33.02 189 LYS C N 1
ATOM 4408 C CA . LYS C 1 189 ? -10.051 93.078 -6.812 1.00 34.95 189 LYS C CA 1
ATOM 4409 C C . LYS C 1 189 ? -9.604 94.524 -6.533 1.00 35.02 189 LYS C C 1
ATOM 4410 O O . LYS C 1 189 ? -9.130 94.827 -5.435 1.00 35.62 189 LYS C O 1
ATOM 4416 N N . ARG C 1 190 ? -9.798 95.419 -7.500 1.00 36.15 190 ARG C N 1
ATOM 4417 C CA . ARG C 1 190 ? -9.522 96.880 -7.296 1.00 36.71 190 ARG C CA 1
ATOM 4418 C C . ARG C 1 190 ? -10.339 97.566 -6.215 1.00 36.86 190 ARG C C 1
ATOM 4419 O O . ARG C 1 190 ? -9.894 98.542 -5.643 1.00 38.47 190 ARG C O 1
ATOM 4427 N N . SER C 1 191 ? -11.535 97.084 -5.935 1.00 37.03 191 SER C N 1
ATOM 4428 C CA . SER C 1 191 ? -12.403 97.745 -4.987 1.00 37.13 191 SER C CA 1
ATOM 4429 C C . SER C 1 191 ? -12.363 97.135 -3.586 1.00 37.53 191 SER C C 1
ATOM 4430 O O . SER C 1 191 ? -12.887 97.734 -2.664 1.00 38.45 191 SER C O 1
ATOM 4433 N N . GLY C 1 192 ? -11.793 95.948 -3.430 1.00 37.10 192 GLY C N 1
ATOM 4434 C CA . GLY C 1 192 ? -11.726 95.303 -2.144 1.00 37.51 192 GLY C CA 1
ATOM 4435 C C . GLY C 1 192 ? -12.781 94.228 -1.899 1.00 39.16 192 GLY C C 1
ATOM 4436 O O . GLY C 1 192 ? -12.804 93.631 -0.812 1.00 38.71 192 GLY C O 1
ATOM 4437 N N . ALA C 1 193 ? -13.663 93.980 -2.878 1.00 39.65 193 ALA C N 1
ATOM 4438 C CA . ALA C 1 193 ? -14.795 93.071 -2.686 1.00 40.45 193 ALA C CA 1
ATOM 4439 C C . ALA C 1 193 ? -14.325 91.617 -2.752 1.00 41.96 193 ALA C C 1
ATOM 4440 O O . ALA C 1 193 ? -14.929 90.712 -2.175 1.00 41.57 193 ALA C O 1
ATOM 4442 N N . LEU C 1 194 ? -13.239 91.407 -3.492 1.00 44.68 194 LEU C N 1
ATOM 4443 C CA . LEU C 1 194 ? -12.549 90.130 -3.562 1.00 46.42 194 LEU C CA 1
ATOM 4444 C C . LEU C 1 194 ? -11.120 90.263 -3.016 1.00 49.25 194 LEU C C 1
ATOM 4445 O O . LEU C 1 194 ? -10.399 91.222 -3.337 1.00 49.32 194 LEU C O 1
ATOM 4450 N N . ALA C 1 195 ? -10.732 89.296 -2.173 1.00 52.51 195 ALA C N 1
ATOM 4451 C CA . ALA C 1 195 ? -9.324 89.004 -1.863 1.00 55.08 195 ALA C CA 1
ATOM 4452 C C . ALA C 1 195 ? -8.418 89.235 -3.110 1.00 55.95 195 ALA C C 1
ATOM 4453 O O . ALA C 1 195 ? -8.716 88.685 -4.172 1.00 56.33 195 ALA C O 1
ATOM 4455 N N . ALA C 1 196 ? -7.341 90.037 -2.995 1.00 56.93 196 ALA C N 1
ATOM 4456 C CA . ALA C 1 196 ? -6.374 90.220 -4.133 1.00 57.52 196 ALA C CA 1
ATOM 4457 C C . ALA C 1 196 ? -5.243 89.161 -4.233 1.00 58.45 196 ALA C C 1
ATOM 4458 O O . ALA C 1 196 ? -5.384 88.126 -4.927 1.00 58.93 196 ALA C O 1
ATOM 4460 N N . MET D 1 3 ? 11.342 73.340 -38.608 1.00 75.91 3 MET D N 1
ATOM 4461 C CA . MET D 1 3 ? 12.266 72.320 -38.028 1.00 76.20 3 MET D CA 1
ATOM 4462 C C . MET D 1 3 ? 11.959 70.909 -38.574 1.00 75.53 3 MET D C 1
ATOM 4463 O O . MET D 1 3 ? 12.782 70.307 -39.296 1.00 75.29 3 MET D O 1
ATOM 4468 N N . VAL D 1 4 ? 10.771 70.397 -38.230 1.00 74.53 4 VAL D N 1
ATOM 4469 C CA . VAL D 1 4 ? 10.389 69.018 -38.545 1.00 73.33 4 VAL D CA 1
ATOM 4470 C C . VAL D 1 4 ? 9.598 68.952 -39.856 1.00 72.63 4 VAL D C 1
ATOM 4471 O O . VAL D 1 4 ? 8.754 69.808 -40.142 1.00 72.43 4 VAL D O 1
ATOM 4475 N N . ASP D 1 5 ? 9.899 67.933 -40.656 1.00 71.59 5 ASP D N 1
ATOM 4476 C CA . ASP D 1 5 ? 9.268 67.788 -41.953 1.00 70.27 5 ASP D CA 1
ATOM 4477 C C . ASP D 1 5 ? 7.998 66.918 -41.951 1.00 68.78 5 ASP D C 1
ATOM 4478 O O . ASP D 1 5 ? 8.036 65.704 -41.692 1.00 67.97 5 ASP D O 1
ATOM 4483 N N . THR D 1 6 ? 6.892 67.570 -42.297 1.00 67.07 6 THR D N 1
ATOM 4484 C CA . THR D 1 6 ? 5.535 67.089 -42.055 1.00 65.43 6 THR D CA 1
ATOM 4485 C C . THR D 1 6 ? 4.829 66.611 -43.362 1.00 64.56 6 THR D C 1
ATOM 4486 O O . THR D 1 6 ? 3.688 66.125 -43.351 1.00 64.02 6 THR D O 1
ATOM 4490 N N . SER D 1 7 ? 5.534 66.742 -44.482 1.00 63.13 7 SER D N 1
ATOM 4491 C CA . SER D 1 7 ? 4.995 66.386 -45.799 1.00 62.04 7 SER D CA 1
ATOM 4492 C C . SER D 1 7 ? 4.793 64.879 -45.968 1.00 61.03 7 SER D C 1
ATOM 4493 O O . SER D 1 7 ? 5.627 64.057 -45.541 1.00 60.39 7 SER D O 1
ATOM 4496 N N . GLY D 1 8 ? 3.650 64.534 -46.561 1.00 59.87 8 GLY D N 1
ATOM 4497 C CA . GLY D 1 8 ? 3.267 63.140 -46.769 1.00 58.35 8 GLY D CA 1
ATOM 4498 C C . GLY D 1 8 ? 2.772 62.349 -45.558 1.00 57.30 8 GLY D C 1
ATOM 4499 O O . GLY D 1 8 ? 2.496 61.147 -45.690 1.00 57.36 8 GLY D O 1
ATOM 4500 N N . VAL D 1 9 ? 2.672 62.994 -44.384 1.00 55.79 9 VAL D N 1
ATOM 4501 C CA . VAL D 1 9 ? 2.139 62.338 -43.177 1.00 53.91 9 VAL D CA 1
ATOM 4502 C C . VAL D 1 9 ? 0.635 62.267 -43.283 1.00 52.64 9 VAL D C 1
ATOM 4503 O O . VAL D 1 9 ? -0.011 63.284 -43.444 1.00 53.32 9 VAL D O 1
ATOM 4507 N N . LYS D 1 10 ? 0.089 61.059 -43.237 1.00 51.14 10 LYS D N 1
ATOM 4508 C CA . LYS D 1 10 ? -1.350 60.846 -43.230 1.00 49.48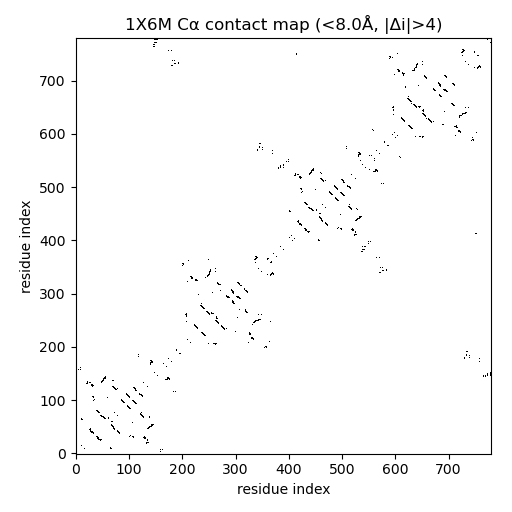 10 LYS D CA 1
ATOM 4509 C C . LYS D 1 10 ? -1.787 60.380 -41.828 1.00 48.12 10 LYS D C 1
ATOM 4510 O O . LYS D 1 10 ? -1.150 59.497 -41.251 1.00 48.30 10 LYS D O 1
ATOM 4516 N N . ILE D 1 11 ? -2.842 61.011 -41.290 1.00 45.64 11 ILE D N 1
ATOM 4517 C CA . ILE D 1 11 ? -3.459 60.657 -40.019 1.00 43.50 11 ILE D CA 1
ATOM 4518 C C . ILE D 1 11 ? -4.752 59.830 -40.189 1.00 42.90 11 ILE D C 1
ATOM 4519 O O . ILE D 1 11 ? -4.810 58.692 -39.757 1.00 43.77 11 ILE D O 1
ATOM 4524 N N . HIS D 1 12 ? -5.778 60.415 -40.797 1.00 41.73 12 HIS D N 1
ATOM 4525 C CA . HIS D 1 12 ? -7.052 59.775 -41.101 1.00 41.02 12 HIS D CA 1
ATOM 4526 C C . HIS D 1 12 ? -7.575 60.664 -42.227 1.00 41.57 12 HIS D C 1
ATOM 4527 O O . HIS D 1 12 ? -7.322 61.881 -42.188 1.00 41.83 12 HIS D O 1
ATOM 4534 N N . PRO D 1 13 ? -8.268 60.085 -43.253 1.00 41.90 13 PRO D N 1
ATOM 4535 C CA . PRO D 1 13 ? -8.678 60.921 -44.424 1.00 42.12 13 PRO D CA 1
ATOM 4536 C C . PRO D 1 13 ? -9.626 62.083 -44.060 1.00 42.63 13 PRO D C 1
ATOM 4537 O O . PRO D 1 13 ? -9.620 63.115 -44.739 1.00 43.31 13 PRO D O 1
ATOM 4541 N N . ALA D 1 14 ? -10.392 61.944 -42.977 1.00 42.95 14 ALA D N 1
ATOM 4542 C CA . ALA D 1 14 ? -11.285 63.018 -42.521 1.00 42.43 14 ALA D CA 1
ATOM 4543 C C . ALA D 1 14 ? -10.556 64.259 -42.094 1.00 42.44 14 ALA D C 1
ATOM 4544 O O . ALA D 1 14 ? -11.155 65.337 -42.070 1.00 42.37 14 ALA D O 1
ATOM 4546 N N . VAL D 1 15 ? -9.273 64.121 -41.741 1.00 42.84 15 VAL D N 1
ATOM 4547 C CA . VAL D 1 15 ? -8.472 65.282 -41.266 1.00 42.12 15 VAL D CA 1
ATOM 4548 C C . VAL D 1 15 ? -7.280 65.635 -42.159 1.00 43.10 15 VAL D C 1
ATOM 4549 O O . VAL D 1 15 ? -6.645 66.665 -41.980 1.00 43.04 15 VAL D O 1
ATOM 4553 N N . ASP D 1 16 ? -6.969 64.805 -43.141 1.00 44.14 16 ASP D N 1
ATOM 4554 C CA . ASP D 1 16 ? -5.750 65.058 -43.898 1.00 45.69 16 ASP D CA 1
ATOM 4555 C C . ASP D 1 16 ? -5.708 66.417 -44.625 1.00 46.86 16 ASP D C 1
ATOM 4556 O O . ASP D 1 16 ? -4.635 67.013 -44.731 1.00 47.31 16 ASP D O 1
ATOM 4561 N N . ASN D 1 17 ? -6.871 66.907 -45.073 1.00 48.11 17 ASN D N 1
ATOM 4562 C CA . ASN D 1 17 ? -7.015 68.261 -45.663 1.00 49.55 17 ASN D CA 1
ATOM 4563 C C . ASN D 1 17 ? -7.489 69.312 -44.664 1.00 49.36 17 ASN D C 1
ATOM 4564 O O . ASN D 1 17 ? -7.942 70.400 -45.039 1.00 49.65 17 ASN D O 1
ATOM 4569 N N . GLY D 1 18 ? -7.387 68.993 -43.387 1.00 49.69 18 GLY D N 1
ATOM 4570 C CA . GLY D 1 18 ? -7.773 69.940 -42.348 1.00 49.46 18 GLY D CA 1
ATOM 4571 C C . GLY D 1 18 ? -9.096 69.526 -41.761 1.00 49.10 18 GLY D C 1
ATOM 4572 O O . GLY D 1 18 ? -9.850 68.718 -42.350 1.00 48.99 18 GLY D O 1
ATOM 4573 N N . ILE D 1 19 ? -9.396 70.117 -40.616 1.00 48.67 19 ILE D N 1
ATOM 4574 C CA . ILE D 1 19 ? -10.521 69.656 -39.839 1.00 47.98 19 ILE D CA 1
ATOM 4575 C C . ILE D 1 19 ? -11.841 70.389 -40.220 1.00 47.61 19 ILE D C 1
ATOM 4576 O O . ILE D 1 19 ? -11.888 71.622 -40.248 1.00 47.32 19 ILE D O 1
ATOM 4581 N N . LYS D 1 20 ? -12.896 69.620 -40.547 1.00 46.84 20 LYS D N 1
ATOM 4582 C CA . LYS D 1 20 ? -14.194 70.200 -40.926 1.00 45.24 20 LYS D CA 1
ATOM 4583 C C . LYS D 1 20 ? -14.949 70.689 -39.703 1.00 43.55 20 LYS D C 1
ATOM 4584 O O . LYS D 1 20 ? -15.115 69.935 -38.747 1.00 43.04 20 LYS D O 1
ATOM 4590 N N . PRO D 1 21 ? -15.469 71.936 -39.760 1.00 42.60 21 PRO D N 1
ATOM 4591 C CA . PRO D 1 21 ? -16.216 72.535 -38.622 1.00 41.62 21 PRO D CA 1
ATOM 4592 C C . PRO D 1 21 ? -17.556 71.853 -38.368 1.00 40.95 21 PRO D C 1
ATOM 4593 O O . PRO D 1 21 ? -18.120 71.279 -39.262 1.00 41.08 21 PRO D O 1
ATOM 4597 N N . ALA D 1 22 ? -18.055 71.915 -37.146 1.00 40.76 22 ALA D N 1
ATOM 4598 C CA . ALA D 1 22 ? -19.409 71.477 -36.843 1.00 40.75 22 ALA D CA 1
ATOM 4599 C C . ALA D 1 22 ? -20.413 72.494 -37.396 1.00 41.47 22 ALA D C 1
ATOM 4600 O O . ALA D 1 22 ? -20.077 73.665 -37.634 1.00 42.37 22 ALA D O 1
ATOM 4602 N N . GLN D 1 23 ? -21.651 72.076 -37.600 1.00 41.24 23 GLN D N 1
ATOM 4603 C CA . GLN D 1 23 ? -22.673 73.007 -37.984 1.00 40.84 23 GLN D CA 1
ATOM 4604 C C . GLN D 1 23 ? -23.452 73.372 -36.732 1.00 41.03 23 GLN D C 1
ATOM 4605 O O . GLN D 1 23 ? -23.948 72.482 -36.034 1.00 41.24 23 GLN D O 1
ATOM 4611 N N . PRO D 1 24 ? -23.570 74.682 -36.422 1.00 40.73 24 PRO D N 1
ATOM 4612 C CA . PRO D 1 24 ? -24.453 75.043 -35.296 1.00 40.40 24 PRO D CA 1
ATOM 4613 C C . PRO D 1 24 ? -25.918 74.592 -35.507 1.00 39.67 24 PRO D C 1
ATOM 4614 O O . PRO D 1 24 ? -26.511 74.842 -36.562 1.00 39.83 24 PRO D O 1
ATOM 4618 N N . GLY D 1 25 ? -26.491 73.943 -34.503 1.00 38.58 25 GLY D N 1
ATOM 4619 C CA . GLY D 1 25 ? -27.848 73.452 -34.632 1.00 38.73 25 GLY D CA 1
ATOM 4620 C C . GLY D 1 25 ? -27.974 72.100 -35.330 1.00 38.41 25 GLY D C 1
ATOM 4621 O O . GLY D 1 25 ? -29.074 71.697 -35.675 1.00 37.94 25 GLY D O 1
ATOM 4622 N N . PHE D 1 26 ? -26.849 71.405 -35.527 1.00 38.09 26 PHE D N 1
ATOM 4623 C CA . PHE D 1 26 ? -26.836 70.055 -36.075 1.00 38.10 26 PHE D CA 1
ATOM 4624 C C . PHE D 1 26 ? -27.660 69.106 -35.192 1.00 39.01 26 PHE D C 1
ATOM 4625 O O . PHE D 1 26 ? -27.495 69.061 -33.938 1.00 39.15 26 PHE D O 1
ATOM 4633 N N . ALA D 1 27 ? -28.561 68.380 -35.839 1.00 39.62 27 ALA D N 1
ATOM 4634 C CA . ALA D 1 27 ? -29.554 67.606 -35.143 1.00 41.52 27 ALA D CA 1
ATOM 4635 C C . ALA D 1 27 ? -29.335 66.087 -35.268 1.00 42.05 27 ALA D C 1
ATOM 4636 O O . ALA D 1 27 ? -30.142 65.261 -34.794 1.00 42.49 27 ALA D O 1
ATOM 4638 N N . GLY D 1 28 ? -28.243 65.721 -35.921 1.00 42.89 28 GLY D N 1
ATOM 4639 C CA . GLY D 1 28 ? -27.891 64.326 -36.079 1.00 43.07 28 GLY D CA 1
ATOM 4640 C C . GLY D 1 28 ? -27.943 63.881 -37.516 1.00 43.16 28 GLY D C 1
ATOM 4641 O O . GLY D 1 28 ? -28.002 64.701 -38.428 1.00 43.83 28 GLY D O 1
ATOM 4642 N N . GLY D 1 29 ? -27.913 62.570 -37.720 1.00 43.05 29 GLY D N 1
ATOM 4643 C CA . GLY D 1 29 ? -27.944 62.010 -39.058 1.00 42.77 29 GLY D CA 1
ATOM 4644 C C . GLY D 1 29 ? -27.940 60.500 -39.073 1.00 42.85 29 GLY D C 1
ATOM 4645 O O . GLY D 1 29 ? -28.437 59.862 -38.137 1.00 42.65 29 GLY D O 1
ATOM 4646 N N . THR D 1 30 ? -27.386 59.920 -40.136 1.00 42.76 30 THR D N 1
ATOM 4647 C CA . THR D 1 30 ? -27.438 58.454 -40.306 1.00 42.85 30 THR D CA 1
ATOM 4648 C C . THR D 1 30 ? -26.075 57.903 -40.620 1.00 43.05 30 THR D C 1
ATOM 4649 O O . THR D 1 30 ? -25.359 58.452 -41.461 1.00 43.17 30 THR D O 1
ATOM 4653 N N . LEU D 1 31 ? -25.738 56.806 -39.947 1.00 43.19 31 LEU D N 1
ATOM 4654 C CA . LEU D 1 31 ? -24.496 56.077 -40.185 1.00 43.42 31 LEU D CA 1
ATOM 4655 C C . LEU D 1 31 ? -24.805 54.788 -40.973 1.00 43.85 31 LEU D C 1
ATOM 4656 O O . LEU D 1 31 ? -25.763 54.082 -40.680 1.00 43.02 31 LEU D O 1
ATOM 4661 N N . HIS D 1 32 ? -23.992 54.511 -41.985 1.00 45.32 32 HIS D N 1
ATOM 4662 C CA . HIS D 1 32 ? -24.155 53.337 -42.868 1.00 45.83 32 HIS D CA 1
ATOM 4663 C C . HIS D 1 32 ? -22.831 52.587 -42.970 1.00 46.51 32 HIS D C 1
ATOM 4664 O O . HIS D 1 32 ? -21.763 53.190 -43.206 1.00 45.77 32 HIS D O 1
ATOM 4677 N N . CYS D 1 33 ? -22.911 51.266 -42.863 1.00 47.51 33 CYS D N 1
ATOM 4678 C CA . CYS D 1 33 ? -21.774 50.417 -43.152 1.00 48.64 33 CYS D CA 1
ATOM 4679 C C . CYS D 1 33 ? -21.365 50.484 -44.623 1.00 49.50 33 CYS D C 1
ATOM 4680 O O . CYS D 1 33 ? -21.945 51.230 -45.419 1.00 49.89 33 CYS D O 1
ATOM 4683 N N . LYS D 1 34 ? -20.349 49.718 -44.997 1.00 50.75 34 LYS D N 1
ATOM 4684 C CA . LYS D 1 34 ? -19.752 49.894 -46.312 1.00 51.69 34 LYS D CA 1
ATOM 4685 C C . LYS D 1 34 ? -20.225 48.909 -47.401 1.00 51.88 34 LYS D C 1
ATOM 4686 O O . LYS D 1 34 ? -19.765 48.977 -48.541 1.00 52.38 34 LYS D O 1
ATOM 4692 N N . CYS D 1 35 ? -21.165 48.033 -47.039 1.00 51.75 35 CYS D N 1
ATOM 4693 C CA . CYS D 1 35 ? -21.810 47.060 -47.937 1.00 51.44 35 CYS D CA 1
ATOM 4694 C C . CYS D 1 35 ? -22.565 47.715 -49.050 1.00 51.53 35 CYS D C 1
ATOM 4695 O O . CYS D 1 35 ? -23.388 48.564 -48.783 1.00 51.59 35 CYS D O 1
ATOM 4698 N N . SER D 1 36 ? -22.346 47.264 -50.289 1.00 52.66 36 SER D N 1
ATOM 4699 C CA . SER D 1 36 ? -23.096 47.739 -51.477 1.00 52.47 36 SER D CA 1
ATOM 4700 C C . SER D 1 36 ? -24.578 47.422 -51.449 1.00 52.20 36 SER D C 1
ATOM 4701 O O . SER D 1 36 ? -25.350 48.069 -52.158 1.00 52.40 36 SER D O 1
ATOM 4704 N N . THR D 1 37 ? -24.973 46.449 -50.624 1.00 51.33 37 THR D N 1
ATOM 4705 C CA . THR D 1 37 ? -26.379 46.075 -50.467 1.00 50.95 37 THR D CA 1
ATOM 4706 C C . THR D 1 37 ? -26.709 45.643 -49.025 1.00 50.47 37 THR D C 1
ATOM 4707 O O . THR D 1 37 ? -25.849 45.085 -48.334 1.00 49.49 37 THR D O 1
ATOM 4711 N N . ASN D 1 38 ? -27.971 45.873 -48.615 1.00 49.98 38 ASN D N 1
ATOM 4712 C CA . ASN D 1 38 ? -28.490 45.583 -47.263 1.00 49.39 38 ASN D CA 1
ATOM 4713 C C . ASN D 1 38 ? -27.581 46.172 -46.168 1.00 48.88 38 ASN D C 1
ATOM 4714 O O . ASN D 1 38 ? -27.307 45.518 -45.168 1.00 48.70 38 ASN D O 1
ATOM 4719 N N . PRO D 1 39 ? -27.106 47.427 -46.354 1.00 49.06 39 PRO D N 1
ATOM 4720 C CA . PRO D 1 39 ? -26.184 47.995 -45.358 1.00 48.16 39 PRO D CA 1
ATOM 4721 C C . PRO D 1 39 ? -26.783 48.076 -43.955 1.00 47.71 39 PRO D C 1
ATOM 4722 O O . PRO D 1 39 ? -28.000 48.160 -43.824 1.00 47.83 39 PRO D O 1
ATOM 4726 N N . VAL D 1 40 ? -25.945 48.005 -42.915 1.00 47.09 40 VAL D N 1
ATOM 4727 C CA . VAL D 1 40 ? -26.389 48.410 -41.580 1.00 45.96 40 VAL D CA 1
ATOM 4728 C C . VAL D 1 40 ? -26.598 49.925 -41.646 1.00 45.84 40 VAL D C 1
ATOM 4729 O O . VA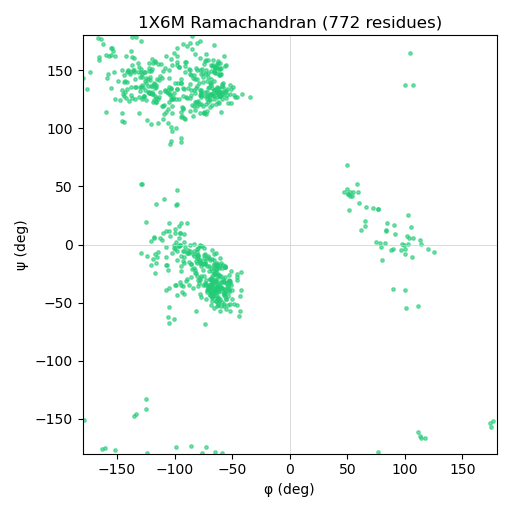L D 1 40 ? -25.735 50.617 -42.162 1.00 45.64 40 VAL D O 1
ATOM 4733 N N . ARG D 1 41 ? -27.759 50.412 -41.189 1.00 45.42 41 ARG D N 1
ATOM 4734 C CA . ARG D 1 41 ? -28.027 51.848 -41.036 1.00 45.96 41 ARG D CA 1
ATOM 4735 C C . ARG D 1 41 ? -28.302 52.189 -39.562 1.00 44.79 41 ARG D C 1
ATOM 4736 O O . ARG D 1 41 ? -29.184 51.580 -38.949 1.00 44.30 41 ARG D O 1
ATOM 4744 N N . VAL D 1 42 ? -27.549 53.130 -38.986 1.00 43.88 42 VAL D N 1
ATOM 4745 C CA . VAL D 1 42 ? -27.865 53.632 -37.626 1.00 43.67 42 VAL D CA 1
ATOM 4746 C C . VAL D 1 42 ? -28.238 55.138 -37.606 1.00 42.57 42 VAL D C 1
ATOM 4747 O O . VAL D 1 42 ? -27.519 56.006 -38.120 1.00 42.40 42 VAL D O 1
ATOM 4751 N N . ALA D 1 43 ? -29.391 55.434 -37.036 1.00 41.63 43 ALA D N 1
ATOM 4752 C CA . ALA D 1 43 ? -29.774 56.814 -36.750 1.00 41.29 43 ALA D CA 1
ATOM 4753 C C . ALA D 1 43 ? -29.081 57.343 -35.479 1.00 41.23 43 ALA D C 1
ATOM 4754 O O . ALA D 1 43 ? -29.215 56.774 -34.386 1.00 41.66 43 ALA D O 1
ATOM 4756 N N . VAL D 1 44 ? -28.325 58.423 -35.660 1.00 40.23 44 VAL D N 1
ATOM 4757 C CA . VAL D 1 44 ? -27.769 59.209 -34.587 1.00 39.47 44 VAL D CA 1
ATOM 4758 C C . VAL D 1 44 ? -28.582 60.515 -34.502 1.00 39.01 44 VAL D C 1
ATOM 4759 O O . VAL D 1 44 ? -28.482 61.384 -35.342 1.00 38.14 44 VAL D O 1
ATOM 4763 N N . ARG D 1 45 ? -29.445 60.584 -33.500 1.00 39.43 45 ARG D N 1
ATOM 4764 C CA . ARG D 1 45 ? -30.445 61.640 -33.352 1.00 39.76 45 ARG D CA 1
ATOM 4765 C C . ARG D 1 45 ? -29.991 62.746 -32.382 1.00 38.90 45 ARG D C 1
ATOM 4766 O O . ARG D 1 45 ? -30.811 63.309 -31.645 1.00 38.37 45 ARG D O 1
ATOM 4774 N N . ALA D 1 46 ? -28.690 63.053 -32.374 1.00 37.25 46 ALA D N 1
ATOM 4775 C CA . ALA D 1 46 ? -28.194 64.176 -31.599 1.00 35.53 46 ALA D CA 1
ATOM 4776 C C . ALA D 1 46 ? -26.852 64.556 -32.168 1.00 34.75 46 ALA D C 1
ATOM 4777 O O . ALA D 1 46 ? -26.296 63.809 -32.931 1.00 35.42 46 ALA D O 1
ATOM 4779 N N . GLN D 1 47 ? -26.358 65.750 -31.850 1.00 34.15 47 GLN D N 1
ATOM 4780 C CA . GLN D 1 47 ? -24.960 66.093 -32.127 1.00 33.70 47 GLN D CA 1
ATOM 4781 C C . GLN D 1 47 ? -24.009 65.201 -31.280 1.00 33.52 47 GLN D C 1
ATOM 4782 O O . GLN D 1 47 ? -24.355 64.764 -30.156 1.00 32.07 47 GLN D O 1
ATOM 4788 N N . THR D 1 48 ? -22.832 64.894 -31.832 1.00 32.43 48 THR D N 1
ATOM 4789 C CA . THR D 1 48 ? -21.850 64.117 -31.097 1.00 32.35 48 THR D CA 1
ATOM 4790 C C . THR D 1 48 ? -20.966 64.993 -30.185 1.00 32.59 48 THR D C 1
ATOM 4791 O O . THR D 1 48 ? -20.982 66.213 -30.286 1.00 32.59 48 THR D O 1
ATOM 4795 N N . ALA D 1 49 ? -20.198 64.387 -29.283 1.00 32.29 49 ALA D N 1
ATOM 4796 C CA . ALA D 1 49 ? -19.268 65.177 -28.497 1.00 31.69 49 ALA D CA 1
ATOM 4797 C C . ALA D 1 49 ? -17.947 64.487 -28.548 1.00 31.71 49 ALA D C 1
ATOM 4798 O O . ALA D 1 49 ? -17.890 63.314 -28.841 1.00 31.76 49 ALA D O 1
ATOM 4800 N N . HIS D 1 50 ? -16.873 65.235 -28.334 1.00 32.46 50 HIS D N 1
ATOM 4801 C CA . HIS D 1 50 ? -15.542 64.680 -28.165 1.00 32.54 50 HIS D CA 1
ATOM 4802 C C . HIS D 1 50 ? -15.006 63.879 -29.339 1.00 32.52 50 HIS D C 1
ATOM 4803 O O . HIS D 1 50 ? -14.285 62.918 -29.153 1.00 32.37 50 HIS D O 1
ATOM 4810 N N . ASN D 1 51 ? -15.337 64.298 -30.549 1.00 32.60 51 ASN D N 1
ATOM 4811 C CA . ASN D 1 51 ? -14.761 63.665 -31.705 1.00 32.43 51 ASN D CA 1
ATOM 4812 C C . ASN D 1 51 ? -13.250 63.814 -31.563 1.00 32.68 51 ASN D C 1
ATOM 4813 O O . ASN D 1 51 ? -12.767 64.817 -31.112 1.00 32.32 51 ASN D O 1
ATOM 4818 N N . HIS D 1 52 ? -12.499 62.777 -31.881 1.00 32.96 52 HIS D N 1
ATOM 4819 C CA . HIS D 1 52 ? -11.063 62.879 -31.852 1.00 32.88 52 HIS D CA 1
ATOM 4820 C C . HIS D 1 52 ? -10.541 61.832 -32.820 1.00 33.23 52 HIS D C 1
ATOM 4821 O O . HIS D 1 52 ? -11.290 60.965 -33.236 1.00 33.00 52 HIS D O 1
ATOM 4828 N N . VAL D 1 53 ? -9.289 61.959 -33.231 1.00 34.14 53 VAL D N 1
ATOM 4829 C CA . VAL D 1 53 ? -8.567 60.830 -33.822 1.00 34.50 53 VAL D CA 1
ATOM 4830 C C . VAL D 1 53 ? -7.902 59.991 -32.720 1.00 35.22 53 VAL D C 1
ATOM 4831 O O . VAL D 1 53 ? -7.382 60.519 -31.731 1.00 34.98 53 VAL D O 1
ATOM 4835 N N . CYS D 1 54 ? -7.986 58.682 -32.886 1.00 36.72 54 CYS D N 1
ATOM 4836 C CA . CYS D 1 54 ? -7.550 57.728 -31.901 1.00 38.02 54 CYS D CA 1
ATOM 4837 C C . CYS D 1 54 ? -6.552 56.698 -32.457 1.00 38.72 54 CYS D C 1
ATOM 4838 O O . CYS D 1 54 ? -6.748 56.101 -33.530 1.00 38.75 54 CYS D O 1
ATOM 4841 N N . GLY D 1 55 ? -5.479 56.503 -31.703 1.00 39.93 55 GLY D N 1
ATOM 4842 C CA . GLY D 1 55 ? -4.376 55.665 -32.123 1.00 41.45 55 GLY D CA 1
ATOM 4843 C C . GLY D 1 55 ? -4.360 54.276 -31.539 1.00 42.70 55 GLY D C 1
ATOM 4844 O O . GLY D 1 55 ? -3.503 53.480 -31.895 1.00 44.18 55 GLY D O 1
ATOM 4845 N N . CYS D 1 56 ? -5.302 53.952 -30.663 1.00 43.80 56 CYS D N 1
ATOM 4846 C CA . CYS D 1 56 ? -5.399 52.585 -30.137 1.00 45.22 56 CYS D CA 1
ATOM 4847 C C . CYS D 1 56 ? -5.717 51.523 -31.200 1.00 46.21 56 CYS D C 1
ATOM 4848 O O . CYS D 1 56 ? -6.284 51.825 -32.277 1.00 46.32 56 CYS D O 1
ATOM 4851 N N . THR D 1 57 ? -5.321 50.281 -30.894 1.00 47.08 57 THR D N 1
ATOM 4852 C CA . THR D 1 57 ? -5.389 49.179 -31.863 1.00 47.67 57 THR D CA 1
ATOM 4853 C C . THR D 1 57 ? -6.812 48.633 -32.041 1.00 47.50 57 THR D C 1
ATOM 4854 O O . THR D 1 57 ? -7.111 47.986 -33.062 1.00 47.35 57 THR D O 1
ATOM 4858 N N . LYS D 1 58 ? -7.672 48.945 -31.067 1.00 47.59 58 LYS D N 1
ATOM 4859 C CA . LYS D 1 58 ? -9.008 48.366 -30.911 1.00 48.67 58 LYS D CA 1
ATOM 4860 C C . LYS D 1 58 ? -10.079 49.015 -31.775 1.00 48.05 58 LYS D C 1
ATOM 4861 O O . LYS D 1 58 ? -11.091 48.406 -32.026 1.00 48.04 58 LYS D O 1
ATOM 4867 N N . CYS D 1 59 ? -9.906 50.243 -32.242 1.00 48.30 59 CYS D N 1
ATOM 4868 C CA . CYS D 1 59 ? -11.045 50.796 -32.951 1.00 48.48 59 CYS D CA 1
ATOM 4869 C C . CYS D 1 59 ? -10.962 50.823 -34.486 1.00 47.87 59 CYS D C 1
ATOM 4870 O O . CYS D 1 59 ? -9.878 50.708 -35.026 1.00 48.77 59 CYS D O 1
ATOM 4873 N N . TRP D 1 60 ? -12.102 50.920 -35.174 1.00 46.11 60 TRP D N 1
ATOM 4874 C CA . TRP D 1 60 ? -12.149 50.796 -36.627 1.00 45.42 60 TRP D CA 1
ATOM 4875 C C . TRP D 1 60 ? -11.496 51.966 -37.384 1.00 45.52 60 TRP D C 1
ATOM 4876 O O . TRP D 1 60 ? -11.868 53.102 -37.177 1.00 45.99 60 TRP D O 1
ATOM 4887 N N . LYS D 1 61 ? -10.529 51.686 -38.258 1.00 45.88 61 LYS D N 1
ATOM 4888 C CA . LYS D 1 61 ? -9.928 52.696 -39.143 1.00 46.44 61 LYS D CA 1
ATOM 4889 C C . LYS D 1 61 ? -10.376 52.415 -40.582 1.00 47.93 61 LYS D C 1
ATOM 4890 O O . LYS D 1 61 ? -10.664 51.265 -40.928 1.00 47.89 61 LYS D O 1
ATOM 4896 N N . PRO D 1 62 ? -10.497 53.465 -41.427 1.00 49.18 62 PRO D N 1
ATOM 4897 C CA . PRO D 1 62 ? -10.677 53.124 -42.827 1.00 50.20 62 PRO D CA 1
ATOM 4898 C C . PRO D 1 62 ? -9.417 52.445 -43.367 1.00 51.95 62 PRO D C 1
ATOM 4899 O O . PRO D 1 62 ? -8.403 52.365 -42.669 1.00 51.67 62 PRO D O 1
ATOM 4903 N N . GLU D 1 63 ? -9.500 51.926 -44.592 1.00 54.28 63 GLU D N 1
ATOM 4904 C CA . GLU D 1 63 ? -8.343 51.389 -45.323 1.00 55.91 63 GLU D CA 1
ATOM 4905 C C . GLU D 1 63 ? -7.178 52.384 -45.367 1.00 55.54 63 GLU D C 1
ATOM 4906 O O . GLU D 1 63 ? -7.376 53.561 -45.729 1.00 56.11 63 GLU D O 1
ATOM 4912 N N . GLY D 1 64 ? -5.985 51.898 -44.997 1.00 54.56 64 GLY D N 1
ATOM 4913 C CA . GLY D 1 64 ? -4.742 52.668 -44.994 1.00 53.32 64 GLY D CA 1
ATOM 4914 C C . GLY D 1 64 ? -4.642 53.838 -44.018 1.00 53.01 64 GLY D C 1
ATOM 4915 O O . GLY D 1 64 ? -3.815 54.743 -44.212 1.00 53.37 64 GLY D O 1
ATOM 4916 N N . ALA D 1 65 ? -5.472 53.849 -42.971 1.00 51.93 65 ALA D N 1
ATOM 4917 C CA . ALA D 1 65 ? -5.463 54.967 -42.019 1.00 50.19 65 ALA D CA 1
ATOM 4918 C C . ALA D 1 65 ? -4.750 54.555 -40.727 1.00 49.08 65 ALA D C 1
ATOM 4919 O O . ALA D 1 65 ? -5.041 53.507 -40.153 1.00 49.84 65 ALA D O 1
ATOM 4921 N N . ILE D 1 66 ? -3.792 55.360 -40.288 1.00 47.27 66 ILE D N 1
ATOM 4922 C CA . ILE D 1 66 ? -3.103 55.120 -39.018 1.00 45.22 66 ILE D CA 1
ATOM 4923 C C . ILE D 1 66 ? -3.993 55.423 -37.779 1.00 43.51 66 ILE D C 1
ATOM 4924 O O . ILE D 1 66 ? -3.886 54.783 -36.725 1.00 42.78 66 ILE D O 1
ATOM 4929 N N . PHE D 1 67 ? -4.865 56.421 -37.878 1.00 41.44 67 PHE D N 1
ATOM 4930 C CA . PHE D 1 67 ? -5.670 56.762 -36.701 1.00 38.86 67 PHE D CA 1
ATOM 4931 C C . PHE D 1 67 ? -7.097 56.442 -37.072 1.00 37.87 67 PHE D C 1
ATOM 4932 O O . PHE D 1 67 ? -7.422 56.403 -38.248 1.00 36.14 67 PHE D O 1
ATOM 4940 N N . SER D 1 68 ? -7.927 56.173 -36.077 1.00 36.76 68 SER D N 1
ATOM 4941 C CA . SER D 1 68 ? -9.354 56.172 -36.318 1.00 37.19 68 SER D CA 1
ATOM 4942 C C . SER D 1 68 ? -9.923 57.539 -35.876 1.00 36.67 68 SER D C 1
ATOM 4943 O O . SER D 1 68 ? -9.192 58.347 -35.293 1.00 35.93 68 SER D O 1
ATOM 4946 N N . GLN D 1 69 ? -11.184 57.825 -36.223 1.00 35.60 69 GLN D N 1
ATOM 4947 C CA . GLN D 1 69 ? -11.832 59.062 -35.823 1.00 34.24 69 GLN D CA 1
ATOM 4948 C C . GLN D 1 69 ? -13.090 58.629 -35.128 1.00 34.00 69 GLN D C 1
ATOM 4949 O O . GLN D 1 69 ? -13.882 57.881 -35.679 1.00 34.42 69 GLN D O 1
ATOM 4955 N N . VAL D 1 70 ? -13.291 59.067 -33.899 1.00 32.88 70 VAL D N 1
ATOM 4956 C CA . VAL D 1 70 ? -14.342 58.445 -33.126 1.00 32.29 70 VAL D CA 1
ATOM 4957 C C . VAL D 1 70 ? -14.909 59.499 -32.167 1.00 32.72 70 VAL D C 1
ATOM 4958 O O . VAL D 1 70 ? -14.168 60.314 -31.626 1.00 33.21 70 VAL D O 1
ATOM 4962 N N . ALA D 1 71 ? -16.226 59.497 -31.985 1.00 32.08 71 ALA D N 1
ATOM 4963 C CA . ALA D 1 71 ? -16.888 60.513 -31.172 1.00 31.28 71 ALA D CA 1
ATOM 4964 C C . ALA D 1 71 ? -17.800 59.769 -30.316 1.00 31.24 71 ALA D C 1
ATOM 4965 O O . ALA D 1 71 ? -17.898 58.543 -30.461 1.00 30.43 71 ALA D O 1
ATOM 4967 N N . VAL D 1 72 ? -18.498 60.522 -29.464 1.00 32.40 72 VAL D N 1
ATOM 4968 C CA . VAL D 1 72 ? -19.397 59.973 -28.480 1.00 34.25 72 VAL D CA 1
ATOM 4969 C C . VAL D 1 72 ? -20.831 60.577 -28.669 1.00 34.90 72 VAL D C 1
ATOM 4970 O O . VAL D 1 72 ? -21.005 61.721 -29.034 1.00 35.03 72 VAL D O 1
ATOM 4974 N N . VAL D 1 73 ? -21.868 59.794 -28.484 1.00 35.88 73 VAL D N 1
ATOM 4975 C CA . VAL D 1 73 ? -23.206 60.380 -28.448 1.00 37.26 73 VAL D CA 1
ATOM 4976 C C . VAL D 1 73 ? -23.971 59.769 -27.287 1.00 38.05 73 VAL D C 1
ATOM 4977 O O . VAL D 1 73 ? -23.730 58.631 -26.949 1.00 39.03 73 VAL D O 1
ATOM 4981 N N . GLY D 1 74 ? -24.872 60.497 -26.660 1.00 38.88 74 GLY D N 1
ATOM 4982 C CA . GLY D 1 74 ? -25.744 59.839 -25.690 1.00 41.29 74 GLY D CA 1
ATOM 4983 C C . GLY D 1 74 ? -26.407 58.619 -26.321 1.00 42.67 74 GLY D C 1
ATOM 4984 O O . GLY D 1 74 ? -26.843 58.671 -27.486 1.00 43.62 74 GLY D O 1
ATOM 4985 N N . ARG D 1 75 ? -26.480 57.517 -25.588 1.00 42.96 75 ARG D N 1
ATOM 4986 C CA . ARG D 1 75 ? -26.993 56.290 -26.167 1.00 44.36 75 ARG D CA 1
ATOM 4987 C C . ARG D 1 75 ? -28.503 56.295 -26.540 1.00 44.57 75 ARG D C 1
ATOM 4988 O O . ARG D 1 75 ? -28.881 55.576 -27.444 1.00 44.04 75 ARG D O 1
ATOM 4996 N N . ASP D 1 76 ? -29.349 57.088 -25.871 1.00 45.21 76 ASP D N 1
ATOM 4997 C CA . ASP D 1 76 ? -30.766 57.250 -26.320 1.00 46.80 76 ASP D CA 1
ATOM 4998 C C . ASP D 1 76 ? -30.909 57.806 -27.760 1.00 46.19 76 ASP D C 1
ATOM 4999 O O . ASP D 1 76 ? -31.956 57.662 -28.360 1.00 45.64 76 ASP D O 1
ATOM 5004 N N . ALA D 1 77 ? -29.862 58.452 -28.273 1.00 46.27 77 ALA D N 1
ATOM 5005 C CA . ALA D 1 77 ? -29.876 59.111 -29.562 1.00 47.09 77 ALA D CA 1
ATOM 5006 C C . ALA D 1 77 ? -29.607 58.130 -30.692 1.00 48.35 77 ALA D C 1
ATOM 5007 O O . ALA D 1 77 ? -29.782 58.462 -31.870 1.00 48.84 77 ALA D O 1
ATOM 5009 N N . LEU D 1 78 ? -29.200 56.916 -30.335 1.00 49.17 78 LEU D N 1
ATOM 5010 C CA . LEU D 1 78 ? -28.812 55.907 -31.307 1.00 50.42 78 LEU D CA 1
ATOM 5011 C C . LEU D 1 78 ? -29.964 54.885 -31.556 1.00 51.52 78 LEU D C 1
ATOM 5012 O O . LEU D 1 78 ? -30.659 54.489 -30.624 1.00 52.06 78 LEU D O 1
ATOM 5017 N N . GLU D 1 79 ? -30.190 54.491 -32.808 1.00 52.56 79 GLU D N 1
ATOM 5018 C CA . GLU D 1 79 ? -31.180 53.459 -33.136 1.00 53.78 79 GLU D CA 1
ATOM 5019 C C . GLU D 1 79 ? -30.750 52.771 -34.390 1.00 53.10 79 GLU D C 1
ATOM 5020 O O . GLU D 1 79 ? -30.533 53.437 -35.392 1.00 53.65 79 GLU D O 1
ATOM 5026 N N . VAL D 1 80 ? -30.625 51.447 -34.353 1.00 53.14 80 VAL D N 1
ATOM 5027 C CA . VAL D 1 80 ? -30.351 50.691 -35.579 1.00 52.88 80 VAL D CA 1
ATOM 5028 C C . VAL D 1 80 ? -31.614 50.659 -36.432 1.00 52.79 80 VAL D C 1
ATOM 5029 O O . VAL D 1 80 ? -32.603 50.055 -36.069 1.00 53.56 80 VAL D O 1
ATOM 5033 N N . LEU D 1 81 ? -31.561 51.335 -37.567 1.00 52.94 81 LEU D N 1
ATOM 5034 C CA . LEU D 1 81 ? -32.650 51.403 -38.520 1.00 52.43 81 LEU D CA 1
ATOM 5035 C C . LEU D 1 81 ? -32.830 50.095 -39.291 1.00 53.26 81 LEU D C 1
ATOM 5036 O O . LEU D 1 81 ? -33.847 49.406 -39.107 1.00 52.52 81 LEU D O 1
ATOM 5041 N N . GLU D 1 82 ? -31.858 49.770 -40.153 1.00 53.75 82 GLU D N 1
ATOM 5042 C CA . GLU D 1 82 ? -31.886 48.541 -40.945 1.00 54.98 82 GLU D CA 1
ATOM 5043 C C . GLU D 1 82 ? -30.638 47.717 -40.610 1.00 54.26 82 GLU D C 1
ATOM 5044 O O . GLU D 1 82 ? -29.548 48.272 -40.458 1.00 54.85 82 GLU D O 1
ATOM 5050 N N . GLY D 1 83 ? -30.806 46.413 -40.434 1.00 53.89 83 GLY D N 1
ATOM 5051 C CA . GLY D 1 83 ? -29.689 45.497 -40.577 1.00 53.87 83 GLY D CA 1
ATOM 5052 C C . GLY D 1 83 ? -29.069 44.977 -39.307 1.00 54.05 83 GLY D C 1
ATOM 5053 O O . GLY D 1 83 ? -27.900 44.599 -39.315 1.00 53.72 83 GLY D O 1
ATOM 5054 N N . ALA D 1 84 ? -29.853 44.956 -38.227 1.00 54.70 84 ALA D N 1
ATOM 5055 C CA . ALA D 1 84 ? -29.387 44.533 -36.892 1.00 55.27 84 ALA D CA 1
ATOM 5056 C C . ALA D 1 84 ? -28.875 43.078 -36.813 1.00 56.20 84 ALA D C 1
ATOM 5057 O O . ALA D 1 84 ? -27.903 42.781 -36.111 1.00 56.66 84 ALA D O 1
ATOM 5059 N N . GLU D 1 85 ? -29.533 42.185 -37.559 1.00 57.09 85 GLU D N 1
ATOM 5060 C CA . GLU D 1 85 ? -29.157 40.776 -37.728 1.00 56.15 85 GLU D CA 1
ATOM 5061 C C . GLU D 1 85 ? -27.712 40.622 -38.215 1.00 55.08 85 GLU D C 1
ATOM 5062 O O . GLU D 1 85 ? -27.038 39.681 -37.854 1.00 55.09 85 GLU D O 1
ATOM 5068 N N . LYS D 1 86 ? -27.257 41.571 -39.032 1.00 54.41 86 LYS D N 1
ATOM 5069 C CA . LYS D 1 86 ? -25.908 41.615 -39.630 1.00 53.03 86 LYS D CA 1
ATOM 5070 C C . LYS D 1 86 ? -24.788 42.090 -38.682 1.00 53.09 86 LYS D C 1
ATOM 5071 O O . LYS D 1 86 ? -23.620 42.156 -39.079 1.00 52.65 86 LYS D O 1
ATOM 5077 N N . LEU D 1 87 ? -25.139 42.421 -37.437 1.00 52.74 87 LEU D N 1
ATOM 5078 C CA . LEU D 1 87 ? -24.177 43.001 -36.507 1.00 52.72 87 LEU D CA 1
ATOM 5079 C C . LEU D 1 87 ? -23.646 41.978 -35.546 1.00 53.62 87 LEU D C 1
ATOM 5080 O O . LEU D 1 87 ? -24.422 41.270 -34.902 1.00 53.80 87 LEU D O 1
ATOM 5085 N N . GLU D 1 88 ? -22.329 41.914 -35.403 1.00 54.42 88 GLU D N 1
ATOM 5086 C CA . GLU D 1 88 ? -21.786 41.060 -34.347 1.00 55.90 88 GLU D CA 1
ATOM 5087 C C . GLU D 1 88 ? -20.814 41.819 -33.429 1.00 56.45 88 GLU D C 1
ATOM 5088 O O . GLU D 1 88 ? -20.138 42.749 -33.866 1.00 56.88 88 GLU D O 1
ATOM 5094 N N . ILE D 1 89 ? -20.764 41.430 -32.159 1.00 56.97 89 ILE D N 1
ATOM 5095 C CA . ILE D 1 89 ? -19.818 42.001 -31.188 1.00 57.52 89 ILE D CA 1
ATOM 5096 C C . ILE D 1 89 ? -18.380 41.554 -31.512 1.00 57.96 89 ILE D C 1
ATOM 5097 O O . ILE D 1 89 ? -18.163 40.370 -31.711 1.00 58.68 89 ILE D O 1
ATOM 5102 N N . VAL D 1 90 ? -17.413 42.479 -31.618 1.00 58.70 90 VAL D N 1
ATOM 5103 C CA . VAL D 1 90 ? -15.995 42.116 -31.957 1.00 59.38 90 VAL D CA 1
ATOM 5104 C C . VAL D 1 90 ? -15.247 41.425 -30.794 1.00 60.34 90 VAL D C 1
ATOM 5105 O O . VAL D 1 90 ? -14.344 40.611 -31.016 1.00 61.11 90 VAL D O 1
ATOM 5109 N N . ASN D 1 91 ? -15.626 41.771 -29.565 1.00 60.82 91 ASN D N 1
ATOM 5110 C CA . ASN D 1 91 ? -15.183 41.091 -28.350 1.00 61.06 91 ASN D CA 1
ATOM 5111 C C . ASN D 1 91 ? -16.154 41.383 -27.219 1.00 60.95 91 ASN D C 1
ATOM 5112 O O . ASN D 1 91 ? -16.291 42.536 -26.773 1.00 60.73 91 ASN D O 1
ATOM 5117 N N . ALA D 1 92 ? -16.846 40.336 -26.775 1.00 61.28 92 ALA D N 1
ATOM 5118 C CA . ALA D 1 92 ? -17.866 40.479 -25.727 1.00 61.52 92 ALA D CA 1
ATOM 5119 C C . ALA D 1 92 ? -17.245 40.743 -24.364 1.00 61.76 92 ALA D C 1
ATOM 5120 O O . ALA D 1 92 ? -17.922 41.236 -23.463 1.00 61.67 92 ALA D O 1
ATOM 5122 N N . GLU D 1 93 ? -15.950 40.436 -24.236 1.00 62.07 93 GLU D N 1
ATOM 5123 C CA . GLU D 1 93 ? -15.179 40.708 -23.010 1.00 61.84 93 GLU D CA 1
ATOM 5124 C C . GLU D 1 93 ? -14.760 42.168 -22.868 1.00 60.96 93 GLU D C 1
ATOM 5125 O O . GLU D 1 93 ? -14.554 42.642 -21.746 1.00 61.30 93 GLU D O 1
ATOM 5131 N N . ALA D 1 94 ? -14.585 42.853 -23.998 1.00 59.53 94 ALA D N 1
ATOM 5132 C CA . ALA D 1 94 ? -14.094 44.219 -24.002 1.00 58.55 94 ALA D CA 1
ATOM 5133 C C . ALA D 1 94 ? -15.063 45.097 -23.174 1.00 58.07 94 ALA D C 1
ATOM 5134 O O . ALA D 1 94 ? -16.294 44.907 -23.255 1.00 58.17 94 ALA D O 1
ATOM 5136 N N . PRO D 1 95 ? -14.515 46.020 -22.332 1.00 57.11 95 PRO D N 1
ATOM 5137 C CA . PRO D 1 95 ? -15.378 46.910 -21.510 1.00 55.75 95 PRO D CA 1
ATOM 5138 C C . PRO D 1 95 ? -16.257 47.859 -22.367 1.00 53.62 95 PRO D C 1
ATOM 5139 O O . PRO D 1 95 ? -17.421 48.063 -22.033 1.00 52.96 95 PRO D O 1
ATOM 5143 N N . ILE D 1 96 ? -15.697 48.411 -23.447 1.00 52.02 96 ILE D N 1
ATOM 5144 C CA . ILE D 1 96 ? -16.503 48.922 -24.589 1.00 50.42 96 ILE D CA 1
ATOM 5145 C C . ILE D 1 96 ? -16.696 47.831 -25.691 1.00 49.69 96 ILE D C 1
ATOM 5146 O O . ILE D 1 96 ? -15.729 47.355 -26.293 1.00 49.80 96 ILE D O 1
ATOM 5151 N N . GLN D 1 97 ? -17.955 47.457 -25.920 1.00 48.76 97 GLN D N 1
ATOM 5152 C CA . GLN D 1 97 ? -18.343 46.363 -26.820 1.00 48.23 97 GLN D CA 1
ATOM 5153 C C . GLN D 1 97 ? -18.594 46.847 -28.218 1.00 47.10 97 GLN D C 1
ATOM 5154 O O . GLN D 1 97 ? -19.602 47.481 -28.477 1.00 46.62 97 GLN D O 1
ATOM 5160 N N . ARG D 1 98 ? -17.694 46.529 -29.130 1.00 46.76 98 ARG D N 1
ATOM 5161 C CA . ARG D 1 98 ? -17.828 46.992 -30.518 1.00 45.94 98 ARG D CA 1
ATOM 5162 C C . ARG D 1 98 ? -18.773 46.181 -31.383 1.00 45.28 98 ARG D C 1
ATOM 5163 O O . ARG D 1 98 ? -18.580 45.006 -31.573 1.00 45.14 98 ARG D O 1
ATOM 5171 N N . HIS D 1 99 ? -19.827 46.821 -31.889 1.00 45.43 99 HIS D N 1
ATOM 5172 C CA . HIS D 1 99 ? -20.756 46.170 -32.810 1.00 44.09 99 HIS D CA 1
ATOM 5173 C C . HIS D 1 99 ? -20.366 46.431 -34.241 1.00 43.94 99 HIS D C 1
ATOM 5174 O O . HIS D 1 99 ? -20.462 47.542 -34.742 1.00 43.37 99 HIS D O 1
ATOM 5181 N N . ARG D 1 100 ? -19.918 45.362 -34.879 1.00 43.87 100 ARG D N 1
ATOM 5182 C CA . ARG D 1 100 ? -19.348 45.383 -36.194 1.00 44.35 100 ARG D CA 1
ATOM 5183 C C . ARG D 1 100 ? -20.257 44.634 -37.174 1.00 45.35 100 ARG D C 1
ATOM 5184 O O . ARG D 1 100 ? -20.870 43.586 -36.841 1.00 45.74 100 ARG D O 1
ATOM 5192 N N . CYS D 1 101 ? -20.354 45.175 -38.387 1.00 45.52 101 CYS D N 1
ATOM 5193 C CA . CYS D 1 101 ? -21.018 44.475 -39.450 1.00 45.84 101 CYS D CA 1
ATOM 5194 C C . CYS D 1 101 ? -20.235 43.232 -39.883 1.00 46.66 101 CYS D C 1
ATOM 5195 O O . CYS D 1 101 ? -19.038 43.283 -40.176 1.00 45.85 101 CYS D O 1
ATOM 5198 N N . ARG D 1 102 ? -20.982 42.132 -39.933 1.00 48.33 102 ARG D N 1
ATOM 5199 C CA . ARG D 1 102 ? -20.561 40.782 -40.319 1.00 49.81 102 ARG D CA 1
ATOM 5200 C C . ARG D 1 102 ? -19.850 40.682 -41.683 1.00 49.76 102 ARG D C 1
ATOM 5201 O O . ARG D 1 102 ? -18.973 39.849 -41.858 1.00 50.10 102 ARG D O 1
ATOM 5209 N N . ASP D 1 103 ? -20.200 41.548 -42.634 1.00 50.02 103 ASP D N 1
ATOM 5210 C CA . ASP D 1 103 ? -19.724 41.434 -44.038 1.00 49.25 103 ASP D CA 1
ATOM 5211 C C . ASP D 1 103 ? -18.704 42.412 -44.565 1.00 48.88 103 ASP D C 1
ATOM 5212 O O . ASP D 1 103 ? -18.138 42.174 -45.627 1.00 49.58 103 ASP D O 1
ATOM 5217 N N . CYS D 1 104 ? -18.519 43.550 -43.906 1.00 48.10 104 CYS D N 1
ATOM 5218 C CA . CYS D 1 104 ? -17.537 44.539 -44.373 1.00 46.68 104 CYS D CA 1
ATOM 5219 C C . CYS D 1 104 ? -16.609 44.958 -43.220 1.00 45.99 104 CYS D C 1
ATOM 5220 O O . CYS D 1 104 ? -15.645 45.695 -43.424 1.00 45.89 104 CYS D O 1
ATOM 5223 N N . GLY D 1 105 ? -16.938 44.499 -42.011 1.00 45.29 105 GLY D N 1
ATOM 5224 C CA . GLY D 1 105 ? -16.119 44.688 -40.813 1.00 44.44 105 GLY D CA 1
ATOM 5225 C C . GLY D 1 105 ? -16.092 46.093 -40.224 1.00 43.53 105 GLY D C 1
ATOM 5226 O O . GLY D 1 105 ? -15.097 46.509 -39.642 1.00 44.06 105 GLY D O 1
ATOM 5227 N N . VAL D 1 106 ? -17.193 46.814 -40.370 1.00 42.74 106 VAL D N 1
ATOM 5228 C CA . VAL D 1 106 ? -17.260 48.237 -40.060 1.00 41.60 106 VAL D CA 1
ATOM 5229 C C . VAL D 1 106 ? -17.967 48.342 -38.710 1.00 41.33 106 VAL D C 1
ATOM 5230 O O . VAL D 1 106 ? -19.034 47.752 -38.523 1.00 41.14 106 VAL D O 1
ATOM 5234 N N . HIS D 1 107 ? -17.336 49.009 -37.744 1.00 40.87 107 HIS D N 1
ATOM 5235 C CA . HIS D 1 107 ? -17.942 49.140 -36.403 1.00 41.17 107 HIS D CA 1
ATOM 5236 C C . HIS D 1 107 ? -18.944 50.258 -36.467 1.00 40.89 107 HIS D C 1
ATOM 5237 O O . HIS D 1 107 ? -18.604 51.384 -36.848 1.00 41.07 107 HIS D O 1
ATOM 5244 N N . MET D 1 108 ? -20.174 49.913 -36.119 1.00 40.73 108 MET D N 1
ATOM 5245 C CA . MET D 1 108 ? -21.316 50.767 -36.324 1.00 40.82 108 MET D CA 1
ATOM 5246 C C . MET D 1 108 ? -21.514 51.565 -35.076 1.00 41.52 108 MET D C 1
ATOM 5247 O O . MET D 1 108 ? -21.909 52.723 -35.165 1.00 42.34 108 MET D O 1
ATOM 5252 N N . TYR D 1 109 ? -21.236 50.947 -33.926 1.00 41.48 109 TYR D N 1
ATOM 5253 C CA . TYR D 1 109 ? -21.163 51.646 -32.641 1.00 41.84 109 TYR D CA 1
ATOM 5254 C C . TYR D 1 109 ? -20.421 50.817 -31.593 1.00 42.12 109 TYR D C 1
ATOM 5255 O O . TYR D 1 109 ? -20.053 49.675 -31.865 1.00 42.36 109 TYR D O 1
ATOM 5264 N N . GLY D 1 110 ? -20.155 51.412 -30.428 1.00 41.77 110 GLY D N 1
ATOM 5265 C CA . GLY D 1 110 ? -19.530 50.717 -29.300 1.00 40.14 110 GLY D CA 1
ATOM 5266 C C . GLY D 1 110 ? -20.362 51.010 -28.084 1.00 40.41 110 GLY D C 1
ATOM 5267 O O . GLY D 1 110 ? -20.645 52.155 -27.793 1.00 39.79 110 GLY D O 1
ATOM 5268 N N . ARG D 1 111 ? -20.788 49.974 -27.375 1.00 41.42 111 ARG D N 1
ATOM 5269 C CA . ARG D 1 111 ? -21.681 50.137 -26.253 1.00 42.59 111 ARG D CA 1
ATOM 5270 C C . ARG D 1 111 ? -20.963 49.770 -24.957 1.00 43.44 111 ARG D C 1
ATOM 5271 O O . ARG D 1 111 ? -20.101 48.885 -24.915 1.00 43.46 111 ARG D O 1
ATOM 5279 N N . ILE D 1 112 ? -21.302 50.485 -23.898 1.00 44.38 112 ILE D N 1
ATOM 5280 C CA . ILE D 1 112 ? -20.828 50.189 -22.564 1.00 44.70 112 ILE D CA 1
ATOM 5281 C C . ILE D 1 112 ? -22.068 49.625 -21.893 1.00 45.91 112 ILE D C 1
ATOM 5282 O O . ILE D 1 112 ? -23.085 50.315 -21.737 1.00 45.25 112 ILE D O 1
ATOM 5287 N N . GLU D 1 113 ? -21.997 48.342 -21.559 1.00 48.03 113 GLU D N 1
ATOM 5288 C CA . GLU D 1 113 ? -23.072 47.670 -20.829 1.00 50.17 113 GLU D CA 1
ATOM 5289 C C . GLU D 1 113 ? -22.871 47.721 -19.304 1.00 50.09 113 GLU D C 1
ATOM 5290 O O . GLU D 1 113 ? -23.810 47.461 -18.555 1.00 50.54 113 GLU D O 1
ATOM 5296 N N . ASN D 1 114 ? -21.656 48.052 -18.855 1.00 50.04 114 ASN D N 1
ATOM 5297 C CA . ASN D 1 114 ? -21.353 48.193 -17.418 1.00 49.91 114 ASN D CA 1
ATOM 5298 C C . ASN D 1 114 ? -21.855 49.528 -16.855 1.00 49.43 114 ASN D C 1
ATOM 5299 O O . ASN D 1 114 ? -21.358 50.587 -17.231 1.00 49.26 114 ASN D O 1
ATOM 5304 N N . ARG D 1 115 ? -22.840 49.465 -15.961 1.00 49.04 115 ARG D N 1
ATOM 5305 C CA . ARG D 1 115 ? -23.516 50.643 -15.412 1.00 48.54 115 ARG D CA 1
ATOM 5306 C C . ARG D 1 115 ? -22.560 51.536 -14.582 1.00 47.99 115 ARG D C 1
ATOM 5307 O O . ARG D 1 115 ? -22.859 52.703 -14.295 1.00 47.03 115 ARG D O 1
ATOM 5315 N N . ASP D 1 116 ? -21.419 50.957 -14.197 1.00 47.61 116 ASP D N 1
ATOM 5316 C CA . ASP D 1 116 ? -20.431 51.614 -13.334 1.00 46.79 116 ASP D CA 1
ATOM 5317 C C . ASP D 1 116 ? -19.210 52.164 -14.093 1.00 45.12 116 ASP D C 1
ATOM 5318 O O . ASP D 1 116 ? -18.369 52.830 -13.494 1.00 45.55 116 ASP D O 1
ATOM 5323 N N . HIS D 1 117 ? -19.110 51.856 -15.382 1.00 42.79 117 HIS D N 1
ATOM 5324 C CA . HIS D 1 117 ? -18.042 52.307 -16.249 1.00 41.00 117 HIS D CA 1
ATOM 5325 C C . HIS D 1 117 ? -18.245 53.807 -16.428 1.00 40.95 117 HIS D C 1
ATOM 5326 O O . HIS D 1 117 ? -19.407 54.263 -16.519 1.00 39.34 117 HIS D O 1
ATOM 5333 N N . PRO D 1 118 ? -17.126 54.598 -16.396 1.00 41.00 118 PRO D N 1
ATOM 5334 C CA . PRO D 1 118 ? -17.198 56.066 -16.600 1.00 41.50 118 PRO D CA 1
ATOM 5335 C C . PRO D 1 118 ? -17.954 56.547 -17.863 1.00 41.88 118 PRO D C 1
ATOM 5336 O O . PRO D 1 118 ? -18.564 57.632 -17.848 1.00 42.09 118 PRO D O 1
ATOM 5340 N N . PHE D 1 119 ? -17.911 55.757 -18.930 1.00 42.59 119 PHE D N 1
ATOM 5341 C CA . PHE D 1 119 ? -18.481 56.177 -20.209 1.00 43.69 119 PHE D CA 1
ATOM 5342 C C . PHE D 1 119 ? -19.855 55.571 -20.438 1.00 43.59 119 PHE D C 1
ATOM 5343 O O . PHE D 1 119 ? -20.396 55.625 -21.534 1.00 44.18 119 PHE D O 1
ATOM 5351 N N . TYR D 1 120 ? -20.429 55.018 -19.379 1.00 43.47 120 TYR D N 1
ATOM 5352 C CA . TYR D 1 120 ? -21.764 54.474 -19.445 1.00 43.53 120 TYR D CA 1
ATOM 5353 C C . TYR D 1 120 ? -22.797 55.548 -19.697 1.00 42.86 120 TYR D C 1
ATOM 5354 O O . TYR D 1 120 ? -22.789 56.603 -19.038 1.00 41.84 120 TYR D O 1
ATOM 5363 N N . GLY D 1 121 ? -23.678 55.250 -20.659 1.00 42.12 121 GLY D N 1
ATOM 5364 C CA . GLY D 1 121 ? -24.718 56.174 -21.104 1.00 40.68 121 GLY D CA 1
ATOM 5365 C C . GLY D 1 121 ? -24.359 56.820 -22.432 1.00 40.43 121 GLY D C 1
ATOM 5366 O O . GLY D 1 121 ? -25.072 57.685 -22.917 1.00 40.43 121 GLY D O 1
ATOM 5367 N N . LEU D 1 122 ? -23.259 56.384 -23.026 1.00 40.28 122 LEU D N 1
ATOM 5368 C CA . LEU D 1 122 ? -22.642 57.079 -24.137 1.00 40.31 122 LEU D CA 1
ATOM 5369 C C . LEU D 1 122 ? -22.154 56.014 -25.056 1.00 40.91 122 LEU D C 1
ATOM 5370 O O . LEU D 1 122 ? -21.419 55.119 -24.605 1.00 42.24 122 LEU D O 1
ATOM 5375 N N . ASP D 1 123 ? -22.568 56.116 -26.327 1.00 40.24 123 ASP D N 1
ATOM 5376 C CA . ASP D 1 123 ? -22.147 55.256 -27.411 1.00 39.98 123 ASP D CA 1
ATOM 5377 C C . ASP D 1 123 ? -21.011 55.875 -28.201 1.00 38.92 123 ASP D C 1
ATOM 5378 O O . ASP D 1 123 ? -20.896 57.076 -28.270 1.00 39.16 123 ASP D O 1
ATOM 5383 N N . PHE D 1 124 ? -20.196 55.033 -28.813 1.00 38.14 124 PHE D N 1
ATOM 5384 C CA . PHE D 1 124 ? -19.039 55.450 -29.537 1.00 38.39 124 PHE D CA 1
ATOM 5385 C C . PHE D 1 124 ? -19.275 55.231 -31.017 1.00 38.58 124 PHE D C 1
ATOM 5386 O O . PHE D 1 124 ? -19.449 54.109 -31.453 1.00 39.50 124 PHE D O 1
ATOM 5394 N N . VAL D 1 125 ? -19.243 56.299 -31.793 1.00 38.18 125 VAL D N 1
ATOM 5395 C CA . VAL D 1 125 ? -19.613 56.233 -33.194 1.00 37.24 125 VAL D CA 1
ATOM 5396 C C . VAL D 1 125 ? -18.524 56.847 -34.101 1.00 36.75 125 VAL D C 1
ATOM 5397 O O . VAL D 1 125 ? -17.849 57.840 -33.719 1.00 35.77 125 VAL D O 1
ATOM 5401 N N . HIS D 1 126 ? -18.385 56.275 -35.302 1.00 36.08 126 HIS D N 1
ATOM 5402 C CA . HIS D 1 126 ? -17.518 56.840 -36.352 1.00 36.12 126 HIS D CA 1
ATOM 5403 C C . HIS D 1 126 ? -18.390 57.631 -37.315 1.00 36.03 126 HIS D C 1
ATOM 5404 O O . HIS D 1 126 ? -19.059 57.060 -38.173 1.00 35.94 126 HIS D O 1
ATOM 5411 N N . THR D 1 127 ? -18.394 58.957 -37.151 1.00 36.44 127 THR D N 1
ATOM 5412 C CA . THR D 1 127 ? -19.278 59.833 -37.926 1.00 34.80 127 THR D CA 1
ATOM 5413 C C . THR D 1 127 ? -18.870 59.980 -39.395 1.00 35.42 127 THR D C 1
ATOM 5414 O O . THR D 1 127 ? -19.649 60.458 -40.199 1.00 36.75 127 THR D O 1
ATOM 5418 N N . GLU D 1 128 ? -17.683 59.528 -39.760 1.00 35.62 128 GLU D N 1
ATOM 5419 C CA . GLU D 1 128 ? -17.309 59.437 -41.181 1.00 36.09 128 GLU D CA 1
ATOM 5420 C C . GLU D 1 128 ? -18.184 58.433 -41.975 1.00 36.33 128 GLU D C 1
ATOM 5421 O O . GLU D 1 128 ? -18.046 58.311 -43.185 1.00 33.70 128 GLU D O 1
ATOM 5427 N N . LEU D 1 129 ? -19.036 57.691 -41.266 1.00 37.08 129 LEU D N 1
ATOM 5428 C CA . LEU D 1 129 ? -19.871 56.670 -41.902 1.00 38.43 129 LEU D CA 1
ATOM 5429 C C . LEU D 1 129 ? -21.207 57.276 -42.288 1.00 40.06 129 LEU D C 1
ATOM 5430 O O . LEU D 1 129 ? -22.172 56.579 -42.636 1.00 40.84 129 LEU D O 1
ATOM 5435 N N . SER D 1 130 ? -21.247 58.590 -42.149 1.00 42.23 130 SER D N 1
ATOM 5436 C CA . SER D 1 130 ? -22.396 59.401 -42.447 1.00 43.76 130 SER D CA 1
ATOM 5437 C C . SER D 1 130 ? -22.025 60.209 -43.682 1.00 44.95 130 SER D C 1
ATOM 5438 O O . SER D 1 130 ? -20.853 60.611 -43.854 1.00 43.73 130 SER D O 1
ATOM 5441 N N . ASP D 1 131 ? -23.017 60.406 -44.554 1.00 47.22 131 ASP D N 1
ATOM 5442 C CA . ASP D 1 131 ? -22.856 61.227 -45.769 1.00 49.30 131 ASP D CA 1
ATOM 5443 C C . ASP D 1 131 ? -23.047 62.749 -45.490 1.00 49.09 131 ASP D C 1
ATOM 5444 O O . ASP D 1 131 ? -22.584 63.602 -46.258 1.00 48.58 131 ASP D O 1
ATOM 5449 N N . GLU D 1 132 ? -23.714 63.070 -44.379 1.00 49.01 132 GLU D N 1
ATOM 5450 C CA . GLU D 1 132 ? -23.911 64.470 -43.960 1.00 48.86 132 GLU D CA 1
ATOM 5451 C C . GLU D 1 132 ? -22.691 65.032 -43.216 1.00 47.77 132 GLU D C 1
ATOM 5452 O O . GLU D 1 132 ? -22.025 64.329 -42.432 1.00 46.90 132 GLU D O 1
ATOM 5458 N N . ASP D 1 133 ? -22.416 66.306 -43.494 1.00 46.67 133 ASP D N 1
ATOM 5459 C CA . ASP D 1 133 ? -21.395 67.080 -42.820 1.00 45.48 133 ASP D CA 1
ATOM 5460 C C . ASP D 1 133 ? -22.026 67.753 -41.604 1.00 43.92 133 ASP D C 1
ATOM 5461 O O . ASP D 1 133 ? -23.243 67.680 -41.429 1.00 44.17 133 ASP D O 1
ATOM 5466 N N . GLY D 1 134 ? -21.210 68.359 -40.752 1.00 41.05 134 GLY D N 1
ATOM 5467 C CA . GLY D 1 134 ? -21.730 69.187 -39.677 1.00 38.64 134 GLY D CA 1
ATOM 5468 C C . GLY D 1 134 ? -21.614 68.564 -38.312 1.00 37.11 134 GLY D C 1
ATOM 5469 O O . GLY D 1 134 ? -22.067 69.127 -37.319 1.00 37.18 134 GLY D O 1
ATOM 5470 N N . TRP D 1 135 ? -20.965 67.415 -38.261 1.00 36.10 135 TRP D N 1
ATOM 5471 C CA . TRP D 1 135 ? -20.774 66.679 -37.030 1.00 34.95 135 TRP D CA 1
ATOM 5472 C C . TRP D 1 135 ? -19.760 67.356 -36.190 1.00 34.96 135 TRP D C 1
ATOM 5473 O O . TRP D 1 135 ? -18.931 68.083 -36.688 1.00 35.31 135 TRP D O 1
ATOM 5484 N N . SER D 1 136 ? -19.804 67.074 -34.902 1.00 35.46 136 SER D N 1
ATOM 5485 C CA . SER D 1 136 ? -18.830 67.601 -33.933 1.00 35.54 136 SER D CA 1
ATOM 5486 C C . SER D 1 136 ? -17.372 67.374 -34.374 1.00 35.54 136 SER D C 1
ATOM 5487 O O . SER D 1 136 ? -16.980 66.209 -34.617 1.00 36.45 136 SER D O 1
ATOM 5490 N N . ALA D 1 137 ? -16.601 68.454 -34.509 1.00 33.67 137 ALA D N 1
ATOM 5491 C CA . ALA D 1 137 ? -15.251 68.390 -35.076 1.00 33.71 137 ALA D CA 1
ATOM 5492 C C . ALA D 1 137 ? -14.274 67.660 -34.169 1.00 34.13 137 ALA D C 1
ATOM 5493 O O . ALA D 1 137 ? -14.425 67.709 -32.920 1.00 33.61 137 ALA D O 1
ATOM 5495 N N . PRO D 1 138 ? -13.261 66.989 -34.777 1.00 34.37 138 PRO D N 1
ATOM 5496 C CA . PRO D 1 138 ? -12.197 66.340 -33.995 1.00 34.21 138 PRO D CA 1
ATOM 5497 C C . PRO D 1 138 ? -11.421 67.358 -33.147 1.00 35.19 138 PRO D C 1
ATOM 5498 O O . PRO D 1 138 ? -10.940 68.389 -33.665 1.00 35.40 138 PRO D O 1
ATOM 5502 N N . GLU D 1 139 ? -11.306 67.084 -31.848 1.00 35.19 139 GLU D N 1
ATOM 5503 C CA . GLU D 1 139 ? -10.744 68.054 -30.905 1.00 35.21 139 GLU D CA 1
ATOM 5504 C C . GLU D 1 139 ? -9.269 67.779 -30.590 1.00 32.95 139 GLU D C 1
ATOM 5505 O O . GLU D 1 139 ? -8.498 68.712 -30.406 1.00 32.66 139 GLU D O 1
ATOM 5511 N N . PHE D 1 140 ? -8.872 66.499 -30.532 1.00 31.52 140 PHE D N 1
ATOM 5512 C CA . PHE D 1 140 ? -7.500 66.104 -30.131 1.00 28.60 140 PHE D CA 1
ATOM 5513 C C . PHE D 1 140 ? -7.116 64.772 -30.803 1.00 28.89 140 PHE D C 1
ATOM 5514 O O . PHE D 1 140 ? -7.878 64.232 -31.651 1.00 28.43 140 PHE D O 1
ATOM 5522 N N . ALA D 1 141 ? -5.923 64.278 -30.455 1.00 28.10 141 ALA D N 1
ATOM 5523 C CA . ALA D 1 141 ? -5.399 62.961 -30.841 1.00 28.15 141 ALA D CA 1
ATOM 5524 C C . ALA D 1 141 ? -5.134 62.172 -29.556 1.00 28.85 141 ALA D C 1
ATOM 5525 O O . ALA D 1 141 ? -4.499 62.663 -28.634 1.00 30.44 141 ALA D O 1
ATOM 5527 N N . ALA D 1 142 ? -5.618 60.942 -29.507 1.00 29.05 142 ALA D N 1
ATOM 5528 C CA . ALA D 1 142 ? -5.632 60.108 -28.315 1.00 28.45 142 ALA D CA 1
ATOM 5529 C C . ALA D 1 142 ? -4.821 58.868 -28.650 1.00 29.10 142 ALA D C 1
ATOM 5530 O O . ALA D 1 142 ? -4.738 58.457 -29.837 1.00 30.13 142 ALA D O 1
ATOM 5532 N N . PHE D 1 143 ? -4.213 58.290 -27.625 1.00 28.69 143 PHE D N 1
ATOM 5533 C CA . PHE D 1 143 ? -3.463 57.041 -27.711 1.00 29.07 143 PHE D CA 1
ATOM 5534 C C . PHE D 1 143 ? -2.472 57.049 -28.856 1.00 30.33 143 PHE D C 1
ATOM 5535 O O . PHE D 1 143 ? -2.421 56.113 -29.640 1.00 31.89 143 PHE D O 1
ATOM 5543 N N . VAL D 1 144 ? -1.705 58.128 -28.966 1.00 30.12 144 VAL D N 1
ATOM 5544 C CA . VAL D 1 144 ? -0.856 58.362 -30.123 1.00 30.48 144 VAL D CA 1
ATOM 5545 C C . VAL D 1 144 ? 0.290 57.372 -30.174 1.00 33.07 144 VAL D C 1
ATOM 5546 O O . VAL D 1 144 ? 0.628 56.871 -31.249 1.00 34.79 144 VAL D O 1
ATOM 5550 N N . SER D 1 145 ? 0.899 57.085 -29.023 1.00 34.40 145 SER D N 1
ATOM 5551 C CA . SER D 1 145 ? 2.033 56.192 -28.986 1.00 35.97 145 SER D CA 1
ATOM 5552 C C . SER D 1 145 ? 1.673 54.739 -29.375 1.00 37.70 145 SER D C 1
ATOM 5553 O O . SER D 1 145 ? 2.576 53.945 -29.691 1.00 38.53 145 SER D O 1
ATOM 5556 N N . SER D 1 146 ? 0.375 54.399 -29.342 1.00 38.29 146 SER D N 1
ATOM 5557 C CA . SER D 1 146 ? -0.153 53.054 -29.608 1.00 38.58 146 SER D CA 1
ATOM 5558 C C . SER D 1 146 ? -0.257 52.734 -31.090 1.00 39.40 146 SER D C 1
ATOM 5559 O O . SER D 1 146 ? -0.711 51.657 -31.479 1.00 40.15 146 SER D O 1
ATOM 5562 N N . ILE D 1 147 ? 0.076 53.690 -31.932 1.00 40.42 147 ILE D N 1
ATOM 5563 C CA . ILE D 1 147 ? 0.051 53.445 -33.353 1.00 40.84 147 ILE D CA 1
ATOM 5564 C C . ILE D 1 147 ? 1.300 52.639 -33.660 1.00 40.84 147 ILE D C 1
ATOM 5565 O O . ILE D 1 147 ? 1.403 52.042 -34.712 1.00 40.93 147 ILE D O 1
ATOM 5570 N N . ILE D 1 148 ? 2.245 52.630 -32.723 1.00 41.67 148 ILE D N 1
ATOM 5571 C CA . ILE D 1 148 ? 3.480 51.879 -32.897 1.00 42.44 148 ILE D CA 1
ATOM 5572 C C . ILE D 1 148 ? 3.171 50.388 -32.822 1.00 43.28 148 ILE D C 1
ATOM 5573 O O . ILE D 1 148 ? 3.758 49.594 -33.551 1.00 43.08 148 ILE D O 1
ATOM 5578 N N . GLU D 1 149 ? 2.207 50.046 -31.970 1.00 44.68 149 GLU D N 1
ATOM 5579 C CA . GLU D 1 149 ? 1.709 48.690 -31.793 1.00 45.78 149 GLU D CA 1
ATOM 5580 C C . GLU D 1 149 ? 0.955 48.146 -32.998 1.00 46.25 149 GLU D C 1
ATOM 5581 O O . GLU D 1 149 ? 0.557 46.967 -32.995 1.00 46.99 149 GLU D O 1
ATOM 5587 N N . SER D 1 150 ? 0.745 48.970 -34.021 1.00 46.19 150 SER D N 1
ATOM 5588 C CA . SER D 1 150 ? 0.140 48.470 -35.245 1.00 46.12 150 SER D CA 1
ATOM 5589 C C . SER D 1 150 ? 1.127 48.502 -36.413 1.00 46.18 150 SER D C 1
ATOM 5590 O O . SER D 1 150 ? 0.775 48.211 -37.581 1.00 46.17 150 SER D O 1
ATOM 5593 N N . GLY D 1 151 ? 2.366 48.859 -36.101 1.00 45.68 151 GLY D N 1
ATOM 5594 C CA . GLY D 1 151 ? 3.438 48.710 -37.057 1.00 45.23 151 GLY D CA 1
ATOM 5595 C C . GLY D 1 151 ? 4.038 49.983 -37.573 1.00 45.55 151 GLY D C 1
ATOM 5596 O O . GLY D 1 151 ? 4.911 49.941 -38.438 1.00 45.12 151 GLY D O 1
ATOM 5597 N N . VAL D 1 152 ? 3.579 51.114 -37.049 1.00 46.06 152 VAL D N 1
ATOM 5598 C CA . VAL D 1 152 ? 4.212 52.405 -37.315 1.00 46.28 152 VAL D CA 1
ATOM 5599 C C . VAL D 1 152 ? 5.629 52.401 -36.740 1.00 48.10 152 VAL D C 1
ATOM 5600 O O . VAL D 1 152 ? 5.840 51.970 -35.609 1.00 48.28 152 VAL D O 1
ATOM 5604 N N . ASP D 1 153 ? 6.607 52.859 -37.514 1.00 49.84 153 ASP D N 1
ATOM 5605 C CA . ASP D 1 153 ? 7.978 52.856 -37.020 1.00 51.56 153 ASP D CA 1
ATOM 5606 C C . ASP D 1 153 ? 8.201 54.000 -36.045 1.00 51.46 153 ASP D C 1
ATOM 5607 O O . ASP D 1 153 ? 7.902 55.149 -36.378 1.00 52.41 153 ASP D O 1
ATOM 5612 N N . PRO D 1 154 ? 8.751 53.707 -34.845 1.00 51.14 154 PRO D N 1
ATOM 5613 C CA . PRO D 1 154 ? 8.988 54.763 -33.847 1.00 50.60 154 PRO D CA 1
ATOM 5614 C C . PRO D 1 154 ? 9.589 56.062 -34.430 1.00 50.21 154 PRO D C 1
ATOM 5615 O O . PRO D 1 154 ? 9.130 57.136 -34.099 1.00 49.66 154 PRO D O 1
ATOM 5619 N N . SER D 1 155 ? 10.589 55.957 -35.304 1.00 49.95 155 SER D N 1
ATOM 5620 C CA . SER D 1 155 ? 11.242 57.123 -35.879 1.00 49.72 155 SER D CA 1
ATOM 5621 C C . SER D 1 155 ? 10.269 58.017 -36.670 1.00 49.70 155 SER D C 1
ATOM 5622 O O . SER D 1 155 ? 10.595 59.170 -37.016 1.00 49.10 155 SER D O 1
ATOM 5625 N N . ARG D 1 156 ? 9.066 57.500 -36.926 1.00 49.83 156 ARG D N 1
ATOM 5626 C CA . ARG D 1 156 ? 8.027 58.294 -37.594 1.00 50.22 156 ARG D CA 1
ATOM 5627 C C . ARG D 1 156 ? 7.212 59.194 -36.677 1.00 49.43 156 ARG D C 1
ATOM 5628 O O . ARG D 1 156 ? 6.475 60.044 -37.153 1.00 49.16 156 ARG D O 1
ATOM 5636 N N . MET D 1 157 ? 7.428 59.033 -35.372 1.00 48.84 157 MET D N 1
ATOM 5637 C CA . MET D 1 157 ? 6.591 59.604 -34.321 1.00 48.35 157 MET D CA 1
ATOM 5638 C C . MET D 1 157 ? 6.715 61.095 -34.199 1.00 48.35 157 MET D C 1
ATOM 5639 O O . MET D 1 157 ? 5.713 61.769 -33.950 1.00 48.57 157 MET D O 1
ATOM 5644 N N . GLU D 1 158 ? 7.923 61.607 -34.389 1.00 48.39 158 GLU D N 1
ATOM 5645 C CA . GLU D 1 158 ? 8.140 63.057 -34.343 1.00 49.32 158 GLU D CA 1
ATOM 5646 C C . GLU D 1 158 ? 7.352 63.798 -35.431 1.00 47.88 158 GLU D C 1
ATOM 5647 O O . GLU D 1 158 ? 6.844 64.888 -35.196 1.00 48.71 158 GLU D O 1
ATOM 5653 N N . ALA D 1 159 ? 7.227 63.193 -36.605 1.00 46.60 159 ALA D N 1
ATOM 5654 C CA . ALA D 1 159 ? 6.620 63.878 -37.722 1.00 45.07 159 ALA D CA 1
ATOM 5655 C C . ALA D 1 159 ? 5.116 63.737 -37.622 1.00 44.32 159 ALA D C 1
ATOM 5656 O O . ALA D 1 159 ? 4.402 64.646 -37.989 1.00 45.52 159 ALA D O 1
ATOM 5658 N N . ILE D 1 160 ? 4.641 62.579 -37.178 1.00 42.78 160 ILE D N 1
ATOM 5659 C CA . ILE D 1 160 ? 3.245 62.368 -36.868 1.00 41.16 160 ILE D CA 1
ATOM 5660 C C . ILE D 1 160 ? 2.738 63.389 -35.849 1.00 40.15 160 ILE D C 1
ATOM 5661 O O . ILE D 1 160 ? 1.797 64.096 -36.148 1.00 40.33 160 ILE D O 1
ATOM 5666 N N . ARG D 1 161 ? 3.369 63.503 -34.676 1.00 38.75 161 ARG D N 1
ATOM 5667 C CA . ARG D 1 161 ? 2.978 64.508 -33.671 1.00 37.69 161 ARG D CA 1
ATOM 5668 C C . ARG D 1 161 ? 3.066 65.956 -34.158 1.00 37.62 161 ARG D C 1
ATOM 5669 O O . ARG D 1 161 ? 2.261 66.788 -33.778 1.00 37.72 161 ARG D O 1
ATOM 5677 N N . ALA D 1 162 ? 4.074 66.260 -34.970 1.00 37.22 162 ALA D N 1
ATOM 5678 C CA . ALA D 1 162 ? 4.244 67.581 -35.521 1.00 36.60 162 ALA D CA 1
ATOM 5679 C C . ALA D 1 162 ? 3.153 67.931 -36.543 1.00 36.62 162 ALA D C 1
ATOM 5680 O O . ALA D 1 162 ? 2.781 69.100 -36.679 1.00 36.18 162 ALA D O 1
ATOM 5682 N N . ARG D 1 163 ? 2.627 66.913 -37.222 1.00 36.97 163 ARG D N 1
ATOM 5683 C CA . ARG D 1 163 ? 1.521 67.049 -38.164 1.00 36.77 163 ARG D CA 1
ATOM 5684 C C . ARG D 1 163 ? 0.209 67.121 -37.410 1.00 37.25 163 ARG D C 1
ATOM 5685 O O . ARG D 1 163 ? -0.716 67.806 -37.846 1.00 38.34 163 ARG D O 1
ATOM 5693 N N . LEU D 1 164 ? 0.089 66.390 -36.307 1.00 36.45 164 LEU D N 1
ATOM 5694 C CA . LEU D 1 164 ? -1.129 66.476 -35.508 1.00 36.66 164 LEU D CA 1
ATOM 5695 C C . LEU D 1 164 ? -1.292 67.898 -34.991 1.00 36.58 164 LEU D C 1
ATOM 5696 O O . LEU D 1 164 ? -2.367 68.495 -35.132 1.00 36.90 164 LEU D O 1
ATOM 5701 N N . ARG D 1 165 ? -0.226 68.435 -34.420 1.00 36.50 165 ARG D N 1
ATOM 5702 C CA . ARG D 1 165 ? -0.222 69.790 -33.893 1.00 37.67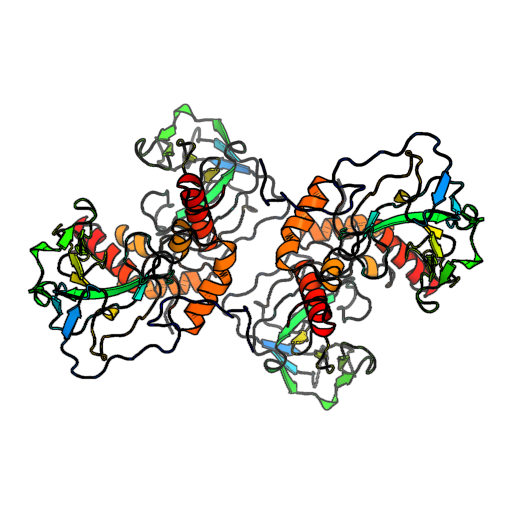 165 ARG D CA 1
ATOM 5703 C C . ARG D 1 165 ? -0.529 70.896 -34.921 1.00 38.69 165 ARG D C 1
ATOM 5704 O O . ARG D 1 165 ? -1.128 71.944 -34.574 1.00 38.67 165 ARG D O 1
ATOM 5712 N N . GLU D 1 166 ? -0.110 70.681 -36.165 1.00 38.98 166 GLU D N 1
ATOM 5713 C CA . GLU D 1 166 ? -0.353 71.662 -37.191 1.00 41.09 166 GLU D CA 1
ATOM 5714 C C . GLU D 1 166 ? -1.799 71.598 -37.688 1.00 40.68 166 GLU D C 1
ATOM 5715 O O . GLU D 1 166 ? -2.366 72.611 -38.106 1.00 40.89 166 GLU D O 1
ATOM 5721 N N . LEU D 1 167 ? -2.398 70.403 -37.645 1.00 40.90 167 LEU D N 1
ATOM 5722 C CA . LEU D 1 167 ? -3.841 70.253 -37.844 1.00 39.77 167 LEU D CA 1
ATOM 5723 C C . LEU D 1 167 ? -4.675 70.836 -36.684 1.00 39.50 167 LEU D C 1
ATOM 5724 O O . LEU D 1 167 ? -5.897 70.993 -36.824 1.00 39.71 167 LEU D O 1
ATOM 5729 N N . GLY D 1 168 ? -4.029 71.139 -35.555 1.00 38.53 168 GLY D N 1
ATOM 5730 C CA . GLY D 1 168 ? -4.715 71.624 -34.360 1.00 38.00 168 GLY D CA 1
ATOM 5731 C C . GLY D 1 168 ? -5.134 70.541 -33.378 1.00 38.43 168 GLY D C 1
ATOM 5732 O O . GLY D 1 168 ? -5.847 70.812 -32.416 1.00 38.56 168 GLY D O 1
ATOM 5733 N N . LEU D 1 169 ? -4.677 69.303 -33.596 1.00 38.64 169 LEU D N 1
ATOM 5734 C CA . LEU D 1 169 ? -5.082 68.178 -32.775 1.00 37.24 169 LEU D CA 1
ATOM 5735 C C . LEU D 1 169 ? -4.014 67.804 -31.773 1.00 37.52 169 LEU D C 1
ATOM 5736 O O . LEU D 1 169 ? -3.099 67.075 -32.109 1.00 38.31 169 LEU D O 1
ATOM 5741 N N . GLU D 1 170 ? -4.130 68.262 -30.530 1.00 36.48 170 GLU D N 1
ATOM 5742 C CA . GLU D 1 170 ? -3.069 68.007 -29.579 1.00 36.46 170 GLU D CA 1
ATOM 5743 C C . GLU D 1 170 ? -2.870 66.485 -29.324 1.00 35.71 170 GLU D C 1
ATOM 5744 O O . GLU D 1 170 ? -3.818 65.804 -28.936 1.00 35.32 170 GLU D O 1
ATOM 5750 N N . PRO D 1 171 ? -1.642 65.952 -29.562 1.00 35.58 171 PRO D N 1
ATOM 5751 C CA . PRO D 1 171 ? -1.335 64.541 -29.279 1.00 34.95 171 PRO D CA 1
ATOM 5752 C C . PRO D 1 171 ? -1.230 64.119 -27.785 1.00 35.16 171 PRO D C 1
ATOM 5753 O O . PRO D 1 171 ? -0.417 64.656 -27.002 1.00 35.15 171 PRO D O 1
ATOM 5757 N N . TYR D 1 172 ? -2.052 63.146 -27.399 1.00 33.53 172 TYR D N 1
ATOM 5758 C CA . TYR D 1 172 ? -1.907 62.579 -26.096 1.00 32.11 172 TYR D CA 1
ATOM 5759 C C . TYR D 1 172 ? -1.680 61.089 -26.220 1.00 32.01 172 TYR D C 1
ATOM 5760 O O . TYR D 1 172 ? -2.055 60.494 -27.222 1.00 29.81 172 TYR D O 1
ATOM 5769 N N . ASP D 1 173 ? -1.054 60.506 -25.186 1.00 32.59 173 ASP D N 1
ATOM 5770 C CA . ASP D 1 173 ? -0.775 59.067 -25.136 1.00 33.72 173 ASP D CA 1
ATOM 5771 C C . ASP D 1 173 ? -1.871 58.326 -24.370 1.00 33.97 173 ASP D C 1
ATOM 5772 O O . ASP D 1 173 ? -1.881 57.081 -24.241 1.00 35.18 173 ASP D O 1
ATOM 5777 N N . ALA D 1 174 ? -2.831 59.121 -23.912 1.00 33.41 174 ALA D N 1
ATOM 5778 C CA . ALA D 1 174 ? -4.089 58.649 -23.368 1.00 31.97 174 ALA D CA 1
ATOM 5779 C C . ALA D 1 174 ? -5.190 59.508 -24.005 1.00 30.64 174 ALA D C 1
ATOM 5780 O O . ALA D 1 174 ? -5.079 59.920 -25.154 1.00 29.17 174 ALA D O 1
ATOM 5782 N N . LEU D 1 175 ? -6.251 59.787 -23.253 1.00 30.59 175 LEU D N 1
ATOM 5783 C CA . LEU D 1 175 ? -7.240 60.798 -23.664 1.00 30.31 175 LEU D CA 1
ATOM 5784 C C . LEU D 1 175 ? -6.736 62.226 -23.396 1.00 30.40 175 LEU D C 1
ATOM 5785 O O . LEU D 1 175 ? -5.628 62.391 -22.869 1.00 31.06 175 LEU D O 1
ATOM 5790 N N . SER D 1 176 ? -7.500 63.244 -23.811 1.00 29.35 176 SER D N 1
ATOM 5791 C CA . SER D 1 176 ? -7.247 64.625 -23.407 1.00 28.92 176 SER D CA 1
ATOM 5792 C C . SER D 1 176 ? -7.319 64.848 -21.888 1.00 28.91 176 SER D C 1
ATOM 5793 O O . SER D 1 176 ? -8.059 64.170 -21.186 1.00 30.60 176 SER D O 1
ATOM 5796 N N . PRO D 1 177 ? -6.578 65.826 -21.347 1.00 28.87 177 PRO D N 1
ATOM 5797 C CA . PRO D 1 177 ? -6.658 66.001 -19.901 1.00 27.44 177 PRO D CA 1
ATOM 5798 C C . PRO D 1 177 ? -8.062 66.152 -19.260 1.00 28.40 177 PRO D C 1
ATOM 5799 O O . PRO D 1 177 ? -8.231 65.620 -18.128 1.00 29.50 177 PRO D O 1
ATOM 5803 N N . PRO D 1 178 ? -9.023 66.929 -19.885 1.00 28.46 178 PRO D N 1
ATOM 5804 C CA . PRO D 1 178 ? -10.399 67.040 -19.349 1.00 28.08 178 PRO D CA 1
ATOM 5805 C C . PRO D 1 178 ? -11.161 65.726 -19.332 1.00 28.19 178 PRO D C 1
ATOM 5806 O O . PRO D 1 178 ? -11.881 65.457 -18.382 1.00 28.91 178 PRO D O 1
ATOM 5810 N N . LEU D 1 179 ? -10.970 64.894 -20.350 1.00 27.88 179 LEU D N 1
ATOM 5811 C CA . LEU D 1 179 ? -11.506 63.545 -20.324 1.00 28.43 179 LEU D CA 1
ATOM 5812 C C . LEU D 1 179 ? -10.864 62.643 -19.270 1.00 28.67 179 LEU D C 1
ATOM 5813 O O . LEU D 1 179 ? -11.563 61.945 -18.579 1.00 29.22 179 LEU D O 1
ATOM 5818 N N . MET D 1 180 ? -9.543 62.663 -19.138 1.00 28.27 180 MET D N 1
ATOM 5819 C CA . MET D 1 180 ? -8.887 61.883 -18.073 1.00 27.47 180 MET D CA 1
ATOM 5820 C C . MET D 1 180 ? -9.271 62.328 -16.661 1.00 25.91 180 MET D C 1
ATOM 5821 O O . MET D 1 180 ? -9.395 61.506 -15.791 1.00 26.09 180 MET D O 1
ATOM 5826 N N . ASP D 1 181 ? -9.438 63.623 -16.410 1.00 26.53 181 ASP D N 1
ATOM 5827 C CA . ASP D 1 181 ? -9.959 64.091 -15.069 1.00 26.39 181 ASP D CA 1
ATOM 5828 C C . ASP D 1 181 ? -11.403 63.602 -14.868 1.00 25.49 181 ASP D C 1
ATOM 5829 O O . ASP D 1 181 ? -11.766 63.235 -13.769 1.00 25.05 181 ASP D O 1
ATOM 5834 N N . ALA D 1 182 ? -12.214 63.601 -15.936 1.00 25.42 182 ALA D N 1
ATOM 5835 C CA . ALA D 1 182 ? -13.602 63.079 -15.875 1.00 26.41 182 ALA D CA 1
ATOM 5836 C C . ALA D 1 182 ? -13.594 61.604 -15.439 1.00 25.95 182 ALA D C 1
ATOM 5837 O O . ALA D 1 182 ? -14.299 61.190 -14.502 1.00 25.98 182 ALA D O 1
ATOM 5839 N N . ILE D 1 183 ? -12.763 60.811 -16.102 1.00 24.69 183 ILE D N 1
ATOM 5840 C CA . ILE D 1 183 ? -12.618 59.393 -15.759 1.00 24.57 183 ILE D CA 1
ATOM 5841 C C . ILE D 1 183 ? -12.135 59.185 -14.294 1.00 24.60 183 ILE D C 1
ATOM 5842 O O . ILE D 1 183 ? -12.767 58.433 -13.587 1.00 25.17 183 ILE D O 1
ATOM 5847 N N . ALA D 1 184 ? -11.026 59.820 -13.870 1.00 23.26 184 ALA D N 1
ATOM 5848 C CA . ALA D 1 184 ? -10.552 59.782 -12.493 1.00 23.37 184 ALA D CA 1
ATOM 5849 C C . ALA D 1 184 ? -11.586 60.224 -11.423 1.00 24.12 184 ALA D C 1
ATOM 5850 O O . ALA D 1 184 ? -11.584 59.671 -10.329 1.00 24.69 184 ALA D O 1
ATOM 5852 N N . THR D 1 185 ? -12.424 61.225 -11.738 1.00 25.12 185 THR D N 1
ATOM 5853 C CA . THR D 1 185 ? -13.494 61.717 -10.855 1.00 25.95 185 THR D CA 1
ATOM 5854 C C . THR D 1 185 ? -14.558 60.661 -10.672 1.00 27.10 185 THR D C 1
ATOM 5855 O O . THR D 1 185 ? -15.053 60.421 -9.570 1.00 26.70 185 THR D O 1
ATOM 5859 N N . HIS D 1 186 ? -14.917 60.021 -11.772 1.00 28.38 186 HIS D N 1
ATOM 5860 C CA . HIS D 1 186 ? -15.864 58.938 -11.724 1.00 30.25 186 HIS D CA 1
ATOM 5861 C C . HIS D 1 186 ? -15.306 57.806 -10.831 1.00 30.80 186 HIS D C 1
ATOM 5862 O O . HIS D 1 186 ? -15.936 57.404 -9.841 1.00 31.28 186 HIS D O 1
ATOM 5869 N N . ILE D 1 187 ? -14.124 57.291 -11.174 1.00 30.63 187 ILE D N 1
ATOM 5870 C CA . ILE D 1 187 ? -13.423 56.341 -10.297 1.00 29.92 187 ILE D CA 1
ATOM 5871 C C . ILE D 1 187 ? -13.329 56.765 -8.833 1.00 30.12 187 ILE D C 1
ATOM 5872 O O . ILE D 1 187 ? -13.592 55.971 -7.945 1.00 31.79 187 ILE D O 1
ATOM 5877 N N . ALA D 1 188 ? -12.864 57.973 -8.569 1.00 29.63 188 ALA D N 1
ATOM 5878 C CA . ALA D 1 188 ? -12.770 58.451 -7.199 1.00 29.89 188 ALA D CA 1
ATOM 5879 C C . ALA D 1 188 ? -14.130 58.560 -6.462 1.00 30.25 188 ALA D C 1
ATOM 5880 O O . ALA D 1 188 ? -14.186 58.364 -5.258 1.00 29.76 188 ALA D O 1
ATOM 5882 N N . LYS D 1 189 ? -15.210 58.926 -7.160 1.00 31.97 189 LYS D N 1
ATOM 5883 C CA . LYS D 1 189 ? -16.550 58.989 -6.526 1.00 33.86 189 LYS D CA 1
ATOM 5884 C C . LYS D 1 189 ? -17.072 57.583 -6.225 1.00 34.31 189 LYS D C 1
ATOM 5885 O O . LYS D 1 189 ? -17.690 57.347 -5.184 1.00 34.83 189 LYS D O 1
ATOM 5891 N N . ARG D 1 190 ? -16.783 56.644 -7.117 1.00 34.43 190 ARG D N 1
ATOM 5892 C CA . ARG D 1 190 ? -17.105 55.227 -6.839 1.00 35.18 190 ARG D CA 1
ATOM 5893 C C . ARG D 1 190 ? -16.337 54.611 -5.668 1.00 35.32 190 ARG D C 1
ATOM 5894 O O . ARG D 1 190 ? -16.868 53.736 -4.954 1.00 35.60 190 ARG D O 1
ATOM 5902 N N . SER D 1 191 ? -15.098 55.062 -5.462 1.00 34.95 191 SER D N 1
ATOM 5903 C CA . SER D 1 191 ? -14.248 54.420 -4.470 1.00 34.61 191 SER D CA 1
ATOM 5904 C C . SER D 1 191 ? -14.335 55.079 -3.106 1.00 35.16 191 SER D C 1
ATOM 5905 O O . SER D 1 191 ? -13.866 54.517 -2.116 1.00 36.63 191 SER D O 1
ATOM 5908 N N . GLY D 1 192 ? -14.892 56.271 -3.039 1.00 35.08 192 GLY D N 1
ATOM 5909 C CA . GLY D 1 192 ? -14.953 56.947 -1.766 1.00 35.96 192 GLY D CA 1
ATOM 5910 C C . GLY D 1 192 ? -13.827 57.945 -1.561 1.00 36.47 192 GLY D C 1
ATOM 5911 O O . GLY D 1 192 ? -13.846 58.657 -0.578 1.00 37.06 192 GLY D O 1
ATOM 5912 N N . ALA D 1 193 ? -12.873 58.028 -2.488 1.00 36.59 193 ALA D N 1
ATOM 5913 C CA . ALA D 1 193 ? -11.789 59.009 -2.407 1.00 37.05 193 ALA D CA 1
ATOM 5914 C C . ALA D 1 193 ? -12.326 60.432 -2.480 1.00 38.47 193 ALA D C 1
ATOM 5915 O O . ALA D 1 193 ? -11.707 61.354 -1.986 1.00 38.72 193 ALA D O 1
ATOM 5917 N N . LEU D 1 194 ? -13.472 60.611 -3.126 1.00 40.55 194 LEU D N 1
ATOM 5918 C CA . LEU D 1 194 ? -14.117 61.916 -3.239 1.00 42.13 194 LEU D CA 1
ATOM 5919 C C . LEU D 1 194 ? -15.535 61.804 -2.734 1.00 43.66 194 LEU D C 1
ATOM 5920 O O . LEU D 1 194 ? -16.154 60.767 -2.878 1.00 42.68 194 LEU D O 1
ATOM 5925 N N . ALA D 1 195 ? -16.039 62.904 -2.165 1.00 47.04 195 ALA D N 1
ATOM 5926 C CA . ALA D 1 195 ? -17.426 63.043 -1.704 1.00 49.86 195 ALA D CA 1
ATOM 5927 C C . ALA D 1 195 ? -18.399 62.932 -2.887 1.00 50.74 195 ALA D C 1
ATOM 5928 O O . ALA D 1 195 ? -18.189 63.600 -3.911 1.00 51.27 195 ALA D O 1
ATOM 5930 N N . ALA D 1 196 ? -19.433 62.074 -2.726 1.00 52.39 196 ALA D N 1
ATOM 5931 C CA . ALA D 1 196 ? -20.628 61.776 -3.662 1.00 52.32 196 ALA D CA 1
ATOM 5932 C C . ALA D 1 196 ? -20.550 60.469 -4.461 1.00 53.20 196 ALA D C 1
ATOM 5933 O O . ALA D 1 196 ? -21.068 59.428 -4.025 1.00 53.83 196 ALA D O 1
#

Organism: Paracoccus denitrificans (NCBI:txid266)

Radius of gyration: 31.93 Å; Cα contacts (8 Å, |Δi|>4): 1744; chains: 4; bounding box: 87×74×67 Å

CATH classification: 3.90.1590.10